Protein AF-0000000087715330 (afdb_homodimer)

Nearest PDB structures (foldseek):
  6wtw-assembly1_A  TM=6.425E-01  e=4.031E-27  Lactobacillus acidophilus
  8uvc-assembly1_A  TM=8.531E-01  e=9.378E-14  Homo sapiens
  6okz-assembly2_A  TM=8.847E-01  e=5.302E-13  Vibrio cholerae O1 biovar El Tor str. N16961
  6ol0-assembly2_B  TM=8.837E-01  e=8.597E-13  Vibrio cholerae O1 biovar El Tor str. N16961
  4f35-assembly2_A  TM=8.621E-01  e=4.456E-11  Vibrio cholerae

Organism: NCBI:txid307507

pLDDT: mean 80.34, std 25.93, range [13.88, 98.06]

InterPro domains:
  IPR001898 Solute carrier family 13 [PF00939] (100-554)
  IPR001898 Solute carrier family 13 [TIGR00785] (106-549)
  IPR030676 Citrate carrier CitT-related [PTHR42826] (69-554)

Sequence (1110 aa):
MLLQQRVAGARPALGARQQRRVAAPALRAARTAAAPAAAASGPSPAPRPAAPRRAPLTVAAAASGAVPLPGGAQPAPAPAAPVVGVKPVPAAISIGLGLIVNYLIPTPEGVSRQAWQLFAIFISTICGLVLGPLPVGAWAFLGLTTVVATGTLPFATAVSAMTSEVIWLIVISFFFAKAFETTGLGERIANVFVAAMGKSSLGLGYGLMVAELLLSPAMPSSTARAGGIFMPIIKFLSKGVNGEPETGGRKKIGAFLVQNQLQTSVYSSALFLTSGAQNLLCINLAAKMGAAVSDVWMMWFIGCLPQAIIGMIITPLLLFKQYPPEVKETPEAPGQARERLAKMGPMTRNEIITTATICGAVVLWIMGDAWGIPAVLAAMLGLSTLLLTGVMSWRDCLEYPPAWDCLTWFAVLVSMSAALNDCGLITAFADIVAKQLASLNMGWQPVFFILHGAFFFLHYLFAGQTAHVGALFTAFLAMMLASGVPPTLATLSLGYNTNLFGNITHYASGQAAIYFGNDYVSLPEWFSLGFIYGVLSLVIVIGLGWPWWRFLGWCMLLQQRVAGARPALGARQQRRVAAPALRAARTAAAPAAAASGPSPAPRPAAPRRAPLTVAAAASGAVPLPGGAQPAPAPAAPVVGVKPVPAAISIGLGLIVNYLIPTPEGVSRQAWQLFAIFISTICGLVLGPLPVGAWAFLGLTTVVATGTLPFATAVSAMTSEVIWLIVISFFFAKAFETTGLGERIANVFVAAMGKSSLGLGYGLMVAELLLSPAMPSSTARAGGIFMPIIKFLSKGVNGEPETGGRKKIGAFLVQNQLQTSVYSSALFLTSGAQNLLCINLAAKMGAAVSDVWMMWFIGCLPQAIIGMIITPLLLFKQYPPEVKETPEAPGQARERLAKMGPMTRNEIITTATICGAVVLWIMGDAWGIPAVLAAMLGLSTLLLTGVMSWRDCLEYPPAWDCLTWFAVLVSMSAALNDCGLITAFADIVAKQLASLNMGWQPVFFILHGAFFFLHYLFAGQTAHVGALFTAFLAMMLASGVPPTLATLSLGYNTNLFGNITHYASGQAAIYFGNDYVSLPEWFSLGFIYGVLSLVIVIGLGWPWWRFLGWC

Secondary structure (DSSP, 8-state):
------------------------------------------------------------------------------------S--HHHHHHHHHHHHIIIIISPPPTT--HHHHHHHHHHHHHHHHHHH-SS-HHHHHHHHHHHHHHTTSS-HHHHTGGGG-HHHHHHHHHHHHHHHHHHH-HHHHHHHHHHHHHTTBHHHHHHHHHHHHHHHGGG---HHHHIIIIIHHHHHHHHHHTT--GGGT-TTTTHHHHHHHHHHHHHHHHHH-GGG-HHHHHHHHHHHHTT---TTHHHHHHHHHHHHHHHHHHHHHHHHHHHS--S--B-THHHHHHHHHHHHH-SPPHHHHHHHHHHHHHHHHHHHHHHHT--HHHHHHHHHHHHHHHTSS-HHHHHT-HHHHHHHHHHHHHHHHHHHHHHTTHHHHHHHHHHHHHHHTT--HHHHHHHHHHHHHHGGGG-S-HHHHIIIIIHHHHHHHHHHT--HHHHHHHHHHHHHHTTTSSTTSSHHHHHHHTTTSS-HHHHHHHHHHHHHHHHIIIIITHHHHHHHHT--/------------------------------------------------------------------------------------S--HHHHHHHHHHHHIIIIISPPPTT--HHHHHHHHHHHHHHHHHHH-SS-HHHHHHHHHHHHHHTTSS-HHHHTGGGG-HHHHHHHHHHHHHHHHHHH-HHHHHHHHHHHHHTTBHHHHHHHHHHHHHHHGGG---HHHHIIIIIHHHHHHHHHTTT--GGGT-TTTTHHHHHHHHHHHHHHHHHH-GGG-HHHHHHHHHHHHTT---TTHHHHHHHHHHHHHHHHHHHHHHHHHHHS--S--B-THHHHHHHHHHHHH-SPPHHHHHHHHHHHHHHHHHHHHHHHT--HHHHHHHHHHHHHHHTSS-HHHHHT-HHHHHHHHHHHHHHHHHHHHHHTTHHHHHHHHHHHHHHHTT--HHHHHHHHHHHHHHGGGG-S-HHHHIIIIIHHHHHHHHHHT--HHHHHHHHHHHHHHTTTSSTTSSHHHHHHHTTTSS-HHHHHHHHHHHHHHHHIIIIITHHHHHHHHT--

Structure (mmCIF, N/CA/C/O backbone):
data_AF-0000000087715330-model_v1
#
loop_
_entity.id
_entity.type
_entity.pdbx_description
1 polymer '2-oxoglutarate malate translocator'
#
loop_
_atom_site.group_PDB
_atom_site.id
_atom_site.type_symbol
_atom_site.label_atom_id
_atom_site.label_alt_id
_atom_site.label_comp_id
_atom_site.label_asym_id
_atom_site.label_entity_id
_atom_site.label_seq_id
_atom_site.pdbx_PDB_ins_code
_atom_site.Cartn_x
_atom_site.Cartn_y
_atom_site.Cartn_z
_atom_site.occupancy
_atom_site.B_iso_or_equiv
_atom_site.auth_seq_id
_atom_site.auth_comp_id
_atom_site.auth_asym_id
_atom_site.auth_atom_id
_atom_site.pdbx_PDB_model_num
ATOM 1 N N . MET A 1 1 ? -52.906 5.848 -0.587 1 16.19 1 MET A N 1
ATOM 2 C CA . MET A 1 1 ? -53.75 5.812 -1.776 1 16.19 1 MET A CA 1
ATOM 3 C C . MET A 1 1 ? -53.156 6.68 -2.887 1 16.19 1 MET A C 1
ATOM 5 O O . MET A 1 1 ? -53.031 6.227 -4.023 1 16.19 1 MET A O 1
ATOM 9 N N . LEU A 1 2 ? -53.812 7.891 -3.084 1 17.31 2 LEU A N 1
ATOM 10 C CA . LEU A 1 2 ? -54.188 8.555 -4.328 1 17.31 2 LEU A CA 1
ATOM 11 C C . LEU A 1 2 ? -52.969 9.094 -5.047 1 17.31 2 LEU A C 1
ATOM 13 O O . LEU A 1 2 ? -52.094 9.711 -4.426 1 17.31 2 LEU A O 1
ATOM 17 N N . LEU A 1 3 ? -52.844 8.906 -6.43 1 17.44 3 LEU A N 1
ATOM 18 C CA . LEU A 1 3 ? -52.094 8.797 -7.68 1 17.44 3 LEU A CA 1
ATOM 19 C C . LEU A 1 3 ? -51.656 10.172 -8.164 1 17.44 3 LEU A C 1
ATOM 21 O O . LEU A 1 3 ? -50.5 10.344 -8.586 1 17.44 3 LEU A O 1
ATOM 25 N N . GLN A 1 4 ? -52.594 11.094 -8.43 1 16.28 4 GLN A N 1
ATOM 26 C CA . GLN A 1 4 ? -52.844 11.594 -9.773 1 16.28 4 GLN A CA 1
ATOM 27 C C . GLN A 1 4 ? -51.812 12.617 -10.211 1 16.28 4 GLN A C 1
ATOM 29 O O . GLN A 1 4 ? -51.031 13.094 -9.391 1 16.28 4 GLN A O 1
ATOM 34 N N . GLN A 1 5 ? -52.219 13.719 -11.062 1 16.12 5 GLN A N 1
ATOM 35 C CA . GLN A 1 5 ? -52.312 14.242 -12.422 1 16.12 5 GLN A CA 1
ATOM 36 C C . GLN A 1 5 ? -51.562 15.57 -12.562 1 16.12 5 GLN A C 1
ATOM 38 O O . GLN A 1 5 ? -51.531 16.156 -13.641 1 16.12 5 GLN A O 1
ATOM 43 N N . ARG A 1 6 ? -51.031 16.172 -11.602 1 16.86 6 ARG A N 1
ATOM 44 C CA . ARG A 1 6 ? -51.25 17.578 -11.852 1 16.86 6 ARG A CA 1
ATOM 45 C C . ARG A 1 6 ? -50.656 18.016 -13.188 1 16.86 6 ARG A C 1
ATOM 47 O O . ARG A 1 6 ? -49.594 17.562 -13.562 1 16.86 6 ARG A O 1
ATOM 54 N N . VAL A 1 7 ? -51.281 18.891 -13.977 1 15.66 7 VAL A N 1
ATOM 55 C CA . VAL A 1 7 ? -51.688 19.531 -15.219 1 15.66 7 VAL A CA 1
ATOM 56 C C . VAL A 1 7 ? -50.531 20.359 -15.781 1 15.66 7 VAL A C 1
ATOM 58 O O . VAL A 1 7 ? -49.594 20.672 -15.062 1 15.66 7 VAL A O 1
ATOM 61 N N . ALA A 1 8 ? -50.844 21.312 -16.812 1 15.91 8 ALA A N 1
ATOM 62 C CA . ALA A 1 8 ? -50.719 21.672 -18.219 1 15.91 8 ALA A CA 1
ATOM 63 C C . ALA A 1 8 ? -49.781 22.859 -18.406 1 15.91 8 ALA A C 1
ATOM 65 O O . ALA A 1 8 ? -49.094 22.969 -19.438 1 15.91 8 ALA A O 1
ATOM 66 N N . GLY A 1 9 ? -49.75 23.938 -17.531 1 15.48 9 GLY A N 1
ATOM 67 C CA . GLY A 1 9 ? -50 25.188 -18.25 1 15.48 9 GLY A CA 1
ATOM 68 C C . GLY A 1 9 ? -48.844 25.562 -19.172 1 15.48 9 GLY A C 1
ATOM 69 O O . GLY A 1 9 ? -47.719 25.094 -19.016 1 15.48 9 GLY A O 1
ATOM 70 N N . ALA A 1 10 ? -49.125 26.344 -20.312 1 16.33 10 ALA A N 1
ATOM 71 C CA . ALA A 1 10 ? -48.875 26.734 -21.688 1 16.33 10 ALA A CA 1
ATOM 72 C C . ALA A 1 10 ? -47.75 27.781 -21.781 1 16.33 10 ALA A C 1
ATOM 74 O O . ALA A 1 10 ? -47.281 28.078 -22.875 1 16.33 10 ALA A O 1
ATOM 75 N N . ARG A 1 11 ? -47 28.203 -20.828 1 17.02 11 ARG A N 1
ATOM 76 C CA . ARG A 1 11 ? -46.781 29.609 -21.141 1 17.02 11 ARG A CA 1
ATOM 77 C C . ARG A 1 11 ? -46.094 29.797 -22.484 1 17.02 11 ARG A C 1
ATOM 79 O O . ARG A 1 11 ? -45.312 28.938 -22.906 1 17.02 11 ARG A O 1
ATOM 86 N N . PRO A 1 12 ? -46.25 31.031 -23.109 1 15.45 12 PRO A N 1
ATOM 87 C CA . PRO A 1 12 ? -46.219 31.609 -24.453 1 15.45 12 PRO A CA 1
ATOM 88 C C . PRO A 1 12 ? -44.812 31.672 -25.047 1 15.45 12 PRO A C 1
ATOM 90 O O . PRO A 1 12 ? -43.812 31.562 -24.328 1 15.45 12 PRO A O 1
ATOM 93 N N . ALA A 1 13 ? -44.75 32.094 -26.328 1 15.2 13 ALA A N 1
ATOM 94 C CA . ALA A 1 13 ? -44.156 32 -27.656 1 15.2 13 ALA A CA 1
ATOM 95 C C . ALA A 1 13 ? -42.938 32.906 -27.781 1 15.2 13 ALA A C 1
ATOM 97 O O . ALA A 1 13 ? -42 32.594 -28.531 1 15.2 13 ALA A O 1
ATOM 98 N N . LEU A 1 14 ? -42.75 34.031 -26.984 1 15.25 14 LEU A N 1
ATOM 99 C CA . LEU A 1 14 ? -42.562 35.125 -27.922 1 15.25 14 LEU A CA 1
ATOM 100 C C . LEU A 1 14 ? -41.219 35 -28.625 1 15.25 14 LEU A C 1
ATOM 102 O O . LEU A 1 14 ? -40.312 34.281 -28.156 1 15.25 14 LEU A O 1
ATOM 106 N N . GLY A 1 15 ? -40.688 36.156 -29.219 1 14.68 15 GLY A N 1
ATOM 107 C CA . GLY A 1 15 ? -40.344 36.75 -30.5 1 14.68 15 GLY A CA 1
ATOM 108 C C . GLY A 1 15 ? -38.875 36.656 -30.812 1 14.68 15 GLY A C 1
ATOM 109 O O . GLY A 1 15 ? -38.031 36.594 -29.906 1 14.68 15 GLY A O 1
ATOM 110 N N . ALA A 1 16 ? -38.438 36.344 -32.031 1 15.41 16 ALA A N 1
ATOM 111 C CA . ALA A 1 16 ? -37.406 35.906 -32.969 1 15.41 16 ALA A CA 1
ATOM 112 C C . ALA A 1 16 ? -36.406 37.031 -33.219 1 15.41 16 ALA A C 1
ATOM 114 O O . ALA A 1 16 ? -35.438 36.875 -33.969 1 15.41 16 ALA A O 1
ATOM 115 N N . ARG A 1 17 ? -36.312 38.219 -32.594 1 15.26 17 ARG A N 1
ATOM 116 C CA . ARG A 1 17 ? -35.906 39.188 -33.594 1 15.26 17 ARG A CA 1
ATOM 117 C C . ARG A 1 17 ? -34.469 38.906 -34.094 1 15.26 17 ARG A C 1
ATOM 119 O O . ARG A 1 17 ? -33.656 38.438 -33.312 1 15.26 17 ARG A O 1
ATOM 126 N N . GLN A 1 18 ? -34.094 39.281 -35.438 1 14.6 18 GLN A N 1
ATOM 127 C CA . GLN A 1 18 ? -33.312 39.062 -36.688 1 14.6 18 GLN A CA 1
ATOM 128 C C . GLN A 1 18 ? -31.953 39.688 -36.625 1 14.6 18 GLN A C 1
ATOM 130 O O . GLN A 1 18 ? -30.969 39.156 -37.125 1 14.6 18 GLN A O 1
ATOM 135 N N . GLN A 1 19 ? -31.578 40.906 -36.031 1 14.78 19 GLN A N 1
ATOM 136 C CA . GLN A 1 19 ? -31 41.844 -37.031 1 14.78 19 GLN A CA 1
ATOM 137 C C . GLN A 1 19 ? -29.562 41.469 -37.344 1 14.78 19 GLN A C 1
ATOM 139 O O . GLN A 1 19 ? -28.906 40.781 -36.562 1 14.78 19 GLN A O 1
ATOM 144 N N . ARG A 1 20 ? -28.828 42.469 -38.219 1 15.09 20 ARG A N 1
ATOM 145 C CA . ARG A 1 20 ? -28.062 42.688 -39.469 1 15.09 20 ARG A CA 1
ATOM 146 C C . ARG A 1 20 ? -26.562 42.75 -39.156 1 15.09 20 ARG A C 1
ATOM 148 O O . ARG A 1 20 ? -26.141 43.281 -38.125 1 15.09 20 ARG A O 1
ATOM 155 N N . ARG A 1 21 ? -25.688 42.219 -40.062 1 16.16 21 ARG A N 1
ATOM 156 C CA . ARG A 1 21 ? -24.359 41.656 -40.312 1 16.16 21 ARG A CA 1
ATOM 157 C C . ARG A 1 21 ? -23.359 42.75 -40.625 1 16.16 21 ARG A C 1
ATOM 159 O O . ARG A 1 21 ? -22.219 42.469 -41 1 16.16 21 ARG A O 1
ATOM 166 N N . VAL A 1 22 ? -23.297 43.906 -39.938 1 14.96 22 VAL A N 1
ATOM 167 C CA . VAL A 1 22 ? -22.578 44.875 -40.75 1 14.96 22 VAL A CA 1
ATOM 168 C C . VAL A 1 22 ? -21.109 44.469 -40.875 1 14.96 22 VAL A C 1
ATOM 170 O O . VAL A 1 22 ? -20.516 44 -39.906 1 14.96 22 VAL A O 1
ATOM 173 N N . ALA A 1 23 ? -20.5 44.688 -42.125 1 15.45 23 ALA A N 1
ATOM 174 C CA . ALA A 1 23 ? -19.438 44.312 -43.062 1 15.45 23 ALA A CA 1
ATOM 175 C C . ALA A 1 23 ? -18.141 45.062 -42.719 1 15.45 23 ALA A C 1
ATOM 177 O O . ALA A 1 23 ? -18.031 46.25 -42.906 1 15.45 23 ALA A O 1
ATOM 178 N N . ALA A 1 24 ? -17.578 45.062 -41.594 1 15.89 24 ALA A N 1
ATOM 179 C CA . ALA A 1 24 ? -16.578 46.125 -41.531 1 15.89 24 ALA A CA 1
ATOM 180 C C . ALA A 1 24 ? -15.414 45.844 -42.469 1 15.89 24 ALA A C 1
ATOM 182 O O . ALA A 1 24 ? -14.922 44.719 -42.531 1 15.89 24 ALA A O 1
ATOM 183 N N . PRO A 1 25 ? -14.992 46.906 -43.25 1 14.83 25 PRO A N 1
ATOM 184 C CA . PRO A 1 25 ? -14.172 47 -44.469 1 14.83 25 PRO A CA 1
ATOM 185 C C . PRO A 1 25 ? -12.695 46.719 -44.219 1 14.83 25 PRO A C 1
ATOM 187 O O . PRO A 1 25 ? -12.266 46.688 -43.062 1 14.83 25 PRO A O 1
ATOM 190 N N . ALA A 1 26 ? -11.805 46.969 -45.281 1 15.31 26 ALA A N 1
ATOM 191 C CA . ALA A 1 26 ? -10.734 46.469 -46.125 1 15.31 26 ALA A CA 1
ATOM 192 C C . ALA A 1 26 ? -9.383 47.031 -45.719 1 15.31 26 ALA A C 1
ATOM 194 O O . ALA A 1 26 ? -8.344 46.438 -46 1 15.31 26 ALA A O 1
ATOM 195 N N . LEU A 1 27 ? -9.133 48.125 -44.875 1 14.7 27 LEU A N 1
ATOM 196 C CA . LEU A 1 27 ? -8.234 49.031 -45.594 1 14.7 27 LEU A CA 1
ATOM 197 C C . LEU A 1 27 ? -6.824 48.438 -45.656 1 14.7 27 LEU A C 1
ATOM 199 O O . LEU A 1 27 ? -6.469 47.562 -44.875 1 14.7 27 LEU A O 1
ATOM 203 N N . ARG A 1 28 ? -5.68 49.406 -45.688 1 14.74 28 ARG A N 1
ATOM 204 C CA . ARG A 1 28 ? -4.66 49.875 -46.625 1 14.74 28 ARG A CA 1
ATOM 205 C C . ARG A 1 28 ? -3.289 49.312 -46.281 1 14.74 28 ARG A C 1
ATOM 207 O O . ARG A 1 28 ? -3.012 49.031 -45.094 1 14.74 28 ARG A O 1
ATOM 214 N N . ALA A 1 29 ? -2.318 49.219 -47.312 1 15.61 29 ALA A N 1
ATOM 215 C CA . ALA A 1 29 ? -1.206 48.5 -47.938 1 15.61 29 ALA A CA 1
ATOM 216 C C . ALA A 1 29 ? 0.133 49 -47.406 1 15.61 29 ALA A C 1
ATOM 218 O O . ALA A 1 29 ? 1.191 48.5 -47.812 1 15.61 29 ALA A O 1
ATOM 219 N N . ALA A 1 30 ? 0.39 49.781 -46.281 1 15.34 30 ALA A N 1
ATOM 220 C CA . ALA A 1 30 ? 1.477 50.719 -46.562 1 15.34 30 ALA A CA 1
ATOM 221 C C . ALA A 1 30 ? 2.828 50 -46.562 1 15.34 30 ALA A C 1
ATOM 223 O O . ALA A 1 30 ? 3.244 49.469 -45.5 1 15.34 30 ALA A O 1
ATOM 224 N N . ARG A 1 31 ? 3.426 49.562 -47.688 1 15.7 31 ARG A N 1
ATOM 225 C CA . ARG A 1 31 ? 4.57 48.688 -47.938 1 15.7 31 ARG A CA 1
ATOM 226 C C . ARG A 1 31 ? 5.883 49.438 -47.781 1 15.7 31 ARG A C 1
ATOM 228 O O . ARG A 1 31 ? 6.961 48.906 -48.031 1 15.7 31 ARG A O 1
ATOM 235 N N . THR A 1 32 ? 6.055 50.625 -47.281 1 14.68 32 THR A N 1
ATOM 236 C CA . THR A 1 32 ? 7.113 51.312 -48.031 1 14.68 32 THR A CA 1
ATOM 237 C C . THR A 1 32 ? 8.469 50.688 -47.719 1 14.68 32 THR A C 1
ATOM 239 O O . THR A 1 32 ? 8.656 50.094 -46.656 1 14.68 32 THR A O 1
ATOM 242 N N . ALA A 1 33 ? 9.672 50.969 -48.594 1 15.14 33 ALA A N 1
ATOM 243 C CA . ALA A 1 33 ? 10.828 50.5 -49.375 1 15.14 33 ALA A CA 1
ATOM 244 C C . ALA A 1 33 ? 12.125 50.75 -48.594 1 15.14 33 ALA A C 1
ATOM 246 O O . ALA A 1 33 ? 13.086 49.969 -48.719 1 15.14 33 ALA A O 1
ATOM 247 N N . ALA A 1 34 ? 12.375 51.75 -47.625 1 14.31 34 ALA A N 1
ATOM 248 C CA . ALA A 1 34 ? 13.531 52.531 -48.031 1 14.31 34 ALA A CA 1
ATOM 249 C C . ALA A 1 34 ? 14.828 51.781 -47.75 1 14.31 34 ALA A C 1
ATOM 251 O O . ALA A 1 34 ? 14.867 50.875 -46.906 1 14.31 34 ALA A O 1
ATOM 252 N N . ALA A 1 35 ? 16.203 52.469 -47.969 1 15.3 35 ALA A N 1
ATOM 253 C CA . ALA A 1 35 ? 17.453 52.438 -48.75 1 15.3 35 ALA A CA 1
ATOM 254 C C . ALA A 1 35 ? 18.641 52.156 -47.844 1 15.3 35 ALA A C 1
ATOM 256 O O . ALA A 1 35 ? 19.641 51.562 -48.281 1 15.3 35 ALA A O 1
ATOM 257 N N . PRO A 1 36 ? 18.797 52.188 -46.438 1 14.24 36 PRO A N 1
ATOM 258 C CA . PRO A 1 36 ? 19.984 53 -46.094 1 14.24 36 PRO A CA 1
ATOM 259 C C . PRO A 1 36 ? 21.297 52.25 -46.344 1 14.24 36 PRO A C 1
ATOM 261 O O . PRO A 1 36 ? 21.312 51.031 -46.375 1 14.24 36 PRO A O 1
ATOM 264 N N . ALA A 1 37 ? 22.5 53.062 -46.156 1 15.23 37 ALA A N 1
ATOM 265 C CA . ALA A 1 37 ? 23.828 53.344 -46.719 1 15.23 37 ALA A CA 1
ATOM 266 C C . ALA A 1 37 ? 24.891 52.438 -46.062 1 15.23 37 ALA A C 1
ATOM 268 O O . ALA A 1 37 ? 24.656 51.906 -44.969 1 15.23 37 ALA A O 1
ATOM 269 N N . ALA A 1 38 ? 26.312 52.75 -46.25 1 15.47 38 ALA A N 1
ATOM 270 C CA . ALA A 1 38 ? 27.547 52.25 -46.812 1 15.47 38 ALA A CA 1
ATOM 271 C C . ALA A 1 38 ? 28.578 51.969 -45.719 1 15.47 38 ALA A C 1
ATOM 273 O O . ALA A 1 38 ? 29.625 51.375 -46 1 15.47 38 ALA A O 1
ATOM 274 N N . ALA A 1 39 ? 28.469 52.25 -44.375 1 16.23 39 ALA A N 1
ATOM 275 C CA . ALA A 1 39 ? 29.688 52.812 -43.812 1 16.23 39 ALA A CA 1
ATOM 276 C C . ALA A 1 39 ? 30.797 51.781 -43.75 1 16.23 39 ALA A C 1
ATOM 278 O O . ALA A 1 39 ? 30.562 50.625 -43.406 1 16.23 39 ALA A O 1
ATOM 279 N N . ALA A 1 40 ? 32.062 52.25 -44.094 1 16.91 40 ALA A N 1
ATOM 280 C CA . ALA A 1 40 ? 33.375 51.875 -44.594 1 16.91 40 ALA A CA 1
ATOM 281 C C . ALA A 1 40 ? 34.25 51.312 -43.438 1 16.91 40 ALA A C 1
ATOM 283 O O . ALA A 1 40 ? 34.438 52 -42.438 1 16.91 40 ALA A O 1
ATOM 284 N N . SER A 1 41 ? 34.344 50.031 -43.219 1 16.48 41 SER A N 1
ATOM 285 C CA . SER A 1 41 ? 34.938 49.188 -42.188 1 16.48 41 SER A CA 1
ATOM 286 C C . SER A 1 41 ? 36.469 49.312 -42.219 1 16.48 41 SER A C 1
ATOM 288 O O . SER A 1 41 ? 37.125 48.969 -43.219 1 16.48 41 SER A O 1
ATOM 290 N N . GLY A 1 42 ? 36.906 50.406 -41.562 1 16.95 42 GLY A N 1
ATOM 291 C CA . GLY A 1 42 ? 38.312 50.781 -41.562 1 16.95 42 GLY A CA 1
ATOM 292 C C . GLY A 1 42 ? 39.219 49.656 -41.125 1 16.95 42 GLY A C 1
ATOM 293 O O . GLY A 1 42 ? 38.75 48.625 -40.625 1 16.95 42 GLY A O 1
ATOM 294 N N . PRO A 1 43 ? 40.594 49.969 -40.969 1 17.59 43 PRO A N 1
ATOM 295 C CA . PRO A 1 43 ? 41.844 49.344 -41.312 1 17.59 43 PRO A CA 1
ATOM 296 C C . PRO A 1 43 ? 42.344 48.406 -40.219 1 17.59 43 PRO A C 1
ATOM 298 O O . PRO A 1 43 ? 41.938 48.531 -39.062 1 17.59 43 PRO A O 1
ATOM 301 N N . SER A 1 44 ? 43.094 47.312 -40.469 1 18.12 44 SER A N 1
ATOM 302 C CA . SER A 1 44 ? 43.531 46 -40 1 18.12 44 SER A CA 1
ATOM 303 C C . SER A 1 44 ? 44.688 46.094 -39.031 1 18.12 44 SER A C 1
ATOM 305 O O . SER A 1 44 ? 45.25 45.062 -38.625 1 18.12 44 SER A O 1
ATOM 307 N N . PRO A 1 45 ? 44.656 47.062 -38.031 1 17.55 45 PRO A N 1
ATOM 308 C CA . PRO A 1 45 ? 46.062 47.281 -37.688 1 17.55 45 PRO A CA 1
ATOM 309 C C . PRO A 1 45 ? 46.781 46 -37.25 1 17.55 45 PRO A C 1
ATOM 311 O O . PRO A 1 45 ? 46.125 45.031 -36.875 1 17.55 45 PRO A O 1
ATOM 314 N N . ALA A 1 46 ? 48.188 46.156 -37 1 18.97 46 ALA A N 1
ATOM 315 C CA . ALA A 1 46 ? 49.469 45.438 -37.094 1 18.97 46 ALA A CA 1
ATOM 316 C C . ALA A 1 46 ? 49.688 44.562 -35.875 1 18.97 46 ALA A C 1
ATOM 318 O O . ALA A 1 46 ? 49.25 44.875 -34.781 1 18.97 46 ALA A O 1
ATOM 319 N N . PRO A 1 47 ? 50.188 43.344 -36 1 19.34 47 PRO A N 1
ATOM 320 C CA . PRO A 1 47 ? 50.25 42.094 -35.219 1 19.34 47 PRO A CA 1
ATOM 321 C C . PRO A 1 47 ? 51.25 42.188 -34.094 1 19.34 47 PRO A C 1
ATOM 323 O O . PRO A 1 47 ? 52.438 42.375 -34.344 1 19.34 47 PRO A O 1
ATOM 326 N N . ARG A 1 48 ? 51.031 43.094 -33.094 1 20.53 48 ARG A N 1
ATOM 327 C CA . ARG A 1 48 ? 52.219 43.344 -32.281 1 20.53 48 ARG A CA 1
ATOM 328 C C . ARG A 1 48 ? 52.875 42.062 -31.812 1 20.53 48 ARG A C 1
ATOM 330 O O . ARG A 1 48 ? 52.188 41.062 -31.625 1 20.53 48 ARG A O 1
ATOM 337 N N . PRO A 1 49 ? 54.156 42.125 -31.562 1 18.23 49 PRO A N 1
ATOM 338 C CA . PRO A 1 49 ? 55.281 41.188 -31.5 1 18.23 49 PRO A CA 1
ATOM 339 C C . PRO A 1 49 ? 55.188 40.281 -30.266 1 18.23 49 PRO A C 1
ATOM 341 O O . PRO A 1 49 ? 54.469 40.594 -29.312 1 18.23 49 PRO A O 1
ATOM 344 N N . ALA A 1 50 ? 55.969 39.281 -30.219 1 19.56 50 ALA A N 1
ATOM 345 C CA . ALA A 1 50 ? 56.188 37.906 -29.75 1 19.56 50 ALA A CA 1
ATOM 346 C C . ALA A 1 50 ? 56.719 37.906 -28.312 1 19.56 50 ALA A C 1
ATOM 348 O O . ALA A 1 50 ? 57.031 36.844 -27.766 1 19.56 50 ALA A O 1
ATOM 349 N N . ALA A 1 51 ? 56.219 38.875 -27.391 1 19.48 51 ALA A N 1
ATOM 350 C CA . ALA A 1 51 ? 57.156 39.062 -26.297 1 19.48 51 ALA A CA 1
ATOM 351 C C . ALA A 1 51 ? 57.5 37.719 -25.641 1 19.48 51 ALA A C 1
ATOM 353 O O . ALA A 1 51 ? 56.688 36.781 -25.656 1 19.48 51 ALA A O 1
ATOM 354 N N . PRO A 1 52 ? 58.688 37.656 -24.984 1 19.02 52 PRO A N 1
ATOM 355 C CA . PRO A 1 52 ? 59.625 36.625 -24.578 1 19.02 52 PRO A CA 1
ATOM 356 C C . PRO A 1 52 ? 59.094 35.75 -23.453 1 19.02 52 PRO A C 1
ATOM 358 O O . PRO A 1 52 ? 58.156 36.125 -22.766 1 19.02 52 PRO A O 1
ATOM 361 N N . ARG A 1 53 ? 59.562 34.562 -23.375 1 21.3 53 ARG A N 1
ATOM 362 C CA . ARG A 1 53 ? 59.375 33.219 -22.844 1 21.3 53 ARG A CA 1
ATOM 363 C C . ARG A 1 53 ? 59.625 33.188 -21.344 1 21.3 53 ARG A C 1
ATOM 365 O O . ARG A 1 53 ? 59.656 32.094 -20.75 1 21.3 53 ARG A O 1
ATOM 372 N N . ARG A 1 54 ? 59.438 34.344 -20.562 1 18.8 54 ARG A N 1
ATOM 373 C CA . ARG A 1 54 ? 60.188 34.219 -19.312 1 18.8 54 ARG A CA 1
ATOM 374 C C . ARG A 1 54 ? 59.781 32.969 -18.547 1 18.8 54 ARG A C 1
ATOM 376 O O . ARG A 1 54 ? 58.625 32.562 -18.562 1 18.8 54 ARG A O 1
ATOM 383 N N . ALA A 1 55 ? 60.844 32.25 -18.141 1 21.89 55 ALA A N 1
ATOM 384 C CA . ALA A 1 55 ? 61 30.906 -17.609 1 21.89 55 ALA A CA 1
ATOM 385 C C . ALA A 1 55 ? 60.344 30.781 -16.234 1 21.89 55 ALA A C 1
ATOM 387 O O . ALA A 1 55 ? 60.688 31.531 -15.312 1 21.89 55 ALA A O 1
ATOM 388 N N . PRO A 1 56 ? 59.031 30.609 -16.094 1 19.72 56 PRO A N 1
ATOM 389 C CA . PRO A 1 56 ? 58.5 30.859 -14.75 1 19.72 56 PRO A CA 1
ATOM 390 C C . PRO A 1 56 ? 59.25 30.062 -13.672 1 19.72 56 PRO A C 1
ATOM 392 O O . PRO A 1 56 ? 59.781 28.984 -13.953 1 19.72 56 PRO A O 1
ATOM 395 N N . LEU A 1 57 ? 59.781 30.734 -12.656 1 22.19 57 LEU A N 1
ATOM 396 C CA . LEU A 1 57 ? 60.5 30.453 -11.406 1 22.19 57 LEU A CA 1
ATOM 397 C C . LEU A 1 57 ? 59.812 29.328 -10.641 1 22.19 57 LEU A C 1
ATOM 399 O O . LEU A 1 57 ? 58.562 29.281 -10.562 1 22.19 57 LEU A O 1
ATOM 403 N N . THR A 1 58 ? 60.438 28.156 -10.516 1 22.5 58 THR A N 1
ATOM 404 C CA . THR A 1 58 ? 60.156 26.859 -9.898 1 22.5 58 THR A CA 1
ATOM 405 C C . THR A 1 58 ? 59.844 27.031 -8.414 1 22.5 58 THR A C 1
ATOM 407 O O . THR A 1 58 ? 60.75 27.375 -7.633 1 22.5 58 THR A O 1
ATOM 410 N N . VAL A 1 59 ? 58.969 27.875 -8.039 1 18.91 59 VAL A N 1
ATOM 411 C CA . VAL A 1 59 ? 58.906 28.125 -6.602 1 18.91 59 VAL A CA 1
ATOM 412 C C . VAL A 1 59 ? 58.75 26.797 -5.855 1 18.91 59 VAL A C 1
ATOM 414 O O . VAL A 1 59 ? 57.844 26.016 -6.152 1 18.91 59 VAL A O 1
ATOM 417 N N . ALA A 1 60 ? 59.75 26.391 -5.156 1 21.52 60 ALA A N 1
ATOM 418 C CA . ALA A 1 60 ? 60.031 25.25 -4.297 1 21.52 60 ALA A CA 1
ATOM 419 C C . ALA A 1 60 ? 58.969 25.125 -3.209 1 21.52 60 ALA A C 1
ATOM 421 O O . ALA A 1 60 ? 58.719 26.062 -2.463 1 21.52 60 ALA A O 1
ATOM 422 N N . ALA A 1 61 ? 58 24.281 -3.363 1 21.5 61 ALA A N 1
ATOM 423 C CA . ALA A 1 61 ? 56.844 24.094 -2.504 1 21.5 61 ALA A CA 1
ATOM 424 C C . ALA A 1 61 ? 57.25 23.719 -1.084 1 21.5 61 ALA A C 1
ATOM 426 O O . ALA A 1 61 ? 57.938 22.719 -0.873 1 21.5 61 ALA A O 1
ATOM 427 N N . ALA A 1 62 ? 57.562 24.594 -0.223 1 20.89 62 ALA A N 1
ATOM 428 C CA . ALA A 1 62 ? 57.969 24.391 1.163 1 20.89 62 ALA A CA 1
ATOM 429 C C . ALA A 1 62 ? 57.094 23.359 1.853 1 20.89 62 ALA A C 1
ATOM 431 O O . ALA A 1 62 ? 55.844 23.469 1.815 1 20.89 62 ALA A O 1
ATOM 432 N N . ALA A 1 63 ? 57.594 22.219 2.111 1 23.17 63 ALA A N 1
ATOM 433 C CA . ALA A 1 63 ? 57.094 21.016 2.773 1 23.17 63 ALA A CA 1
ATOM 434 C C . ALA A 1 63 ? 56.531 21.328 4.152 1 23.17 63 ALA A C 1
ATOM 436 O O . ALA A 1 63 ? 57.281 21.672 5.074 1 23.17 63 ALA A O 1
ATOM 437 N N . SER A 1 64 ? 55.625 22.297 4.25 1 20.77 64 SER A N 1
ATOM 438 C CA . SER A 1 64 ? 55.25 22.641 5.609 1 20.77 64 SER A CA 1
ATOM 439 C C . SER A 1 64 ? 54.938 21.391 6.43 1 20.77 64 SER A C 1
ATOM 441 O O . SER A 1 64 ? 54.312 20.453 5.93 1 20.77 64 SER A O 1
ATOM 443 N N . GLY A 1 65 ? 55.781 21.016 7.316 1 22.5 65 GLY A N 1
ATOM 444 C CA . GLY A 1 65 ? 55.812 19.953 8.32 1 22.5 65 GLY A CA 1
ATOM 445 C C . GLY A 1 65 ? 54.5 19.828 9.102 1 22.5 65 GLY A C 1
ATOM 446 O O . GLY A 1 65 ? 54.094 20.766 9.797 1 22.5 65 GLY A O 1
ATOM 447 N N . ALA A 1 66 ? 53.469 19.203 8.508 1 25.47 66 ALA A N 1
ATOM 448 C CA . ALA A 1 66 ? 52.188 18.953 9.125 1 25.47 66 ALA A CA 1
ATOM 449 C C . ALA A 1 66 ? 52.312 18.312 10.5 1 25.47 66 ALA A C 1
ATOM 451 O O . ALA A 1 66 ? 52.938 17.25 10.633 1 25.47 66 ALA A O 1
ATOM 452 N N . VAL A 1 67 ? 52.625 19.109 11.477 1 25.73 67 VAL A N 1
ATOM 453 C CA . VAL A 1 67 ? 52.656 18.609 12.844 1 25.73 67 VAL A CA 1
ATOM 454 C C . VAL A 1 67 ? 51.438 17.703 13.086 1 25.73 67 VAL A C 1
ATOM 456 O O . VAL A 1 67 ? 50.312 18.062 12.789 1 25.73 67 VAL A O 1
ATOM 459 N N . PRO A 1 68 ? 51.688 16.422 13.203 1 28.28 68 PRO A N 1
ATOM 460 C CA . PRO A 1 68 ? 50.656 15.398 13.328 1 28.28 68 PRO A CA 1
ATOM 461 C C . PRO A 1 68 ? 49.656 15.695 14.445 1 28.28 68 PRO A C 1
ATOM 463 O O . PRO A 1 68 ? 50.062 15.969 15.578 1 28.28 68 PRO A O 1
ATOM 466 N N . LEU 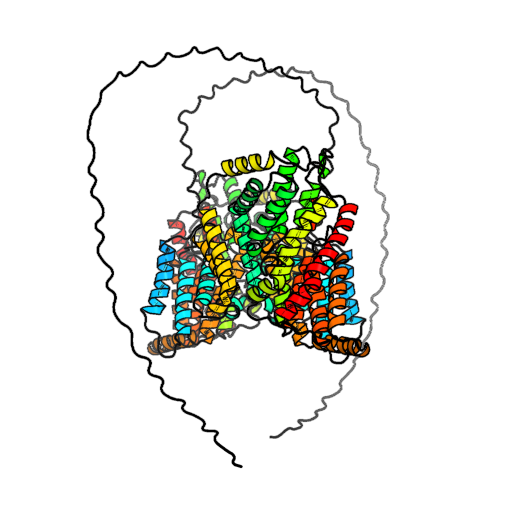A 1 69 ? 48.688 16.578 14.219 1 27.47 69 LEU A N 1
ATOM 467 C CA . LEU A 1 69 ? 47.875 16.891 15.383 1 27.47 69 LEU A CA 1
ATOM 468 C C . LEU A 1 69 ? 47.594 15.617 16.188 1 27.47 69 LEU A C 1
ATOM 470 O O . LEU A 1 69 ? 47.312 14.562 15.609 1 27.47 69 LEU A O 1
ATOM 474 N N . PRO A 1 70 ? 48.125 15.539 17.359 1 25.56 70 PRO A N 1
ATOM 475 C CA . PRO A 1 70 ? 48.188 14.344 18.203 1 25.56 70 PRO A CA 1
ATOM 476 C C . PRO A 1 70 ? 46.906 13.516 18.156 1 25.56 70 PRO A C 1
ATOM 478 O O . PRO A 1 70 ? 46.938 12.312 17.875 1 25.56 70 PRO A O 1
ATOM 481 N N . GLY A 1 71 ? 46.156 13.625 19.297 1 25.92 71 GLY A N 1
ATOM 482 C CA . GLY A 1 71 ? 45.406 12.617 20.031 1 25.92 71 GLY A CA 1
ATOM 483 C C . GLY A 1 71 ? 44.125 12.195 19.312 1 25.92 71 GLY A C 1
ATOM 484 O O . GLY A 1 71 ? 43.375 13.031 18.812 1 25.92 71 GLY A O 1
ATOM 485 N N . GLY A 1 72 ? 44.156 11.125 18.641 1 27.36 72 GLY A N 1
ATOM 486 C CA . GLY A 1 72 ? 43.094 10.508 17.828 1 27.36 72 GLY A CA 1
ATOM 487 C C . GLY A 1 72 ? 41.75 10.461 18.516 1 27.36 72 GLY A C 1
ATOM 488 O O . GLY A 1 72 ? 41.594 9.766 19.531 1 27.36 72 GLY A O 1
ATOM 489 N N . ALA A 1 73 ? 41.125 11.625 18.734 1 28.48 73 ALA A N 1
ATOM 490 C CA . ALA A 1 73 ? 39.812 11.562 19.422 1 28.48 73 ALA A CA 1
ATOM 491 C C . ALA A 1 73 ? 39.031 10.32 19 1 28.48 73 ALA A C 1
ATOM 493 O O . ALA A 1 73 ? 39 9.961 17.828 1 28.48 73 ALA A O 1
ATOM 494 N N . GLN A 1 74 ? 39.062 9.32 19.828 1 29.11 74 GLN A N 1
ATOM 495 C CA . GLN A 1 74 ? 38.312 8.086 19.656 1 29.11 74 GLN A CA 1
ATOM 496 C C . GLN A 1 74 ? 37 8.344 18.953 1 29.11 74 GLN A C 1
ATOM 498 O O . GLN A 1 74 ? 36.281 9.312 19.266 1 29.11 74 GLN A O 1
ATOM 503 N N . PRO A 1 75 ? 36.906 7.926 17.719 1 31.34 75 PRO A N 1
ATOM 504 C CA . PRO A 1 75 ? 35.656 8.172 17 1 31.34 75 PRO A CA 1
ATOM 505 C C . PRO A 1 75 ? 34.438 8.031 17.891 1 31.34 75 PRO A C 1
ATOM 507 O O . PRO A 1 75 ? 34.406 7.207 18.812 1 31.34 75 PRO A O 1
ATOM 510 N N . ALA A 1 76 ? 33.75 9.078 18.203 1 32 76 ALA A N 1
ATOM 511 C CA . ALA A 1 76 ? 32.531 9.023 18.984 1 32 76 ALA A CA 1
ATOM 512 C C . ALA A 1 76 ? 31.781 7.703 18.766 1 32 76 ALA A C 1
ATOM 514 O O . ALA A 1 76 ? 31.797 7.16 17.656 1 32 76 ALA A O 1
ATOM 515 N N . PRO A 1 77 ? 31.641 6.879 19.766 1 29.64 77 PRO A N 1
ATOM 516 C CA . PRO A 1 77 ? 30.969 5.602 19.531 1 29.64 77 PRO A CA 1
ATOM 517 C C . PRO A 1 77 ? 29.828 5.703 18.516 1 29.64 77 PRO A C 1
ATOM 519 O O . PRO A 1 77 ? 29.25 6.777 18.344 1 29.64 77 PRO A O 1
ATOM 522 N N . ALA A 1 78 ? 29.922 4.902 17.5 1 36.22 78 ALA A N 1
ATOM 523 C CA . ALA A 1 78 ? 28.906 4.789 16.469 1 36.22 78 ALA A CA 1
ATOM 524 C C . ALA A 1 78 ? 27.5 4.961 17.047 1 36.22 78 ALA A C 1
ATOM 526 O O . ALA A 1 78 ? 27.203 4.426 18.125 1 36.22 78 ALA A O 1
ATOM 527 N N . PRO A 1 79 ? 26.859 6.027 16.766 1 34.84 79 PRO A N 1
ATOM 528 C CA . PRO A 1 79 ? 25.5 6.094 17.312 1 34.84 79 PRO A CA 1
ATOM 529 C C . PRO A 1 79 ? 24.859 4.719 17.469 1 34.84 79 PRO A C 1
ATOM 531 O O . PRO A 1 79 ? 25.172 3.801 16.703 1 34.84 79 PRO A O 1
ATOM 534 N N . ALA A 1 80 ? 24.578 4.277 18.641 1 37.34 80 ALA A N 1
ATOM 535 C CA . ALA A 1 80 ? 23.891 3.027 18.969 1 37.34 80 ALA A CA 1
ATOM 536 C C . ALA A 1 80 ? 22.938 2.623 17.844 1 37.34 80 ALA A C 1
ATOM 538 O O . ALA A 1 80 ? 22.328 3.48 17.203 1 37.34 80 ALA A O 1
ATOM 539 N N . ALA A 1 81 ? 23.016 1.559 17.234 1 42.38 81 ALA A N 1
ATOM 540 C CA . ALA A 1 81 ? 22.203 0.953 16.188 1 42.38 81 ALA A CA 1
ATOM 541 C C . ALA A 1 81 ? 20.719 1.168 16.469 1 42.38 81 ALA A C 1
ATOM 543 O O . ALA A 1 81 ? 20.25 0.914 17.578 1 42.38 81 ALA A O 1
ATOM 544 N N . PRO A 1 82 ? 19.875 2.025 15.812 1 50.09 82 PRO A N 1
ATOM 545 C CA . PRO A 1 82 ? 18.453 2.293 16.094 1 50.09 82 PRO A CA 1
ATOM 546 C C . PRO A 1 82 ? 17.672 1.03 16.438 1 50.09 82 PRO A C 1
ATOM 548 O O . PRO A 1 82 ? 17.938 -0.035 15.867 1 50.09 82 PRO A O 1
ATOM 551 N N . VAL A 1 83 ? 17.234 0.824 17.594 1 55 83 VAL A N 1
ATOM 552 C CA . VAL A 1 83 ? 16.422 -0.288 18.078 1 55 83 VAL A CA 1
ATOM 553 C C . VAL A 1 83 ? 15.297 -0.579 17.094 1 55 83 VAL A C 1
ATOM 555 O O . VAL A 1 83 ? 14.453 0.282 16.828 1 55 83 VAL A O 1
ATOM 558 N N . VAL A 1 84 ? 15.258 -1.546 16.234 1 74.31 84 VAL A N 1
ATOM 559 C CA . VAL A 1 84 ? 14.32 -1.91 15.18 1 74.31 84 VAL A CA 1
ATOM 560 C C . VAL A 1 84 ? 13.109 -2.623 15.781 1 74.31 84 VAL A C 1
ATOM 562 O O . VAL A 1 84 ? 11.984 -2.482 15.289 1 74.31 84 VAL A O 1
ATOM 565 N N . GLY A 1 85 ? 13.078 -3.02 17.062 1 86.19 85 GLY A N 1
ATOM 566 C CA . GLY A 1 85 ? 11.969 -3.719 17.688 1 86.19 85 GLY A CA 1
ATOM 567 C C . GLY A 1 85 ? 11.133 -2.828 18.594 1 86.19 85 GLY A C 1
ATOM 568 O O . GLY A 1 85 ? 11.289 -1.604 18.578 1 86.19 85 GLY A O 1
ATOM 569 N N . VAL A 1 86 ? 10.172 -3.465 19.328 1 93.5 86 VAL A N 1
ATOM 570 C CA . VAL A 1 86 ? 9.203 -2.73 20.141 1 93.5 86 VAL A CA 1
ATOM 571 C C . VAL A 1 86 ? 9.906 -2.109 21.359 1 93.5 86 VAL A C 1
ATOM 573 O O . VAL A 1 86 ? 10.781 -2.736 21.969 1 93.5 86 VAL A O 1
ATOM 576 N N . LYS A 1 87 ? 9.625 -0.801 21.625 1 94.19 87 LYS A N 1
ATOM 577 C CA . LYS A 1 87 ? 10.016 -0.177 22.891 1 94.19 87 LYS A CA 1
ATOM 578 C C . LYS A 1 87 ? 9.133 -0.645 24.047 1 94.19 87 LYS A C 1
ATOM 580 O O . LYS A 1 87 ? 7.93 -0.36 24.062 1 94.19 87 LYS A O 1
ATOM 585 N N . PRO A 1 88 ? 9.648 -1.274 24.969 1 93.62 88 PRO A N 1
ATOM 586 C CA . PRO A 1 88 ? 8.852 -2.004 25.953 1 93.62 88 PRO A CA 1
ATOM 587 C C . PRO A 1 88 ? 8 -1.081 26.828 1 93.62 88 PRO A C 1
ATOM 589 O O . PRO A 1 88 ? 6.848 -1.392 27.125 1 93.62 88 PRO A O 1
ATOM 592 N N . VAL A 1 89 ? 8.461 0.033 27.281 1 94.31 89 VAL A N 1
ATOM 593 C CA . VAL A 1 89 ? 7.738 0.878 28.234 1 94.31 89 VAL A CA 1
ATOM 594 C C . VAL A 1 89 ? 6.539 1.521 27.531 1 94.31 89 VAL A C 1
ATOM 596 O O . VAL A 1 89 ? 5.402 1.381 28 1 94.31 89 VAL A O 1
ATOM 599 N N . PRO A 1 90 ? 6.816 2.158 26.391 1 92.94 90 PRO A N 1
ATOM 600 C CA . PRO A 1 90 ? 5.648 2.693 25.688 1 92.94 90 PRO A CA 1
ATOM 601 C C . PRO A 1 90 ? 4.637 1.613 25.312 1 92.94 90 PRO A C 1
ATOM 603 O O . PRO A 1 90 ? 3.428 1.854 25.344 1 92.94 90 PRO A O 1
ATOM 606 N N . ALA A 1 91 ? 5.129 0.527 24.953 1 95.75 91 ALA A N 1
ATOM 607 C CA . ALA A 1 91 ? 4.242 -0.581 24.594 1 95.75 91 ALA A CA 1
ATOM 608 C C . ALA A 1 91 ? 3.426 -1.029 25.797 1 95.75 91 ALA A C 1
ATOM 610 O O . ALA A 1 91 ? 2.219 -1.261 25.688 1 95.75 91 ALA A O 1
ATOM 611 N N . ALA A 1 92 ? 4.066 -1.184 26.953 1 96.31 92 ALA A N 1
ATOM 612 C CA . ALA A 1 92 ? 3.387 -1.617 28.172 1 96.31 92 ALA A CA 1
ATOM 613 C C . ALA A 1 92 ? 2.318 -0.613 28.594 1 96.31 92 ALA A C 1
ATOM 615 O O . ALA A 1 92 ? 1.229 -1 29.031 1 96.31 92 ALA A O 1
ATOM 616 N N . ILE A 1 93 ? 2.623 0.613 28.5 1 94.81 93 ILE A N 1
ATOM 617 C CA . ILE A 1 93 ? 1.67 1.654 28.859 1 94.81 93 ILE A CA 1
ATOM 618 C C . ILE A 1 93 ? 0.468 1.612 27.922 1 94.81 93 ILE A C 1
ATOM 620 O O . ILE A 1 93 ? -0.68 1.667 28.375 1 94.81 93 ILE A O 1
ATOM 624 N N . SER A 1 94 ? 0.754 1.492 26.594 1 93.81 94 SER A N 1
ATOM 625 C CA . SER A 1 94 ? -0.317 1.484 25.609 1 93.81 94 SER A CA 1
ATOM 626 C C . SER A 1 94 ? -1.217 0.264 25.766 1 93.81 94 SER A C 1
ATOM 628 O O . SER A 1 94 ? -2.443 0.386 25.766 1 93.81 94 SER A O 1
ATOM 630 N N . ILE A 1 95 ? -0.599 -0.845 25.906 1 96.88 95 ILE A N 1
ATOM 631 C CA . ILE A 1 95 ? -1.355 -2.08 26.078 1 96.88 95 ILE A CA 1
ATOM 632 C C . ILE A 1 95 ? -2.055 -2.072 27.438 1 96.88 95 ILE A C 1
ATOM 634 O O . ILE A 1 95 ? -3.215 -2.479 27.547 1 96.88 95 ILE A O 1
ATOM 638 N N . GLY A 1 96 ? -1.342 -1.651 28.5 1 96.75 96 GLY A N 1
ATOM 639 C CA . GLY A 1 96 ? -1.905 -1.575 29.844 1 96.75 96 GLY A CA 1
ATOM 640 C C . GLY A 1 96 ? -3.152 -0.715 29.906 1 96.75 96 GLY A C 1
ATOM 641 O O . GLY A 1 96 ? -4.133 -1.088 30.562 1 96.75 96 GLY A O 1
ATOM 642 N N . LEU A 1 97 ? -3.16 0.372 29.281 1 93.94 97 LEU A N 1
ATOM 643 C CA . LEU A 1 97 ? -4.324 1.253 29.281 1 93.94 97 LEU A CA 1
ATOM 644 C C . LEU A 1 97 ? -5.531 0.558 28.656 1 93.94 97 LEU A C 1
ATOM 646 O O . LEU A 1 97 ? -6.645 0.663 29.172 1 93.94 97 LEU A O 1
ATOM 650 N N . GLY A 1 98 ? -5.355 -0.067 27.5 1 95.38 98 GLY A N 1
ATOM 651 C CA . GLY A 1 98 ? -6.434 -0.834 26.891 1 95.38 98 GLY A CA 1
ATOM 652 C C . GLY A 1 98 ? -6.977 -1.917 27.812 1 95.38 98 GLY A C 1
ATOM 653 O O . GLY A 1 98 ? -8.188 -2.107 27.906 1 95.38 98 GLY A O 1
ATOM 654 N N . LEU A 1 99 ? -6.055 -2.559 28.469 1 96.81 99 LEU A N 1
ATOM 655 C CA . LEU A 1 99 ? -6.461 -3.627 29.375 1 96.81 99 LEU A CA 1
ATOM 656 C C . LEU A 1 99 ? -7.215 -3.066 30.578 1 96.81 99 LEU A C 1
ATOM 658 O O . LEU A 1 99 ? -8.18 -3.674 31.047 1 96.81 99 LEU A O 1
ATOM 662 N N . ILE A 1 100 ? -6.777 -1.984 31.109 1 96.25 100 ILE A N 1
ATOM 663 C CA . ILE A 1 100 ? -7.461 -1.332 32.219 1 96.25 100 ILE A CA 1
ATOM 664 C C . ILE A 1 100 ? -8.891 -0.974 31.812 1 96.25 100 ILE A C 1
ATOM 666 O O . ILE A 1 100 ? -9.836 -1.25 32.562 1 96.25 100 ILE A O 1
ATOM 670 N N . VAL A 1 101 ? -9.039 -0.433 30.672 1 93.75 101 VAL A N 1
ATOM 671 C CA . VAL A 1 101 ? -10.359 -0.038 30.188 1 93.75 101 VAL A CA 1
ATOM 672 C C . VAL A 1 101 ? -11.219 -1.278 29.969 1 93.75 101 VAL A C 1
ATOM 674 O O . VAL A 1 101 ? -12.383 -1.312 30.375 1 93.75 101 VAL A O 1
ATOM 677 N N . ASN A 1 102 ? -10.68 -2.248 29.328 1 95.38 102 ASN A N 1
ATOM 678 C CA . ASN A 1 102 ? -11.438 -3.43 28.938 1 95.38 102 ASN A CA 1
ATOM 679 C C . ASN A 1 102 ? -11.883 -4.242 30.156 1 95.38 102 ASN A C 1
ATOM 681 O O . ASN A 1 102 ? -12.969 -4.816 30.156 1 95.38 102 ASN A O 1
ATOM 685 N N . TYR A 1 103 ? -10.969 -4.238 31.172 1 95.12 103 TYR A N 1
ATOM 686 C CA . TYR A 1 103 ? -11.242 -5.23 32.219 1 95.12 103 TYR A CA 1
ATOM 687 C C . TYR A 1 103 ? -11.469 -4.559 33.562 1 95.12 103 TYR A C 1
ATOM 689 O O . TYR A 1 103 ? -12.156 -5.102 34.438 1 95.12 103 TYR A O 1
ATOM 697 N N . LEU A 1 104 ? -10.914 -3.412 33.875 1 94.88 104 LEU A N 1
ATOM 698 C CA . LEU A 1 104 ? -11 -2.785 35.188 1 94.88 104 LEU A CA 1
ATOM 699 C C . LEU A 1 104 ? -12.125 -1.753 35.219 1 94.88 104 LEU A C 1
ATOM 701 O O . LEU A 1 104 ? -12.656 -1.445 36.281 1 94.88 104 LEU A O 1
ATOM 705 N N . ILE A 1 105 ? -12.438 -1.116 34.156 1 92.5 105 ILE A N 1
ATOM 706 C CA . ILE A 1 105 ? -13.531 -0.154 34.094 1 92.5 105 ILE A CA 1
ATOM 707 C C . ILE A 1 105 ? -14.805 -0.859 33.625 1 92.5 105 ILE A C 1
ATOM 709 O O . ILE A 1 105 ? -14.828 -1.495 32.562 1 92.5 105 ILE A O 1
ATOM 713 N N . PRO A 1 106 ? -15.805 -0.694 34.406 1 91.31 106 PRO A N 1
ATOM 714 C CA . PRO A 1 106 ? -17.047 -1.36 34.031 1 91.31 106 PRO A CA 1
ATOM 715 C C . PRO A 1 106 ? -17.656 -0.789 32.75 1 91.31 106 PRO A C 1
ATOM 717 O O . PRO A 1 106 ? -17.578 0.421 32.5 1 91.31 106 PRO A O 1
ATOM 720 N N . THR A 1 107 ? -18.156 -1.653 31.891 1 89.31 107 THR A N 1
ATOM 721 C CA . THR A 1 107 ? -18.828 -1.248 30.656 1 89.31 107 THR A CA 1
ATOM 722 C C . THR A 1 107 ? -20.031 -0.366 30.969 1 89.31 107 THR A C 1
ATOM 724 O O . THR A 1 107 ? -20.906 -0.749 31.75 1 89.31 107 THR A O 1
ATOM 727 N N . PRO A 1 108 ? -20.078 0.776 30.438 1 82.38 108 PRO A N 1
ATOM 728 C CA . PRO A 1 108 ? -21.219 1.648 30.672 1 82.38 108 PRO A CA 1
ATOM 729 C C . PRO A 1 108 ? -22.547 1.018 30.234 1 82.38 108 PRO A C 1
ATOM 731 O O . PRO A 1 108 ? -22.562 0.161 29.344 1 82.38 108 PRO A O 1
ATOM 734 N N . GLU A 1 109 ? -23.594 1.529 30.828 1 80.06 109 GLU A N 1
ATOM 735 C CA . GLU A 1 109 ? -24.922 1.033 30.484 1 80.06 109 GLU A CA 1
ATOM 736 C C . GLU A 1 109 ? -25.281 1.324 29.031 1 80.06 109 GLU A C 1
ATOM 738 O O . GLU A 1 109 ? -25 2.414 28.531 1 80.06 109 GLU A O 1
ATOM 743 N N . GLY A 1 110 ? -25.75 0.286 28.281 1 77.5 110 GLY A N 1
ATOM 744 C CA . GLY A 1 110 ? -26.172 0.471 26.906 1 77.5 110 GLY A CA 1
ATOM 745 C C . GLY A 1 110 ? -25.078 0.166 25.891 1 77.5 110 GLY A C 1
ATOM 746 O O . GLY A 1 110 ? -25.328 0.16 24.688 1 77.5 110 GLY A O 1
ATOM 747 N N . VAL A 1 111 ? -23.922 -0.081 26.406 1 86.38 111 VAL A N 1
ATOM 748 C CA . VAL A 1 111 ? -22.812 -0.388 25.516 1 86.38 111 VAL A CA 1
ATOM 749 C C . VAL A 1 111 ? -22.547 -1.892 25.531 1 86.38 111 VAL A C 1
ATOM 751 O O . VAL A 1 111 ? -22.469 -2.51 26.594 1 86.38 111 VAL A O 1
ATOM 754 N N . SER A 1 112 ? -22.516 -2.451 24.391 1 90.31 112 SER A N 1
ATOM 755 C CA . SER A 1 112 ? -22.25 -3.881 24.297 1 90.31 112 SER A CA 1
ATOM 756 C C . SER A 1 112 ? -20.812 -4.195 24.688 1 90.31 112 SER A C 1
ATOM 758 O O . SER A 1 112 ? -19.938 -3.326 24.641 1 90.31 112 SER A O 1
ATOM 760 N N . ARG A 1 113 ? -20.625 -5.395 25.094 1 92.75 113 ARG A N 1
ATOM 761 C CA . ARG A 1 113 ? -19.297 -5.848 25.469 1 92.75 113 ARG A CA 1
ATOM 762 C C . ARG A 1 113 ? -18.344 -5.758 24.281 1 92.75 113 ARG A C 1
ATOM 764 O O . ARG A 1 113 ? -17.156 -5.426 24.438 1 92.75 113 ARG A O 1
ATOM 771 N N . GLN A 1 114 ? -18.781 -6.059 23.125 1 93.06 114 GLN A N 1
ATOM 772 C CA . GLN A 1 114 ? -17.984 -5.98 21.906 1 93.06 114 GLN A CA 1
ATOM 773 C C . GLN A 1 114 ? -17.547 -4.543 21.641 1 93.06 114 GLN A C 1
ATOM 775 O O . GLN A 1 114 ? -16.391 -4.297 21.281 1 93.06 114 GLN A O 1
ATOM 780 N N . ALA A 1 115 ? -18.531 -3.732 21.797 1 90.38 115 ALA A N 1
ATOM 781 C CA . ALA A 1 115 ? -18.234 -2.318 21.594 1 90.38 115 ALA A CA 1
ATOM 782 C C . ALA A 1 115 ? -17.203 -1.821 22.609 1 90.38 115 ALA A C 1
ATOM 784 O O . ALA A 1 115 ? -16.312 -1.052 22.266 1 90.38 115 ALA A O 1
ATOM 785 N N . TRP A 1 116 ? -17.359 -2.232 23.828 1 93.31 116 TRP A N 1
ATOM 786 C CA . TRP A 1 116 ? -16.438 -1.826 24.891 1 93.31 116 TRP A CA 1
ATOM 787 C C . TRP A 1 116 ? -15.039 -2.373 24.641 1 93.31 116 TRP A C 1
ATOM 789 O O . TRP A 1 116 ? -14.047 -1.676 24.859 1 93.31 116 TRP A O 1
ATOM 799 N N . GLN A 1 117 ? -14.969 -3.584 24.234 1 95.5 117 GLN A N 1
ATOM 800 C CA . GLN A 1 117 ? -13.68 -4.18 23.875 1 95.5 117 GLN A CA 1
ATOM 801 C C . GLN A 1 117 ? -13.023 -3.438 22.719 1 95.5 117 GLN A C 1
ATOM 803 O O . GLN A 1 117 ? -11.812 -3.217 22.719 1 95.5 117 GLN A O 1
ATOM 808 N N . LEU A 1 118 ? -13.875 -3.168 21.688 1 94.25 118 LEU A N 1
ATOM 809 C CA . LEU A 1 118 ? -13.352 -2.393 20.562 1 94.25 118 LEU A CA 1
ATOM 810 C C . LEU A 1 118 ? -12.805 -1.049 21.047 1 94.25 118 LEU A C 1
ATOM 812 O O . LEU A 1 118 ? -11.758 -0.602 20.578 1 94.25 118 LEU A O 1
ATOM 816 N N . PHE A 1 119 ? -13.539 -0.426 21.922 1 92.62 119 PHE A N 1
ATOM 817 C CA . PHE A 1 119 ? -13.109 0.853 22.484 1 92.62 119 PHE A CA 1
ATOM 818 C C . PHE A 1 119 ? -11.781 0.712 23.203 1 92.62 119 PHE A C 1
ATOM 820 O O . PHE A 1 119 ? -10.891 1.555 23.062 1 92.62 119 PHE A O 1
ATOM 827 N N . ALA A 1 120 ? -11.609 -0.303 23.969 1 94.69 120 ALA A N 1
ATOM 828 C CA . ALA A 1 120 ? -10.367 -0.569 24.688 1 94.69 120 ALA A CA 1
ATOM 829 C C . ALA A 1 120 ? -9.195 -0.73 23.719 1 94.69 120 ALA A C 1
ATOM 831 O O . ALA A 1 120 ? -8.117 -0.169 23.938 1 94.69 120 ALA A O 1
ATOM 832 N N . ILE A 1 121 ? -9.391 -1.496 22.703 1 96.06 121 ILE A N 1
ATOM 833 C CA . ILE A 1 121 ? -8.344 -1.706 21.703 1 96.06 121 ILE A CA 1
ATOM 834 C C . ILE A 1 121 ? -8.039 -0.39 20.984 1 96.06 121 ILE A C 1
ATOM 836 O O . ILE A 1 121 ? -6.875 -0.087 20.703 1 96.06 121 ILE A O 1
ATOM 840 N N . PHE A 1 122 ? -9.117 0.365 20.703 1 91.94 122 PHE A N 1
ATOM 841 C CA . PHE A 1 122 ? -8.961 1.665 20.047 1 91.94 122 PHE A CA 1
ATOM 842 C C . PHE A 1 122 ? -8.109 2.592 20.906 1 91.94 122 PHE A C 1
ATOM 844 O O . PHE A 1 122 ? -7.18 3.23 20.406 1 91.94 122 PHE A O 1
ATOM 851 N N . ILE A 1 123 ? -8.398 2.629 22.172 1 89.44 123 ILE A N 1
ATOM 852 C CA . ILE A 1 123 ? -7.66 3.469 23.109 1 89.44 123 ILE A CA 1
ATOM 853 C C . ILE A 1 123 ? -6.203 3.012 23.172 1 89.44 123 ILE A C 1
ATOM 855 O O . ILE A 1 123 ? -5.289 3.838 23.203 1 89.44 123 ILE A O 1
ATOM 859 N N . SER A 1 124 ? -5.98 1.766 23.219 1 93.5 124 SER A N 1
ATOM 860 C CA . SER A 1 124 ? -4.629 1.223 23.188 1 93.5 124 SER A CA 1
ATOM 861 C C . SER A 1 124 ? -3.895 1.63 21.906 1 93.5 124 SER A C 1
ATOM 863 O O . SER A 1 124 ? -2.711 1.978 21.953 1 93.5 124 SER A O 1
ATOM 865 N N . THR A 1 125 ? -4.586 1.545 20.766 1 91.88 125 THR A N 1
ATOM 866 C CA . THR A 1 125 ? -4.008 1.896 19.469 1 91.88 125 THR A CA 1
ATOM 867 C C . THR A 1 125 ? -3.648 3.379 19.422 1 91.88 125 THR A C 1
ATOM 869 O O . THR A 1 125 ? -2.539 3.742 19.031 1 91.88 125 THR A O 1
ATOM 872 N N . ILE A 1 126 ? -4.543 4.199 19.891 1 84.56 126 ILE A N 1
ATOM 873 C CA . ILE A 1 126 ? -4.324 5.645 19.906 1 84.56 126 ILE A CA 1
ATOM 874 C C . ILE A 1 126 ? -3.156 5.98 20.828 1 84.56 126 ILE A C 1
ATOM 876 O O . ILE A 1 126 ? -2.279 6.77 20.469 1 84.56 126 ILE A O 1
ATOM 880 N N . CYS A 1 127 ? -3.129 5.441 22.016 1 87.06 127 CYS A N 1
ATOM 881 C CA . CYS A 1 127 ? -2.051 5.676 22.969 1 87.06 127 CYS A CA 1
ATOM 882 C C . CYS A 1 127 ? -0.702 5.297 22.359 1 87.06 127 CYS A C 1
ATOM 884 O O . CYS A 1 127 ? 0.285 6.012 22.547 1 87.06 127 CYS A O 1
ATOM 886 N N . GLY A 1 128 ? -0.677 4.195 21.688 1 89.75 128 GLY A N 1
ATOM 887 C CA . GLY A 1 128 ? 0.556 3.77 21.047 1 89.75 128 GLY A CA 1
ATOM 888 C C . GLY A 1 128 ? 0.998 4.703 19.938 1 89.75 128 GLY A C 1
ATOM 889 O O . GLY A 1 128 ? 2.197 4.902 19.734 1 89.75 128 GLY A O 1
ATOM 890 N N . LEU A 1 129 ? 0.042 5.238 19.188 1 82.44 129 LEU A N 1
ATOM 891 C CA . LEU A 1 129 ? 0.396 6.199 18.141 1 82.44 129 LEU A CA 1
ATOM 892 C C . LEU A 1 129 ? 1.034 7.445 18.75 1 82.44 129 LEU A C 1
ATOM 894 O O . LEU A 1 129 ? 1.914 8.055 18.141 1 82.44 129 LEU A O 1
ATOM 898 N N . VAL A 1 130 ? 0.64 7.789 19.953 1 77.88 130 VAL A N 1
ATOM 899 C CA . VAL A 1 130 ? 1.128 8.984 20.641 1 77.88 130 VAL A CA 1
ATOM 900 C C . VAL A 1 130 ? 2.482 8.688 21.281 1 77.88 130 VAL A C 1
ATOM 902 O O . VAL A 1 130 ? 3.43 9.461 21.125 1 77.88 130 VAL A O 1
ATOM 905 N N . LEU A 1 131 ? 2.65 7.48 21.938 1 80.69 131 LEU A N 1
ATOM 906 C CA . LEU A 1 131 ? 3.846 7.156 22.719 1 80.69 131 LEU A CA 1
ATOM 907 C C . LEU A 1 131 ? 4.93 6.562 21.812 1 80.69 131 LEU A C 1
ATOM 909 O O . LEU A 1 131 ? 6.113 6.602 22.156 1 80.69 131 LEU A O 1
ATOM 913 N N . GLY A 1 132 ? 4.535 5.922 20.75 1 86.44 132 GLY A N 1
ATOM 914 C CA . GLY A 1 132 ? 5.469 5.488 19.734 1 86.44 132 GLY A CA 1
ATOM 915 C C . GLY A 1 132 ? 6.25 4.246 20.125 1 86.44 132 GLY A C 1
ATOM 916 O O . GLY A 1 132 ? 7.48 4.23 20.047 1 86.44 132 GLY A O 1
ATOM 917 N N . PRO A 1 133 ? 5.578 3.193 20.594 1 91.44 133 PRO A N 1
ATOM 918 C CA . PRO A 1 133 ? 6.289 1.938 20.844 1 91.44 133 PRO A CA 1
ATOM 919 C C . PRO A 1 133 ? 6.871 1.332 19.562 1 91.44 133 PRO A C 1
ATOM 921 O O . PRO A 1 133 ? 7.871 0.613 19.609 1 91.44 133 PRO A O 1
ATOM 924 N N . LEU A 1 134 ? 6.227 1.538 18.469 1 92.12 134 LEU A N 1
ATOM 925 C CA . LEU A 1 134 ? 6.59 1.195 17.109 1 92.12 134 LEU A CA 1
ATOM 926 C C . LEU A 1 134 ? 6.223 2.322 16.141 1 92.12 134 LEU A C 1
ATOM 928 O O . LEU A 1 134 ? 5.48 3.238 16.516 1 92.12 134 LEU A O 1
ATOM 932 N N . PRO A 1 135 ? 6.867 2.275 14.945 1 89.75 135 PRO A N 1
ATOM 933 C CA . PRO A 1 135 ? 6.367 3.238 13.961 1 89.75 135 PRO A CA 1
ATOM 934 C C . PRO A 1 135 ? 4.848 3.184 13.805 1 89.75 135 PRO A C 1
ATOM 936 O O . PRO A 1 135 ? 4.238 2.131 14.008 1 89.75 135 PRO A O 1
ATOM 939 N N . VAL A 1 136 ? 4.254 4.266 13.422 1 85.31 136 VAL A N 1
ATOM 940 C CA . VAL A 1 136 ? 2.814 4.512 13.438 1 85.31 136 VAL A CA 1
ATOM 941 C C . VAL A 1 136 ? 2.09 3.385 12.703 1 85.31 136 VAL A C 1
ATOM 943 O O . VAL A 1 136 ? 1.188 2.752 13.258 1 85.31 136 VAL A O 1
ATOM 946 N N . GLY A 1 137 ? 2.531 3.082 11.484 1 92.69 137 GLY A N 1
ATOM 947 C CA . GLY A 1 137 ? 1.876 2.051 10.695 1 92.69 137 GLY A CA 1
ATOM 948 C C . GLY A 1 137 ? 1.991 0.668 11.305 1 92.69 137 GLY A C 1
ATOM 949 O O . GLY A 1 137 ? 1.044 -0.119 11.258 1 92.69 137 GLY A O 1
ATOM 950 N N . ALA A 1 138 ? 3.084 0.342 11.891 1 95.56 138 ALA A N 1
ATOM 951 C CA . ALA A 1 138 ? 3.299 -0.952 12.531 1 95.56 138 ALA A CA 1
ATOM 952 C C . ALA A 1 138 ? 2.395 -1.119 13.742 1 95.56 138 ALA A C 1
ATOM 954 O O . ALA A 1 138 ? 1.801 -2.182 13.945 1 95.56 138 ALA A O 1
ATOM 955 N N . TRP A 1 139 ? 2.357 -0.106 14.578 1 94.5 139 TRP A N 1
ATOM 956 C CA . TRP A 1 139 ? 1.521 -0.174 15.773 1 94.5 139 TRP A CA 1
ATOM 957 C C . TRP A 1 139 ? 0.046 -0.276 15.398 1 94.5 139 TRP A C 1
ATOM 959 O O . TRP A 1 139 ? -0.712 -1.016 16.031 1 94.5 139 TRP A O 1
ATOM 969 N N . ALA A 1 140 ? -0.346 0.524 14.406 1 92.88 140 ALA A N 1
ATOM 970 C CA . ALA A 1 140 ? -1.72 0.414 13.922 1 92.88 140 ALA A CA 1
ATOM 971 C C . ALA A 1 140 ? -2.018 -1.001 13.438 1 92.88 140 ALA A C 1
ATOM 973 O O . ALA A 1 140 ? -3.104 -1.532 13.68 1 92.88 140 ALA A O 1
ATOM 974 N N . PHE A 1 141 ? -1.034 -1.624 12.75 1 97.12 141 PHE A N 1
ATOM 975 C CA . PHE A 1 141 ? -1.204 -2.984 12.258 1 97.12 141 PHE A CA 1
ATOM 976 C C . PHE A 1 141 ? -1.371 -3.963 13.414 1 97.12 141 PHE A C 1
ATOM 978 O O . PHE A 1 141 ? -2.166 -4.902 13.328 1 97.12 141 PHE A O 1
ATOM 985 N N . LEU A 1 142 ? -0.658 -3.797 14.484 1 97 142 LEU A N 1
ATOM 986 C CA . LEU A 1 142 ? -0.822 -4.633 15.664 1 97 142 LEU A CA 1
ATOM 987 C C . LEU A 1 142 ? -2.213 -4.461 16.266 1 97 142 LEU A C 1
ATOM 989 O O . LEU A 1 142 ? -2.807 -5.426 16.75 1 97 142 LEU A O 1
ATOM 993 N N . GLY A 1 143 ? -2.643 -3.209 16.328 1 96.56 143 GLY A N 1
ATOM 994 C CA . GLY A 1 143 ? -4.016 -2.982 16.734 1 96.56 143 GLY A CA 1
ATOM 995 C C . GLY A 1 143 ? -5.027 -3.725 15.891 1 96.56 143 GLY A C 1
ATOM 996 O O . GLY A 1 143 ? -5.961 -4.336 16.406 1 96.56 143 GLY A O 1
ATOM 997 N N . LEU A 1 144 ? -4.836 -3.654 14.539 1 96.94 144 LEU A N 1
ATOM 998 C CA . LEU A 1 144 ? -5.68 -4.395 13.609 1 96.94 144 LEU A CA 1
ATOM 999 C C . LEU A 1 144 ? -5.648 -5.887 13.914 1 96.94 144 LEU A C 1
ATOM 1001 O O . LEU A 1 144 ? -6.695 -6.539 13.945 1 96.94 144 LEU A O 1
ATOM 1005 N N . THR A 1 145 ? -4.469 -6.414 14.109 1 97.81 145 THR A N 1
ATOM 1006 C CA . THR A 1 145 ? -4.301 -7.828 14.43 1 97.81 145 THR A CA 1
ATOM 1007 C C . THR A 1 145 ? -5.055 -8.188 15.703 1 97.81 145 THR A C 1
ATOM 1009 O O . THR A 1 145 ? -5.711 -9.234 15.773 1 97.81 145 THR A O 1
ATOM 1012 N N . THR A 1 146 ? -4.945 -7.336 16.719 1 97.69 146 THR A N 1
ATOM 1013 C CA . THR A 1 146 ? -5.602 -7.582 18 1 97.69 146 THR A CA 1
ATOM 1014 C C . THR A 1 146 ? -7.121 -7.594 17.828 1 97.69 146 THR A C 1
ATOM 1016 O O . THR A 1 146 ? -7.805 -8.438 18.406 1 97.69 146 THR A O 1
ATOM 1019 N N . VAL A 1 147 ? -7.648 -6.68 17.047 1 96.94 147 VAL A N 1
ATOM 1020 C CA . VAL A 1 147 ? -9.078 -6.57 16.812 1 96.94 147 VAL A CA 1
ATOM 1021 C C . VAL A 1 147 ? -9.594 -7.855 16.156 1 96.94 147 VAL A C 1
ATOM 1023 O O . VAL A 1 147 ? -10.633 -8.391 16.562 1 96.94 147 VAL A O 1
ATOM 1026 N N . VAL A 1 148 ? -8.883 -8.367 15.219 1 96.44 148 VAL A N 1
ATOM 1027 C CA . VAL A 1 148 ? -9.312 -9.555 14.484 1 96.44 148 VAL A CA 1
ATOM 1028 C C . VAL A 1 148 ? -9.062 -10.797 15.336 1 96.44 148 VAL A C 1
ATOM 1030 O O . VAL A 1 148 ? -9.906 -11.695 15.391 1 96.44 148 VAL A O 1
ATOM 1033 N N . ALA A 1 149 ? -7.957 -10.844 16.016 1 96.38 149 ALA A N 1
ATOM 1034 C CA . ALA A 1 149 ? -7.578 -12 16.828 1 96.38 149 ALA A CA 1
ATOM 1035 C C . ALA A 1 149 ? -8.555 -12.211 17.984 1 96.38 149 ALA A C 1
ATOM 1037 O O . ALA A 1 149 ? -8.828 -13.352 18.375 1 96.38 149 ALA A O 1
ATOM 1038 N N . THR A 1 150 ? -9.078 -11.141 18.531 1 96.12 150 THR A N 1
ATOM 1039 C CA . THR A 1 150 ? -10 -11.234 19.656 1 96.12 150 THR A CA 1
ATOM 1040 C C . THR A 1 150 ? -11.43 -11.438 19.172 1 96.12 150 THR A C 1
ATOM 1042 O O . THR A 1 150 ? -12.359 -11.562 19.984 1 96.12 150 THR A O 1
ATOM 1045 N N . GLY A 1 151 ? -11.641 -11.398 17.875 1 94.56 151 GLY A N 1
ATOM 1046 C CA . GLY A 1 151 ? -12.977 -11.578 17.328 1 94.56 151 GLY A CA 1
ATOM 1047 C C . GLY A 1 151 ? -13.859 -10.352 17.484 1 94.56 151 GLY A C 1
ATOM 1048 O O . GLY A 1 151 ? -15.078 -10.445 17.375 1 94.56 151 GLY A O 1
ATOM 1049 N N . THR A 1 152 ? -13.266 -9.219 17.766 1 95.88 152 THR A N 1
ATOM 1050 C CA . THR A 1 152 ? -14.016 -7.988 17.984 1 95.88 152 THR A CA 1
ATOM 1051 C C . THR A 1 152 ? -14.664 -7.512 16.688 1 95.88 152 THR A C 1
ATOM 1053 O O . THR A 1 152 ? -15.812 -7.066 16.688 1 95.88 152 THR A O 1
ATOM 1056 N N . LEU A 1 153 ? -13.961 -7.523 15.633 1 95.31 153 LEU A N 1
ATOM 1057 C CA . LEU A 1 153 ? -14.453 -7.219 14.297 1 95.31 153 LEU A CA 1
ATOM 1058 C C . LEU A 1 153 ? -13.953 -8.242 13.281 1 95.31 153 LEU A C 1
ATOM 1060 O O . LEU A 1 153 ? -12.82 -8.727 13.391 1 95.31 153 LEU A O 1
ATOM 1064 N N . PRO A 1 154 ? -14.875 -8.531 12.289 1 94.5 154 PRO A N 1
ATOM 1065 C CA . PRO A 1 154 ? -14.312 -9.25 11.148 1 94.5 154 PRO A CA 1
ATOM 1066 C C . PRO A 1 154 ? -13.258 -8.445 10.398 1 94.5 154 PRO A C 1
ATOM 1068 O O . PRO A 1 154 ? -13.281 -7.207 10.43 1 94.5 154 PRO A O 1
ATOM 1071 N N . PHE A 1 155 ? -12.406 -9.094 9.758 1 94.56 155 PHE A N 1
ATOM 1072 C CA . PHE A 1 155 ? -11.289 -8.453 9.07 1 94.56 155 PHE A CA 1
ATOM 1073 C C . PHE A 1 155 ? -11.781 -7.371 8.125 1 94.56 155 PHE A C 1
ATOM 1075 O O . PHE A 1 155 ? -11.281 -6.242 8.148 1 94.56 155 PHE A O 1
ATOM 1082 N N . ALA A 1 156 ? -12.734 -7.715 7.305 1 92.25 156 ALA A N 1
ATOM 1083 C CA . ALA A 1 156 ? -13.227 -6.793 6.285 1 92.25 156 ALA A CA 1
ATOM 1084 C C . ALA A 1 156 ? -13.742 -5.5 6.91 1 92.25 156 ALA A C 1
ATOM 1086 O O . ALA A 1 156 ? -13.539 -4.414 6.363 1 92.25 156 ALA A O 1
ATOM 1087 N N . THR A 1 157 ? -14.414 -5.609 8.023 1 93.88 157 THR A N 1
ATOM 1088 C CA . THR A 1 157 ? -14.922 -4.441 8.734 1 93.88 157 THR A CA 1
ATOM 1089 C C . THR A 1 157 ? -13.773 -3.639 9.336 1 93.88 157 THR A C 1
ATOM 1091 O O . THR A 1 157 ? -13.812 -2.406 9.344 1 93.88 157 THR A O 1
ATOM 1094 N N . ALA A 1 158 ? -12.773 -4.336 9.812 1 95.25 158 ALA A N 1
ATOM 1095 C CA . ALA A 1 158 ? -11.641 -3.705 10.492 1 95.25 158 ALA A CA 1
ATOM 1096 C C . ALA A 1 158 ? -10.773 -2.926 9.516 1 95.25 158 ALA A C 1
ATOM 1098 O O . ALA A 1 158 ? -9.969 -2.086 9.922 1 95.25 158 ALA A O 1
ATOM 1099 N N . VAL A 1 159 ? -10.945 -3.207 8.227 1 95.25 159 VAL A N 1
ATOM 1100 C CA . VAL A 1 159 ? -10.164 -2.475 7.227 1 95.25 159 VAL A CA 1
ATOM 1101 C C . VAL A 1 159 ? -11.109 -1.822 6.219 1 95.25 159 VAL A C 1
ATOM 1103 O O . VAL A 1 159 ? -10.719 -1.559 5.078 1 95.25 159 VAL A O 1
ATOM 1106 N N . SER A 1 160 ? -12.32 -1.564 6.566 1 92.25 160 SER A N 1
ATOM 1107 C CA . SER A 1 160 ? -13.352 -1.076 5.66 1 92.25 160 SER A CA 1
ATOM 1108 C C . SER A 1 160 ? -12.969 0.27 5.055 1 92.25 160 SER A C 1
ATOM 1110 O O . SER A 1 160 ? -13.336 0.576 3.92 1 92.25 160 SER A O 1
ATOM 1112 N N . ALA A 1 161 ? -12.188 1.045 5.762 1 89.62 161 ALA A N 1
ATOM 1113 C CA . ALA A 1 161 ? -11.828 2.387 5.316 1 89.62 161 ALA A CA 1
ATOM 1114 C C . ALA A 1 161 ? -10.789 2.33 4.195 1 89.62 161 ALA A C 1
ATOM 1116 O O . ALA A 1 161 ? -10.477 3.352 3.58 1 89.62 161 ALA A O 1
ATOM 1117 N N . MET A 1 162 ? -10.32 1.138 3.828 1 93.06 162 MET A N 1
ATOM 1118 C CA . MET A 1 162 ? -9.438 0.958 2.68 1 93.06 162 MET A CA 1
ATOM 1119 C C . MET A 1 162 ? -10.141 1.341 1.384 1 93.06 162 MET A C 1
ATOM 1121 O O . MET A 1 162 ? -9.492 1.556 0.358 1 93.06 162 MET A O 1
ATOM 1125 N N . THR A 1 163 ? -11.383 1.456 1.447 1 93.19 163 THR A N 1
ATOM 1126 C CA . THR A 1 163 ? -12.141 1.801 0.25 1 93.19 163 THR A CA 1
ATOM 1127 C C . THR A 1 163 ? -12.617 3.25 0.308 1 93.19 163 THR A C 1
ATOM 1129 O O . THR A 1 163 ? -13.469 3.662 -0.478 1 93.19 163 THR A O 1
ATOM 1132 N N . SER A 1 164 ? -12.07 4.016 1.252 1 89.38 164 SER A N 1
ATOM 1133 C CA . SER A 1 164 ? -12.484 5.398 1.461 1 89.38 164 SER A CA 1
ATOM 1134 C C . SER A 1 164 ? -11.906 6.316 0.389 1 89.38 164 SER A C 1
ATOM 1136 O O . SER A 1 164 ? -10.695 6.312 0.148 1 89.38 164 SER A O 1
ATOM 1138 N N . GLU A 1 165 ? -12.766 7.191 -0.214 1 88.12 165 GLU A N 1
ATOM 1139 C CA . GLU A 1 165 ? -12.32 8.172 -1.201 1 88.12 165 GLU A CA 1
ATOM 1140 C C . GLU A 1 165 ? -11.336 9.164 -0.591 1 88.12 165 GLU A C 1
ATOM 1142 O O . GLU A 1 165 ? -10.352 9.539 -1.229 1 88.12 165 GLU A O 1
ATOM 1147 N N . VAL A 1 166 ? -11.609 9.516 0.583 1 80.25 166 VAL A N 1
ATOM 1148 C CA . VAL A 1 166 ? -10.805 10.531 1.256 1 80.25 166 VAL A CA 1
ATOM 1149 C C . VAL A 1 166 ? -9.391 10.008 1.488 1 80.25 166 VAL A C 1
ATOM 1151 O O . VAL A 1 166 ? -8.414 10.727 1.265 1 80.25 166 VAL A O 1
ATOM 1154 N N . ILE A 1 167 ? -9.281 8.789 1.96 1 85.31 167 ILE A N 1
ATOM 1155 C CA . ILE A 1 167 ? -7.977 8.211 2.25 1 85.31 167 ILE A CA 1
ATOM 1156 C C . ILE A 1 167 ? -7.168 8.094 0.959 1 85.31 167 ILE A C 1
ATOM 1158 O O . ILE A 1 167 ? -5.984 8.438 0.924 1 85.31 167 ILE A O 1
ATOM 1162 N N . TRP A 1 168 ? -7.75 7.672 -0.085 1 90.75 168 TRP A N 1
ATOM 1163 C CA . TRP A 1 168 ? -7.031 7.508 -1.343 1 90.75 168 TRP A CA 1
ATOM 1164 C C . TRP A 1 168 ? -6.695 8.859 -1.957 1 90.75 168 TRP A C 1
ATOM 1166 O O . TRP A 1 168 ? -5.695 9 -2.666 1 90.75 168 TRP A O 1
ATOM 1176 N N . LEU A 1 169 ? -7.523 9.891 -1.716 1 86.62 169 LEU A N 1
ATOM 1177 C CA . LEU A 1 169 ? -7.129 11.242 -2.092 1 86.62 169 LEU A CA 1
ATOM 1178 C C . LEU A 1 169 ? -5.801 11.625 -1.442 1 86.62 169 LEU A C 1
ATOM 1180 O O . LEU A 1 169 ? -4.93 12.203 -2.096 1 86.62 169 LEU A O 1
ATOM 1184 N N . ILE A 1 170 ? -5.621 11.258 -0.235 1 83.06 170 ILE A N 1
ATOM 1185 C CA . ILE A 1 170 ? -4.398 11.562 0.495 1 83.06 170 ILE A CA 1
ATOM 1186 C C . ILE A 1 170 ? -3.23 10.773 -0.096 1 83.06 170 ILE A C 1
ATOM 1188 O O . ILE A 1 170 ? -2.168 11.336 -0.371 1 83.06 170 ILE A O 1
ATOM 1192 N N . VAL A 1 171 ? -3.463 9.477 -0.286 1 89.75 171 VAL A N 1
ATOM 1193 C CA . VAL A 1 171 ? -2.418 8.594 -0.786 1 89.75 171 VAL A CA 1
ATOM 1194 C C . VAL A 1 171 ? -1.919 9.094 -2.141 1 89.75 171 VAL A C 1
ATOM 1196 O O . VAL A 1 171 ? -0.712 9.234 -2.352 1 89.75 171 VAL A O 1
ATOM 1199 N N . ILE A 1 172 ? -2.799 9.414 -3.027 1 92.5 172 ILE A N 1
ATOM 1200 C CA . ILE A 1 172 ? -2.436 9.867 -4.367 1 92.5 172 ILE A CA 1
ATOM 1201 C C . ILE A 1 172 ? -1.765 11.234 -4.289 1 92.5 172 ILE A C 1
ATOM 1203 O O . ILE A 1 172 ? -0.823 11.516 -5.035 1 92.5 172 ILE A O 1
ATOM 1207 N N . SER A 1 173 ? -2.186 12.055 -3.385 1 86.88 173 SER A N 1
ATOM 1208 C CA . SER A 1 173 ? -1.563 13.359 -3.217 1 86.88 173 SER A CA 1
ATOM 1209 C C . SER A 1 173 ? -0.124 13.234 -2.73 1 86.88 173 SER A C 1
ATOM 1211 O O . SER A 1 173 ? 0.732 14.047 -3.082 1 86.88 173 SER A O 1
ATOM 1213 N N . PHE A 1 174 ? 0.15 12.227 -1.972 1 86.5 174 PHE A N 1
ATOM 1214 C CA . PHE A 1 174 ? 1.531 11.945 -1.596 1 86.5 174 PHE A CA 1
ATOM 1215 C C . PHE A 1 174 ? 2.379 11.648 -2.828 1 86.5 174 PHE A C 1
ATOM 1217 O O . PHE A 1 174 ? 3.562 11.992 -2.869 1 86.5 174 PHE A O 1
ATOM 1224 N N . PHE A 1 175 ? 1.763 11.008 -3.77 1 92.44 175 PHE A N 1
ATOM 1225 C CA . PHE A 1 175 ? 2.512 10.727 -4.988 1 92.44 175 PHE A CA 1
ATOM 1226 C C . PHE A 1 175 ? 2.791 12.016 -5.758 1 92.44 175 PHE A C 1
ATOM 1228 O O . PHE A 1 175 ? 3.816 12.133 -6.434 1 92.44 175 PHE A O 1
ATOM 1235 N N . PHE A 1 176 ? 1.918 13.039 -5.633 1 89.81 176 PHE A N 1
ATOM 1236 C CA . PHE A 1 176 ? 2.207 14.359 -6.188 1 89.81 176 PHE A CA 1
ATOM 1237 C C . PHE A 1 176 ? 3.453 14.953 -5.547 1 89.81 176 PHE A C 1
ATOM 1239 O O . PHE A 1 176 ? 4.27 15.578 -6.227 1 89.81 176 PHE A O 1
ATOM 1246 N N . ALA A 1 177 ? 3.494 14.766 -4.27 1 84.62 177 ALA A N 1
ATOM 1247 C CA . ALA A 1 177 ? 4.672 15.266 -3.562 1 84.62 177 ALA A CA 1
ATOM 1248 C C . ALA A 1 177 ? 5.949 14.648 -4.125 1 84.62 177 ALA A C 1
ATOM 1250 O O . ALA A 1 177 ? 6.965 15.336 -4.27 1 84.62 177 ALA A O 1
ATOM 1251 N N . LYS A 1 178 ? 5.879 13.398 -4.398 1 86.94 178 LYS A N 1
ATOM 1252 C CA . LYS A 1 178 ? 7.031 12.719 -4.992 1 86.94 178 LYS A CA 1
ATOM 1253 C C . LYS A 1 178 ? 7.355 13.289 -6.371 1 86.94 178 LYS A C 1
ATOM 1255 O O . LYS A 1 178 ? 8.523 13.398 -6.742 1 86.94 178 LYS A O 1
ATOM 1260 N N . ALA A 1 179 ? 6.375 13.641 -7.129 1 89.88 179 ALA A N 1
ATOM 1261 C CA . ALA A 1 179 ? 6.582 14.258 -8.438 1 89.88 179 ALA A CA 1
ATOM 1262 C C . ALA A 1 179 ? 7.305 15.594 -8.305 1 89.88 179 ALA A C 1
ATOM 1264 O O . ALA A 1 179 ? 8.188 15.906 -9.102 1 89.88 179 ALA A O 1
ATOM 1265 N N . PHE A 1 180 ? 6.996 16.344 -7.32 1 86.62 180 PHE A N 1
ATOM 1266 C CA . PHE A 1 180 ? 7.672 17.609 -7.066 1 86.62 180 PHE A CA 1
ATOM 1267 C C . PHE A 1 180 ? 9.148 17.391 -6.746 1 86.62 180 PHE A C 1
ATOM 1269 O O . PHE A 1 180 ? 10.008 18.125 -7.223 1 86.62 180 PHE A O 1
ATOM 1276 N N . GLU A 1 181 ? 9.32 16.391 -5.996 1 80.44 181 GLU A N 1
ATOM 1277 C CA . GLU A 1 181 ? 10.688 16.078 -5.582 1 80.44 181 GLU A CA 1
ATOM 1278 C C . GLU A 1 181 ? 11.523 15.594 -6.766 1 80.44 181 GLU A C 1
ATOM 1280 O O . GLU A 1 181 ? 12.664 16.031 -6.941 1 80.44 181 GLU A O 1
ATOM 1285 N N . THR A 1 182 ? 10.945 14.75 -7.562 1 84.56 182 THR A N 1
ATOM 1286 C CA . THR A 1 182 ? 11.711 14.109 -8.625 1 84.56 182 THR A CA 1
ATOM 1287 C C . THR A 1 182 ? 11.945 15.07 -9.781 1 84.56 182 THR A C 1
ATOM 1289 O O . THR A 1 182 ? 12.969 14.992 -10.469 1 84.56 182 THR A O 1
ATOM 1292 N N . THR A 1 183 ? 11.078 16.047 -9.984 1 90.44 183 THR A N 1
ATOM 1293 C CA . THR A 1 183 ? 11.203 16.938 -11.125 1 90.44 183 THR A CA 1
ATOM 1294 C C . THR A 1 183 ? 12 18.188 -10.75 1 90.44 183 THR A C 1
ATOM 1296 O O . THR A 1 183 ? 12.477 18.922 -11.625 1 90.44 183 THR A O 1
ATOM 1299 N N . GLY A 1 184 ? 12.031 18.484 -9.453 1 88.56 184 GLY A N 1
ATOM 1300 C CA . GLY A 1 184 ? 12.695 19.703 -9.016 1 88.56 184 GLY A CA 1
ATOM 1301 C C . GLY A 1 184 ? 11.797 20.922 -9.055 1 88.56 184 GLY A C 1
ATOM 1302 O O . GLY A 1 184 ? 12.242 22.031 -8.75 1 88.56 184 GLY A O 1
ATOM 1303 N N . LEU A 1 185 ? 10.602 20.719 -9.383 1 90.5 185 LEU A N 1
ATOM 1304 C CA . LEU A 1 185 ? 9.664 21.828 -9.508 1 90.5 185 LEU A CA 1
ATOM 1305 C C . LEU A 1 185 ? 9.523 22.578 -8.188 1 90.5 185 LEU A C 1
ATOM 1307 O O . LEU A 1 185 ? 9.398 23.812 -8.172 1 90.5 185 LEU A O 1
ATOM 1311 N N . GLY A 1 186 ? 9.508 21.906 -7.059 1 87.19 186 GLY A N 1
ATOM 1312 C CA . GLY A 1 186 ? 9.43 22.562 -5.754 1 87.19 186 GLY A CA 1
ATOM 1313 C C . GLY A 1 186 ? 10.578 23.516 -5.5 1 87.19 186 GLY A C 1
ATOM 1314 O O . GLY A 1 186 ? 10.352 24.641 -5.047 1 87.19 186 GLY A O 1
ATOM 1315 N N . GLU A 1 187 ? 11.672 23.062 -5.789 1 88.12 187 GLU A N 1
ATOM 1316 C CA . GLU A 1 187 ? 12.859 23.906 -5.633 1 88.12 187 GLU A CA 1
ATOM 1317 C C . GLU A 1 187 ? 12.797 25.125 -6.555 1 88.12 187 GLU A C 1
ATOM 1319 O O . GLU A 1 187 ? 13.164 26.234 -6.156 1 88.12 187 GLU A O 1
ATOM 1324 N N . ARG A 1 188 ? 12.414 24.891 -7.727 1 91.31 188 ARG A N 1
ATOM 1325 C CA . ARG A 1 188 ? 12.289 25.984 -8.688 1 91.31 188 ARG A CA 1
ATOM 1326 C C . ARG A 1 188 ? 11.32 27.047 -8.195 1 91.31 188 ARG A C 1
ATOM 1328 O O . ARG A 1 188 ? 11.633 28.234 -8.211 1 91.31 188 ARG A O 1
ATOM 1335 N N . ILE A 1 189 ? 10.188 26.656 -7.758 1 90.31 189 ILE A N 1
ATOM 1336 C CA . ILE A 1 189 ? 9.156 27.578 -7.281 1 90.31 189 ILE A CA 1
ATOM 1337 C C . ILE A 1 189 ? 9.688 28.375 -6.094 1 90.31 189 ILE A C 1
ATOM 1339 O O . ILE A 1 189 ? 9.523 29.594 -6.035 1 90.31 189 ILE A O 1
ATOM 1343 N N . ALA A 1 190 ? 10.297 27.719 -5.195 1 86.69 190 ALA A N 1
ATOM 1344 C CA . ALA A 1 190 ? 10.844 28.375 -4.012 1 86.69 190 ALA A CA 1
ATOM 1345 C C . ALA A 1 190 ? 11.883 29.422 -4.402 1 86.69 190 ALA A C 1
ATOM 1347 O O . ALA A 1 190 ? 11.859 30.547 -3.887 1 86.69 190 ALA A O 1
ATOM 1348 N N . ASN A 1 191 ? 12.719 29.125 -5.355 1 89.12 191 ASN A N 1
ATOM 1349 C CA . ASN A 1 191 ? 13.773 30.047 -5.773 1 89.12 191 ASN A CA 1
ATOM 1350 C C . ASN A 1 191 ? 13.203 31.219 -6.566 1 89.12 191 ASN A C 1
ATOM 1352 O O . ASN A 1 191 ? 13.742 32.344 -6.508 1 89.12 191 ASN A O 1
ATOM 1356 N N . VAL A 1 192 ? 12.188 31.031 -7.238 1 92.38 192 VAL A N 1
ATOM 1357 C CA . VAL A 1 192 ? 11.531 32.125 -7.953 1 92.38 192 VAL A CA 1
ATOM 1358 C C . VAL A 1 192 ? 11.062 33.188 -6.965 1 92.38 192 VAL A C 1
ATOM 1360 O O . VAL A 1 192 ? 11.25 34.375 -7.191 1 92.38 192 VAL A O 1
ATOM 1363 N N . PHE A 1 193 ? 10.562 32.781 -5.871 1 91.19 193 PHE A N 1
ATOM 1364 C CA . PHE A 1 193 ? 10.016 33.75 -4.914 1 91.19 193 PHE A CA 1
ATOM 1365 C C . PHE A 1 193 ? 11.125 34.375 -4.066 1 91.19 193 PHE A C 1
ATOM 1367 O O . PHE A 1 193 ? 11.031 35.531 -3.67 1 91.19 193 PHE A O 1
ATOM 1374 N N . VAL A 1 194 ? 12.133 33.562 -3.863 1 88.56 194 VAL A N 1
ATOM 1375 C CA . VAL A 1 194 ? 13.297 34.125 -3.207 1 88.56 194 VAL A CA 1
ATOM 1376 C C . VAL A 1 194 ? 13.906 35.219 -4.102 1 88.56 194 VAL A C 1
ATOM 1378 O O . VAL A 1 194 ? 14.297 36.281 -3.623 1 88.56 194 VAL A O 1
ATOM 1381 N N . ALA A 1 195 ? 13.945 34.938 -5.316 1 92.81 195 ALA A N 1
ATOM 1382 C CA . ALA A 1 195 ? 14.5 35.906 -6.273 1 92.81 195 ALA A CA 1
ATOM 1383 C C . ALA A 1 195 ? 13.633 37.156 -6.355 1 92.81 195 ALA A C 1
ATOM 1385 O O . ALA A 1 195 ? 14.148 38.281 -6.535 1 92.81 195 ALA A O 1
ATOM 1386 N N . ALA A 1 196 ? 12.438 37.031 -6.203 1 93.44 196 ALA A N 1
ATOM 1387 C CA . ALA A 1 196 ? 11.5 38.156 -6.387 1 93.44 196 ALA A CA 1
ATOM 1388 C C . ALA A 1 196 ? 11.383 38.969 -5.113 1 93.44 196 ALA A C 1
ATOM 1390 O O . ALA A 1 196 ? 11.195 40.188 -5.18 1 93.44 196 ALA A O 1
ATOM 1391 N N . MET A 1 197 ? 11.523 38.344 -3.959 1 92.81 197 MET A N 1
ATOM 1392 C CA . MET A 1 197 ? 11.148 39.031 -2.729 1 92.81 197 MET A CA 1
ATOM 1393 C C . MET A 1 197 ? 12.297 39.031 -1.727 1 92.81 197 MET A C 1
ATOM 1395 O O . MET A 1 197 ? 12.164 39.531 -0.619 1 92.81 197 MET A O 1
ATOM 1399 N N . GLY A 1 198 ? 13.406 38.531 -2.092 1 90.94 198 GLY A N 1
ATOM 1400 C CA . GLY A 1 198 ? 14.43 38.188 -1.119 1 90.94 198 GLY A CA 1
ATOM 1401 C C . GLY A 1 198 ? 15.398 39.312 -0.832 1 90.94 198 GLY A C 1
ATOM 1402 O O . GLY A 1 198 ? 16.5 39.094 -0.341 1 90.94 198 GLY A O 1
ATOM 1403 N N . LYS A 1 199 ? 15.039 40.531 -1.035 1 92.56 199 LYS A N 1
ATOM 1404 C CA . LYS A 1 199 ? 15.945 41.656 -0.819 1 92.56 199 LYS A CA 1
ATOM 1405 C C . LYS A 1 199 ? 16.109 41.969 0.669 1 92.56 199 LYS A C 1
ATOM 1407 O O . LYS A 1 199 ? 17.047 42.656 1.072 1 92.56 199 LYS A O 1
ATOM 1412 N N . SER A 1 200 ? 15.172 41.625 1.417 1 95.25 200 SER A N 1
ATOM 1413 C CA . SER A 1 200 ? 15.227 41.719 2.871 1 95.25 200 SER A CA 1
ATOM 1414 C C . SER A 1 200 ? 14.875 40.406 3.535 1 95.25 200 SER A C 1
ATOM 1416 O O . SER A 1 200 ? 14.273 39.531 2.904 1 95.25 200 SER A O 1
ATOM 1418 N N . SER A 1 201 ? 15.344 40.344 4.777 1 95.56 201 SER A N 1
ATOM 1419 C CA . SER A 1 201 ? 15.008 39.125 5.512 1 95.56 201 SER A CA 1
ATOM 1420 C C . SER A 1 201 ? 13.492 38.938 5.629 1 95.56 201 SER A C 1
ATOM 1422 O O . SER A 1 201 ? 12.984 37.812 5.551 1 95.56 201 SER A O 1
ATOM 1424 N N . LEU A 1 202 ? 12.797 40.031 5.871 1 96.69 202 LEU A N 1
ATOM 1425 C CA . LEU A 1 202 ? 11.336 39.969 5.891 1 96.69 202 LEU A CA 1
ATOM 1426 C C . LEU A 1 202 ? 10.789 39.562 4.527 1 96.69 202 LEU A C 1
ATOM 1428 O O . LEU A 1 202 ? 9.852 38.75 4.438 1 96.69 202 LEU A O 1
ATOM 1432 N N . GLY A 1 203 ? 11.344 40.125 3.498 1 96.25 203 GLY A N 1
ATOM 1433 C CA . GLY A 1 203 ? 10.961 39.719 2.146 1 96.25 203 GLY A CA 1
ATOM 1434 C C . GLY A 1 203 ? 11.211 38.25 1.85 1 96.25 203 GLY A C 1
ATOM 1435 O O . GLY A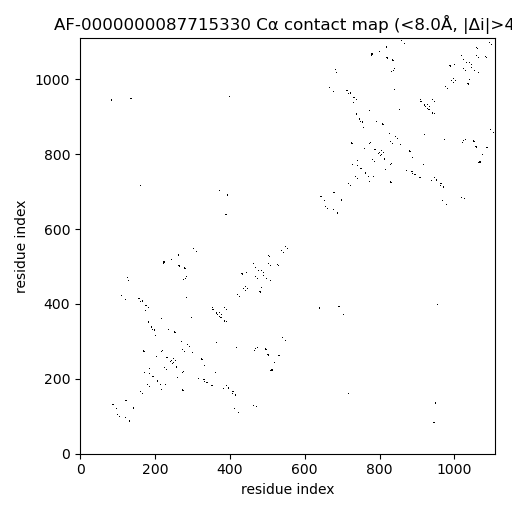 1 203 ? 10.414 37.625 1.177 1 96.25 203 GLY A O 1
ATOM 1436 N N . LEU A 1 204 ? 12.359 37.844 2.32 1 94.62 204 LEU A N 1
ATOM 1437 C CA . LEU A 1 204 ? 12.656 36.406 2.195 1 94.62 204 LEU A CA 1
ATOM 1438 C C . LEU A 1 204 ? 11.594 35.562 2.895 1 94.62 204 LEU A C 1
ATOM 1440 O O . LEU A 1 204 ? 11.172 34.531 2.373 1 94.62 204 LEU A O 1
ATOM 1444 N N . GLY A 1 205 ? 11.234 36 4.082 1 96.31 205 GLY A N 1
ATOM 1445 C CA . GLY A 1 205 ? 10.188 35.281 4.812 1 96.31 205 GLY A CA 1
ATOM 1446 C C . GLY A 1 205 ? 8.875 35.219 4.047 1 96.31 205 GLY A C 1
ATOM 1447 O O . GLY A 1 205 ? 8.281 34.156 3.936 1 96.31 205 GLY A O 1
ATOM 1448 N N . TYR A 1 206 ? 8.438 36.312 3.535 1 96.62 206 TYR A N 1
ATOM 1449 C CA . TYR A 1 206 ? 7.207 36.344 2.754 1 96.62 206 TYR A CA 1
ATOM 1450 C C . TYR A 1 206 ? 7.348 35.531 1.48 1 96.62 206 TYR A C 1
ATOM 1452 O O . TYR A 1 206 ? 6.41 34.844 1.075 1 96.62 206 TYR A O 1
ATOM 1460 N N . GLY A 1 207 ? 8.477 35.656 0.835 1 95.12 207 GLY A N 1
ATOM 1461 C CA . GLY A 1 207 ? 8.695 34.875 -0.375 1 95.12 207 GLY A CA 1
ATOM 1462 C C . GLY A 1 207 ? 8.57 33.406 -0.156 1 95.12 207 GLY A C 1
ATOM 1463 O O . GLY A 1 207 ? 7.895 32.688 -0.919 1 95.12 207 GLY A O 1
ATOM 1464 N N . LEU A 1 208 ? 9.227 32.906 0.834 1 95 208 LEU A N 1
ATOM 1465 C CA . LEU A 1 208 ? 9.172 31.469 1.149 1 95 208 LEU A CA 1
ATOM 1466 C C . LEU A 1 208 ? 7.766 31.062 1.569 1 95 208 LEU A C 1
ATOM 1468 O O . LEU A 1 208 ? 7.316 29.969 1.258 1 95 208 LEU A O 1
ATOM 1472 N N . MET A 1 209 ? 7.094 31.906 2.27 1 96.38 209 MET A N 1
ATOM 1473 C CA . MET A 1 209 ? 5.723 31.641 2.689 1 96.38 209 MET A CA 1
ATOM 1474 C C . MET A 1 209 ? 4.801 31.516 1.483 1 96.38 209 MET A C 1
ATOM 1476 O O . MET A 1 209 ? 3.947 30.625 1.439 1 96.38 209 MET A O 1
ATOM 1480 N N . VAL A 1 210 ? 4.938 32.406 0.542 1 95.81 210 VAL A N 1
ATOM 1481 C CA . VAL A 1 210 ? 4.105 32.375 -0.657 1 95.81 210 VAL A CA 1
ATOM 1482 C C . VAL A 1 210 ? 4.391 31.078 -1.443 1 95.81 210 VAL A C 1
ATOM 1484 O O . VAL A 1 210 ? 3.471 30.469 -1.984 1 95.81 210 VAL A O 1
ATOM 1487 N N . ALA A 1 211 ? 5.637 30.75 -1.511 1 93.44 211 ALA A N 1
ATOM 1488 C CA . ALA A 1 211 ? 5.988 29.484 -2.148 1 93.44 211 ALA A CA 1
ATOM 1489 C C . ALA A 1 211 ? 5.305 28.312 -1.45 1 93.44 211 ALA A C 1
ATOM 1491 O O . ALA A 1 211 ? 4.781 27.406 -2.107 1 93.44 211 ALA A O 1
ATOM 1492 N N . GLU A 1 212 ? 5.34 28.328 -0.158 1 94.62 212 GLU A N 1
ATOM 1493 C CA . GLU A 1 212 ? 4.66 27.312 0.646 1 94.62 212 GLU A CA 1
ATOM 1494 C C . GLU A 1 212 ? 3.164 27.281 0.34 1 94.62 212 GLU A C 1
ATOM 1496 O O . GLU A 1 212 ? 2.582 26.203 0.185 1 94.62 212 GLU A O 1
ATOM 1501 N N . LEU A 1 213 ? 2.592 28.391 0.278 1 94.62 213 LEU A N 1
ATOM 1502 C CA . LEU A 1 213 ? 1.168 28.531 -0.009 1 94.62 213 LEU A CA 1
ATOM 1503 C C . LEU A 1 213 ? 0.826 27.922 -1.363 1 94.62 213 LEU A C 1
ATOM 1505 O O . LEU A 1 213 ? -0.188 27.234 -1.501 1 94.62 213 LEU A O 1
ATOM 1509 N N . LEU A 1 214 ? 1.65 28.109 -2.285 1 91.56 214 LEU A N 1
ATOM 1510 C CA . LEU A 1 214 ? 1.383 27.656 -3.648 1 91.56 214 LEU A CA 1
ATOM 1511 C C . LEU A 1 214 ? 1.592 26.156 -3.781 1 91.56 214 LEU A C 1
ATOM 1513 O O . LEU A 1 214 ? 0.896 25.5 -4.555 1 91.56 214 LEU A O 1
ATOM 1517 N N . LEU A 1 215 ? 2.457 25.625 -3.02 1 90.88 215 LEU A N 1
ATOM 1518 C CA . LEU A 1 215 ? 2.795 24.203 -3.117 1 90.88 215 LEU A CA 1
ATOM 1519 C C . LEU A 1 215 ? 1.859 23.359 -2.256 1 90.88 215 LEU A C 1
ATOM 1521 O O . LEU A 1 215 ? 1.605 22.203 -2.564 1 90.88 215 LEU A O 1
ATOM 1525 N N . SER A 1 216 ? 1.291 23.938 -1.269 1 93.44 216 SER A N 1
ATOM 1526 C CA . SER A 1 216 ? 0.649 23.188 -0.186 1 93.44 216 SER A CA 1
ATOM 1527 C C . SER A 1 216 ? -0.604 22.469 -0.673 1 93.44 216 SER A C 1
ATOM 1529 O O . SER A 1 216 ? -0.902 21.359 -0.228 1 93.44 216 SER A O 1
ATOM 1531 N N . PRO A 1 217 ? -1.355 23 -1.602 1 90.25 217 PRO A N 1
ATOM 1532 C CA . PRO A 1 217 ? -2.561 22.266 -2.008 1 90.25 217 PRO A CA 1
ATOM 1533 C C . PRO A 1 217 ? -2.246 20.953 -2.719 1 90.25 217 PRO A C 1
ATOM 1535 O O . PRO A 1 217 ? -3.059 20.031 -2.697 1 90.25 217 PRO A O 1
ATOM 1538 N N . ALA A 1 218 ? -1.076 20.859 -3.242 1 87.06 218 ALA A N 1
ATOM 1539 C CA . ALA A 1 218 ? -0.722 19.688 -4.035 1 87.06 218 ALA A CA 1
ATOM 1540 C C . ALA A 1 218 ? 0.235 18.781 -3.268 1 87.06 218 ALA A C 1
ATOM 1542 O O . ALA A 1 218 ? 0.582 17.688 -3.74 1 87.06 218 ALA A O 1
ATOM 1543 N N . MET A 1 219 ? 0.657 19.141 -2.141 1 85.44 219 MET A N 1
ATOM 1544 C CA . MET A 1 219 ? 1.566 18.375 -1.298 1 85.44 219 MET A CA 1
ATOM 1545 C C . MET A 1 219 ? 0.986 18.188 0.1 1 85.44 219 MET A C 1
ATOM 1547 O O . MET A 1 219 ? 1.321 18.938 1.021 1 85.44 219 MET A O 1
ATOM 1551 N N . PRO A 1 220 ? 0.304 17.109 0.237 1 85.12 220 PRO A N 1
ATOM 1552 C CA . PRO A 1 220 ? -0.434 16.922 1.489 1 85.12 220 PRO A CA 1
ATOM 1553 C C . PRO A 1 220 ? 0.471 16.531 2.656 1 85.12 220 PRO A C 1
ATOM 1555 O O . PRO A 1 220 ? 0.127 15.648 3.441 1 85.12 220 PRO A O 1
ATOM 1558 N N . SER A 1 221 ? 1.584 17.062 2.736 1 84.75 221 SER A N 1
ATOM 1559 C CA . SER A 1 221 ? 2.537 16.766 3.803 1 84.75 221 SER A CA 1
ATOM 1560 C C . SER A 1 221 ? 3.395 18 4.125 1 84.75 221 SER A C 1
ATOM 1562 O O . SER A 1 221 ? 4.316 18.328 3.377 1 84.75 221 SER A O 1
ATOM 1564 N N . SER A 1 222 ? 3.049 18.516 5.258 1 89.62 222 SER A N 1
ATOM 1565 C CA . SER A 1 222 ? 3.873 19.641 5.695 1 89.62 222 SER A CA 1
ATOM 1566 C C . SER A 1 222 ? 5.301 19.188 5.992 1 89.62 222 SER A C 1
ATOM 1568 O O . SER A 1 222 ? 6.246 19.953 5.812 1 89.62 222 SER A O 1
ATOM 1570 N N . THR A 1 223 ? 5.449 17.969 6.348 1 86 223 THR A N 1
ATOM 1571 C CA . THR A 1 223 ? 6.762 17.391 6.613 1 86 223 THR A CA 1
ATOM 1572 C C . THR A 1 223 ? 7.594 17.328 5.332 1 86 223 THR A C 1
ATOM 1574 O O . THR A 1 223 ? 8.773 17.688 5.336 1 86 223 THR A O 1
ATOM 1577 N N . ALA A 1 224 ? 6.969 16.906 4.305 1 83.94 224 ALA A N 1
ATOM 1578 C CA . ALA A 1 224 ? 7.645 16.797 3.014 1 83.94 224 ALA A CA 1
ATOM 1579 C C . ALA A 1 224 ? 8.039 18.172 2.479 1 83.94 224 ALA A C 1
ATOM 1581 O O . ALA A 1 224 ? 9.109 18.328 1.888 1 83.94 224 ALA A O 1
ATOM 1582 N N . ARG A 1 225 ? 7.234 19.141 2.643 1 90.88 225 ARG A N 1
ATOM 1583 C CA . ARG A 1 225 ? 7.551 20.5 2.209 1 90.88 225 ARG A CA 1
ATOM 1584 C C . ARG A 1 225 ? 8.703 21.078 3.021 1 90.88 225 ARG A C 1
ATOM 1586 O O . ARG A 1 225 ? 9.641 21.641 2.459 1 90.88 225 ARG A O 1
ATOM 1593 N N . ALA A 1 226 ? 8.641 20.828 4.289 1 91.81 226 ALA A N 1
ATOM 1594 C CA . ALA A 1 226 ? 9.672 21.344 5.184 1 91.81 226 ALA A CA 1
ATOM 1595 C C . ALA A 1 226 ? 11.023 20.703 4.902 1 91.81 226 ALA A C 1
ATOM 1597 O O . ALA A 1 226 ? 12.016 21.406 4.695 1 91.81 226 ALA A O 1
ATOM 1598 N N . GLY A 1 227 ? 11.031 19.453 4.875 1 86.56 227 GLY A N 1
ATOM 1599 C CA . GLY A 1 227 ? 12.281 18.734 4.738 1 86.56 227 GLY A CA 1
ATOM 1600 C C . GLY A 1 227 ? 12.797 18.703 3.312 1 86.56 227 GLY A C 1
ATOM 1601 O O . GLY A 1 227 ? 14.008 18.766 3.08 1 86.56 227 GLY A O 1
ATOM 1602 N N . GLY A 1 228 ? 11.945 18.609 2.447 1 81.62 228 GLY A N 1
ATOM 1603 C CA . GLY A 1 228 ? 12.344 18.391 1.067 1 81.62 228 GLY A CA 1
ATOM 1604 C C . GLY A 1 228 ? 12.586 19.672 0.294 1 81.62 228 GLY A C 1
ATOM 1605 O O . GLY A 1 228 ? 13.359 19.688 -0.662 1 81.62 228 GLY A O 1
ATOM 1606 N N . ILE A 1 229 ? 11.969 20.734 0.685 1 86.69 229 ILE A N 1
ATOM 1607 C CA . ILE A 1 229 ? 12.016 21.922 -0.155 1 86.69 229 ILE A CA 1
ATOM 1608 C C . ILE A 1 229 ? 12.555 23.109 0.654 1 86.69 229 ILE A C 1
ATOM 1610 O O . ILE A 1 229 ? 13.602 23.656 0.327 1 86.69 229 ILE A O 1
ATOM 1614 N N . PHE A 1 230 ? 12.055 23.375 1.74 1 93.19 230 PHE A N 1
ATOM 1615 C CA . PHE A 1 230 ? 12.266 24.688 2.346 1 93.19 230 PHE A CA 1
ATOM 1616 C C . PHE A 1 230 ? 13.484 24.672 3.262 1 93.19 230 PHE A C 1
ATOM 1618 O O . PHE A 1 230 ? 14.25 25.641 3.311 1 93.19 230 PHE A O 1
ATOM 1625 N N . MET A 1 231 ? 13.688 23.547 3.969 1 92.5 231 MET A N 1
ATOM 1626 C CA . MET A 1 231 ? 14.82 23.516 4.883 1 92.5 231 MET A CA 1
ATOM 1627 C C . MET A 1 231 ? 16.141 23.594 4.117 1 92.5 231 MET A C 1
ATOM 1629 O O . MET A 1 231 ? 17.047 24.312 4.52 1 92.5 231 MET A O 1
ATOM 1633 N N . PRO A 1 232 ? 16.297 22.922 3.008 1 88.56 232 PRO A N 1
ATOM 1634 C CA . PRO A 1 232 ? 17.516 23.062 2.227 1 88.56 232 PRO A CA 1
ATOM 1635 C C . PRO A 1 232 ? 17.75 24.484 1.73 1 88.56 232 PRO A C 1
ATOM 1637 O O . PRO A 1 232 ? 18.875 24.969 1.695 1 88.56 232 PRO A O 1
ATOM 1640 N N . ILE A 1 233 ? 16.734 25.141 1.404 1 89.12 233 ILE A N 1
ATOM 1641 C CA . ILE A 1 233 ? 16.828 26.516 0.927 1 89.12 233 ILE A CA 1
ATOM 1642 C C . ILE A 1 233 ? 17.234 27.438 2.076 1 89.12 233 ILE A C 1
ATOM 1644 O O . ILE A 1 233 ? 18.109 28.297 1.909 1 89.12 233 ILE A O 1
ATOM 1648 N N . ILE A 1 234 ? 16.672 27.219 3.201 1 93.5 234 ILE A N 1
ATOM 1649 C CA . ILE A 1 234 ? 17.016 28.016 4.375 1 93.5 234 ILE A CA 1
ATOM 1650 C C . ILE A 1 234 ? 18.484 27.797 4.746 1 93.5 234 ILE A C 1
ATOM 1652 O O . ILE A 1 234 ? 19.188 28.75 5.066 1 93.5 234 ILE A O 1
ATOM 1656 N N . LYS A 1 235 ? 18.906 26.578 4.652 1 91.5 235 LYS A N 1
ATOM 1657 C CA . LYS A 1 235 ? 20.312 26.266 4.941 1 91.5 235 LYS A CA 1
ATOM 1658 C C . LYS A 1 235 ? 21.25 26.969 3.967 1 91.5 235 LYS A C 1
ATOM 1660 O O . LYS A 1 235 ? 22.297 27.484 4.367 1 91.5 235 LYS A O 1
ATOM 1665 N N . PHE A 1 236 ? 20.906 26.938 2.814 1 86.88 236 PHE A N 1
ATOM 1666 C CA . PHE A 1 236 ? 21.703 27.578 1.777 1 86.88 236 PHE A CA 1
ATOM 1667 C C . PHE A 1 236 ? 21.797 29.078 2.004 1 86.88 236 PHE A C 1
ATOM 1669 O O . PHE A 1 236 ? 22.875 29.656 1.934 1 86.88 236 PHE A O 1
ATOM 1676 N N . LEU A 1 237 ? 20.641 29.703 2.252 1 89.19 237 LEU A N 1
ATOM 1677 C CA . LEU A 1 237 ? 20.578 31.141 2.492 1 89.19 237 LEU A CA 1
ATOM 1678 C C . LEU A 1 237 ? 21.375 31.516 3.74 1 89.19 237 LEU A C 1
ATOM 1680 O O . LEU A 1 237 ? 22.047 32.562 3.773 1 89.19 237 LEU A O 1
ATOM 1684 N N . SER A 1 238 ? 21.25 30.688 4.715 1 91.81 238 SER A N 1
ATOM 1685 C CA . SER A 1 238 ? 21.969 30.922 5.957 1 91.81 238 SER A CA 1
ATOM 1686 C C . SER A 1 238 ? 23.484 30.828 5.738 1 91.81 238 SER A C 1
ATOM 1688 O O . SER A 1 238 ? 24.25 31.625 6.301 1 91.81 238 SER A O 1
ATOM 1690 N N . LYS A 1 239 ? 23.891 29.859 4.988 1 89.12 239 LYS A N 1
ATOM 1691 C CA . LYS A 1 239 ? 25.312 29.688 4.684 1 89.12 239 LYS A CA 1
ATOM 1692 C C . LYS A 1 239 ? 25.875 30.906 3.973 1 89.12 239 LYS A C 1
ATOM 1694 O O . LYS A 1 239 ? 27.031 31.281 4.184 1 89.12 239 LYS A O 1
ATOM 1699 N N . GLY A 1 240 ? 25.094 31.562 3.201 1 84.75 240 GLY A N 1
ATOM 1700 C CA . GLY A 1 240 ? 25.5 32.719 2.455 1 84.75 240 GLY A CA 1
ATOM 1701 C C . GLY A 1 240 ? 25.906 33.906 3.348 1 84.75 240 GLY A C 1
ATOM 1702 O O . GLY A 1 240 ? 26.688 34.75 2.934 1 84.75 240 GLY A O 1
ATOM 1703 N N . VAL A 1 241 ? 25.438 33.906 4.547 1 89.25 241 VAL A N 1
ATOM 1704 C CA . VAL A 1 241 ? 25.766 35 5.465 1 89.25 241 VAL A CA 1
ATOM 1705 C C . VAL A 1 241 ? 26.516 34.438 6.672 1 89.25 241 VAL A C 1
ATOM 1707 O O . VAL A 1 241 ? 26.516 35.062 7.742 1 89.25 241 VAL A O 1
ATOM 1710 N N . ASN A 1 242 ? 27.094 33.25 6.484 1 89.25 242 ASN A N 1
ATOM 1711 C CA . ASN A 1 242 ? 27.781 32.562 7.582 1 89.25 242 ASN A CA 1
ATOM 1712 C C . ASN A 1 242 ? 26.875 32.438 8.805 1 89.25 242 ASN A C 1
ATOM 1714 O O . ASN A 1 242 ? 27.297 32.719 9.922 1 89.25 242 ASN A O 1
ATOM 1718 N N . GLY A 1 243 ? 25.703 32.156 8.516 1 92.38 243 GLY A N 1
ATOM 1719 C CA . GLY A 1 243 ? 24.688 32.062 9.555 1 92.38 243 GLY A CA 1
ATOM 1720 C C . GLY A 1 243 ? 24.359 30.625 9.945 1 92.38 243 GLY A C 1
ATOM 1721 O O . GLY A 1 243 ? 23.234 30.328 10.328 1 92.38 243 GLY A O 1
ATOM 1722 N N . GLU A 1 244 ? 25.219 29.719 9.891 1 90.88 244 GLU A N 1
ATOM 1723 C CA . GLU A 1 244 ? 24.984 28.328 10.25 1 90.88 244 GLU A CA 1
ATOM 1724 C C . GLU A 1 244 ? 25.094 28.125 11.758 1 90.88 244 GLU A C 1
ATOM 1726 O O . GLU A 1 244 ? 25.844 28.828 12.438 1 90.88 244 GLU A O 1
ATOM 1731 N N . PRO A 1 245 ? 24.359 27.219 12.234 1 89.38 245 PRO A N 1
ATOM 1732 C CA . PRO A 1 245 ? 24.453 26.938 13.672 1 89.38 245 PRO A CA 1
ATOM 1733 C C . PRO A 1 245 ? 25.875 26.562 14.109 1 89.38 245 PRO A C 1
ATOM 1735 O O . PRO A 1 245 ? 26.312 26.953 15.195 1 89.38 245 PRO A O 1
ATOM 1738 N N . GLU A 1 246 ? 26.578 25.891 13.312 1 84.56 246 GLU A N 1
ATOM 1739 C CA . GLU A 1 246 ? 27.922 25.438 13.633 1 84.56 246 GLU A CA 1
ATOM 1740 C C . GLU A 1 246 ? 28.875 26.609 13.844 1 84.56 246 GLU A C 1
ATOM 1742 O O . GLU A 1 246 ? 29.828 26.516 14.625 1 84.56 246 GLU A O 1
ATOM 1747 N N . THR A 1 247 ? 28.688 27.672 13.188 1 87.69 247 THR A N 1
ATOM 1748 C CA . THR A 1 247 ? 29.547 28.844 13.281 1 87.69 247 THR A CA 1
ATOM 1749 C C . THR A 1 247 ? 29.047 29.797 14.344 1 87.69 247 THR A C 1
ATOM 1751 O O . THR A 1 247 ? 29.625 30.859 14.562 1 87.69 247 THR A O 1
ATOM 1754 N N . GLY A 1 248 ? 27.938 29.484 14.992 1 86.69 248 GLY A N 1
ATOM 1755 C CA . GLY A 1 248 ? 27.344 30.359 15.977 1 86.69 248 GLY A CA 1
ATOM 1756 C C . GLY A 1 248 ? 26.516 31.484 15.367 1 86.69 248 GLY A C 1
ATOM 1757 O O . GLY A 1 248 ? 26.094 32.406 16.062 1 86.69 248 GLY A O 1
ATOM 1758 N N . GLY A 1 249 ? 26.281 31.453 14.109 1 92.38 249 GLY A N 1
ATOM 1759 C CA . GLY A 1 249 ? 25.594 32.531 13.414 1 92.38 249 GLY A CA 1
ATOM 1760 C C . GLY A 1 249 ? 24.125 32.281 13.195 1 92.38 249 GLY A C 1
ATOM 1761 O O . GLY A 1 249 ? 23.484 32.906 12.359 1 92.38 249 GLY A O 1
ATOM 1762 N N . ARG A 1 250 ? 23.422 31.406 13.906 1 93.25 250 ARG A N 1
ATOM 1763 C CA . ARG A 1 250 ? 22.062 30.953 13.672 1 93.25 250 ARG A CA 1
ATOM 1764 C C . ARG A 1 250 ? 21.078 32.125 13.68 1 93.25 250 ARG A C 1
ATOM 1766 O O . ARG A 1 250 ? 20.062 32.094 12.992 1 93.25 250 ARG A O 1
ATOM 1773 N N . LYS A 1 251 ? 21.422 33.219 14.398 1 95.31 251 LYS A N 1
ATOM 1774 C CA . LYS A 1 251 ? 20.5 34.312 14.578 1 95.31 251 LYS A CA 1
ATOM 1775 C C . LYS A 1 251 ? 20.641 35.344 13.461 1 95.31 251 LYS A C 1
ATOM 1777 O O . LYS A 1 251 ? 19.859 36.312 13.375 1 95.31 251 LYS A O 1
ATOM 1782 N N . LYS A 1 252 ? 21.625 35.156 12.641 1 95.19 252 LYS A N 1
ATOM 1783 C CA . LYS A 1 252 ? 21.797 36.094 11.531 1 95.19 252 LYS A CA 1
ATOM 1784 C C . LYS A 1 252 ? 20.562 36.094 10.625 1 95.19 252 LYS A C 1
ATOM 1786 O O . LYS A 1 252 ? 19.984 37.156 10.375 1 95.19 252 LYS A O 1
ATOM 1791 N N . ILE A 1 253 ? 20.172 34.906 10.227 1 95.31 253 ILE A N 1
ATOM 1792 C CA . ILE A 1 253 ? 18.969 34.906 9.398 1 95.31 253 ILE A CA 1
ATOM 1793 C C . ILE A 1 253 ? 18.234 33.562 9.562 1 95.31 253 ILE A C 1
ATOM 1795 O O . ILE A 1 253 ? 17.016 33.5 9.414 1 95.31 253 ILE A O 1
ATOM 1799 N N . GLY A 1 254 ? 18.953 32.469 9.805 1 96.12 254 GLY A N 1
ATOM 1800 C CA . GLY A 1 254 ? 18.406 31.125 9.797 1 96.12 254 GLY A CA 1
ATOM 1801 C C . GLY A 1 254 ? 17.312 30.906 10.812 1 96.12 254 GLY A C 1
ATOM 1802 O O . GLY A 1 254 ? 16.266 30.344 10.492 1 96.12 254 GLY A O 1
ATOM 1803 N N . ALA A 1 255 ? 17.547 31.344 12.031 1 96.75 255 ALA A N 1
ATOM 1804 C CA . ALA A 1 255 ? 16.562 31.172 13.102 1 96.75 255 ALA A CA 1
ATOM 1805 C C . ALA A 1 255 ? 15.25 31.859 12.758 1 96.75 255 ALA A C 1
ATOM 1807 O O . ALA A 1 255 ? 14.172 31.297 12.984 1 96.75 255 ALA A O 1
ATOM 1808 N N . PHE A 1 256 ? 15.359 33 12.203 1 97 256 PHE A N 1
ATOM 1809 C CA . PHE A 1 256 ? 14.172 33.75 11.805 1 97 256 PHE A CA 1
ATOM 1810 C C . PHE A 1 256 ? 13.43 33.031 10.688 1 97 256 PHE A C 1
ATOM 1812 O O . PHE A 1 256 ? 12.203 32.906 10.75 1 97 256 PHE A O 1
ATOM 1819 N N . LEU A 1 257 ? 14.094 32.562 9.695 1 96.69 257 LEU A N 1
ATOM 1820 C CA . LEU A 1 257 ? 13.461 31.938 8.547 1 96.69 257 LEU A CA 1
ATOM 1821 C C . LEU A 1 257 ? 12.812 30.609 8.93 1 96.69 257 LEU A C 1
ATOM 1823 O O . LEU A 1 257 ? 11.742 30.266 8.43 1 96.69 257 LEU A O 1
ATOM 1827 N N . VAL A 1 258 ? 13.445 29.859 9.758 1 97.19 258 VAL A N 1
ATOM 1828 C CA . VAL A 1 258 ? 12.898 28.594 10.234 1 97.19 258 VAL A CA 1
ATOM 1829 C C . VAL A 1 258 ? 11.57 28.844 10.953 1 97.19 258 VAL A C 1
ATOM 1831 O O . VAL A 1 258 ? 10.562 28.203 10.656 1 97.19 258 VAL A O 1
ATOM 1834 N N . GLN A 1 259 ? 11.57 29.797 11.859 1 97.69 259 GLN A N 1
ATOM 1835 C CA . GLN A 1 259 ? 10.367 30.094 12.617 1 97.69 259 GLN A CA 1
ATOM 1836 C C . GLN A 1 259 ? 9.281 30.688 11.719 1 97.69 259 GLN A C 1
ATOM 1838 O O . GLN A 1 259 ? 8.094 30.391 11.898 1 97.69 259 GLN A O 1
ATOM 1843 N N . ASN A 1 260 ? 9.711 31.5 10.852 1 97.56 260 ASN A N 1
ATOM 1844 C CA . ASN A 1 260 ? 8.742 32.094 9.93 1 97.56 260 ASN A CA 1
ATOM 1845 C C . ASN A 1 260 ? 8.023 31.016 9.109 1 97.56 260 ASN A C 1
ATOM 1847 O O . ASN A 1 260 ? 6.801 31.047 8.969 1 97.56 260 ASN A O 1
ATOM 1851 N N . GLN A 1 261 ? 8.797 30.094 8.578 1 97 261 GLN A N 1
ATOM 1852 C CA . GLN A 1 261 ? 8.219 29.031 7.766 1 97 261 GLN A CA 1
ATOM 1853 C C . GLN A 1 261 ? 7.301 28.141 8.602 1 97 261 GLN A C 1
ATOM 1855 O O . GLN A 1 261 ? 6.223 27.75 8.148 1 97 261 GLN A O 1
ATOM 1860 N N . LEU A 1 262 ? 7.734 27.781 9.711 1 96.88 262 LEU A N 1
ATOM 1861 C CA . LEU A 1 262 ? 6.961 26.922 10.594 1 96.88 262 LEU A CA 1
ATOM 1862 C C . LEU A 1 262 ? 5.641 27.578 10.984 1 96.88 262 LEU A C 1
ATOM 1864 O O . LEU A 1 262 ? 4.574 26.984 10.844 1 96.88 262 LEU A O 1
ATOM 1868 N N . GLN A 1 263 ? 5.688 28.844 11.43 1 97.62 263 GLN A N 1
ATOM 1869 C CA . GLN A 1 263 ? 4.523 29.516 11.984 1 97.62 263 GLN A CA 1
ATOM 1870 C C . GLN A 1 263 ? 3.539 29.906 10.891 1 97.62 263 GLN A C 1
ATOM 1872 O O . GLN A 1 263 ? 2.33 29.969 11.125 1 97.62 263 GLN A O 1
ATOM 1877 N N . THR A 1 264 ? 4.008 30.172 9.75 1 97 264 THR A N 1
ATOM 1878 C CA . THR A 1 264 ? 3.107 30.562 8.672 1 97 264 THR A CA 1
ATOM 1879 C C . THR A 1 264 ? 2.516 29.328 7.988 1 97 264 THR A C 1
ATOM 1881 O O . THR A 1 264 ? 1.437 29.391 7.398 1 97 264 THR A O 1
ATOM 1884 N N . SER A 1 265 ? 3.205 28.203 8.07 1 96.06 265 SER A N 1
ATOM 1885 C CA . SER A 1 265 ? 2.748 26.984 7.406 1 96.06 265 SER A CA 1
ATOM 1886 C C . SER A 1 265 ? 1.424 26.5 7.988 1 96.06 265 SER A C 1
ATOM 1888 O O . SER A 1 265 ? 0.681 25.766 7.336 1 96.06 265 SER A O 1
ATOM 1890 N N . VAL A 1 266 ? 1.091 26.922 9.203 1 96.44 266 VAL A N 1
ATOM 1891 C CA . VAL A 1 266 ? -0.159 26.5 9.828 1 96.44 266 VAL A CA 1
ATOM 1892 C C . VAL A 1 266 ? -1.343 27.062 9.039 1 96.44 266 VAL A C 1
ATOM 1894 O O . VAL A 1 266 ? -2.393 26.422 8.945 1 96.44 266 VAL A O 1
ATOM 1897 N N . TYR A 1 267 ? -1.14 28.25 8.445 1 97.38 267 TYR A N 1
ATOM 1898 C CA . TYR A 1 267 ? -2.219 28.906 7.711 1 97.38 267 TYR A CA 1
ATOM 1899 C C . TYR A 1 267 ? -2.398 28.281 6.332 1 97.38 267 TYR A C 1
ATOM 1901 O O . TYR A 1 267 ? -3.527 28.062 5.883 1 97.38 267 TYR A O 1
ATOM 1909 N N . SER A 1 268 ? -1.267 27.969 5.668 1 95.56 268 SER A N 1
ATOM 1910 C CA . SER A 1 268 ? -1.378 27.297 4.379 1 95.56 268 SER A CA 1
ATOM 1911 C C . SER A 1 268 ? -1.96 25.906 4.539 1 95.56 268 SER A C 1
ATOM 1913 O O . SER A 1 268 ? -2.775 25.469 3.723 1 95.56 268 SER A O 1
ATOM 1915 N N . SER A 1 269 ? -1.581 25.234 5.605 1 95.38 269 SER A N 1
ATOM 1916 C CA . SER A 1 269 ? -2.092 23.891 5.887 1 95.38 269 SER A CA 1
ATOM 1917 C C . SER A 1 269 ? -3.574 23.938 6.25 1 95.38 269 SER A C 1
ATOM 1919 O O . SER A 1 269 ? -4.316 23 5.945 1 95.38 269 SER A O 1
ATOM 1921 N N . ALA A 1 270 ? -3.971 24.984 6.883 1 96.88 270 ALA A N 1
ATOM 1922 C CA . ALA A 1 270 ? -5.371 25.125 7.27 1 96.88 270 ALA A CA 1
ATOM 1923 C C . ALA A 1 270 ? -6.227 25.578 6.09 1 96.88 270 ALA A C 1
ATOM 1925 O O . ALA A 1 270 ? -7.414 25.266 6.016 1 96.88 270 ALA A O 1
ATOM 1926 N N . LEU A 1 271 ? -5.66 26.266 5.191 1 96.94 271 LEU A N 1
ATOM 1927 C CA . LEU A 1 271 ? -6.406 26.891 4.105 1 96.94 271 LEU A CA 1
ATOM 1928 C C . LEU A 1 271 ? -6.875 25.859 3.094 1 96.94 271 LEU A C 1
ATOM 1930 O O . LEU A 1 271 ? -7.984 25.953 2.568 1 96.94 271 LEU A O 1
ATOM 1934 N N . PHE A 1 272 ? -6 24.906 2.801 1 95.75 272 PHE A N 1
ATOM 1935 C CA . PHE A 1 272 ? -6.324 23.938 1.767 1 95.75 272 PHE A CA 1
ATOM 1936 C C . PHE A 1 272 ? -6.562 22.562 2.375 1 95.75 272 PHE A C 1
ATOM 1938 O O . PHE A 1 272 ? -5.734 22.062 3.139 1 95.75 272 PHE A O 1
ATOM 1945 N N . LEU A 1 273 ? -7.648 21.938 1.955 1 93.62 273 LEU A N 1
ATOM 1946 C CA . LEU A 1 273 ? -8.031 20.609 2.447 1 93.62 273 LEU A CA 1
ATOM 1947 C C . LEU A 1 273 ? -6.926 19.594 2.184 1 93.62 273 LEU A C 1
ATOM 1949 O O . LEU A 1 273 ? -6.602 18.797 3.057 1 93.62 273 LEU A O 1
ATOM 1953 N N . THR A 1 274 ? -6.27 19.656 1.03 1 90.25 274 THR A N 1
ATOM 1954 C CA . THR A 1 274 ? -5.309 18.656 0.582 1 90.25 274 THR A CA 1
ATOM 1955 C C . THR A 1 274 ? -3.896 19.031 1.034 1 90.25 274 THR A C 1
ATOM 1957 O O . THR A 1 274 ? -2.916 18.438 0.563 1 90.25 274 THR A O 1
ATOM 1960 N N . SER A 1 275 ? -3.801 19.984 1.961 1 93.12 275 SER A N 1
ATOM 1961 C CA . SER A 1 275 ? -2.479 20.438 2.385 1 93.12 275 SER A CA 1
ATOM 1962 C C . SER A 1 275 ? -1.956 19.594 3.545 1 93.12 275 SER A C 1
ATOM 1964 O O . SER A 1 275 ? -0.775 19.672 3.891 1 93.12 275 SER A O 1
ATOM 1966 N N . GLY A 1 276 ? -2.809 18.734 4.059 1 90.25 276 GLY A N 1
ATOM 1967 C CA . GLY A 1 276 ? -2.402 17.906 5.184 1 90.25 276 GLY A CA 1
ATOM 1968 C C . GLY A 1 276 ? -3.246 16.656 5.344 1 90.25 276 GLY A C 1
ATOM 1969 O O . GLY A 1 276 ? -4.461 16.688 5.141 1 90.25 276 GLY A O 1
ATOM 1970 N N . ALA A 1 277 ? -2.553 15.656 5.75 1 85.06 277 ALA A N 1
ATOM 1971 C CA . ALA A 1 277 ? -3.236 14.383 5.969 1 85.06 277 ALA A CA 1
ATOM 1972 C C . ALA A 1 277 ? -4.258 14.5 7.098 1 85.06 277 ALA A C 1
ATOM 1974 O O . ALA A 1 277 ? -5.324 13.875 7.043 1 85.06 277 ALA A O 1
ATOM 1975 N N . GLN A 1 278 ? -3.992 15.258 8.117 1 91 278 GLN A N 1
ATOM 1976 C CA . GLN A 1 278 ? -4.891 15.398 9.258 1 91 278 GLN A CA 1
ATOM 1977 C C . GLN A 1 278 ? -6.203 16.062 8.852 1 91 278 GLN A C 1
ATOM 1979 O O . GLN A 1 278 ? -7.254 15.766 9.422 1 91 278 GLN A O 1
ATOM 1984 N N . ASN A 1 279 ? -6.145 16.984 7.871 1 94.75 279 ASN A N 1
ATOM 1985 C CA . ASN A 1 279 ? -7.367 17.594 7.371 1 94.75 279 ASN A CA 1
ATOM 1986 C C . ASN A 1 279 ? -8.336 16.562 6.824 1 94.75 279 ASN A C 1
ATOM 1988 O O . ASN A 1 279 ? -9.516 16.547 7.184 1 94.75 279 ASN A O 1
ATOM 1992 N N . LEU A 1 280 ? -7.746 15.781 6.031 1 89.75 280 LEU A N 1
ATOM 1993 C CA . LEU A 1 280 ? -8.555 14.766 5.371 1 89.75 280 LEU A CA 1
ATOM 1994 C C . LEU A 1 280 ? -9.016 13.703 6.363 1 89.75 280 LEU A C 1
ATOM 1996 O O . LEU A 1 280 ? -10.117 13.156 6.23 1 89.75 280 LEU A O 1
ATOM 2000 N N . LEU A 1 281 ? -8.234 13.391 7.305 1 88.75 281 LEU A N 1
ATOM 2001 C CA . LEU A 1 281 ? -8.633 12.477 8.367 1 88.75 281 LEU A CA 1
ATOM 2002 C C . LEU A 1 281 ? -9.836 13.016 9.125 1 88.75 281 LEU A C 1
ATOM 2004 O O . LEU A 1 281 ? -10.758 12.266 9.453 1 88.75 281 LEU A O 1
ATOM 2008 N N . CYS A 1 282 ? -9.891 14.273 9.406 1 93.81 282 CYS A N 1
ATOM 2009 C CA . CYS A 1 282 ? -11.023 14.906 10.078 1 93.81 282 CYS A CA 1
ATOM 2010 C C . CYS A 1 282 ? -12.312 14.711 9.281 1 93.81 282 CYS A C 1
ATOM 2012 O O . CYS A 1 282 ? -13.344 14.344 9.836 1 93.81 282 CYS A O 1
ATOM 2014 N N . ILE A 1 283 ? -12.203 14.969 8.008 1 92.06 283 ILE A N 1
ATOM 2015 C CA . ILE A 1 283 ? -13.375 14.891 7.145 1 92.06 283 ILE A CA 1
ATOM 2016 C C . ILE A 1 283 ? -13.891 13.453 7.094 1 92.06 283 ILE A C 1
ATOM 2018 O O . ILE A 1 283 ? -15.102 13.219 7.129 1 92.06 283 ILE A O 1
ATOM 2022 N N . ASN A 1 284 ? -12.969 12.57 7.02 1 88.69 284 ASN A N 1
ATOM 2023 C CA . ASN A 1 284 ? -13.367 11.172 6.98 1 88.69 284 ASN A CA 1
ATOM 2024 C C . ASN A 1 284 ? -14.031 10.734 8.281 1 88.69 284 ASN A C 1
ATOM 2026 O O . ASN A 1 284 ? -15.062 10.062 8.266 1 88.69 284 ASN A O 1
ATOM 2030 N N . LEU A 1 285 ? -13.492 11.078 9.391 1 88.38 285 LEU A N 1
ATOM 2031 C CA . LEU A 1 285 ? -14.047 10.727 10.688 1 88.38 285 LEU A CA 1
ATOM 2032 C C . LEU A 1 285 ? -15.398 11.398 10.906 1 88.38 285 LEU A C 1
ATOM 2034 O O . LEU A 1 285 ? -16.328 10.781 11.445 1 88.38 285 LEU A O 1
ATOM 2038 N N . ALA A 1 286 ? -15.539 12.617 10.469 1 92.69 286 ALA A N 1
ATOM 2039 C CA . ALA A 1 286 ? -16.812 13.328 10.594 1 92.69 286 ALA A CA 1
ATOM 2040 C C . ALA A 1 286 ? -17.906 12.648 9.773 1 92.69 286 ALA A C 1
ATOM 2042 O O . ALA A 1 286 ? -19.047 12.531 10.227 1 92.69 286 ALA A O 1
ATOM 2043 N N . ALA A 1 287 ? -17.5 12.258 8.609 1 87.88 287 ALA A N 1
ATOM 2044 C CA . ALA A 1 287 ? -18.453 11.586 7.738 1 87.88 287 ALA A CA 1
ATOM 2045 C C . ALA A 1 287 ? -18.984 10.305 8.383 1 87.88 287 ALA A C 1
ATOM 2047 O O . ALA A 1 287 ? -20.172 10 8.289 1 87.88 287 ALA A O 1
ATOM 2048 N N . LYS A 1 288 ? -18.172 9.633 9 1 81.75 288 LYS A N 1
ATOM 2049 C CA . LYS A 1 288 ? -18.562 8.375 9.641 1 81.75 288 LYS A CA 1
ATOM 2050 C C . LYS A 1 288 ? -19.453 8.625 10.859 1 81.75 288 LYS A C 1
ATOM 2052 O O . LYS A 1 288 ? -20.188 7.742 11.281 1 81.75 288 LYS A O 1
ATOM 2057 N N . MET A 1 289 ? -19.391 9.859 11.367 1 84.38 289 MET A N 1
ATOM 2058 C CA . MET A 1 289 ? -20.219 10.234 12.508 1 84.38 289 MET A CA 1
ATOM 2059 C C . MET A 1 289 ? -21.516 10.875 12.047 1 84.38 289 MET A C 1
ATOM 2061 O O . MET A 1 289 ? -22.312 11.344 12.867 1 84.38 289 MET A O 1
ATOM 2065 N N . GLY A 1 290 ? -21.719 10.93 10.773 1 83.5 290 GLY A N 1
ATOM 2066 C CA . GLY A 1 290 ? -22.938 11.516 10.242 1 83.5 290 GLY A CA 1
ATOM 2067 C C . GLY A 1 290 ? -22.844 13.023 10.047 1 83.5 290 GLY A C 1
ATOM 2068 O O . GLY A 1 290 ? -23.844 13.695 9.844 1 83.5 290 GLY A O 1
ATOM 2069 N N . ALA A 1 291 ? -21.688 13.547 10.219 1 90.38 291 ALA A N 1
ATOM 2070 C CA . ALA A 1 291 ? -21.469 14.977 10.031 1 90.38 291 ALA A CA 1
ATOM 2071 C C . ALA A 1 291 ? -20.688 15.25 8.75 1 90.38 291 ALA A C 1
ATOM 2073 O O . ALA A 1 291 ? -19.703 15.992 8.758 1 90.38 291 ALA A O 1
ATOM 2074 N N . ALA A 1 292 ? -21.109 14.656 7.711 1 87.12 292 ALA A N 1
ATOM 2075 C CA . ALA A 1 292 ? -20.453 14.82 6.422 1 87.12 292 ALA A CA 1
ATOM 2076 C C . ALA A 1 292 ? -20.688 16.219 5.855 1 87.12 292 ALA A C 1
ATOM 2078 O O . ALA A 1 292 ? -21.781 16.781 6 1 87.12 292 ALA A O 1
ATOM 2079 N N . VAL A 1 293 ? -19.688 16.781 5.285 1 89.25 293 VAL A N 1
ATOM 2080 C CA . VAL A 1 293 ? -19.75 18.094 4.652 1 89.25 293 VAL A CA 1
ATOM 2081 C C . VAL A 1 293 ? -19.781 17.938 3.135 1 89.25 293 VAL A C 1
ATOM 2083 O O . VAL A 1 293 ? -18.922 17.281 2.555 1 89.25 293 VAL A O 1
ATOM 2086 N N . SER A 1 294 ? -20.797 18.438 2.521 1 84.25 294 SER A N 1
ATOM 2087 C CA . SER A 1 294 ? -20.875 18.422 1.064 1 84.25 294 SER A CA 1
ATOM 2088 C C . SER A 1 294 ? -19.906 19.406 0.434 1 84.25 294 SER A C 1
ATOM 2090 O O . SER A 1 294 ? -19.578 20.438 1.027 1 84.25 294 SER A O 1
ATOM 2092 N N . ASP A 1 295 ? -19.453 19.188 -0.775 1 86.38 295 ASP A N 1
ATOM 2093 C CA . ASP A 1 295 ? -18.484 20.031 -1.456 1 86.38 295 ASP A CA 1
ATOM 2094 C C . ASP A 1 295 ? -17.359 20.453 -0.513 1 86.38 295 ASP A C 1
ATOM 2096 O O . ASP A 1 295 ? -17.078 21.641 -0.353 1 86.38 295 ASP A O 1
ATOM 2100 N N . VAL A 1 296 ? -16.844 19.5 0.06 1 88.56 296 VAL A N 1
ATOM 2101 C CA . VAL A 1 296 ? -15.992 19.688 1.234 1 88.56 296 VAL A CA 1
ATOM 2102 C C . VAL A 1 296 ? -14.766 20.516 0.859 1 88.56 296 VAL A C 1
ATOM 2104 O O . VAL A 1 296 ? -14.305 21.344 1.646 1 88.56 296 VAL A O 1
ATOM 2107 N N . TRP A 1 297 ? -14.164 20.328 -0.29 1 89.62 297 TRP A N 1
ATOM 2108 C CA . TRP A 1 297 ? -12.938 21.047 -0.63 1 89.62 297 TRP A CA 1
ATOM 2109 C C . TRP A 1 297 ? -13.188 22.547 -0.673 1 89.62 297 TRP A C 1
ATOM 2111 O O . TRP A 1 297 ? -12.453 23.328 -0.056 1 89.62 297 TRP A O 1
ATOM 2121 N N . MET A 1 298 ? -14.211 22.969 -1.396 1 90.19 298 MET A N 1
ATOM 2122 C CA . MET A 1 298 ? -14.523 24.391 -1.527 1 90.19 298 MET A CA 1
ATOM 2123 C C . MET A 1 298 ? -15.008 24.969 -0.202 1 90.19 298 MET A C 1
ATOM 2125 O O . MET A 1 298 ? -14.664 26.094 0.156 1 90.19 298 MET A O 1
ATOM 2129 N N . MET A 1 299 ? -15.82 24.203 0.473 1 93.19 299 MET A N 1
ATOM 2130 C CA . MET A 1 299 ? -16.312 24.672 1.771 1 93.19 299 MET A CA 1
ATOM 2131 C C . MET A 1 299 ? -15.148 24.891 2.738 1 93.19 299 MET A C 1
ATOM 2133 O O . MET A 1 299 ? -15.117 25.875 3.469 1 93.19 299 MET A O 1
ATOM 2137 N N . TRP A 1 300 ? -14.266 23.938 2.689 1 96 300 TRP A N 1
ATOM 2138 C CA . TRP A 1 300 ? -13.062 24.047 3.506 1 96 300 TRP A CA 1
ATOM 2139 C C . TRP A 1 300 ? -12.273 25.312 3.141 1 96 300 TRP A C 1
ATOM 2141 O O . TRP A 1 300 ? -11.891 26.078 4.02 1 96 300 TRP A O 1
ATOM 2151 N N . PHE A 1 301 ? -12.094 25.547 1.911 1 95.62 301 PHE A N 1
ATOM 2152 C CA . PHE A 1 301 ? -11.281 26.641 1.403 1 95.62 301 PHE A CA 1
ATOM 2153 C C . PHE A 1 301 ? -11.914 27.984 1.758 1 95.62 301 PHE A C 1
ATOM 2155 O O . PHE A 1 301 ? -11.25 28.859 2.326 1 95.62 301 PHE A O 1
ATOM 2162 N N . ILE A 1 302 ? -13.164 28.156 1.497 1 96.25 302 ILE A N 1
ATOM 2163 C CA . ILE A 1 302 ? -13.844 29.422 1.716 1 96.25 302 ILE A CA 1
ATOM 2164 C C . ILE A 1 302 ? -13.945 29.703 3.215 1 96.25 302 ILE A C 1
ATOM 2166 O O . ILE A 1 302 ? -13.859 30.859 3.645 1 96.25 302 ILE A O 1
ATOM 2170 N N . GLY A 1 303 ? -14.133 28.703 3.99 1 97.25 303 GLY A N 1
ATOM 2171 C CA . GLY A 1 303 ? -14.328 28.844 5.422 1 97.25 303 GLY A CA 1
ATOM 2172 C C . GLY A 1 303 ? -13.109 29.406 6.137 1 97.25 303 GLY A C 1
ATOM 2173 O O . GLY A 1 303 ? -13.242 30.062 7.172 1 97.25 303 GLY A O 1
ATOM 2174 N N . CYS A 1 304 ? -11.922 29.188 5.559 1 97.81 304 CYS A N 1
ATOM 2175 C CA . CYS A 1 304 ? -10.711 29.594 6.258 1 97.81 304 CYS A CA 1
ATOM 2176 C C . CYS A 1 304 ? -9.961 30.672 5.484 1 97.81 304 CYS A C 1
ATOM 2178 O O . CYS A 1 304 ? -8.93 31.156 5.934 1 97.81 304 CYS A O 1
ATOM 2180 N N . LEU A 1 305 ? -10.422 31.141 4.387 1 97.25 305 LEU A N 1
ATOM 2181 C CA . LEU A 1 305 ? -9.711 31.984 3.439 1 97.25 305 LEU A CA 1
ATOM 2182 C C . LEU A 1 305 ? -9.328 33.312 4.086 1 97.25 305 LEU A C 1
ATOM 2184 O O . LEU A 1 305 ? -8.148 33.688 4.121 1 97.25 305 LEU A O 1
ATOM 2188 N N . PRO A 1 306 ? -10.281 34.125 4.652 1 97.62 306 PRO A N 1
ATOM 2189 C CA . PRO A 1 306 ? -9.875 35.438 5.227 1 97.62 306 PRO A CA 1
ATOM 2190 C C . PRO A 1 306 ? -8.914 35.281 6.406 1 97.62 306 PRO A C 1
ATOM 2192 O O . PRO A 1 306 ? -7.977 36.062 6.551 1 97.62 306 PRO A O 1
ATOM 2195 N N . GLN A 1 307 ? -9.148 34.281 7.242 1 98.06 307 GLN A N 1
ATOM 2196 C CA . GLN A 1 307 ? -8.289 34.031 8.398 1 98.06 307 GLN A CA 1
ATOM 2197 C C . GLN A 1 307 ? -6.867 33.688 7.961 1 98.06 307 GLN A C 1
ATOM 2199 O O . GLN A 1 307 ? -5.898 34.219 8.531 1 98.06 307 GLN A O 1
ATOM 2204 N N . ALA A 1 308 ? -6.82 32.781 6.977 1 97.94 308 ALA A N 1
ATOM 2205 C CA . ALA A 1 308 ? -5.508 32.375 6.484 1 97.94 308 ALA A CA 1
ATOM 2206 C C . ALA A 1 308 ? -4.742 33.562 5.906 1 97.94 308 ALA A C 1
ATOM 2208 O O . ALA A 1 308 ? -3.547 33.719 6.164 1 97.94 308 ALA A O 1
ATOM 2209 N N . ILE A 1 309 ? -5.379 34.438 5.148 1 97.19 309 ILE A N 1
ATOM 2210 C CA . ILE A 1 309 ? -4.746 35.594 4.543 1 97.19 309 ILE A CA 1
ATOM 2211 C C . ILE A 1 309 ? -4.25 36.531 5.633 1 97.19 309 ILE A C 1
ATOM 2213 O O . ILE A 1 309 ? -3.104 37 5.594 1 97.19 309 ILE A O 1
ATOM 2217 N N . ILE A 1 310 ? -5.062 36.812 6.586 1 97.88 310 ILE A N 1
ATOM 2218 C CA . ILE A 1 310 ? -4.707 37.719 7.676 1 97.88 310 ILE A CA 1
ATOM 2219 C C . ILE A 1 310 ? -3.52 37.156 8.453 1 97.88 310 ILE A C 1
ATOM 2221 O O . ILE A 1 310 ? -2.572 37.875 8.758 1 97.88 310 ILE A O 1
ATOM 2225 N N . GLY A 1 311 ? -3.604 35.875 8.734 1 97.88 311 GLY A N 1
ATOM 2226 C CA . GLY A 1 311 ? -2.5 35.25 9.438 1 97.88 311 GLY A CA 1
ATOM 2227 C C . GLY A 1 311 ? -1.195 35.281 8.672 1 97.88 311 GLY A C 1
ATOM 2228 O O . GLY A 1 311 ? -0.137 35.531 9.242 1 97.88 311 GLY A O 1
ATOM 2229 N N . MET A 1 312 ? -1.272 35.062 7.352 1 97.19 312 MET A N 1
ATOM 2230 C CA . MET A 1 312 ? -0.088 35.031 6.496 1 97.19 312 MET A CA 1
ATOM 2231 C C . MET A 1 312 ? 0.53 36.438 6.379 1 97.19 312 MET A C 1
ATOM 2233 O O . MET A 1 312 ? 1.745 36.562 6.219 1 97.19 312 MET A O 1
ATOM 2237 N N . ILE A 1 313 ? -0.244 37.438 6.555 1 97.25 313 ILE A N 1
ATOM 2238 C CA . ILE A 1 313 ? 0.26 38.812 6.473 1 97.25 313 ILE A CA 1
ATOM 2239 C C . ILE A 1 313 ? 0.84 39.219 7.82 1 97.25 313 ILE A C 1
ATOM 2241 O O . ILE A 1 313 ? 1.953 39.75 7.887 1 97.25 313 ILE A O 1
ATOM 2245 N N . ILE A 1 314 ? 0.211 38.906 8.891 1 97.88 314 ILE A N 1
ATOM 2246 C CA . ILE A 1 314 ? 0.519 39.469 10.203 1 97.88 314 ILE A CA 1
ATOM 2247 C C . ILE A 1 314 ? 1.66 38.656 10.844 1 97.88 314 ILE A C 1
ATOM 2249 O O . ILE A 1 314 ? 2.504 39.219 11.539 1 97.88 314 ILE A O 1
ATOM 2253 N N . THR A 1 315 ? 1.719 37.375 10.602 1 97.88 315 THR A N 1
ATOM 2254 C CA . THR A 1 315 ? 2.631 36.5 11.336 1 97.88 315 THR A CA 1
ATOM 2255 C C . THR A 1 315 ? 4.082 36.844 11.008 1 97.88 315 THR A C 1
ATOM 2257 O O . THR A 1 315 ? 4.902 37.031 11.906 1 97.88 315 THR A O 1
ATOM 2260 N N . PRO A 1 316 ? 4.461 36.969 9.711 1 97.31 316 PRO A N 1
ATOM 2261 C CA . PRO A 1 316 ? 5.852 37.344 9.422 1 97.31 316 PRO A CA 1
ATOM 2262 C C . PRO A 1 316 ? 6.219 38.719 9.977 1 97.31 316 PRO A C 1
ATOM 2264 O O . PRO A 1 316 ? 7.336 38.906 10.461 1 97.31 316 PRO A O 1
ATOM 2267 N N . LEU A 1 317 ? 5.297 39.656 9.961 1 97.56 317 LEU A N 1
ATOM 2268 C CA . LEU A 1 317 ? 5.539 41 10.469 1 97.56 317 LEU A CA 1
ATOM 2269 C C . LEU A 1 317 ? 5.801 41 11.969 1 97.56 317 LEU A C 1
ATOM 2271 O O . LEU A 1 317 ? 6.75 41.625 12.445 1 97.56 317 LEU A O 1
ATOM 2275 N N . LEU A 1 318 ? 4.988 40.281 12.656 1 97.69 318 LEU A N 1
ATOM 2276 C CA 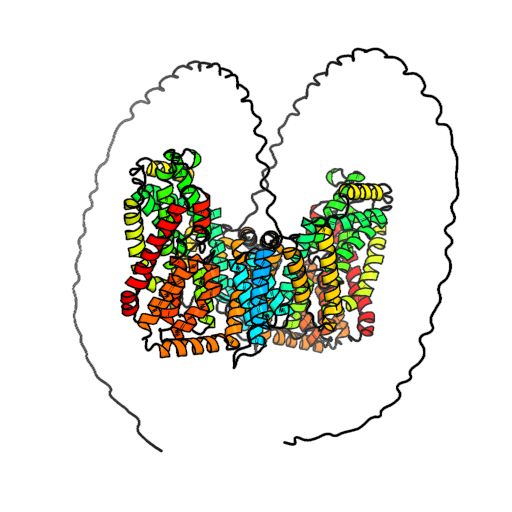. LEU A 1 318 ? 5.129 40.188 14.109 1 97.69 318 LEU A CA 1
ATOM 2277 C C . LEU A 1 318 ? 6.398 39.438 14.492 1 97.69 318 LEU A C 1
ATOM 2279 O O . LEU A 1 318 ? 7.086 39.812 15.445 1 97.69 318 LEU A O 1
ATOM 2283 N N . LEU A 1 319 ? 6.645 38.375 13.766 1 97.69 319 LEU A N 1
ATOM 2284 C CA . LEU A 1 319 ? 7.84 37.594 14.055 1 97.69 319 LEU A CA 1
ATOM 2285 C C . LEU A 1 319 ? 9.102 38.406 13.797 1 97.69 319 LEU A C 1
ATOM 2287 O O . LEU A 1 319 ? 10.078 38.312 14.547 1 97.69 319 LEU A O 1
ATOM 2291 N N . PHE A 1 320 ? 9.086 39.156 12.734 1 96.81 320 PHE A N 1
ATOM 2292 C CA . PHE A 1 320 ? 10.227 40 12.383 1 96.81 320 PHE A CA 1
ATOM 2293 C C . PHE A 1 320 ? 10.508 41.031 13.477 1 96.81 320 PHE A C 1
ATOM 2295 O O . PHE A 1 320 ? 11.664 41.406 13.711 1 96.81 320 PHE A O 1
ATOM 2302 N N . LYS A 1 321 ? 9.531 41.406 14.164 1 96.69 321 LYS A N 1
ATOM 2303 C CA . LYS A 1 321 ? 9.672 42.375 15.25 1 96.69 321 LYS A CA 1
ATOM 2304 C C . LYS A 1 321 ? 10.078 41.688 16.547 1 96.69 321 LYS A C 1
ATOM 2306 O O . LYS A 1 321 ? 10.938 42.188 17.281 1 96.69 321 LYS A O 1
ATOM 2311 N N . GLN A 1 322 ? 9.57 40.562 16.828 1 96.69 322 GLN A N 1
ATOM 2312 C CA . GLN A 1 322 ? 9.758 39.875 18.109 1 96.69 322 GLN A CA 1
ATOM 2313 C C . GLN A 1 322 ? 11.008 39 18.094 1 96.69 322 GLN A C 1
ATOM 2315 O O . GLN A 1 322 ? 11.617 38.781 19.141 1 96.69 322 GLN A O 1
ATOM 2320 N N . TYR A 1 323 ? 11.312 38.469 16.984 1 96.62 323 TYR A N 1
ATOM 2321 C CA . TYR A 1 323 ? 12.43 37.562 16.766 1 96.62 323 TYR A CA 1
ATOM 2322 C C . TYR A 1 323 ? 13.219 37.938 15.523 1 96.62 323 TYR A C 1
ATOM 2324 O O . TYR A 1 323 ? 13.328 37.156 14.586 1 96.62 323 TYR A O 1
ATOM 2332 N N . PRO A 1 324 ? 13.797 39.156 15.617 1 95.81 324 PRO A N 1
ATOM 2333 C CA . PRO A 1 324 ? 14.438 39.719 14.422 1 95.81 324 PRO A CA 1
ATOM 2334 C C . PRO A 1 324 ? 15.734 39 14.055 1 95.81 324 PRO A C 1
ATOM 2336 O O . PRO A 1 324 ? 16.5 38.625 14.938 1 95.81 324 PRO A O 1
ATOM 2339 N N . PRO A 1 325 ? 15.891 38.812 12.711 1 96.44 325 PRO A N 1
ATOM 2340 C CA . PRO A 1 325 ? 17.219 38.406 12.273 1 96.44 325 PRO A CA 1
ATOM 2341 C C . PRO A 1 325 ? 18.281 39.469 12.477 1 96.44 325 PRO A C 1
ATOM 2343 O O . PRO A 1 325 ? 17.953 40.656 12.469 1 96.44 325 PRO A O 1
ATOM 2346 N N . GLU A 1 326 ? 19.5 39.062 12.695 1 95.75 326 GLU A N 1
ATOM 2347 C CA . GLU A 1 326 ? 20.594 40 12.797 1 95.75 326 GLU A CA 1
ATOM 2348 C C . GLU A 1 326 ? 20.844 40.719 11.461 1 95.75 326 GLU A C 1
ATOM 2350 O O . GLU A 1 326 ? 21.156 41.906 11.422 1 95.75 326 GLU A O 1
ATOM 2355 N N . VAL A 1 327 ? 20.719 39.906 10.492 1 94.12 327 VAL A N 1
ATOM 2356 C CA . VAL A 1 327 ? 20.812 40.438 9.141 1 94.12 327 VAL A CA 1
ATOM 2357 C C . VAL A 1 327 ? 19.422 40.781 8.617 1 94.12 327 VAL A C 1
ATOM 2359 O O . VAL A 1 327 ? 18.609 39.906 8.328 1 94.12 327 VAL A O 1
ATOM 2362 N N . LYS A 1 328 ? 19.141 42.031 8.406 1 94.19 328 LYS A N 1
ATOM 2363 C CA . LYS A 1 328 ? 17.797 42.438 8.031 1 94.19 328 LYS A CA 1
ATOM 2364 C C . LYS A 1 328 ? 17.703 42.719 6.531 1 94.19 328 LYS A C 1
ATOM 2366 O O . LYS A 1 328 ? 16.609 42.656 5.953 1 94.19 328 LYS A O 1
ATOM 2371 N N . GLU A 1 329 ? 18.859 43.031 5.992 1 92.69 329 GLU A N 1
ATOM 2372 C CA . GLU A 1 329 ? 18.922 43.25 4.547 1 92.69 329 GLU A CA 1
ATOM 2373 C C . GLU A 1 329 ? 19.75 42.156 3.875 1 92.69 329 GLU A C 1
ATOM 2375 O O . GLU A 1 329 ? 20.844 41.812 4.363 1 92.69 329 GLU A O 1
ATOM 2380 N N . THR A 1 330 ? 19.172 41.594 2.898 1 89.94 330 THR A N 1
ATOM 2381 C CA . THR A 1 330 ? 19.844 40.531 2.166 1 89.94 330 THR A CA 1
ATOM 2382 C C . THR A 1 330 ? 19.891 40.844 0.675 1 89.94 330 THR A C 1
ATOM 2384 O O . THR A 1 330 ? 19.328 40.094 -0.142 1 89.94 330 THR A O 1
ATOM 2387 N N . PRO A 1 331 ? 20.656 41.781 0.339 1 87.38 331 PRO A N 1
ATOM 2388 C CA . PRO A 1 331 ? 20.672 42.188 -1.064 1 87.38 331 PRO A CA 1
ATOM 2389 C C . PRO A 1 331 ? 21.234 41.125 -1.994 1 87.38 331 PRO A C 1
ATOM 2391 O O . PRO A 1 331 ? 20.938 41.125 -3.189 1 87.38 331 PRO A O 1
ATOM 2394 N N . GLU A 1 332 ? 21.938 40.156 -1.503 1 88.12 332 GLU A N 1
ATOM 2395 C CA . GLU A 1 332 ? 22.578 39.156 -2.332 1 88.12 332 GLU A CA 1
ATOM 2396 C C . GLU A 1 332 ? 21.641 37.969 -2.572 1 88.12 332 GLU A C 1
ATOM 2398 O O . GLU A 1 332 ? 21.844 37.188 -3.52 1 88.12 332 GLU A O 1
ATOM 2403 N N . ALA A 1 333 ? 20.688 37.844 -1.752 1 88.94 333 ALA A N 1
ATOM 2404 C CA . ALA A 1 333 ? 19.844 36.656 -1.789 1 88.94 333 ALA A CA 1
ATOM 2405 C C . ALA A 1 333 ? 19.109 36.562 -3.123 1 88.94 333 ALA A C 1
ATOM 2407 O O . ALA A 1 333 ? 19.078 35.5 -3.734 1 88.94 333 ALA A O 1
ATOM 2408 N N . PRO A 1 334 ? 18.5 37.625 -3.641 1 92.25 334 PRO A N 1
ATOM 2409 C CA . PRO A 1 334 ? 17.844 37.5 -4.945 1 92.25 334 PRO A CA 1
ATOM 2410 C C . PRO A 1 334 ? 18.812 37.125 -6.059 1 92.25 334 PRO A C 1
ATOM 2412 O O . PRO A 1 334 ? 18.469 36.312 -6.934 1 92.25 334 PRO A O 1
ATOM 2415 N N . GLY A 1 335 ? 19.938 37.625 -6.016 1 90.69 335 GLY A N 1
ATOM 2416 C CA . GLY A 1 335 ? 20.953 37.281 -7.012 1 90.69 335 GLY A CA 1
ATOM 2417 C C . GLY A 1 335 ? 21.359 35.812 -6.961 1 90.69 335 GLY A C 1
ATOM 2418 O O . GLY A 1 335 ? 21.5 35.156 -8 1 90.69 335 GLY A O 1
ATOM 2419 N N . GLN A 1 336 ? 21.562 35.344 -5.797 1 89.5 336 GLN A N 1
ATOM 2420 C CA . GLN A 1 336 ? 21.906 33.938 -5.621 1 89.5 336 GLN A CA 1
ATOM 2421 C C . GLN A 1 336 ? 20.797 33.031 -6.121 1 89.5 336 GLN A C 1
ATOM 2423 O O . GLN A 1 336 ? 21.062 32 -6.73 1 89.5 336 GLN A O 1
ATOM 2428 N N . ALA A 1 337 ? 19.656 33.438 -5.793 1 91.75 337 ALA A N 1
ATOM 2429 C CA . ALA A 1 337 ? 18.5 32.656 -6.254 1 91.75 337 ALA A CA 1
ATOM 2430 C C . ALA A 1 337 ? 18.422 32.656 -7.777 1 91.75 337 ALA A C 1
ATOM 2432 O O . ALA A 1 337 ? 18.094 31.641 -8.391 1 91.75 337 ALA A O 1
ATOM 2433 N N . ARG A 1 338 ? 18.656 33.781 -8.344 1 93 338 ARG A N 1
ATOM 2434 C CA . ARG A 1 338 ? 18.641 33.875 -9.805 1 93 338 ARG A CA 1
ATOM 2435 C C . ARG A 1 338 ? 19.734 33.031 -10.422 1 93 338 ARG A C 1
ATOM 2437 O O . ARG A 1 338 ? 19.547 32.438 -11.492 1 93 338 ARG A O 1
ATOM 2444 N N . GLU A 1 339 ? 20.781 32.969 -9.742 1 91.44 339 GLU A N 1
ATOM 2445 C CA . GLU A 1 339 ? 21.875 32.094 -10.211 1 91.44 339 GLU A CA 1
ATOM 2446 C C . GLU A 1 339 ? 21.484 30.641 -10.148 1 91.44 339 GLU A C 1
ATOM 2448 O O . GLU A 1 339 ? 21.797 29.859 -11.055 1 91.44 339 GLU A O 1
ATOM 2453 N N . ARG A 1 340 ? 20.953 30.312 -9.109 1 90.06 340 ARG A N 1
ATOM 2454 C CA . ARG A 1 340 ? 20.484 28.938 -8.969 1 90.06 340 ARG A CA 1
ATOM 2455 C C . ARG A 1 340 ? 19.453 28.594 -10.039 1 90.06 340 ARG A C 1
ATOM 2457 O O . ARG A 1 340 ? 19.484 27.5 -10.617 1 90.06 340 ARG A O 1
ATOM 2464 N N . LEU A 1 341 ? 18.594 29.5 -10.281 1 93.06 341 LEU A N 1
ATOM 2465 C CA . LEU A 1 341 ? 17.578 29.297 -11.312 1 93.06 341 LEU A CA 1
ATOM 2466 C C . LEU A 1 341 ? 18.219 29.172 -12.688 1 93.06 341 LEU A C 1
ATOM 2468 O O . LEU A 1 341 ? 17.766 28.375 -13.516 1 93.06 341 LEU A O 1
ATOM 2472 N N . ALA A 1 342 ? 19.219 29.906 -12.836 1 92.12 342 ALA A N 1
ATOM 2473 C CA . ALA A 1 342 ? 19.938 29.844 -14.102 1 92.12 342 ALA A CA 1
ATOM 2474 C C . ALA A 1 342 ? 20.625 28.5 -14.266 1 92.12 342 ALA A C 1
ATOM 2476 O O . ALA A 1 342 ? 20.672 27.953 -15.367 1 92.12 342 ALA A O 1
ATOM 2477 N N . LYS A 1 343 ? 21.078 28.031 -13.211 1 91.75 343 LYS A N 1
ATOM 2478 C CA . LYS A 1 343 ? 21.734 26.734 -13.234 1 91.75 343 LYS A CA 1
ATOM 2479 C C . LYS A 1 343 ? 20.734 25.609 -13.508 1 91.75 343 LYS A C 1
ATOM 2481 O O . LYS A 1 343 ? 21.078 24.625 -14.148 1 91.75 343 LYS A O 1
ATOM 2486 N N . MET A 1 344 ? 19.609 25.828 -13.047 1 91.25 344 MET A N 1
ATOM 2487 C CA . MET A 1 344 ? 18.547 24.844 -13.281 1 91.25 344 MET A CA 1
ATOM 2488 C C . MET A 1 344 ? 18.094 24.859 -14.734 1 91.25 344 MET A C 1
ATOM 2490 O O . MET A 1 344 ? 17.578 23.859 -15.242 1 91.25 344 MET A O 1
ATOM 2494 N N . GLY A 1 345 ? 18.281 25.969 -15.43 1 91.56 345 GLY A N 1
ATOM 2495 C CA . GLY A 1 345 ? 17.875 26.078 -16.828 1 91.56 345 GLY A CA 1
ATOM 2496 C C . GLY A 1 345 ? 16.391 26.297 -16.984 1 91.56 345 GLY A C 1
ATOM 2497 O O . GLY A 1 345 ? 15.672 26.516 -16.016 1 91.56 345 GLY A O 1
ATOM 2498 N N . PRO A 1 346 ? 16.031 26.297 -18.219 1 92.81 346 PRO A N 1
ATOM 2499 C CA . PRO A 1 346 ? 14.594 26.438 -18.438 1 92.81 346 PRO A CA 1
ATOM 2500 C C . PRO A 1 346 ? 13.781 25.25 -17.906 1 92.81 346 PRO A C 1
ATOM 2502 O O . PRO A 1 346 ? 14.352 24.188 -17.641 1 92.81 346 PRO A O 1
ATOM 2505 N N . MET A 1 347 ? 12.523 25.5 -17.719 1 93.81 347 MET A N 1
ATOM 2506 C CA . MET A 1 347 ? 11.68 24.422 -17.219 1 93.81 347 MET A CA 1
ATOM 2507 C C . MET A 1 347 ? 11.781 23.203 -18.125 1 93.81 347 MET A C 1
ATOM 2509 O O . MET A 1 347 ? 11.688 23.312 -19.344 1 93.81 347 MET A O 1
ATOM 2513 N N . THR A 1 348 ? 11.914 22.078 -17.484 1 93.75 348 THR A N 1
ATOM 2514 C CA . THR A 1 348 ? 11.961 20.812 -18.219 1 93.75 348 THR A CA 1
ATOM 2515 C C . THR A 1 348 ? 10.562 20.344 -18.594 1 93.75 348 THR A C 1
ATOM 2517 O O . THR A 1 348 ? 9.57 20.875 -18.078 1 93.75 348 THR A O 1
ATOM 2520 N N . ARG A 1 349 ? 10.5 19.422 -19.516 1 94.06 349 ARG A N 1
ATOM 2521 C CA . ARG A 1 349 ? 9.234 18.797 -19.891 1 94.06 349 ARG A CA 1
ATOM 2522 C C . ARG A 1 349 ? 8.508 18.234 -18.672 1 94.06 349 ARG A C 1
ATOM 2524 O O . ARG A 1 349 ? 7.301 18.422 -18.531 1 94.06 349 ARG A O 1
ATOM 2531 N N . ASN A 1 350 ? 9.273 17.594 -17.828 1 95 350 ASN A N 1
ATOM 2532 C CA . ASN A 1 350 ? 8.695 17 -16.641 1 95 350 ASN A CA 1
ATOM 2533 C C . ASN A 1 350 ? 8.148 18.047 -15.688 1 95 350 ASN A C 1
ATOM 2535 O O . ASN A 1 350 ? 7.09 17.859 -15.078 1 95 350 ASN A O 1
ATOM 2539 N N . GLU A 1 351 ? 8.805 19.141 -15.562 1 95 351 GLU A N 1
ATOM 2540 C CA . GLU A 1 351 ? 8.312 20.234 -14.734 1 95 351 GLU A CA 1
ATOM 2541 C C . GLU A 1 351 ? 7.02 20.812 -15.297 1 95 351 GLU A C 1
ATOM 2543 O O . GLU A 1 351 ? 6.09 21.125 -14.547 1 95 351 GLU A O 1
ATOM 2548 N N . ILE A 1 352 ? 6.984 20.969 -16.562 1 95.81 352 ILE A N 1
ATOM 2549 C CA . ILE A 1 352 ? 5.832 21.562 -17.234 1 95.81 352 ILE A CA 1
ATOM 2550 C C . ILE A 1 352 ? 4.617 20.641 -17.062 1 95.81 352 ILE A C 1
ATOM 2552 O O . ILE A 1 352 ? 3.529 21.109 -16.719 1 95.81 352 ILE A O 1
ATOM 2556 N N . ILE A 1 353 ? 4.832 19.422 -17.297 1 96 353 ILE A N 1
ATOM 2557 C CA . ILE A 1 353 ? 3.74 18.453 -17.188 1 96 353 ILE A CA 1
ATOM 2558 C C . ILE A 1 353 ? 3.26 18.406 -15.734 1 96 353 ILE A C 1
ATOM 2560 O O . ILE A 1 353 ? 2.055 18.359 -15.477 1 96 353 ILE A O 1
ATOM 2564 N N . THR A 1 354 ? 4.203 18.375 -14.82 1 94.88 354 THR A N 1
ATOM 2565 C CA . THR A 1 354 ? 3.842 18.359 -13.406 1 94.88 354 THR A CA 1
ATOM 2566 C C . THR A 1 354 ? 3.029 19.594 -13.039 1 94.88 354 THR A C 1
ATOM 2568 O O . THR A 1 354 ? 2.006 19.5 -12.359 1 94.88 354 THR A O 1
ATOM 2571 N N . THR A 1 355 ? 3.463 20.734 -13.5 1 94.44 355 THR A N 1
ATOM 2572 C CA . THR A 1 355 ? 2.76 21.984 -13.227 1 94.44 355 THR A CA 1
ATOM 2573 C C . THR A 1 355 ? 1.348 21.953 -13.805 1 94.44 355 THR A C 1
ATOM 2575 O O . THR A 1 355 ? 0.381 22.281 -13.117 1 94.44 355 THR A O 1
ATOM 2578 N N . ALA A 1 356 ? 1.259 21.547 -15.016 1 95.94 356 ALA A N 1
ATOM 2579 C CA . ALA A 1 356 ? -0.044 21.484 -15.672 1 95.94 356 ALA A CA 1
ATOM 2580 C C . ALA A 1 356 ? -0.968 20.5 -14.961 1 95.94 356 ALA A C 1
ATOM 2582 O O . ALA A 1 356 ? -2.164 20.766 -14.805 1 95.94 356 ALA A O 1
ATOM 2583 N N . THR A 1 357 ? -0.425 19.391 -14.602 1 95.75 357 THR A N 1
ATOM 2584 C CA . THR A 1 357 ? -1.197 18.344 -13.938 1 95.75 357 THR A CA 1
ATOM 2585 C C . THR A 1 357 ? -1.722 18.828 -12.586 1 95.75 357 THR A C 1
ATOM 2587 O O . THR A 1 357 ? -2.9 18.656 -12.273 1 95.75 357 THR A O 1
ATOM 2590 N N . ILE A 1 358 ? -0.878 19.422 -11.859 1 91.94 358 ILE A N 1
ATOM 2591 C CA . ILE A 1 358 ? -1.267 19.891 -10.531 1 91.94 358 ILE A CA 1
ATOM 2592 C C . ILE A 1 358 ? -2.268 21.031 -10.656 1 91.94 358 ILE A C 1
ATOM 2594 O O . ILE A 1 358 ? -3.258 21.078 -9.914 1 91.94 358 ILE A O 1
ATOM 2598 N N . CYS A 1 359 ? -2.031 21.984 -11.508 1 93.38 359 CYS A N 1
ATOM 2599 C CA . CYS A 1 359 ? -2.982 23.062 -11.75 1 93.38 359 CYS A CA 1
ATOM 2600 C C . CYS A 1 359 ? -4.332 22.516 -12.188 1 93.38 359 CYS A C 1
ATOM 2602 O O . CYS A 1 359 ? -5.379 22.984 -11.742 1 93.38 359 CYS A O 1
ATOM 2604 N N . GLY A 1 360 ? -4.277 21.531 -13.062 1 94.44 360 GLY A N 1
ATOM 2605 C CA . GLY A 1 360 ? -5.508 20.859 -13.469 1 94.44 360 GLY A CA 1
ATOM 2606 C C . GLY A 1 360 ? -6.25 20.219 -12.312 1 94.44 360 GLY A C 1
ATOM 2607 O O . GLY A 1 360 ? -7.473 20.344 -12.211 1 94.44 360 GLY A O 1
ATOM 2608 N N . ALA A 1 361 ? -5.527 19.562 -11.438 1 92 361 ALA A N 1
ATOM 2609 C CA . ALA A 1 361 ? -6.137 18.938 -10.266 1 92 361 ALA A CA 1
ATOM 2610 C C . ALA A 1 361 ? -6.785 19.969 -9.359 1 92 361 ALA A C 1
ATOM 2612 O O . ALA A 1 361 ? -7.898 19.766 -8.875 1 92 361 ALA A O 1
ATOM 2613 N N . VAL A 1 362 ? -6.133 21.078 -9.172 1 88.06 362 VAL A N 1
ATOM 2614 C CA . VAL A 1 362 ? -6.652 22.141 -8.305 1 88.06 362 VAL A CA 1
ATOM 2615 C C . VAL A 1 362 ? -7.922 22.734 -8.914 1 88.06 362 VAL A C 1
ATOM 2617 O O . VAL A 1 362 ? -8.906 22.969 -8.203 1 88.06 362 VAL A O 1
ATOM 2620 N N . VAL A 1 363 ? -7.867 22.922 -10.172 1 90.94 363 VAL A N 1
ATOM 2621 C CA . VAL A 1 363 ? -9.055 23.422 -10.859 1 90.94 363 VAL A CA 1
ATOM 2622 C C . VAL A 1 363 ? -10.211 22.453 -10.672 1 90.94 363 VAL A C 1
ATOM 2624 O O . VAL A 1 363 ? -11.344 22.859 -10.391 1 90.94 363 VAL A O 1
ATOM 2627 N N . LEU A 1 364 ? -9.898 21.219 -10.789 1 91.06 364 LEU A N 1
ATOM 2628 C CA . LEU A 1 364 ? -10.945 20.203 -10.641 1 91.06 364 LEU A CA 1
ATOM 2629 C C . LEU A 1 364 ? -11.414 20.109 -9.195 1 91.06 364 LEU A C 1
ATOM 2631 O O . LEU A 1 364 ? -12.578 19.797 -8.93 1 91.06 364 LEU A O 1
ATOM 2635 N N . TRP A 1 365 ? -10.594 20.312 -8.242 1 86.62 365 TRP A N 1
ATOM 2636 C CA . TRP A 1 365 ? -10.992 20.328 -6.84 1 86.62 365 TRP A CA 1
ATOM 2637 C C . TRP A 1 365 ? -11.922 21.484 -6.543 1 86.62 365 TRP A C 1
ATOM 2639 O O . TRP A 1 365 ? -12.875 21.344 -5.77 1 86.62 365 TRP A O 1
ATOM 2649 N N . ILE A 1 366 ? -11.664 22.594 -7.203 1 82.44 366 ILE A N 1
ATOM 2650 C CA . ILE A 1 366 ? -12.477 23.797 -6.996 1 82.44 366 ILE A CA 1
ATOM 2651 C C . ILE A 1 366 ? -13.82 23.641 -7.703 1 82.44 366 ILE A C 1
ATOM 2653 O O . ILE A 1 366 ? -14.867 23.922 -7.121 1 82.44 366 ILE A O 1
ATOM 2657 N N . MET A 1 367 ? -13.75 23.047 -8.898 1 87.38 367 MET A N 1
ATOM 2658 C CA . MET A 1 367 ? -14.945 22.984 -9.734 1 87.38 367 MET A CA 1
ATOM 2659 C C . MET A 1 367 ? -15.586 21.609 -9.664 1 87.38 367 MET A C 1
ATOM 2661 O O . MET A 1 367 ? -16.562 21.328 -10.352 1 87.38 367 MET A O 1
ATOM 2665 N N . GLY A 1 368 ? -15.047 20.797 -8.938 1 84.25 368 GLY A N 1
ATOM 2666 C CA . GLY A 1 368 ? -15.43 19.406 -8.938 1 84.25 368 GLY A CA 1
ATOM 2667 C C . GLY A 1 368 ? -16.906 19.188 -8.68 1 84.25 368 GLY A C 1
ATOM 2668 O O . GLY A 1 368 ? -17.562 18.422 -9.383 1 84.25 368 GLY A O 1
ATOM 2669 N N . ASP A 1 369 ? -17.422 19.844 -7.695 1 77.5 369 ASP A N 1
ATOM 2670 C CA . ASP A 1 369 ? -18.844 19.672 -7.371 1 77.5 369 ASP A CA 1
ATOM 2671 C C . ASP A 1 369 ? -19.734 20.125 -8.523 1 77.5 369 ASP A C 1
ATOM 2673 O O . ASP A 1 369 ? -20.75 19.484 -8.82 1 77.5 369 ASP A O 1
ATOM 2677 N N . ALA A 1 370 ? -19.375 21.172 -9.172 1 83.12 370 ALA A N 1
ATOM 2678 C CA . ALA A 1 370 ? -20.141 21.703 -10.297 1 83.12 370 ALA A CA 1
ATOM 2679 C C . ALA A 1 370 ? -20.125 20.734 -11.477 1 83.12 370 ALA A C 1
ATOM 2681 O O . ALA A 1 370 ? -21.109 20.625 -12.203 1 83.12 370 ALA A O 1
ATOM 2682 N N . TRP A 1 371 ? -19.062 20 -11.625 1 90 371 TRP A N 1
ATOM 2683 C CA . TRP A 1 371 ? -18.906 19.109 -12.773 1 90 371 TRP A CA 1
ATOM 2684 C C . TRP A 1 371 ? -19.141 17.656 -12.375 1 90 371 TRP A C 1
ATOM 2686 O O . TRP A 1 371 ? -18.984 16.75 -13.195 1 90 371 TRP A O 1
ATOM 2696 N N . GLY A 1 372 ? -19.5 17.453 -11.117 1 87.06 372 GLY A N 1
ATOM 2697 C CA . GLY A 1 372 ? -19.734 16.109 -10.633 1 87.06 372 GLY A CA 1
ATOM 2698 C C . GLY A 1 372 ? -18.469 15.266 -10.547 1 87.06 372 GLY A C 1
ATOM 2699 O O . GLY A 1 372 ? -18.516 14.055 -10.742 1 87.06 372 GLY A O 1
ATOM 2700 N N . ILE A 1 373 ? -17.375 15.844 -10.344 1 90.44 373 ILE A N 1
ATOM 2701 C CA . ILE A 1 373 ? -16.094 15.156 -10.25 1 90.44 373 ILE A CA 1
ATOM 2702 C C . ILE A 1 373 ? -15.617 15.141 -8.805 1 90.44 373 ILE A C 1
ATOM 2704 O O . ILE A 1 373 ? -15.195 16.172 -8.266 1 90.44 373 ILE A O 1
ATOM 2708 N N . PRO A 1 374 ? -15.656 13.969 -8.242 1 87.38 374 PRO A N 1
ATOM 2709 C CA . PRO A 1 374 ? -15.148 13.891 -6.867 1 87.38 374 PRO A CA 1
ATOM 2710 C C . PRO A 1 374 ? -13.656 14.203 -6.773 1 87.38 374 PRO A C 1
ATOM 2712 O O . PRO A 1 374 ? -12.914 13.992 -7.738 1 87.38 374 PRO A O 1
ATOM 2715 N N . ALA A 1 375 ? -13.258 14.703 -5.656 1 86.5 375 ALA A N 1
ATOM 2716 C CA . ALA A 1 375 ? -11.875 15.125 -5.441 1 86.5 375 ALA A CA 1
ATOM 2717 C C . ALA A 1 375 ? -10.906 13.977 -5.703 1 86.5 375 ALA A C 1
ATOM 2719 O O . ALA A 1 375 ? -9.82 14.188 -6.254 1 86.5 375 ALA A O 1
ATOM 2720 N N . VAL A 1 376 ? -11.281 12.781 -5.312 1 90.94 376 VAL A N 1
ATOM 2721 C CA . VAL A 1 376 ? -10.391 11.633 -5.484 1 90.94 376 VAL A CA 1
ATOM 2722 C C . VAL A 1 376 ? -10.18 11.367 -6.977 1 90.94 376 VAL A C 1
ATOM 2724 O O . VAL A 1 376 ? -9.078 11.016 -7.398 1 90.94 376 VAL A O 1
ATOM 2727 N N . LEU A 1 377 ? -11.195 11.523 -7.75 1 94.88 377 LEU A N 1
ATOM 2728 C CA . LEU A 1 377 ? -11.07 11.32 -9.188 1 94.88 377 LEU A CA 1
ATOM 2729 C C . LEU A 1 377 ? -10.117 12.336 -9.805 1 94.88 377 LEU A C 1
ATOM 2731 O O . LEU A 1 377 ? -9.32 12 -10.68 1 94.88 377 LEU A O 1
ATOM 2735 N N . ALA A 1 378 ? -10.266 13.562 -9.383 1 93.06 378 ALA A N 1
ATOM 2736 C CA . ALA A 1 378 ? -9.328 14.578 -9.859 1 93.06 378 ALA A CA 1
ATOM 2737 C C . ALA A 1 378 ? -7.887 14.156 -9.586 1 93.06 378 ALA A C 1
ATOM 2739 O O . ALA A 1 378 ? -7.02 14.305 -10.453 1 93.06 378 ALA A O 1
ATOM 2740 N N . ALA A 1 379 ? -7.656 13.711 -8.406 1 92.88 379 ALA A N 1
ATOM 2741 C CA . ALA A 1 379 ? -6.316 13.242 -8.055 1 92.88 379 ALA A CA 1
ATOM 2742 C C . ALA A 1 379 ? -5.898 12.062 -8.914 1 92.88 379 ALA A C 1
ATOM 2744 O O . ALA A 1 379 ? -4.75 11.977 -9.352 1 92.88 379 ALA A O 1
ATOM 2745 N N . MET A 1 380 ? -6.805 11.117 -9.133 1 96.81 380 MET A N 1
ATOM 2746 C CA . MET A 1 380 ? -6.527 9.938 -9.945 1 96.81 380 MET A CA 1
ATOM 2747 C C . MET A 1 380 ? -6.16 10.328 -11.375 1 96.81 380 MET A C 1
ATOM 2749 O O . MET A 1 380 ? -5.234 9.773 -11.953 1 96.81 380 MET A O 1
ATOM 2753 N N . LEU A 1 381 ? -6.879 11.266 -11.922 1 96.88 381 LEU A N 1
ATOM 2754 C CA . LEU A 1 381 ? -6.582 11.758 -13.258 1 96.88 381 LEU A CA 1
ATOM 2755 C C . LEU A 1 381 ? -5.191 12.391 -13.312 1 96.88 381 LEU A C 1
ATOM 2757 O O . LEU A 1 381 ? -4.461 12.211 -14.281 1 96.88 381 LEU A O 1
ATOM 2761 N N . GLY A 1 382 ? -4.91 13.133 -12.312 1 96.62 382 GLY A N 1
ATOM 2762 C CA . GLY A 1 382 ? -3.578 13.711 -12.227 1 96.62 382 GLY A CA 1
ATOM 2763 C C . GLY A 1 382 ? -2.477 12.664 -12.211 1 96.62 382 GLY A C 1
ATOM 2764 O O . GLY A 1 382 ? -1.529 12.742 -13 1 96.62 382 GLY A O 1
ATOM 2765 N N . LEU A 1 383 ? -2.611 11.672 -11.32 1 96.31 383 LEU A N 1
ATOM 2766 C CA . LEU A 1 383 ? -1.596 10.633 -11.242 1 96.31 383 LEU A CA 1
ATOM 2767 C C . LEU A 1 383 ? -1.506 9.852 -12.547 1 96.31 383 LEU A C 1
ATOM 2769 O O . LEU A 1 383 ? -0.409 9.523 -13 1 96.31 383 LEU A O 1
ATOM 2773 N N . SER A 1 384 ? -2.631 9.523 -13.125 1 97.25 384 SER A N 1
ATOM 2774 C CA . SER A 1 384 ? -2.646 8.828 -14.406 1 97.25 384 SER A CA 1
ATOM 2775 C C . SER A 1 384 ? -1.884 9.602 -15.469 1 97.25 384 SER A C 1
ATOM 2777 O O . SER A 1 384 ? -1.156 9.016 -16.281 1 97.25 384 SER A O 1
ATOM 2779 N N . THR A 1 385 ? -2.027 10.883 -15.484 1 96.94 385 THR A N 1
ATOM 2780 C CA . THR A 1 385 ? -1.315 11.734 -16.422 1 96.94 385 THR A CA 1
ATOM 2781 C C . THR A 1 385 ? 0.192 11.641 -16.203 1 96.94 385 THR A C 1
ATOM 2783 O O . THR A 1 385 ? 0.958 11.523 -17.172 1 96.94 385 THR A O 1
ATOM 2786 N N . LEU A 1 386 ? 0.578 11.703 -14.992 1 96.5 386 LEU A N 1
ATOM 2787 C CA . LEU A 1 386 ? 1.999 11.648 -14.664 1 96.5 386 LEU A CA 1
ATOM 2788 C C . LEU A 1 386 ? 2.59 10.297 -15.055 1 96.5 386 LEU A C 1
ATOM 2790 O O . LEU A 1 386 ? 3.721 10.219 -15.539 1 96.5 386 LEU A O 1
ATOM 2794 N N . LEU A 1 387 ? 1.864 9.227 -14.867 1 95.56 387 LEU A N 1
ATOM 2795 C CA . LEU A 1 387 ? 2.328 7.887 -15.219 1 95.56 387 LEU A CA 1
ATOM 2796 C C . LEU A 1 387 ? 2.373 7.707 -16.734 1 95.56 387 LEU A C 1
ATOM 2798 O O . LEU A 1 387 ? 3.348 7.176 -17.266 1 95.56 387 LEU A O 1
ATOM 2802 N N . LEU A 1 388 ? 1.355 8.18 -17.438 1 96.06 388 LEU A N 1
ATOM 2803 C CA . LEU A 1 388 ? 1.259 8.047 -18.891 1 96.06 388 LEU A CA 1
ATOM 2804 C C . LEU A 1 388 ? 2.395 8.789 -19.578 1 96.06 388 LEU A C 1
ATOM 2806 O O . LEU A 1 388 ? 2.936 8.312 -20.578 1 96.06 388 LEU A O 1
ATOM 2810 N N . THR A 1 389 ? 2.781 9.891 -19.016 1 95.5 389 THR A N 1
ATOM 2811 C CA . THR A 1 389 ? 3.779 10.742 -19.656 1 95.5 389 THR A CA 1
ATOM 2812 C C . THR A 1 389 ? 5.188 10.32 -19.234 1 95.5 389 THR A C 1
ATOM 2814 O O . THR A 1 389 ? 6.172 10.758 -19.844 1 95.5 389 THR A O 1
ATOM 2817 N N . GLY A 1 390 ? 5.289 9.547 -18.203 1 94.62 390 GLY A N 1
ATOM 2818 C CA . GLY A 1 390 ? 6.586 9.062 -17.75 1 94.62 390 GLY A CA 1
ATOM 2819 C C . GLY A 1 390 ? 7.285 10.016 -16.812 1 94.62 390 GLY A C 1
ATOM 2820 O O . GLY A 1 390 ? 8.477 9.859 -16.531 1 94.62 390 GLY A O 1
ATOM 2821 N N . VAL A 1 391 ? 6.555 11.039 -16.391 1 94.56 391 VAL A N 1
ATOM 2822 C CA . VAL A 1 391 ? 7.117 11.93 -15.391 1 94.56 391 VAL A CA 1
ATOM 2823 C C . VAL A 1 391 ? 7.395 11.164 -14.102 1 94.56 391 VAL A C 1
ATOM 2825 O O . VAL A 1 391 ? 8.391 11.414 -13.422 1 94.56 391 VAL A O 1
ATOM 2828 N N . MET A 1 392 ? 6.406 10.32 -13.805 1 93.88 392 MET A N 1
ATOM 2829 C CA . MET A 1 392 ? 6.555 9.406 -12.672 1 93.88 392 MET A CA 1
ATOM 2830 C C . MET A 1 392 ? 6.496 7.953 -13.141 1 93.88 392 MET A C 1
ATOM 2832 O O . MET A 1 392 ? 5.703 7.609 -14.016 1 93.88 392 MET A O 1
ATOM 2836 N N . SER A 1 393 ? 7.395 7.195 -12.492 1 93.38 393 SER A N 1
ATOM 2837 C CA . SER A 1 393 ? 7.285 5.754 -12.695 1 93.38 393 SER A CA 1
ATOM 2838 C C . SER A 1 393 ? 6.441 5.102 -11.602 1 93.38 393 SER A C 1
ATOM 2840 O O . SER A 1 393 ? 6.285 5.66 -10.516 1 93.38 393 SER A O 1
ATOM 2842 N N . TRP A 1 394 ? 5.867 3.979 -11.938 1 93.31 394 TRP A N 1
ATOM 2843 C CA . TRP A 1 394 ? 5.105 3.242 -10.93 1 93.31 394 TRP A CA 1
ATOM 2844 C C . TRP A 1 394 ? 5.996 2.844 -9.758 1 93.31 394 TRP A C 1
ATOM 2846 O O . TRP A 1 394 ? 5.543 2.809 -8.617 1 93.31 394 TRP A O 1
ATOM 2856 N N . ARG A 1 395 ? 7.152 2.566 -10.016 1 91.88 395 ARG A N 1
ATOM 2857 C CA . ARG A 1 395 ? 8.102 2.227 -8.961 1 91.88 395 ARG A CA 1
ATOM 2858 C C . ARG A 1 395 ? 8.289 3.391 -7.996 1 91.88 395 ARG A C 1
ATOM 2860 O O . ARG A 1 395 ? 8.461 3.184 -6.793 1 91.88 395 ARG A O 1
ATOM 2867 N N . ASP A 1 396 ? 8.266 4.633 -8.547 1 92.38 396 ASP A N 1
ATOM 2868 C CA . ASP A 1 396 ? 8.336 5.812 -7.688 1 92.38 396 ASP A CA 1
ATOM 2869 C C . ASP A 1 396 ? 7.203 5.82 -6.668 1 92.38 396 ASP A C 1
ATOM 2871 O O . ASP A 1 396 ? 7.395 6.23 -5.52 1 92.38 396 ASP A O 1
ATOM 2875 N N . CYS A 1 397 ? 6.109 5.371 -7.137 1 93.56 397 CYS A N 1
ATOM 2876 C CA . CYS A 1 397 ? 4.949 5.309 -6.25 1 93.56 397 CYS A CA 1
ATOM 2877 C C . CYS A 1 397 ? 5.113 4.203 -5.219 1 93.56 397 CYS A C 1
ATOM 2879 O O . CYS A 1 397 ? 4.891 4.422 -4.027 1 93.56 397 CYS A O 1
ATOM 2881 N N . LEU A 1 398 ? 5.523 3.084 -5.633 1 93.31 398 LEU A N 1
ATOM 2882 C CA . LEU A 1 398 ? 5.621 1.908 -4.777 1 93.31 398 LEU A CA 1
ATOM 2883 C C . LEU A 1 398 ? 6.684 2.105 -3.701 1 93.31 398 LEU A C 1
ATOM 2885 O O . LEU A 1 398 ? 6.566 1.568 -2.598 1 93.31 398 LEU A O 1
ATOM 2889 N N . GLU A 1 399 ? 7.668 2.891 -4.039 1 90.88 399 GLU A N 1
ATOM 2890 C CA . GLU A 1 399 ? 8.789 3.096 -3.127 1 90.88 399 GLU A CA 1
ATOM 2891 C C . GLU A 1 399 ? 8.664 4.426 -2.389 1 90.88 399 GLU A C 1
ATOM 2893 O O . GLU A 1 399 ? 9.664 5.066 -2.074 1 90.88 399 GLU A O 1
ATOM 2898 N N . TYR A 1 400 ? 7.48 4.906 -2.275 1 90.81 400 TYR A N 1
ATOM 2899 C CA . TYR A 1 400 ? 7.23 6.117 -1.503 1 90.81 400 TYR A CA 1
ATOM 2900 C C . TYR A 1 400 ? 6.551 5.793 -0.18 1 90.81 400 TYR A C 1
ATOM 2902 O O . TYR A 1 400 ? 5.328 5.898 -0.061 1 90.81 400 TYR A O 1
ATOM 2910 N N . PRO A 1 401 ? 7.27 5.562 0.917 1 90.19 401 PRO A N 1
ATOM 2911 C CA . PRO A 1 401 ? 6.777 4.988 2.17 1 90.19 401 PRO A CA 1
ATOM 2912 C C . PRO A 1 401 ? 5.676 5.828 2.814 1 90.19 401 PRO A C 1
ATOM 2914 O O . PRO A 1 401 ? 4.707 5.277 3.342 1 90.19 401 PRO A O 1
ATOM 2917 N N . PRO A 1 402 ? 5.738 7.145 2.76 1 85.5 402 PRO A N 1
ATOM 2918 C CA . PRO A 1 402 ? 4.711 7.91 3.471 1 85.5 402 PRO A CA 1
ATOM 2919 C C . PRO A 1 402 ? 3.301 7.613 2.963 1 85.5 402 PRO A C 1
ATOM 2921 O O . PRO A 1 402 ? 2.346 7.621 3.744 1 85.5 402 PRO A O 1
ATOM 2924 N N . ALA A 1 403 ? 3.197 7.336 1.702 1 90.25 403 ALA A N 1
ATOM 2925 C CA . ALA A 1 403 ? 1.884 7.074 1.122 1 90.25 403 ALA A CA 1
ATOM 2926 C C . ALA A 1 403 ? 1.302 5.766 1.654 1 90.25 403 ALA A C 1
ATOM 2928 O O . ALA A 1 403 ? 0.159 5.73 2.117 1 90.25 403 ALA A O 1
ATOM 2929 N N . TRP A 1 404 ? 2.023 4.727 1.662 1 92.69 404 TRP A N 1
ATOM 2930 C CA . TRP A 1 404 ? 1.552 3.404 2.064 1 92.69 404 TRP A CA 1
ATOM 2931 C C . TRP A 1 404 ? 1.405 3.318 3.58 1 92.69 404 TRP A C 1
ATOM 2933 O O . TRP A 1 404 ? 0.522 2.621 4.086 1 92.69 404 TRP A O 1
ATOM 2943 N N . ASP A 1 405 ? 2.27 3.971 4.324 1 91.38 405 ASP A N 1
ATOM 2944 C CA . ASP A 1 405 ? 2.115 4.07 5.773 1 91.38 405 ASP A CA 1
ATOM 2945 C C . ASP A 1 405 ? 0.794 4.742 6.141 1 91.38 405 ASP A C 1
ATOM 2947 O O . ASP A 1 405 ? 0.063 4.25 7.004 1 91.38 405 ASP A O 1
ATOM 2951 N N . CYS A 1 406 ? 0.545 5.855 5.414 1 85.62 406 CYS A N 1
ATOM 2952 C CA . CYS A 1 406 ? -0.687 6.598 5.652 1 85.62 406 CYS A CA 1
ATOM 2953 C C . CYS A 1 406 ? -1.908 5.742 5.336 1 85.62 406 CYS A C 1
ATOM 2955 O O . CYS A 1 406 ? -2.869 5.715 6.105 1 85.62 406 CYS A O 1
ATOM 2957 N N . LEU A 1 407 ? -1.822 5.047 4.234 1 91.75 407 LEU A N 1
ATOM 2958 C CA . LEU A 1 407 ? -2.93 4.176 3.854 1 91.75 407 LEU A CA 1
ATOM 2959 C C . LEU A 1 407 ? -3.227 3.162 4.953 1 91.75 407 LEU A C 1
ATOM 2961 O O . LEU A 1 407 ? -4.387 2.965 5.324 1 91.75 407 LEU A O 1
ATOM 2965 N N . THR A 1 408 ? -2.217 2.547 5.512 1 92.19 408 THR A N 1
ATOM 2966 C CA . THR A 1 408 ? -2.367 1.458 6.473 1 92.19 408 THR A CA 1
ATOM 2967 C C . THR A 1 408 ? -2.934 1.974 7.789 1 92.19 408 THR A C 1
ATOM 2969 O O . THR A 1 408 ? -3.977 1.504 8.25 1 92.19 408 THR A O 1
ATOM 2972 N N . TRP A 1 409 ? -2.26 2.924 8.383 1 88.94 409 TRP A N 1
ATOM 2973 C CA . TRP A 1 409 ? -2.688 3.309 9.719 1 88.94 409 TRP A CA 1
ATOM 2974 C C . TRP A 1 409 ? -3.988 4.102 9.672 1 88.94 409 TRP A C 1
ATOM 2976 O O . TRP A 1 409 ? -4.828 3.988 10.57 1 88.94 409 TRP A O 1
ATOM 2986 N N . PHE A 1 410 ? -4.195 4.977 8.578 1 83.62 410 PHE A N 1
ATOM 2987 C CA . PHE A 1 410 ? -5.441 5.723 8.43 1 83.62 410 PHE A CA 1
ATOM 2988 C C . PHE A 1 410 ? -6.625 4.777 8.266 1 83.62 410 PHE A C 1
ATOM 2990 O O . PHE A 1 410 ? -7.684 4.992 8.852 1 83.62 410 PHE A O 1
ATOM 2997 N N . ALA A 1 411 ? -6.434 3.805 7.461 1 90.44 411 ALA A N 1
ATOM 2998 C CA . ALA A 1 411 ? -7.523 2.867 7.203 1 90.44 411 ALA A CA 1
ATOM 2999 C C . ALA A 1 411 ? -7.914 2.115 8.477 1 90.44 411 ALA A C 1
ATOM 3001 O O . ALA A 1 411 ? -9.102 1.907 8.742 1 90.44 411 ALA A O 1
ATOM 3002 N N . VAL A 1 412 ? -6.965 1.718 9.266 1 91.31 412 VAL A N 1
ATOM 3003 C CA . VAL A 1 412 ? -7.227 0.971 10.492 1 91.31 412 VAL A CA 1
ATOM 3004 C C . VAL A 1 412 ? -7.949 1.864 11.5 1 91.31 412 VAL A C 1
ATOM 3006 O O . VAL A 1 412 ? -8.977 1.473 12.055 1 91.31 412 VAL A O 1
ATOM 3009 N N . LEU A 1 413 ? -7.496 3.061 11.695 1 85.5 413 LEU A N 1
ATOM 3010 C CA . LEU A 1 413 ? -8.055 3.969 12.695 1 85.5 413 LEU A CA 1
ATOM 3011 C C . LEU A 1 413 ? -9.469 4.387 12.32 1 85.5 413 LEU A C 1
ATOM 3013 O O . LEU A 1 413 ? -10.367 4.375 13.164 1 85.5 413 LEU A O 1
ATOM 3017 N N . VAL A 1 414 ? -9.609 4.746 11.07 1 82.94 414 VAL A N 1
ATOM 3018 C CA . VAL A 1 414 ? -10.906 5.215 10.609 1 82.94 414 VAL A CA 1
ATOM 3019 C C . VAL A 1 414 ? -11.922 4.07 10.664 1 82.94 414 VAL A C 1
ATOM 3021 O O . VAL A 1 414 ? -13.086 4.285 11 1 82.94 414 VAL A O 1
ATOM 3024 N N . SER A 1 415 ? -11.469 2.869 10.32 1 90.88 415 SER A N 1
ATOM 3025 C CA . SER A 1 415 ? -12.359 1.718 10.375 1 90.88 415 SER A CA 1
ATOM 3026 C C . SER A 1 415 ? -12.789 1.424 11.812 1 90.88 415 SER A C 1
ATOM 3028 O O . SER A 1 415 ? -13.961 1.121 12.062 1 90.88 415 SER A O 1
ATOM 3030 N N . MET A 1 416 ? -11.875 1.482 12.75 1 89.19 416 MET A N 1
ATOM 3031 C CA . MET A 1 416 ? -12.219 1.264 14.148 1 89.19 416 MET A CA 1
ATOM 3032 C C . MET A 1 416 ? -13.18 2.34 14.648 1 89.19 416 MET A C 1
ATOM 3034 O O . MET A 1 416 ? -14.133 2.039 15.359 1 89.19 416 MET A O 1
ATOM 3038 N N . SER A 1 417 ? -12.914 3.531 14.273 1 81.94 417 SER A N 1
ATOM 3039 C CA . SER A 1 417 ? -13.789 4.637 14.664 1 81.94 417 SER A CA 1
ATOM 3040 C C . SER A 1 417 ? -15.188 4.457 14.086 1 81.94 417 SER A C 1
ATOM 3042 O O . SER A 1 417 ? -16.188 4.688 14.781 1 81.94 417 SER A O 1
ATOM 3044 N N . ALA A 1 418 ? -15.281 4.082 12.828 1 81.94 418 ALA A N 1
ATOM 3045 C CA . ALA A 1 418 ? -16.562 3.842 12.188 1 81.94 418 ALA A CA 1
ATOM 3046 C C . ALA A 1 418 ? -17.328 2.727 12.891 1 81.94 418 ALA A C 1
ATOM 3048 O O . ALA A 1 418 ? -18.547 2.822 13.07 1 81.94 418 ALA A O 1
ATOM 3049 N N . ALA A 1 419 ? -16.562 1.72 13.234 1 87.81 419 ALA A N 1
ATOM 3050 C CA . ALA A 1 419 ? -17.203 0.601 13.922 1 87.81 419 ALA A CA 1
ATOM 3051 C C . ALA A 1 419 ? -17.703 1.018 15.305 1 87.81 419 ALA A C 1
ATOM 3053 O O . ALA A 1 419 ? -18.75 0.56 15.758 1 87.81 419 ALA A O 1
ATOM 3054 N N . LEU A 1 420 ? -16.984 1.821 16.031 1 84.56 420 LEU A N 1
ATOM 3055 C CA . LEU A 1 420 ? -17.391 2.336 17.328 1 84.56 420 LEU A CA 1
ATOM 3056 C C . LEU A 1 420 ? -18.672 3.17 17.203 1 84.56 420 LEU A C 1
ATOM 3058 O O . LEU A 1 420 ? -19.531 3.117 18.078 1 84.56 420 LEU A O 1
ATOM 3062 N N . ASN A 1 421 ? -18.75 3.918 16.172 1 78.19 421 ASN A N 1
ATOM 3063 C CA . ASN A 1 421 ? -19.953 4.684 15.898 1 78.19 421 ASN A CA 1
ATOM 3064 C C . ASN A 1 421 ? -21.141 3.771 15.617 1 78.19 421 ASN A C 1
ATOM 3066 O O . ASN A 1 421 ? -22.25 4.012 16.109 1 78.19 421 ASN A O 1
ATOM 3070 N N . ASP A 1 422 ? -20.922 2.773 14.852 1 83.19 422 ASP A N 1
ATOM 3071 C CA . ASP A 1 422 ? -21.984 1.85 14.453 1 83.19 422 ASP A CA 1
ATOM 3072 C C . ASP A 1 422 ? -22.516 1.077 15.656 1 83.19 422 ASP A C 1
ATOM 3074 O O . ASP A 1 422 ? -23.703 0.736 15.703 1 83.19 422 ASP A O 1
ATOM 3078 N N . CYS A 1 423 ? -21.578 0.888 16.609 1 83.88 423 CYS A N 1
ATOM 3079 C CA . CYS A 1 423 ? -21.984 0.135 17.797 1 83.88 423 CYS A CA 1
ATOM 3080 C C . CYS A 1 423 ? -22.688 1.042 18.797 1 83.88 423 CYS A C 1
ATOM 3082 O O . CYS A 1 423 ? -23.203 0.567 19.812 1 83.88 423 CYS A O 1
ATOM 3084 N N . GLY A 1 424 ? -22.656 2.34 18.594 1 75.94 424 GLY A N 1
ATOM 3085 C CA . GLY A 1 424 ? -23.422 3.268 19.406 1 75.94 424 GLY A CA 1
ATOM 3086 C C . GLY A 1 424 ? -22.625 3.863 20.547 1 75.94 424 GLY A C 1
ATOM 3087 O O . GLY A 1 424 ? -23.156 4.578 21.391 1 75.94 424 GLY A O 1
ATOM 3088 N N . LEU A 1 425 ? -21.391 3.59 20.609 1 78.62 425 LEU A N 1
ATOM 3089 C CA . LEU A 1 425 ? -20.562 4.062 21.719 1 78.62 425 LEU A CA 1
ATOM 3090 C C . LEU A 1 425 ? -20.422 5.578 21.672 1 78.62 425 LEU A C 1
ATOM 3092 O O . LEU A 1 425 ? -20.5 6.242 22.703 1 78.62 425 LEU A O 1
ATOM 3096 N N . ILE A 1 426 ? -20.172 6.094 20.547 1 69.5 426 ILE A N 1
ATOM 3097 C CA . ILE A 1 426 ? -19.953 7.527 20.406 1 69.5 426 ILE A CA 1
ATOM 3098 C C . ILE A 1 426 ? -21.219 8.289 20.781 1 69.5 426 ILE A C 1
ATOM 3100 O O . ILE A 1 426 ? -21.156 9.312 21.453 1 69.5 426 ILE A O 1
ATOM 3104 N N . THR A 1 427 ? -22.297 7.719 20.422 1 68.19 427 THR A N 1
ATOM 3105 C CA . THR A 1 427 ? -23.578 8.312 20.781 1 68.19 427 THR A CA 1
ATOM 3106 C C . THR A 1 427 ? -23.797 8.281 22.281 1 68.19 427 THR A C 1
ATOM 3108 O O . THR A 1 427 ? -24.281 9.258 22.875 1 68.19 427 THR A O 1
ATOM 3111 N N . ALA A 1 428 ? -23.391 7.238 22.844 1 72.06 428 ALA A N 1
ATOM 3112 C CA . ALA A 1 428 ? -23.547 7.109 24.297 1 72.06 428 ALA A CA 1
ATOM 3113 C C . ALA A 1 428 ? -22.719 8.148 25.031 1 72.06 428 ALA A C 1
ATOM 3115 O O . ALA A 1 428 ? -23.188 8.773 25.984 1 72.06 428 ALA A O 1
ATOM 3116 N N . PHE A 1 429 ? -21.531 8.359 24.594 1 72.25 429 PHE A N 1
ATOM 3117 C CA . PHE A 1 429 ? -20.641 9.328 25.234 1 72.25 429 PHE A CA 1
ATOM 3118 C C . PHE A 1 429 ? -21.125 10.75 24.969 1 72.25 429 PHE A C 1
ATOM 3120 O O . PHE A 1 429 ? -21.047 11.602 25.859 1 72.25 429 PHE A O 1
ATOM 3127 N N . ALA A 1 430 ? -21.562 10.969 23.766 1 65.38 430 ALA A N 1
ATOM 3128 C CA . ALA A 1 430 ? -22.094 12.289 23.422 1 65.38 430 ALA A CA 1
ATOM 3129 C C . ALA A 1 430 ? -23.281 12.656 24.312 1 65.38 430 ALA A C 1
ATOM 3131 O O . ALA A 1 430 ? -23.422 13.805 24.734 1 65.38 430 ALA A O 1
ATOM 3132 N N . ASP A 1 431 ? -24 11.695 24.562 1 69.31 431 ASP A N 1
ATOM 3133 C CA . ASP A 1 431 ? -25.172 11.914 25.391 1 69.31 431 ASP A CA 1
ATOM 3134 C C . ASP A 1 431 ? -24.781 12.258 26.828 1 69.31 431 ASP A C 1
ATOM 3136 O O . ASP A 1 431 ? -25.391 13.117 27.453 1 69.31 431 ASP A O 1
ATOM 3140 N N . ILE A 1 432 ? -23.797 11.633 27.266 1 71.19 432 ILE A N 1
ATOM 3141 C CA . ILE A 1 432 ? -23.312 11.883 28.625 1 71.19 432 ILE A CA 1
ATOM 3142 C C . ILE A 1 432 ? -22.766 13.305 28.734 1 71.19 432 ILE A C 1
ATOM 3144 O O . ILE A 1 432 ? -23.062 14.016 29.688 1 71.19 432 ILE A O 1
ATOM 3148 N N . VAL A 1 433 ? -22.062 13.719 27.766 1 69.69 433 VAL A N 1
ATOM 3149 C CA . VAL A 1 433 ? -21.453 15.039 27.766 1 69.69 433 VAL A CA 1
ATOM 3150 C C . VAL A 1 433 ? -22.531 16.109 27.594 1 69.69 433 VAL A C 1
ATOM 3152 O O . VAL A 1 433 ? -22.484 17.156 28.234 1 69.69 433 VAL A O 1
ATOM 3155 N N . ALA A 1 434 ? -23.375 15.773 26.75 1 69.5 434 ALA A N 1
ATOM 3156 C CA . ALA A 1 434 ? -24.484 16.703 26.516 1 69.5 434 ALA A CA 1
ATOM 3157 C C . ALA A 1 434 ? -25.25 16.969 27.812 1 69.5 434 ALA A C 1
ATOM 3159 O O . ALA A 1 434 ? -25.625 18.109 28.094 1 69.5 434 ALA A O 1
ATOM 3160 N N . LYS A 1 435 ? -25.406 15.969 28.453 1 72.62 435 LYS A N 1
ATOM 3161 C CA . LYS A 1 435 ? -26.109 16.094 29.719 1 72.62 435 LYS A CA 1
ATOM 3162 C C . LYS A 1 435 ? -25.312 16.938 30.719 1 72.62 435 LYS A C 1
ATOM 3164 O O . LYS A 1 435 ? -25.875 17.75 31.453 1 72.62 435 LYS A O 1
ATOM 3169 N N . GLN A 1 436 ? -24.094 16.688 30.672 1 74.12 436 GLN A N 1
ATOM 3170 C CA . GLN A 1 436 ? -23.234 17.453 31.578 1 74.12 436 GLN A CA 1
ATOM 3171 C C . GLN A 1 436 ? -23.188 18.922 31.172 1 74.12 436 GLN A C 1
ATOM 3173 O O . GLN A 1 436 ? -23.188 19.812 32.031 1 74.12 436 GLN A O 1
ATOM 3178 N N . LEU A 1 437 ? -23.109 19.188 29.953 1 72.38 437 LEU A N 1
ATOM 3179 C CA . LEU A 1 437 ? -23.062 20.547 29.453 1 72.38 437 LEU A CA 1
ATOM 3180 C C . LEU A 1 437 ? -24.391 21.25 29.672 1 72.38 437 LEU A C 1
ATOM 3182 O O . LEU A 1 437 ? -24.422 22.453 29.969 1 72.38 437 LEU A O 1
ATOM 3186 N N . ALA A 1 438 ? -25.406 20.547 29.469 1 69.81 438 ALA A N 1
ATOM 3187 C CA . ALA A 1 438 ? -26.734 21.078 29.734 1 69.81 438 ALA A CA 1
ATOM 3188 C C . ALA A 1 438 ? -26.875 21.484 31.188 1 69.81 438 ALA A C 1
ATOM 3190 O O . ALA A 1 438 ? -27.516 22.5 31.5 1 69.81 438 ALA A O 1
ATOM 3191 N N . SER A 1 439 ? -26.234 20.719 31.922 1 74.25 439 SER A N 1
ATOM 3192 C CA . SER A 1 439 ? -26.328 21.031 33.344 1 74.25 439 SER A CA 1
ATOM 3193 C C . SER A 1 439 ? -25.594 22.328 33.688 1 74.25 439 SER A C 1
ATOM 3195 O O . SER A 1 439 ? -25.922 22.984 34.688 1 74.25 439 SER A O 1
ATOM 3197 N N . LEU A 1 440 ? -24.703 22.609 32.875 1 77.31 440 LEU A N 1
ATOM 3198 C CA . LEU A 1 440 ? -23.953 23.828 33.094 1 77.31 440 LEU A CA 1
ATOM 3199 C C . LEU A 1 440 ? -24.703 25.047 32.531 1 77.31 440 LEU A C 1
ATOM 3201 O O . LEU A 1 440 ? -24.297 26.188 32.781 1 77.31 440 LEU A O 1
ATOM 3205 N N . ASN A 1 441 ? -25.781 24.906 32.031 1 77.31 441 ASN A N 1
ATOM 3206 C CA . ASN A 1 441 ? -26.656 25.938 31.469 1 77.31 441 ASN A CA 1
ATOM 3207 C C . ASN A 1 441 ? -25.891 26.844 30.531 1 77.31 441 ASN A C 1
ATOM 3209 O O . ASN A 1 441 ? -26.078 28.062 30.547 1 77.31 441 ASN A O 1
ATOM 3213 N N . MET A 1 442 ? -24.938 26.25 29.906 1 81.19 442 MET A N 1
ATOM 3214 C CA . MET A 1 442 ? -24.188 27.047 28.953 1 81.19 442 MET A CA 1
ATOM 3215 C C . MET A 1 442 ? -24.719 26.844 27.531 1 81.19 442 MET A C 1
ATOM 3217 O O . MET A 1 442 ? -25.109 25.734 27.172 1 81.19 442 MET A O 1
ATOM 3221 N N . GLY A 1 443 ? -24.953 27.969 26.859 1 84.44 443 GLY A N 1
ATOM 3222 C CA . GLY A 1 443 ? -25.281 27.844 25.453 1 84.44 443 GLY A CA 1
ATOM 3223 C C . GLY A 1 443 ? -24.172 27.203 24.641 1 84.44 443 GLY A C 1
ATOM 3224 O O . GLY A 1 443 ? -23.047 27.031 25.125 1 84.44 443 GLY A O 1
ATOM 3225 N N . TRP A 1 444 ? -24.453 26.828 23.375 1 89.62 444 TRP A N 1
ATOM 3226 C CA . TRP A 1 444 ? -23.5 26.094 22.547 1 89.62 444 TRP A CA 1
ATOM 3227 C C . TRP A 1 444 ? -22.328 26.984 22.156 1 89.62 444 TRP A C 1
ATOM 3229 O O . TRP A 1 444 ? -21.219 26.5 21.922 1 89.62 444 TRP A O 1
ATOM 3239 N N . GLN A 1 445 ? -22.5 28.281 22.25 1 92.12 445 GLN A N 1
ATOM 3240 C CA . GLN A 1 445 ? -21.469 29.203 21.781 1 92.12 445 GLN A CA 1
ATOM 3241 C C . GLN A 1 445 ? -20.281 29.219 22.734 1 92.12 445 GLN A C 1
ATOM 3243 O O . GLN A 1 445 ? -19.141 29.047 22.312 1 92.12 445 GLN A O 1
ATOM 3248 N N . PRO A 1 446 ? -20.531 29.438 24.016 1 90.62 446 PRO A N 1
ATOM 3249 C CA . PRO A 1 446 ? -19.375 29.344 24.922 1 90.62 446 PRO A CA 1
ATOM 3250 C C . PRO A 1 446 ? -18.719 27.953 24.906 1 90.62 446 PRO A C 1
ATOM 3252 O O . PRO A 1 446 ? -17.5 27.859 25 1 90.62 446 PRO A O 1
ATOM 3255 N N . VAL A 1 447 ? -19.562 26.984 24.781 1 89.56 447 VAL A N 1
ATOM 3256 C CA . VAL A 1 447 ? -19.047 25.609 24.719 1 89.56 447 VAL A CA 1
ATOM 3257 C C . VAL A 1 447 ? -18.156 25.453 23.5 1 89.56 447 VAL A C 1
ATOM 3259 O O . VAL A 1 447 ? -17.109 24.797 23.562 1 89.56 447 VAL A O 1
ATOM 3262 N N . PHE A 1 448 ? -18.547 26.047 22.406 1 94.19 448 PHE A N 1
ATOM 3263 C CA . PHE A 1 448 ? -17.781 26.031 21.156 1 94.19 448 PHE A CA 1
ATOM 3264 C C . PHE A 1 448 ? -16.375 26.547 21.391 1 94.19 448 PHE A C 1
ATOM 3266 O O . PHE A 1 448 ? -15.398 25.875 21.031 1 94.19 448 PHE A O 1
ATOM 3273 N N . PHE A 1 449 ? -16.203 27.609 22.094 1 94.31 449 PHE A N 1
ATOM 3274 C CA . PHE A 1 449 ? -14.906 28.234 22.281 1 94.31 449 PHE A CA 1
ATOM 3275 C C . PHE A 1 449 ? -14.094 27.484 23.328 1 94.31 449 PHE A C 1
ATOM 3277 O O . PHE A 1 449 ? -12.875 27.328 23.203 1 94.31 449 PHE A O 1
ATOM 3284 N N . ILE A 1 450 ? -14.742 27 24.312 1 90.88 450 ILE A N 1
ATOM 3285 C CA . ILE A 1 450 ? -14.055 26.266 25.375 1 90.88 450 ILE A CA 1
ATOM 3286 C C . ILE A 1 450 ? -13.484 24.969 24.797 1 90.88 450 ILE A C 1
ATOM 3288 O O . ILE A 1 450 ? -12.336 24.609 25.078 1 90.88 450 ILE A O 1
ATOM 3292 N N . LEU A 1 451 ? -14.281 24.328 23.969 1 91.81 451 LEU A N 1
ATOM 3293 C CA . LEU A 1 451 ? -13.844 23.062 23.391 1 91.81 451 LEU A CA 1
ATOM 3294 C C . LEU A 1 451 ? -12.711 23.281 22.391 1 91.81 451 LEU A C 1
ATOM 3296 O O . LEU A 1 451 ? -11.797 22.453 22.297 1 91.81 451 LEU A O 1
ATOM 3300 N N . HIS A 1 452 ? -12.758 24.312 21.688 1 96.25 452 HIS A N 1
ATOM 3301 C CA . HIS A 1 452 ? -11.648 24.625 20.781 1 96.25 452 HIS A CA 1
ATOM 3302 C C . HIS A 1 452 ? -10.367 24.891 21.562 1 96.25 452 HIS A C 1
ATOM 3304 O O . HIS A 1 452 ? -9.281 24.453 21.156 1 96.25 452 HIS A O 1
ATOM 3310 N N . GLY A 1 453 ? -10.492 25.656 22.641 1 94.5 453 GLY A N 1
ATOM 3311 C CA . GLY A 1 453 ? -9.336 25.875 23.5 1 94.5 453 GLY A CA 1
ATOM 3312 C C . GLY A 1 453 ? -8.766 24.609 24.078 1 94.5 453 GLY A C 1
ATOM 3313 O O . GLY A 1 453 ? -7.555 24.375 24.016 1 94.5 453 GLY A O 1
ATOM 3314 N N . ALA A 1 454 ? -9.609 23.781 24.547 1 89.81 454 ALA A N 1
ATOM 3315 C CA . ALA A 1 454 ? -9.18 22.516 25.125 1 89.81 454 ALA A CA 1
ATOM 3316 C C . ALA A 1 454 ? -8.531 21.625 24.078 1 89.81 454 ALA A C 1
ATOM 3318 O O . ALA A 1 454 ? -7.48 21.031 24.328 1 89.81 454 ALA A O 1
ATOM 3319 N N . PHE A 1 455 ? -9.227 21.562 22.953 1 93.25 455 PHE A N 1
ATOM 3320 C CA . PHE A 1 455 ? -8.719 20.75 21.859 1 93.25 455 PHE A CA 1
ATOM 3321 C C . PHE A 1 455 ? -7.316 21.203 21.453 1 93.25 455 PHE A C 1
ATOM 3323 O O . PHE A 1 455 ? -6.426 20.375 21.25 1 93.25 455 PHE A O 1
ATOM 3330 N N . PHE A 1 456 ? -7.133 22.469 21.422 1 95.75 456 PHE A N 1
ATOM 3331 C CA . PHE A 1 456 ? -5.867 23.062 21.031 1 95.75 456 PHE A CA 1
ATOM 3332 C C . PHE A 1 456 ? -4.789 22.781 22.078 1 95.75 456 PHE A C 1
ATOM 3334 O O . PHE A 1 456 ? -3.723 22.266 21.75 1 95.75 456 PHE A O 1
ATOM 3341 N N . PHE A 1 457 ? -4.988 23.031 23.312 1 91.75 457 PHE A N 1
ATOM 3342 C CA . PHE A 1 457 ? -3.963 23 24.344 1 91.75 457 PHE A CA 1
ATOM 3343 C C . PHE A 1 457 ? -3.635 21.578 24.734 1 91.75 457 PHE A C 1
ATOM 3345 O O . PHE A 1 457 ? -2.539 21.297 25.234 1 91.75 457 PHE A O 1
ATOM 3352 N N . LEU A 1 458 ? -4.469 20.703 24.453 1 88.12 458 LEU A N 1
ATOM 3353 C CA . LEU A 1 458 ? -4.199 19.297 24.719 1 88.12 458 LEU A CA 1
ATOM 3354 C C . LEU A 1 458 ? -3.07 18.781 23.828 1 88.12 458 LEU A C 1
ATOM 3356 O O . LEU A 1 458 ? -2.43 17.781 24.156 1 88.12 458 LEU A O 1
ATOM 3360 N N . HIS A 1 459 ? -2.83 19.453 22.781 1 91.5 459 HIS A N 1
ATOM 3361 C CA . HIS A 1 459 ? -1.823 18.984 21.844 1 91.5 459 HIS A CA 1
ATOM 3362 C C . HIS A 1 459 ? -0.421 19.078 22.438 1 91.5 459 HIS A C 1
ATOM 3364 O O . HIS A 1 459 ? 0.526 18.5 21.906 1 91.5 459 HIS A O 1
ATOM 3370 N N . TYR A 1 460 ? -0.205 19.844 23.547 1 85.62 460 TYR A N 1
ATOM 3371 C CA . TYR A 1 460 ? 1.084 19.859 24.234 1 85.62 460 TYR A CA 1
ATOM 3372 C C . TYR A 1 460 ? 1.459 18.469 24.719 1 85.62 460 TYR A C 1
ATOM 3374 O O . TYR A 1 460 ? 2.637 18.172 24.938 1 85.62 460 TYR A O 1
ATOM 3382 N N . LEU A 1 461 ? 0.476 17.641 24.703 1 76.88 461 LEU A N 1
ATOM 3383 C CA . LEU A 1 461 ? 0.7 16.281 25.188 1 76.88 461 LEU A CA 1
ATOM 3384 C C . LEU A 1 461 ? 0.825 15.305 24.016 1 76.88 461 LEU A C 1
ATOM 3386 O O . LEU A 1 461 ? 1 14.102 24.219 1 76.88 461 LEU A O 1
ATOM 3390 N N . PHE A 1 462 ? 0.682 15.789 22.875 1 80.12 462 PHE A N 1
ATOM 3391 C CA . PHE A 1 462 ? 0.667 14.93 21.688 1 80.12 462 PHE A CA 1
ATOM 3392 C C . PHE A 1 462 ? 1.845 15.242 20.781 1 80.12 462 PHE A C 1
ATOM 3394 O O . PHE A 1 462 ? 2.252 16.406 20.656 1 80.12 462 PHE A O 1
ATOM 3401 N N . ALA A 1 463 ? 2.383 14.109 20.266 1 75.81 463 ALA A N 1
ATOM 3402 C CA . ALA A 1 463 ? 3.365 14.25 19.188 1 75.81 463 ALA A CA 1
ATOM 3403 C C . ALA A 1 463 ? 2.754 13.891 17.844 1 75.81 463 ALA A C 1
ATOM 3405 O O . ALA A 1 463 ? 2.502 12.711 17.562 1 75.81 463 ALA A O 1
ATOM 3406 N N . GLY A 1 464 ? 2.461 14.961 17.109 1 84.69 464 GLY A N 1
ATOM 3407 C CA . GLY A 1 464 ? 1.887 14.711 15.805 1 84.69 464 GLY A CA 1
ATOM 3408 C C . GLY A 1 464 ? 0.436 15.148 15.695 1 84.69 464 GLY A C 1
ATOM 3409 O O . GLY A 1 464 ? -0.377 14.828 16.562 1 84.69 464 GLY A O 1
ATOM 3410 N N . GLN A 1 465 ? 0.101 15.711 14.672 1 90.31 465 GLN A N 1
ATOM 3411 C CA . GLN A 1 465 ? -1.239 16.234 14.438 1 90.31 465 GLN A CA 1
ATOM 3412 C C . GLN A 1 465 ? -2.223 15.117 14.125 1 90.31 465 GLN A C 1
ATOM 3414 O O . GLN A 1 465 ? -3.348 15.102 14.633 1 90.31 465 GLN A O 1
ATOM 3419 N N . THR A 1 466 ? -1.729 14.211 13.352 1 84.06 466 THR A N 1
ATOM 3420 C CA . THR A 1 466 ? -2.6 13.109 12.961 1 84.06 466 THR A CA 1
ATOM 3421 C C . THR A 1 466 ? -2.947 12.242 14.164 1 84.06 466 THR A C 1
ATOM 3423 O O . THR A 1 466 ? -4.07 11.75 14.273 1 84.06 466 THR A O 1
ATOM 3426 N N . ALA A 1 467 ? -1.94 12.055 14.977 1 77.56 467 ALA A N 1
ATOM 3427 C CA . ALA A 1 467 ? -2.189 11.312 16.203 1 77.56 467 ALA A CA 1
ATOM 3428 C C . ALA A 1 467 ? -3.24 12.008 17.062 1 77.56 467 ALA A C 1
ATOM 3430 O O . ALA A 1 467 ? -4.102 11.352 17.656 1 77.56 467 ALA A O 1
ATOM 3431 N N . HIS A 1 468 ? -3.209 13.242 17.125 1 86.94 468 HIS A N 1
ATOM 3432 C CA . HIS A 1 468 ? -4.176 14.039 17.875 1 86.94 468 HIS A CA 1
ATOM 3433 C C . HIS A 1 468 ? -5.578 13.883 17.297 1 86.94 468 HIS A C 1
ATOM 3435 O O . HIS A 1 468 ? -6.543 13.703 18.047 1 86.94 468 HIS A O 1
ATOM 3441 N N . VAL A 1 469 ? -5.676 13.938 16.062 1 90.94 469 VAL A N 1
ATOM 3442 C CA . VAL A 1 469 ? -6.965 13.805 15.398 1 90.94 469 VAL A CA 1
ATOM 3443 C C . VAL A 1 469 ? -7.543 12.414 15.648 1 90.94 469 VAL A C 1
ATOM 3445 O O . VAL A 1 469 ? -8.711 12.273 16.016 1 90.94 469 VAL A O 1
ATOM 3448 N N . GLY A 1 470 ? -6.676 11.484 15.484 1 81.69 470 GLY A N 1
ATOM 3449 C CA . GLY A 1 470 ? -7.137 10.125 15.734 1 81.69 470 GLY A CA 1
ATOM 3450 C C . GLY A 1 470 ? -7.641 9.914 17.141 1 81.69 470 GLY A C 1
ATOM 3451 O O . GLY A 1 470 ? -8.594 9.164 17.359 1 81.69 470 GLY A O 1
ATOM 3452 N N . ALA A 1 471 ? -7.059 10.648 18.047 1 77.06 471 ALA A N 1
ATOM 3453 C CA . ALA A 1 471 ? -7.344 10.438 19.469 1 77.06 471 ALA A CA 1
ATOM 3454 C C . ALA A 1 471 ? -8.555 11.25 19.906 1 77.06 471 ALA A C 1
ATOM 3456 O O . ALA A 1 471 ? -9.359 10.789 20.719 1 77.06 471 ALA A O 1
ATOM 3457 N N . LEU A 1 472 ? -8.672 12.438 19.391 1 83.19 472 LEU A N 1
ATOM 3458 C CA . LEU A 1 472 ? -9.539 13.367 20.109 1 83.19 472 LEU A CA 1
ATOM 3459 C C . LEU A 1 472 ? -10.617 13.93 19.188 1 83.19 472 LEU A C 1
ATOM 3461 O O . LEU A 1 472 ? -11.648 14.406 19.656 1 83.19 472 LEU A O 1
ATOM 3465 N N . PHE A 1 473 ? -10.477 13.922 17.953 1 91.88 473 PHE A N 1
ATOM 3466 C CA . PHE A 1 473 ? -11.344 14.664 17.047 1 91.88 473 PHE A CA 1
ATOM 3467 C C . PHE A 1 473 ? -12.789 14.203 17.188 1 91.88 473 PHE A C 1
ATOM 3469 O O . PHE A 1 473 ? -13.688 15.023 17.359 1 91.88 473 PHE A O 1
ATOM 3476 N N . THR A 1 474 ? -12.945 12.875 17.078 1 88.38 474 THR A N 1
ATOM 3477 C CA . THR A 1 474 ? -14.305 12.352 17.109 1 88.38 474 THR A CA 1
ATOM 3478 C C . THR A 1 474 ? -14.984 12.68 18.438 1 88.38 474 THR A C 1
ATOM 3480 O O . THR A 1 474 ? -16.172 13 18.469 1 88.38 474 THR A O 1
ATOM 3483 N N . ALA A 1 475 ? -14.25 12.609 19.516 1 83.19 475 ALA A N 1
ATOM 3484 C CA . ALA A 1 475 ? -14.797 12.922 20.828 1 83.19 475 ALA A CA 1
ATOM 3485 C C . ALA A 1 475 ? -15.211 14.391 20.922 1 83.19 475 ALA A C 1
ATOM 3487 O O . ALA A 1 475 ? -16.297 14.703 21.406 1 83.19 475 ALA A O 1
ATOM 3488 N N . PHE A 1 476 ? -14.422 15.242 20.469 1 89.88 476 PHE A N 1
ATOM 3489 C CA . PHE A 1 476 ? -14.703 16.672 20.547 1 89.88 476 PHE A CA 1
ATOM 3490 C C . PHE A 1 476 ? -15.828 17.047 19.594 1 89.88 476 PHE A C 1
ATOM 3492 O O . PHE A 1 476 ? -16.672 17.891 19.922 1 89.88 476 PHE A O 1
ATOM 3499 N N . LEU A 1 477 ? -15.797 16.422 18.438 1 93.44 477 LEU A N 1
ATOM 3500 C CA . LEU A 1 477 ? -16.891 16.656 17.5 1 93.44 477 LEU A CA 1
ATOM 3501 C C . LEU A 1 477 ? -18.219 16.219 18.094 1 93.44 477 LEU A C 1
ATOM 3503 O O . LEU A 1 477 ? -19.219 16.938 17.984 1 93.44 477 LEU A O 1
ATOM 3507 N N . ALA A 1 478 ? -18.219 15.117 18.719 1 87.88 478 ALA A N 1
ATOM 3508 C CA . ALA A 1 478 ? -19.438 14.625 19.359 1 87.88 478 ALA A CA 1
ATOM 3509 C C . ALA A 1 478 ? -19.922 15.578 20.438 1 87.88 478 ALA A C 1
ATOM 3511 O O . ALA A 1 478 ? -21.125 15.828 20.562 1 87.88 478 ALA A O 1
ATOM 3512 N N . MET A 1 479 ? -19.031 16.094 21.25 1 85.88 479 MET A N 1
ATOM 3513 C CA . MET A 1 479 ? -19.375 17.047 22.297 1 85.88 479 MET A CA 1
ATOM 3514 C C . MET A 1 479 ? -19.953 18.312 21.703 1 85.88 479 MET A C 1
ATOM 3516 O O . MET A 1 479 ? -20.938 18.859 22.234 1 85.88 479 MET A O 1
ATOM 3520 N N . MET A 1 480 ? -19.375 18.734 20.609 1 91.5 480 MET A N 1
ATOM 3521 C CA . MET A 1 480 ? -19.875 19.938 19.969 1 91.5 480 MET A CA 1
ATOM 3522 C C . MET A 1 480 ? -21.281 19.703 19.406 1 91.5 480 MET A C 1
ATOM 3524 O O . MET A 1 480 ? -22.172 20.516 19.609 1 91.5 480 MET A O 1
ATOM 3528 N N . LEU A 1 481 ? -21.453 18.625 18.797 1 90.31 481 LEU A N 1
ATOM 3529 C CA . LEU A 1 481 ? -22.75 18.312 18.219 1 90.31 481 LEU A CA 1
ATOM 3530 C C . LEU A 1 481 ? -23.812 18.172 19.312 1 90.31 481 LEU A C 1
ATOM 3532 O O . LEU A 1 481 ? -24.922 18.656 19.156 1 90.31 481 LEU A O 1
ATOM 3536 N N . ALA A 1 482 ? -23.453 17.531 20.312 1 85.12 482 ALA A N 1
ATOM 3537 C CA . ALA A 1 482 ? -24.359 17.328 21.438 1 85.12 482 ALA A CA 1
ATOM 3538 C C . ALA A 1 482 ? -24.75 18.641 22.078 1 85.12 482 ALA A C 1
ATOM 3540 O O . ALA A 1 482 ? -25.859 18.781 22.625 1 85.12 482 ALA A O 1
ATOM 3541 N N . SER A 1 483 ? -23.891 19.625 22.047 1 86.81 483 SER A N 1
ATOM 3542 C CA . SER A 1 483 ? -24.156 20.922 22.656 1 86.81 483 SER A CA 1
ATOM 3543 C C . SER A 1 483 ? -24.984 21.812 21.75 1 86.81 483 SER A C 1
ATOM 3545 O O . SER A 1 483 ? -25.438 22.875 22.156 1 86.81 483 SER A O 1
ATOM 3547 N N . GLY A 1 484 ? -25.094 21.359 20.516 1 88.81 484 GLY A N 1
ATOM 3548 C CA . GLY A 1 484 ? -25.938 22.094 19.594 1 88.81 484 GLY A CA 1
ATOM 3549 C C . GLY A 1 484 ? -25.172 22.844 18.531 1 88.81 484 GLY A C 1
ATOM 3550 O O . GLY A 1 484 ? -25.75 23.578 17.734 1 88.81 484 GLY A O 1
ATOM 3551 N N . VAL A 1 485 ? -23.891 22.719 18.5 1 93.12 485 VAL A N 1
ATOM 3552 C CA . VAL A 1 485 ? -23.109 23.344 17.453 1 93.12 485 VAL A CA 1
ATOM 3553 C C . VAL A 1 485 ? -23.5 22.781 16.094 1 93.12 485 VAL A C 1
ATOM 3555 O O . VAL A 1 485 ? -23.609 21.562 15.938 1 93.12 485 VAL A O 1
ATOM 3558 N N . PRO A 1 486 ? -23.75 23.672 15.117 1 95.19 486 PRO A N 1
ATOM 3559 C CA . PRO A 1 486 ? -24.047 23.156 13.789 1 95.19 486 PRO A CA 1
ATOM 3560 C C . PRO A 1 486 ? -22.953 22.234 13.25 1 95.19 486 PRO A C 1
ATOM 3562 O O . PRO A 1 486 ? -21.766 22.516 13.422 1 95.19 486 PRO A O 1
ATOM 3565 N N . PRO A 1 487 ? -23.328 21.156 12.594 1 95.06 487 PRO A N 1
ATOM 3566 C CA . PRO A 1 487 ? -22.375 20.125 12.188 1 95.06 487 PRO A CA 1
ATOM 3567 C C . PRO A 1 487 ? -21.281 20.641 11.273 1 95.06 487 PRO A C 1
ATOM 3569 O O . PRO A 1 487 ? -20.094 20.328 11.461 1 95.06 487 PRO A O 1
ATOM 3572 N N . THR A 1 488 ? -21.625 21.438 10.281 1 96 488 THR A N 1
ATOM 3573 C CA . THR A 1 488 ? -20.641 21.969 9.344 1 96 488 THR A CA 1
ATOM 3574 C C . THR A 1 488 ? -19.609 22.828 10.078 1 96 488 THR A C 1
ATOM 3576 O O . THR A 1 488 ? -18.406 22.703 9.836 1 96 488 THR A O 1
ATOM 3579 N N . LEU A 1 489 ? -20.141 23.688 10.969 1 96.75 489 LEU A N 1
ATOM 3580 C CA . LEU A 1 489 ? -19.266 24.547 11.758 1 96.75 489 LEU A CA 1
ATOM 3581 C C . LEU A 1 489 ? -18.359 23.719 12.664 1 96.75 489 LEU A C 1
ATOM 3583 O O . LEU A 1 489 ? -17.156 23.969 12.727 1 96.75 489 LEU A O 1
ATOM 3587 N N . ALA A 1 490 ? -18.938 22.766 13.32 1 96.12 490 ALA A N 1
ATOM 3588 C CA . ALA A 1 490 ? -18.188 21.906 14.242 1 96.12 490 ALA A CA 1
ATOM 3589 C C . ALA A 1 490 ? -17.062 21.172 13.516 1 96.12 490 ALA A C 1
ATOM 3591 O O . ALA A 1 490 ? -15.906 21.203 13.938 1 96.12 490 ALA A O 1
ATOM 3592 N N . THR A 1 491 ? -17.406 20.547 12.383 1 97.12 491 THR A N 1
ATOM 3593 C CA . THR A 1 491 ? -16.469 19.703 11.633 1 97.12 491 THR A CA 1
ATOM 3594 C C . THR A 1 491 ? -15.336 20.547 11.055 1 97.12 491 THR A C 1
ATOM 3596 O O . THR A 1 491 ? -14.156 20.219 11.242 1 97.12 491 THR A O 1
ATOM 3599 N N . LEU A 1 492 ? -15.664 21.641 10.43 1 97.75 492 LEU A N 1
ATOM 3600 C CA . LEU A 1 492 ? -14.664 22.422 9.695 1 97.75 492 LEU A CA 1
ATOM 3601 C C . LEU A 1 492 ? -13.797 23.234 10.656 1 97.75 492 LEU A C 1
ATOM 3603 O O . LEU A 1 492 ? -12.578 23.312 10.484 1 97.75 492 LEU A O 1
ATOM 3607 N N . SER A 1 493 ? -14.391 23.812 11.688 1 97.69 493 SER A N 1
ATOM 3608 C CA . SER A 1 493 ? -13.609 24.594 12.633 1 97.69 493 SER A CA 1
ATOM 3609 C C . SER A 1 493 ? -12.633 23.719 13.406 1 97.69 493 SER A C 1
ATOM 3611 O O . SER A 1 493 ? -11.477 24.109 13.625 1 97.69 493 SER A O 1
ATOM 3613 N N . LEU A 1 494 ? -13.102 22.547 13.812 1 96.81 494 LEU A N 1
ATOM 3614 C CA . LEU A 1 494 ? -12.195 21.625 14.469 1 96.81 494 LEU A CA 1
ATOM 3615 C C . LEU A 1 494 ? -11.094 21.172 13.523 1 96.81 494 LEU A C 1
ATOM 3617 O O . LEU A 1 494 ? -9.945 20.969 13.938 1 96.81 494 LEU A O 1
ATOM 3621 N N . GLY A 1 495 ? -11.492 20.938 12.289 1 97.5 495 GLY A N 1
ATOM 3622 C CA . GLY A 1 495 ? -10.508 20.609 11.266 1 97.5 495 GLY A CA 1
ATOM 3623 C C . GLY A 1 495 ? -9.422 21.656 11.125 1 97.5 495 GLY A C 1
ATOM 3624 O O . GLY A 1 495 ? -8.234 21.328 11.055 1 97.5 495 GLY A O 1
ATOM 3625 N N . TYR A 1 496 ? -9.812 22.938 11.109 1 98 496 TYR A N 1
ATOM 3626 C CA . TYR A 1 496 ? -8.844 24.016 11.031 1 98 496 TYR A CA 1
ATOM 3627 C C . TYR A 1 496 ? -7.934 24.016 12.25 1 98 496 TYR A C 1
ATOM 3629 O O . TYR A 1 496 ? -6.73 24.266 12.133 1 98 496 TYR A O 1
ATOM 3637 N N . ASN A 1 497 ? -8.523 23.75 13.359 1 97.31 497 ASN A N 1
ATOM 3638 C CA . ASN A 1 497 ? -7.809 23.781 14.633 1 97.31 497 ASN A CA 1
ATOM 3639 C C . ASN A 1 497 ? -6.66 22.781 14.656 1 97.31 497 ASN A C 1
ATOM 3641 O O . ASN A 1 497 ? -5.629 23.016 15.281 1 97.31 497 ASN A O 1
ATOM 3645 N N . THR A 1 498 ? -6.801 21.703 13.891 1 96.19 498 THR A N 1
ATOM 3646 C CA . THR A 1 498 ? -5.805 20.625 13.891 1 96.19 498 THR A CA 1
ATOM 3647 C C . THR A 1 498 ? -4.5 21.109 13.266 1 96.19 498 THR A C 1
ATOM 3649 O O . THR A 1 498 ? -3.449 20.484 13.461 1 96.19 498 THR A O 1
ATOM 3652 N N . ASN A 1 499 ? -4.559 22.156 12.539 1 96.88 499 ASN A N 1
ATOM 3653 C CA . ASN A 1 499 ? -3.365 22.703 11.906 1 96.88 499 ASN A CA 1
ATOM 3654 C C . ASN A 1 499 ? -2.695 23.75 12.797 1 96.88 499 ASN A C 1
ATOM 3656 O O . ASN A 1 499 ? -1.48 23.953 12.727 1 96.88 499 ASN A O 1
ATOM 3660 N N . LEU A 1 500 ? -3.43 24.359 13.742 1 96.94 500 LEU A N 1
ATOM 3661 C CA . LEU A 1 500 ? -2.984 25.531 14.484 1 96.94 500 LEU A CA 1
ATOM 3662 C C . LEU A 1 500 ? -2.006 25.141 15.586 1 96.94 500 LEU A C 1
ATOM 3664 O O . LEU A 1 500 ? -1.166 25.953 15.992 1 96.94 500 LEU A O 1
ATOM 3668 N N . PHE A 1 501 ? -2.076 23.891 15.969 1 94.44 501 PHE A N 1
ATOM 3669 C CA . PHE A 1 501 ? -1.213 23.5 17.078 1 94.44 501 PHE A CA 1
ATOM 3670 C C . PHE A 1 501 ? -0.01 22.719 16.562 1 94.44 501 PHE A C 1
ATOM 3672 O O . PHE A 1 501 ? 0.75 22.141 17.359 1 94.44 501 PHE A O 1
ATOM 3679 N N . GLY A 1 502 ? 0.179 22.656 15.273 1 93.19 502 GLY A N 1
ATOM 3680 C CA . GLY A 1 502 ? 1.298 21.938 14.695 1 93.19 502 GLY A CA 1
ATOM 3681 C C . GLY A 1 502 ? 2.631 22.625 14.898 1 93.19 502 GLY A C 1
ATOM 3682 O O . GLY A 1 502 ? 3.686 22.047 14.641 1 93.19 502 GLY A O 1
ATOM 3683 N N . ASN A 1 503 ? 2.639 23.828 15.484 1 94.75 503 ASN A N 1
ATOM 3684 C CA . ASN A 1 503 ? 3.85 24.641 15.586 1 94.75 503 ASN A CA 1
ATOM 3685 C C . ASN A 1 503 ? 4.188 24.969 17.031 1 94.75 503 ASN A C 1
ATOM 3687 O O . ASN A 1 503 ? 5.098 25.75 17.312 1 94.75 503 ASN A O 1
ATOM 3691 N N . ILE A 1 504 ? 3.6 24.375 18 1 94.44 504 ILE A N 1
ATOM 3692 C CA . ILE A 1 504 ? 3.672 24.891 19.375 1 94.44 504 ILE A CA 1
ATOM 3693 C C . ILE A 1 504 ? 4.832 24.219 20.109 1 94.44 504 ILE A C 1
ATOM 3695 O O . ILE A 1 504 ? 5.367 24.781 21.078 1 94.44 504 ILE A O 1
ATOM 3699 N N . THR A 1 505 ? 5.207 23.016 19.672 1 90.94 505 THR A N 1
ATOM 3700 C CA . THR A 1 505 ? 6.363 22.312 20.219 1 90.94 505 THR A CA 1
ATOM 3701 C C . THR A 1 505 ? 7.215 21.719 19.109 1 90.94 505 THR A C 1
ATOM 3703 O O . THR A 1 505 ? 6.812 21.703 17.953 1 90.94 505 THR A O 1
ATOM 3706 N N . HIS A 1 506 ? 8.445 21.281 19.484 1 86 506 HIS A N 1
ATOM 3707 C CA . HIS A 1 506 ? 9.359 20.703 18.5 1 86 506 HIS A CA 1
ATOM 3708 C C . HIS A 1 506 ? 8.891 19.312 18.062 1 86 506 HIS A C 1
ATOM 3710 O O . HIS A 1 506 ? 9.344 18.797 17.047 1 86 506 HIS A O 1
ATOM 3716 N N . TYR A 1 507 ? 7.926 18.797 18.781 1 81.94 507 TYR A N 1
ATOM 3717 C CA . TYR A 1 507 ? 7.406 17.484 18.438 1 81.94 507 TYR A CA 1
ATOM 3718 C C . TYR A 1 507 ? 5.949 17.562 18.016 1 81.94 507 TYR A C 1
ATOM 3720 O O . TYR A 1 507 ? 5.301 16.531 17.812 1 81.94 507 TYR A O 1
ATOM 3728 N N . ALA A 1 508 ? 5.379 18.703 17.859 1 89.69 508 ALA A N 1
ATOM 3729 C CA . ALA A 1 508 ? 3.951 18.891 17.609 1 89.69 508 ALA A CA 1
ATOM 3730 C C . ALA A 1 508 ? 3.564 18.375 16.219 1 89.69 508 ALA A C 1
ATOM 3732 O O . ALA A 1 508 ? 2.408 18.016 15.984 1 89.69 508 ALA A O 1
ATOM 3733 N N . SER A 1 509 ? 4.512 18.359 15.328 1 90.56 509 SER A N 1
ATOM 3734 C CA . SER A 1 509 ? 4.293 17.922 13.945 1 90.56 509 SER A CA 1
ATOM 3735 C C . SER A 1 509 ? 5.59 17.438 13.312 1 90.56 509 SER A C 1
ATOM 3737 O O . SER A 1 509 ? 6.672 17.656 13.852 1 90.56 509 SER A O 1
ATOM 3739 N N . GLY A 1 510 ? 5.434 16.766 12.211 1 86.69 510 GLY A N 1
ATOM 3740 C CA . GLY A 1 510 ? 6.617 16.344 11.477 1 86.69 510 GLY A CA 1
ATOM 3741 C C . GLY A 1 510 ? 7.469 17.516 11.008 1 86.69 510 GLY A C 1
ATOM 3742 O O . GLY A 1 510 ? 8.703 17.438 11.047 1 86.69 510 GLY A O 1
ATOM 3743 N N . GLN A 1 511 ? 6.828 18.531 10.531 1 92.94 511 GLN A N 1
ATOM 3744 C CA . GLN A 1 511 ? 7.59 19.688 10.07 1 92.94 511 GLN A CA 1
ATOM 3745 C C . GLN A 1 511 ? 8.352 20.344 11.227 1 92.94 511 GLN A C 1
ATOM 3747 O O . GLN A 1 511 ? 9.484 20.781 11.055 1 92.94 511 GLN A O 1
ATOM 3752 N N . ALA A 1 512 ? 7.73 20.375 12.391 1 93.25 512 ALA A N 1
ATOM 3753 C CA . ALA A 1 512 ? 8.398 20.953 13.562 1 93.25 512 ALA A CA 1
ATOM 3754 C C . ALA A 1 512 ? 9.656 20.156 13.914 1 93.25 512 ALA A C 1
ATOM 3756 O O . ALA A 1 512 ? 10.688 20.75 14.234 1 93.25 512 ALA A O 1
ATOM 3757 N N . ALA A 1 513 ? 9.531 18.922 13.812 1 87.69 513 ALA A N 1
ATOM 3758 C CA . ALA A 1 513 ? 10.68 18.062 14.102 1 87.69 513 ALA A CA 1
ATOM 3759 C C . ALA A 1 513 ? 11.812 18.312 13.109 1 87.69 513 ALA A C 1
ATOM 3761 O O . ALA A 1 513 ? 12.984 18.328 13.492 1 87.69 513 ALA A O 1
ATOM 3762 N N . ILE A 1 514 ? 11.461 18.453 11.891 1 87.12 514 ILE A N 1
ATOM 3763 C CA . ILE A 1 514 ? 12.445 18.688 10.844 1 87.12 514 ILE A CA 1
ATOM 3764 C C . ILE A 1 514 ? 13.164 20.016 11.094 1 87.12 514 ILE A C 1
ATOM 3766 O O . ILE A 1 514 ? 14.398 20.078 11.102 1 87.12 514 ILE A O 1
ATOM 3770 N N . TYR A 1 515 ? 12.453 21.047 11.297 1 93.56 515 TYR A N 1
ATOM 3771 C CA . TYR A 1 515 ? 13.039 22.375 11.492 1 93.56 515 TYR A CA 1
ATOM 3772 C C . TYR A 1 515 ? 13.891 22.406 12.758 1 93.56 515 TYR A C 1
ATOM 3774 O O . TYR A 1 515 ? 14.977 22.984 12.766 1 93.56 515 TYR A O 1
ATOM 3782 N N . PHE A 1 516 ? 13.398 21.797 13.773 1 90.69 516 PHE A N 1
ATOM 3783 C CA . PHE A 1 516 ? 14.133 21.781 15.031 1 90.69 516 PHE A CA 1
ATOM 3784 C C . PHE A 1 516 ? 15.43 21 14.891 1 90.69 516 PHE A C 1
ATOM 3786 O O . PHE A 1 516 ? 16.453 21.359 15.484 1 90.69 516 PHE A O 1
ATOM 3793 N N . GLY A 1 517 ? 15.391 19.984 14.188 1 87.06 517 GLY A N 1
ATOM 3794 C CA . GLY A 1 517 ? 16.531 19.094 14.016 1 87.06 517 GLY A CA 1
ATOM 3795 C C . GLY A 1 517 ? 17.703 19.75 13.32 1 87.06 517 GLY A C 1
ATOM 3796 O O . GLY A 1 517 ? 18.797 19.203 13.305 1 87.06 517 GLY A O 1
ATOM 3797 N N . ASN A 1 518 ? 17.531 20.844 12.812 1 89.56 518 ASN A N 1
ATOM 3798 C CA . ASN A 1 518 ? 18.594 21.531 12.102 1 89.56 518 ASN A CA 1
ATOM 3799 C C . ASN A 1 518 ? 19.266 22.594 12.969 1 89.56 518 ASN A C 1
ATOM 3801 O O . ASN A 1 518 ? 20.078 23.391 12.484 1 89.56 518 ASN A O 1
ATOM 3805 N N . ASP A 1 519 ? 18.922 22.75 14.195 1 87.81 519 ASP A N 1
ATOM 3806 C CA . ASP A 1 519 ? 19.625 23.375 15.305 1 87.81 519 ASP A CA 1
ATOM 3807 C C . ASP A 1 519 ? 19.672 24.891 15.133 1 87.81 519 ASP A C 1
ATOM 3809 O O . ASP A 1 519 ? 20.562 25.562 15.664 1 87.81 519 ASP A O 1
ATOM 3813 N N . TYR A 1 520 ? 18.781 25.469 14.391 1 94.12 520 TYR A N 1
ATOM 3814 C CA . TYR A 1 520 ? 18.734 26.906 14.227 1 94.12 520 TYR A CA 1
ATOM 3815 C C . TYR A 1 520 ? 18.031 27.578 15.406 1 94.12 520 TYR A C 1
ATOM 3817 O O . TYR A 1 520 ? 18.266 28.75 15.695 1 94.12 520 TYR A O 1
ATOM 3825 N N . VAL A 1 521 ? 17.203 26.891 16.031 1 94.94 521 VAL A N 1
ATOM 3826 C CA . VAL A 1 521 ? 16.375 27.453 17.094 1 94.94 521 VAL A CA 1
ATOM 3827 C C . VAL A 1 521 ? 16.516 26.625 18.375 1 94.94 521 VAL A C 1
ATOM 3829 O O . VAL A 1 521 ? 16.469 25.391 18.328 1 94.94 521 VAL A O 1
ATOM 3832 N N . SER A 1 522 ? 16.719 27.375 19.438 1 90.94 522 SER A N 1
ATOM 3833 C CA . SER A 1 522 ? 16.859 26.688 20.719 1 90.94 522 SER A CA 1
ATOM 3834 C C . SER A 1 522 ? 15.516 26.234 21.266 1 90.94 522 SER A C 1
ATOM 3836 O O . SER A 1 522 ? 14.469 26.719 20.828 1 90.94 522 SER A O 1
ATOM 3838 N N . LEU A 1 523 ? 15.57 25.312 22.188 1 86.94 523 LEU A N 1
ATOM 3839 C CA . LEU A 1 523 ? 14.352 24.719 22.734 1 86.94 523 LEU A CA 1
ATOM 3840 C C . LEU A 1 523 ? 13.516 25.75 23.469 1 86.94 523 LEU A C 1
ATOM 3842 O O . LEU A 1 523 ? 12.305 25.844 23.25 1 86.94 523 LEU A O 1
ATOM 3846 N N . PRO A 1 524 ? 14.094 26.594 24.359 1 87.56 524 PRO A N 1
ATOM 3847 C CA . PRO A 1 524 ? 13.281 27.609 25.031 1 87.56 524 PRO A CA 1
ATOM 3848 C C . PRO A 1 524 ? 12.656 28.609 24.047 1 87.56 524 PRO A C 1
ATOM 3850 O O . PRO A 1 524 ? 11.508 29.016 24.234 1 87.56 524 PRO A O 1
ATOM 3853 N N . GLU A 1 525 ? 13.406 28.938 23.031 1 92.94 525 GLU A N 1
ATOM 3854 C CA . GLU A 1 525 ? 12.867 29.828 22 1 92.94 525 GLU A CA 1
ATOM 3855 C C . GLU A 1 525 ? 11.688 29.172 21.281 1 92.94 525 GLU A C 1
ATOM 3857 O O . GLU A 1 525 ? 10.703 29.844 20.969 1 92.94 525 GLU A O 1
ATOM 3862 N N . TRP A 1 526 ? 11.836 27.859 21.094 1 93.81 526 TRP A N 1
ATOM 3863 C CA . TRP A 1 526 ? 10.797 27.125 20.391 1 93.81 526 TRP A CA 1
ATOM 3864 C C . TRP A 1 526 ? 9.484 27.156 21.172 1 93.81 526 TRP A C 1
ATOM 3866 O O . TRP A 1 526 ? 8.422 27.438 20.609 1 93.81 526 TRP A O 1
ATOM 3876 N N . PHE A 1 527 ? 9.539 26.906 22.438 1 91.12 527 PHE A N 1
ATOM 3877 C CA . PHE A 1 527 ? 8.344 26.828 23.266 1 91.12 527 PHE A CA 1
ATOM 3878 C C . PHE A 1 527 ? 7.73 28.219 23.438 1 91.12 527 PHE A C 1
ATOM 3880 O O . PHE A 1 527 ? 6.508 28.359 23.438 1 91.12 527 PHE A O 1
ATOM 3887 N N . SER A 1 528 ? 8.57 29.172 23.609 1 93.88 528 SER A N 1
ATOM 3888 C CA . SER A 1 528 ? 8.07 30.531 23.781 1 93.88 528 SER A CA 1
ATOM 3889 C C . SER A 1 528 ? 7.355 31.031 22.531 1 93.88 528 SER A C 1
ATOM 3891 O O . SER A 1 528 ? 6.211 31.484 22.609 1 93.88 528 SER A O 1
ATOM 3893 N N . LEU A 1 529 ? 8.023 30.906 21.406 1 96.25 529 LEU A N 1
ATOM 3894 C CA . LEU A 1 529 ? 7.434 31.375 20.156 1 96.25 529 LEU A CA 1
ATOM 3895 C C . LEU A 1 529 ? 6.246 30.5 19.766 1 96.25 529 LEU A C 1
ATOM 3897 O O . LEU A 1 529 ? 5.258 31 19.234 1 96.25 529 LEU A O 1
ATOM 3901 N N . GLY A 1 530 ? 6.383 29.203 20.031 1 96.75 530 GLY A N 1
ATOM 3902 C CA . GLY A 1 530 ? 5.273 28.297 19.766 1 96.75 530 GLY A CA 1
ATOM 3903 C C . GLY A 1 530 ? 4.004 28.688 20.5 1 96.75 530 GLY A C 1
ATOM 3904 O O . GLY A 1 530 ? 2.91 28.625 19.938 1 96.75 530 GLY A O 1
ATOM 3905 N N . PHE A 1 531 ? 4.152 29.047 21.703 1 94.94 531 PHE A N 1
ATOM 3906 C CA . PHE A 1 531 ? 2.992 29.438 22.5 1 94.94 531 PHE A CA 1
ATOM 3907 C C . PHE A 1 531 ? 2.393 30.734 21.953 1 94.94 531 PHE A C 1
ATOM 3909 O O . PHE A 1 531 ? 1.182 30.828 21.734 1 94.94 531 PHE A O 1
ATOM 3916 N N . ILE A 1 532 ? 3.17 31.719 21.766 1 96.88 532 ILE A N 1
ATOM 3917 C CA . ILE A 1 532 ? 2.721 33.031 21.344 1 96.88 532 ILE A CA 1
ATOM 3918 C C . ILE A 1 532 ? 2.018 32.938 19.984 1 96.88 532 ILE A C 1
ATOM 3920 O O . ILE A 1 532 ? 0.893 33.406 19.828 1 96.88 532 ILE A O 1
ATOM 3924 N N . TYR A 1 533 ? 2.641 32.25 19.094 1 97.75 533 TYR A N 1
ATOM 3925 C CA . TYR A 1 533 ? 2.1 32.219 17.734 1 97.75 533 TYR A CA 1
ATOM 3926 C C . TYR A 1 533 ? 1.023 31.156 17.609 1 97.75 533 TYR A C 1
ATOM 3928 O O . TYR A 1 533 ? 0.183 31.203 16.719 1 97.75 533 TYR A O 1
ATOM 3936 N N . GLY A 1 534 ? 1.086 30.125 18.484 1 97.56 534 GLY A N 1
ATOM 3937 C CA . GLY A 1 534 ? -0.052 29.219 18.594 1 97.56 534 GLY A CA 1
ATOM 3938 C C . GLY A 1 534 ? -1.331 29.922 19.016 1 97.56 534 GLY A C 1
ATOM 3939 O O . GLY A 1 534 ? -2.373 29.75 18.375 1 97.56 534 GLY A O 1
ATOM 3940 N N . VAL A 1 535 ? -1.209 30.734 20.016 1 96.62 535 VAL A N 1
ATOM 3941 C CA . VAL A 1 535 ? -2.359 31.484 20.5 1 96.62 535 VAL A CA 1
ATOM 3942 C C . VAL A 1 535 ? -2.805 32.5 19.438 1 96.62 535 VAL A C 1
ATOM 3944 O O . VAL A 1 535 ? -4.004 32.688 19.219 1 96.62 535 VAL A O 1
ATOM 3947 N N . LEU A 1 536 ? -1.831 33.125 18.812 1 97.44 536 LEU A N 1
ATOM 3948 C CA . LEU A 1 536 ? -2.164 34.062 17.734 1 97.44 536 LEU A CA 1
ATOM 3949 C C . LEU A 1 536 ? -2.984 33.375 16.656 1 97.44 536 LEU A C 1
ATOM 3951 O O . LEU A 1 536 ? -4 33.906 16.203 1 97.44 536 LEU A O 1
ATOM 3955 N N . SER A 1 537 ? -2.506 32.219 16.203 1 97.88 537 SER A N 1
ATOM 3956 C CA . SER A 1 537 ? -3.213 31.5 15.148 1 97.88 537 SER A CA 1
ATOM 3957 C C . SER A 1 537 ? -4.602 31.062 15.602 1 97.88 537 SER A C 1
ATOM 3959 O O . SER A 1 537 ? -5.551 31.078 14.82 1 97.88 537 SER A O 1
ATOM 3961 N N . LEU A 1 538 ? -4.727 30.641 16.859 1 97 538 LEU A N 1
ATOM 3962 C CA . LEU A 1 538 ? -6.016 30.266 17.422 1 97 538 LEU A CA 1
ATOM 3963 C C . LEU A 1 538 ? -6.984 31.453 17.391 1 97 538 LEU A C 1
ATOM 3965 O O . LEU A 1 538 ? -8.148 31.297 17.016 1 97 538 LEU A O 1
ATOM 3969 N N . VAL A 1 539 ? -6.516 32.594 17.797 1 97 539 VAL A N 1
ATOM 3970 C CA . VAL A 1 539 ? -7.336 33.781 17.828 1 97 539 VAL A CA 1
ATOM 3971 C C . VAL A 1 539 ? -7.73 34.188 16.422 1 97 539 VAL A C 1
ATOM 3973 O O . VAL A 1 539 ? -8.875 34.594 16.172 1 97 539 VAL A O 1
ATOM 3976 N N . ILE A 1 540 ? -6.805 34.125 15.539 1 97.62 540 ILE A N 1
ATOM 3977 C CA . ILE A 1 540 ? -7.07 34.562 14.172 1 97.62 540 ILE A CA 1
ATOM 3978 C C . ILE A 1 540 ? -8.062 33.625 13.516 1 97.62 540 ILE A C 1
ATOM 3980 O O . ILE A 1 540 ? -9.07 34.031 12.953 1 97.62 540 ILE A O 1
ATOM 3984 N N . VAL A 1 541 ? -7.805 32.281 13.594 1 97.69 541 VAL A N 1
ATOM 3985 C CA . VAL A 1 541 ? -8.586 31.328 12.828 1 97.69 541 VAL A CA 1
ATOM 3986 C C . VAL A 1 541 ? -9.914 31.062 13.523 1 97.69 541 VAL A C 1
ATOM 3988 O O . VAL A 1 541 ? -10.969 31.078 12.883 1 97.69 541 VAL A O 1
ATOM 3991 N N . ILE A 1 542 ? -9.922 30.891 14.812 1 96.38 542 ILE A N 1
ATOM 3992 C CA . ILE A 1 542 ? -11.156 30.578 15.523 1 96.38 542 ILE A CA 1
ATOM 3993 C C . ILE A 1 542 ? -11.844 31.875 15.945 1 96.38 542 ILE A C 1
ATOM 3995 O O . ILE A 1 542 ? -13.07 32 15.828 1 96.38 542 ILE A O 1
ATOM 3999 N N . GLY A 1 543 ? -11.133 32.875 16.438 1 94.81 543 GLY A N 1
ATOM 4000 C CA . GLY A 1 543 ? -11.703 34.125 16.875 1 94.81 543 GLY A CA 1
ATOM 4001 C C . GLY A 1 543 ? -12.281 34.938 15.734 1 94.81 543 GLY A C 1
ATOM 4002 O O . GLY A 1 543 ? -13.477 35.25 15.727 1 94.81 543 GLY A O 1
ATOM 4003 N N . LEU A 1 544 ? -11.391 35.219 14.781 1 94.38 544 LEU A N 1
ATOM 4004 C CA . LEU A 1 544 ? -11.852 35.969 13.625 1 94.38 544 LEU A CA 1
ATOM 4005 C C . LEU A 1 544 ? -12.727 35.125 12.719 1 94.38 544 LEU A C 1
ATOM 4007 O O . LEU A 1 544 ? -13.477 35.625 11.891 1 94.38 544 LEU A O 1
ATOM 4011 N N . GLY A 1 545 ? -12.586 33.844 12.836 1 95.5 545 GLY A N 1
ATOM 4012 C CA . GLY A 1 545 ? -13.438 32.938 12.086 1 95.5 545 GLY A CA 1
ATOM 4013 C C . GLY A 1 545 ? -14.906 33.031 12.461 1 95.5 545 GLY A C 1
ATOM 4014 O O . GLY A 1 545 ? -15.781 32.844 11.617 1 95.5 545 GLY A O 1
ATOM 4015 N N . TRP A 1 546 ? -15.164 33.406 13.648 1 92.62 546 TRP A N 1
ATOM 4016 C CA . TRP A 1 546 ? -16.516 33.438 14.172 1 92.62 546 TRP A CA 1
ATOM 4017 C C . TRP A 1 546 ? -17.406 34.375 13.352 1 92.62 546 TRP A C 1
ATOM 4019 O O . TRP A 1 546 ? -18.438 33.969 12.828 1 92.62 546 TRP A O 1
ATOM 4029 N N . PRO A 1 547 ? -17.047 35.625 13.195 1 95.06 547 PRO A N 1
ATOM 4030 C CA . PRO A 1 547 ? -17.875 36.5 12.359 1 95.06 547 PRO A CA 1
ATOM 4031 C C . PRO A 1 547 ? -17.922 36.062 10.898 1 95.06 547 PRO A C 1
ATOM 4033 O O . PRO A 1 547 ? -18.938 36.219 10.227 1 95.06 547 PRO A O 1
ATOM 4036 N N . TRP A 1 548 ? -16.906 35.438 10.406 1 97.12 548 TRP A N 1
ATOM 4037 C CA . TRP A 1 548 ? -16.844 34.969 9.023 1 97.12 548 TRP A CA 1
ATOM 4038 C C . TRP A 1 548 ? -17.797 33.812 8.812 1 97.12 548 TRP A C 1
ATOM 4040 O O . TRP A 1 548 ? -18.516 33.75 7.812 1 97.12 548 TRP A O 1
ATOM 4050 N N . TRP A 1 549 ? -17.797 32.906 9.75 1 97.5 549 TRP A N 1
ATOM 4051 C CA . TRP A 1 549 ? -18.656 31.719 9.625 1 97.5 549 TRP A CA 1
ATOM 4052 C C . TRP A 1 549 ? -20.125 32.094 9.781 1 97.5 549 TRP A C 1
ATOM 4054 O O . TRP A 1 549 ? -20.984 31.484 9.164 1 97.5 549 TRP A O 1
ATOM 4064 N N . ARG A 1 550 ? -20.406 33.125 10.57 1 95.19 550 ARG A N 1
ATOM 4065 C CA . ARG A 1 550 ? -21.75 33.656 10.648 1 95.19 550 ARG A CA 1
ATOM 4066 C C . ARG A 1 550 ? -22.172 34.281 9.32 1 95.19 550 ARG A C 1
ATOM 4068 O O . ARG A 1 550 ? -23.312 34.125 8.891 1 95.19 550 ARG A O 1
ATOM 4075 N N . PHE A 1 551 ? -21.25 34.938 8.773 1 96.31 551 PHE A N 1
ATOM 4076 C CA . PHE A 1 551 ? -21.5 35.562 7.477 1 96.31 551 PHE A CA 1
ATOM 4077 C C . PHE A 1 551 ? -21.797 34.5 6.422 1 96.31 551 PHE A C 1
ATOM 4079 O O . PHE A 1 551 ? -22.641 34.688 5.543 1 96.31 551 PHE A O 1
ATOM 4086 N N . LEU A 1 552 ? -21.109 33.312 6.523 1 96.12 552 LEU A N 1
ATOM 4087 C CA . LEU A 1 552 ? -21.281 32.219 5.57 1 96.12 552 LEU A CA 1
ATOM 4088 C C . LEU A 1 552 ? -22.578 31.453 5.848 1 96.12 552 LEU A C 1
ATOM 4090 O O . LEU A 1 552 ? -22.984 30.594 5.051 1 96.12 552 LEU A O 1
ATOM 4094 N N . GLY A 1 553 ? -23.188 31.672 7.035 1 94.81 553 GLY A N 1
ATOM 4095 C CA . GLY A 1 553 ? -24.438 31.016 7.379 1 94.81 553 GLY A CA 1
ATOM 4096 C C . GLY A 1 553 ? -24.234 29.672 8.062 1 94.81 553 GLY A C 1
ATOM 4097 O O . GLY A 1 553 ? -25.141 28.828 8.039 1 94.81 553 GLY A O 1
ATOM 4098 N N . TRP A 1 554 ? -22.984 29.547 8.523 1 94.62 554 TRP A N 1
ATOM 4099 C CA . TRP A 1 554 ? -22.734 28.266 9.195 1 94.62 554 TRP A CA 1
ATOM 4100 C C . TRP A 1 554 ? -23.359 28.25 10.586 1 94.62 554 TRP A C 1
ATOM 4102 O O . TRP A 1 554 ? -23.5 27.188 11.188 1 94.62 554 TRP A O 1
ATOM 4112 N N . CYS A 1 555 ? -23.703 29.375 11.086 1 87 555 CYS A N 1
ATOM 4113 C CA . CYS A 1 555 ? -24.375 29.5 12.375 1 87 555 CYS A CA 1
ATOM 4114 C C . CYS A 1 555 ? -25.172 30.781 12.445 1 87 555 CYS A C 1
ATOM 4116 O O . CYS A 1 555 ? -24.953 31.703 11.648 1 87 555 CYS A O 1
ATOM 4118 N N . MET B 1 1 ? -54.938 -30.359 8.234 1 15.73 1 MET B N 1
ATOM 4119 C CA . MET B 1 1 ? -55.156 -30.953 9.547 1 15.73 1 MET B CA 1
ATOM 4120 C C . MET B 1 1 ? -53.844 -31.344 10.211 1 15.73 1 MET B C 1
ATOM 4122 O O . MET B 1 1 ? -52.812 -31.328 9.562 1 15.73 1 MET B O 1
ATOM 4126 N N . LEU B 1 2 ? -53.688 -32.656 10.734 1 15.45 2 LEU B N 1
ATOM 4127 C CA . LEU B 1 2 ? -53.438 -33.531 11.883 1 15.45 2 LEU B CA 1
ATOM 4128 C C . LEU B 1 2 ? -52 -34 11.938 1 15.45 2 LEU B C 1
ATOM 4130 O O . LEU B 1 2 ? -51.375 -34 13.008 1 15.45 2 LEU B O 1
ATOM 4134 N N . LEU B 1 3 ? -51.438 -34.844 11.078 1 16.48 3 LEU B N 1
ATOM 4135 C CA . LEU B 1 3 ? -51.062 -36.125 11.641 1 16.48 3 LEU B CA 1
ATOM 4136 C C . LEU B 1 3 ? -49.781 -36.031 12.453 1 16.48 3 LEU B C 1
ATOM 4138 O O . LEU B 1 3 ? -48.969 -35.125 12.258 1 16.48 3 LEU B O 1
ATOM 4142 N N . GLN B 1 4 ? -49.219 -37.188 12.938 1 17.16 4 GLN B N 1
ATOM 4143 C CA . GLN B 1 4 ? -48.688 -38 14.047 1 17.16 4 GLN B CA 1
ATOM 4144 C C . GLN B 1 4 ? -47.188 -37.719 14.258 1 17.16 4 GLN B C 1
ATOM 4146 O O . GLN B 1 4 ? -46.469 -37.406 13.312 1 17.16 4 GLN B O 1
ATOM 4151 N N . GLN B 1 5 ? -46.531 -37.844 15.594 1 18.28 5 GLN B N 1
ATOM 4152 C CA . GLN B 1 5 ? -45.719 -37.656 16.781 1 18.28 5 GLN B CA 1
ATOM 4153 C C . GLN B 1 5 ? -44.531 -38.594 16.797 1 18.28 5 GLN B C 1
ATOM 4155 O O . GLN B 1 5 ? -43.812 -38.688 17.797 1 18.28 5 GLN B O 1
ATOM 4160 N N . ARG B 1 6 ? -43.844 -39 15.82 1 17.59 6 ARG B N 1
ATOM 4161 C CA . ARG B 1 6 ? -43.281 -40.312 16.062 1 17.59 6 ARG B CA 1
ATOM 4162 C C . ARG B 1 6 ? -42.312 -40.312 17.234 1 17.59 6 ARG B C 1
ATOM 4164 O O . ARG B 1 6 ? -41.438 -39.438 17.328 1 17.59 6 ARG B O 1
ATOM 4171 N N . VAL B 1 7 ? -42.406 -41.156 18.453 1 15.76 7 VAL B N 1
ATOM 4172 C CA . VAL B 1 7 ? -42.156 -41.5 19.844 1 15.76 7 VAL B CA 1
ATOM 4173 C C . VAL B 1 7 ? -40.781 -42.156 19.969 1 15.76 7 VAL B C 1
ATOM 4175 O O . VAL B 1 7 ? -40.156 -42.125 21.031 1 15.76 7 VAL B O 1
ATOM 4178 N N . ALA B 1 8 ? -40.156 -42.875 19.031 1 15.63 8 ALA B N 1
ATOM 4179 C CA . ALA B 1 8 ? -39.812 -44.219 19.516 1 15.63 8 ALA B CA 1
ATOM 4180 C C . ALA B 1 8 ? -38.75 -44.125 20.609 1 15.63 8 ALA B C 1
ATOM 4182 O O . ALA B 1 8 ? -38.062 -43.094 20.75 1 15.63 8 ALA B O 1
ATOM 4183 N N . GLY B 1 9 ? -37.875 -45.281 20.797 1 14.8 9 GLY B N 1
ATOM 4184 C CA . GLY B 1 9 ? -37.531 -46.344 21.719 1 14.8 9 GLY B CA 1
ATOM 4185 C C . GLY B 1 9 ? -36.25 -46.094 22.484 1 14.8 9 GLY B C 1
ATOM 4186 O O . GLY B 1 9 ? -35.375 -45.375 22 1 14.8 9 GLY B O 1
ATOM 4187 N N . ALA B 1 10 ? -36.125 -46.375 23.844 1 16.25 10 ALA B N 1
ATOM 4188 C CA . ALA B 1 10 ? -35.438 -46.281 25.141 1 16.25 10 ALA B CA 1
ATOM 4189 C C . ALA B 1 10 ? -34.188 -47.156 25.156 1 16.25 10 ALA B C 1
ATOM 4191 O O . ALA B 1 10 ? -33.438 -47.156 26.141 1 16.25 10 ALA B O 1
ATOM 4192 N N . ARG B 1 11 ? -33.5 -47.656 24.203 1 16.47 11 ARG B N 1
ATOM 4193 C CA . ARG B 1 11 ? -33.031 -48.969 24.656 1 16.47 11 ARG B CA 1
ATOM 4194 C C . ARG B 1 11 ? -32.125 -48.812 25.875 1 16.47 11 ARG B C 1
ATOM 4196 O O . ARG B 1 11 ? -31.484 -47.781 26.062 1 16.47 11 ARG B O 1
ATOM 4203 N N . PRO B 1 12 ? -31.859 -50 26.656 1 15.11 12 PRO B N 1
ATOM 4204 C CA . PRO B 1 12 ? -31.562 -50.5 28 1 15.11 12 PRO B CA 1
ATOM 4205 C C . PRO B 1 12 ? -30.125 -50.25 28.422 1 15.11 12 PRO B C 1
ATOM 4207 O O . PRO B 1 12 ? -29.297 -49.844 27.594 1 15.11 12 PRO B O 1
ATOM 4210 N N . ALA B 1 13 ? -29.547 -51.281 29.156 1 15.12 13 ALA B N 1
ATOM 4211 C CA . ALA B 1 13 ? -29.109 -51.594 30.516 1 15.12 13 ALA B CA 1
ATOM 4212 C C . ALA B 1 13 ? -27.594 -51.688 30.594 1 15.12 13 ALA B C 1
ATOM 4214 O O . ALA B 1 13 ? -26.984 -51.25 31.578 1 15.12 13 ALA B O 1
ATOM 4215 N N . LEU B 1 14 ? -26.75 -52.219 29.641 1 15.36 14 LEU B N 1
ATOM 4216 C CA . LEU B 1 14 ? -26.016 -53.375 30.172 1 15.36 14 LEU B CA 1
ATOM 4217 C C . LEU B 1 14 ? -24.859 -52.875 31.047 1 15.36 14 LEU B C 1
ATOM 4219 O O . LEU B 1 14 ? -24.234 -51.844 30.766 1 15.36 14 LEU B O 1
ATOM 4223 N N . GLY B 1 15 ? -24.469 -53.688 32.188 1 15.08 15 GLY B N 1
ATOM 4224 C CA . GLY B 1 15 ? -23.906 -53.75 33.531 1 15.08 15 GLY B CA 1
ATOM 4225 C C . GLY B 1 15 ? -22.391 -53.844 33.531 1 15.08 15 GLY B C 1
ATOM 4226 O O . GLY B 1 15 ? -21.766 -53.75 34.594 1 15.08 15 GLY B O 1
ATOM 4227 N N . ALA B 1 16 ? -21.594 -54.25 32.594 1 15.46 16 ALA B N 1
ATOM 4228 C CA . ALA B 1 16 ? -20.641 -55.219 33.094 1 15.46 16 ALA B CA 1
ATOM 4229 C C . ALA B 1 16 ? -19.625 -54.594 34.031 1 15.46 16 ALA B C 1
ATOM 4231 O O . ALA B 1 16 ? -19.156 -53.469 33.781 1 15.46 16 ALA B O 1
ATOM 4232 N N . ARG B 1 17 ? -19.203 -55.375 35.156 1 15.04 17 ARG B N 1
ATOM 4233 C CA . ARG B 1 17 ? -18.641 -55.312 36.5 1 15.04 17 ARG B CA 1
ATOM 4234 C C . ARG B 1 17 ? -17.125 -55.094 36.438 1 15.04 17 ARG B C 1
ATOM 4236 O O . ARG B 1 17 ? -16.594 -54.188 37.094 1 15.04 17 ARG B O 1
ATOM 4243 N N . GLN B 1 18 ? -16.266 -56.219 36.281 1 13.89 18 GLN B N 1
ATOM 4244 C CA . GLN B 1 18 ? -15.586 -56.719 37.5 1 13.89 18 GLN B CA 1
ATOM 4245 C C . GLN B 1 18 ? -14.203 -56.062 37.625 1 13.89 18 GLN B C 1
ATOM 4247 O O . GLN B 1 18 ? -13.852 -55.562 38.688 1 13.89 18 GLN B O 1
ATOM 4252 N N . GLN B 1 19 ? -13.117 -56.5 36.906 1 14.13 19 GLN B N 1
ATOM 4253 C CA . GLN B 1 19 ? -12.07 -57.281 37.562 1 14.13 19 GLN B CA 1
ATOM 4254 C C . GLN B 1 19 ? -10.984 -56.375 38.125 1 14.13 19 GLN B C 1
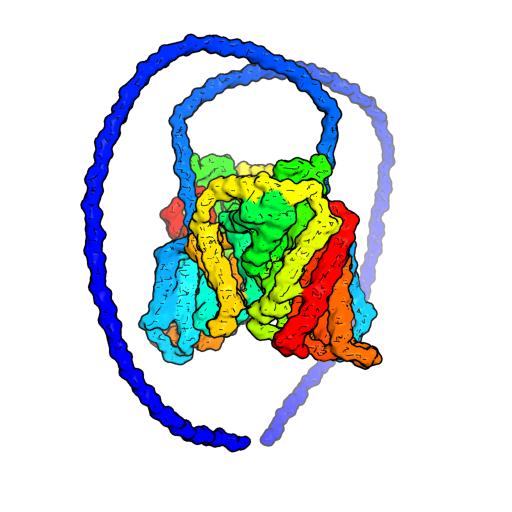ATOM 4256 O O . GLN B 1 19 ? -10.789 -55.25 37.625 1 14.13 19 GLN B O 1
ATOM 4261 N N . ARG B 1 20 ? -10.133 -57.031 39.094 1 14.66 20 ARG B N 1
ATOM 4262 C CA . ARG B 1 20 ? -9.391 -56.844 40.344 1 14.66 20 ARG B CA 1
ATOM 4263 C C . ARG B 1 20 ? -8.023 -56.219 40.062 1 14.66 20 ARG B C 1
ATOM 4265 O O . ARG B 1 20 ? -7.613 -56.062 38.906 1 14.66 20 ARG B O 1
ATOM 4272 N N . ARG B 1 21 ? -6.902 -57.031 40.469 1 14.6 21 ARG B N 1
ATOM 4273 C CA . ARG B 1 21 ? -6.086 -56.812 41.656 1 14.6 21 ARG B CA 1
ATOM 4274 C C . ARG B 1 21 ? -4.73 -56.219 41.312 1 14.6 21 ARG B C 1
ATOM 4276 O O . ARG B 1 21 ? -4.277 -55.281 41.969 1 14.6 21 ARG B O 1
ATOM 4283 N N . VAL B 1 22 ? -3.818 -56.812 40.438 1 14.15 22 VAL B N 1
ATOM 4284 C CA . VAL B 1 22 ? -2.609 -57.375 41 1 14.15 22 VAL B CA 1
ATOM 4285 C C . VAL B 1 22 ? -1.524 -56.312 41.094 1 14.15 22 VAL B C 1
ATOM 4287 O O . VAL B 1 22 ? -1.41 -55.469 40.188 1 14.15 22 VAL B O 1
ATOM 4290 N N . ALA B 1 23 ? -0.691 -56.344 42.219 1 15.12 23 ALA B N 1
ATOM 4291 C CA . ALA B 1 23 ? 0.195 -55.562 43.094 1 15.12 23 ALA B CA 1
ATOM 4292 C C . ALA B 1 23 ? 1.611 -55.531 42.531 1 15.12 23 ALA B C 1
ATOM 4294 O O . ALA B 1 23 ? 2.477 -54.812 43.062 1 15.12 23 ALA B O 1
ATOM 4295 N N . ALA B 1 24 ? 1.976 -55.625 41.312 1 15.01 24 ALA B N 1
ATOM 4296 C CA . ALA B 1 24 ? 3.299 -56.25 41.312 1 15.01 24 ALA B CA 1
ATOM 4297 C C . ALA B 1 24 ? 4.328 -55.344 42 1 15.01 24 ALA B C 1
ATOM 4299 O O . ALA B 1 24 ? 4.23 -54.125 41.938 1 15.01 24 ALA B O 1
ATOM 4300 N N . PRO B 1 25 ? 5.426 -56.062 42.469 1 14.38 25 PRO B N 1
ATOM 4301 C CA . PRO B 1 25 ? 6.438 -56 43.531 1 14.38 25 PRO B CA 1
ATOM 4302 C C . PRO B 1 25 ? 7.52 -54.938 43.219 1 14.38 25 PRO B C 1
ATOM 4304 O O . PRO B 1 25 ? 7.59 -54.438 42.094 1 14.38 25 PRO B O 1
ATOM 4307 N N . ALA B 1 26 ? 8.727 -55.25 43.844 1 14.52 26 ALA B N 1
ATOM 4308 C CA . ALA B 1 26 ? 9.688 -54.781 44.812 1 14.52 26 ALA B CA 1
ATOM 4309 C C . ALA B 1 26 ? 10.938 -54.219 44.156 1 14.52 26 ALA B C 1
ATOM 4311 O O . ALA B 1 26 ? 11.539 -53.25 44.625 1 14.52 26 ALA B O 1
ATOM 4312 N N . LEU B 1 27 ? 11.531 -54.656 42.906 1 13.97 27 LEU B N 1
ATOM 4313 C CA . LEU B 1 27 ? 12.914 -55.062 43.125 1 13.97 27 LEU B CA 1
ATOM 4314 C C . LEU B 1 27 ? 13.82 -53.844 43.25 1 13.97 27 LEU B C 1
ATOM 4316 O O . LEU B 1 27 ? 13.68 -52.875 42.5 1 13.97 27 LEU B O 1
ATOM 4320 N N . ARG B 1 28 ? 14.828 -53.875 44.219 1 14.61 28 ARG B N 1
ATOM 4321 C CA . ARG B 1 28 ? 15.734 -53.125 45.094 1 14.61 28 ARG B CA 1
ATOM 4322 C C . ARG B 1 28 ? 17.047 -52.812 44.375 1 14.61 28 ARG B C 1
ATOM 4324 O O . ARG B 1 28 ? 17.969 -52.25 44.969 1 14.61 28 ARG B O 1
ATOM 4331 N N . ALA B 1 29 ? 17.219 -52.906 43.062 1 14.71 29 ALA B N 1
ATOM 4332 C CA . ALA B 1 29 ? 18.609 -53.312 42.906 1 14.71 29 ALA B CA 1
ATOM 4333 C C . ALA B 1 29 ? 19.547 -52.281 43.531 1 14.71 29 ALA B C 1
ATOM 4335 O O . ALA B 1 29 ? 19.172 -51.094 43.719 1 14.71 29 ALA B O 1
ATOM 4336 N N . ALA B 1 30 ? 20.906 -52.594 43.25 1 14.47 30 ALA B N 1
ATOM 4337 C CA . ALA B 1 30 ? 22.234 -52.781 43.812 1 14.47 30 ALA B CA 1
ATOM 4338 C C . ALA B 1 30 ? 23.016 -51.469 43.812 1 14.47 30 ALA B C 1
ATOM 4340 O O . ALA B 1 30 ? 22.875 -50.656 42.906 1 14.47 30 ALA B O 1
ATOM 4341 N N . ARG B 1 31 ? 23.844 -51.344 44.844 1 14.89 31 ARG B N 1
ATOM 4342 C CA . ARG B 1 31 ? 24.547 -50.406 45.719 1 14.89 31 ARG B CA 1
ATOM 4343 C C . ARG B 1 31 ? 25.844 -49.938 45.062 1 14.89 31 ARG B C 1
ATOM 4345 O O . ARG B 1 31 ? 26.406 -48.938 45.469 1 14.89 31 ARG B O 1
ATOM 4352 N N . THR B 1 32 ? 26.422 -50.625 43.969 1 14.03 32 THR B N 1
ATOM 4353 C CA . THR B 1 32 ? 27.812 -50.844 44.344 1 14.03 32 THR B CA 1
ATOM 4354 C C . THR B 1 32 ? 28.578 -49.531 44.344 1 14.03 32 THR B C 1
ATOM 4356 O O . THR B 1 32 ? 28.281 -48.625 43.562 1 14.03 32 THR B O 1
ATOM 4359 N N . ALA B 1 33 ? 29.656 -49.406 45.25 1 14.55 33 ALA B N 1
ATOM 4360 C CA . ALA B 1 33 ? 30.406 -48.5 46.125 1 14.55 33 ALA B CA 1
ATOM 4361 C C . ALA B 1 33 ? 31.625 -47.969 45.375 1 14.55 33 ALA B C 1
ATOM 4363 O O . ALA B 1 33 ? 32.219 -46.969 45.812 1 14.55 33 ALA B O 1
ATOM 4364 N N . ALA B 1 34 ? 32.156 -48.625 44.281 1 14.02 34 ALA B N 1
ATOM 4365 C CA . ALA B 1 34 ? 33.562 -48.844 44.625 1 14.02 34 ALA B CA 1
ATOM 4366 C C . ALA B 1 34 ? 34.312 -47.5 44.688 1 14.02 34 ALA B C 1
ATOM 4368 O O . ALA B 1 34 ? 33.812 -46.469 44.219 1 14.02 34 ALA B O 1
ATOM 4369 N N . ALA B 1 35 ? 35.594 -47.562 44.094 1 14.84 35 ALA B N 1
ATOM 4370 C CA . ALA B 1 35 ? 36.969 -47.531 44.562 1 14.84 35 ALA B CA 1
ATOM 4371 C C . ALA B 1 35 ? 37.594 -46.156 44.5 1 14.84 35 ALA B C 1
ATOM 4373 O O . ALA B 1 35 ? 37.188 -45.344 43.656 1 14.84 35 ALA B O 1
ATOM 4374 N N . PRO B 1 36 ? 38.719 -46 45.156 1 14.83 36 PRO B N 1
ATOM 4375 C CA . PRO B 1 36 ? 39.438 -45 45.938 1 14.83 36 PRO B CA 1
ATOM 4376 C C . PRO B 1 36 ? 40.25 -44.031 45.094 1 14.83 36 PRO B C 1
ATOM 4378 O O . PRO B 1 36 ? 40.125 -42.812 45.25 1 14.83 36 PRO B O 1
ATOM 4381 N N . ALA B 1 37 ? 41.469 -44.531 44.656 1 13.94 37 ALA B N 1
ATOM 4382 C CA . ALA B 1 37 ? 42.719 -44.094 45.281 1 13.94 37 ALA B CA 1
ATOM 4383 C C . ALA B 1 37 ? 43.281 -42.844 44.562 1 13.94 37 ALA B C 1
ATOM 4385 O O . ALA B 1 37 ? 43.344 -41.75 45.156 1 13.94 37 ALA B O 1
ATOM 4386 N N . ALA B 1 38 ? 44.594 -43.094 43.938 1 14.17 38 ALA B N 1
ATOM 4387 C CA . ALA B 1 38 ? 45.875 -42.594 44.438 1 14.17 38 ALA B CA 1
ATOM 4388 C C . ALA B 1 38 ? 46.375 -41.406 43.625 1 14.17 38 ALA B C 1
ATOM 4390 O O . ALA B 1 38 ? 46.719 -40.344 44.156 1 14.17 38 ALA B O 1
ATOM 4391 N N . ALA B 1 39 ? 47.125 -41.656 42.469 1 13.88 39 ALA B N 1
ATOM 4392 C CA . ALA B 1 39 ? 48.594 -41.438 42.438 1 13.88 39 ALA B CA 1
ATOM 4393 C C . ALA B 1 39 ? 48.906 -40.031 41.938 1 13.88 39 ALA B C 1
ATOM 4395 O O . ALA B 1 39 ? 48.094 -39.406 41.281 1 13.88 39 ALA B O 1
ATOM 4396 N N . ALA B 1 40 ? 50.281 -39.875 41.562 1 15.01 40 ALA B N 1
ATOM 4397 C CA . ALA B 1 40 ? 51.469 -39.031 41.781 1 15.01 40 ALA B CA 1
ATOM 4398 C C . ALA B 1 40 ? 51.594 -37.938 40.719 1 15.01 40 ALA B C 1
ATOM 4400 O O . ALA B 1 40 ? 51.031 -38.062 39.625 1 15.01 40 ALA B O 1
ATOM 4401 N N . SER B 1 41 ? 52.531 -37.062 40.938 1 15.07 41 SER B N 1
ATOM 4402 C CA . SER B 1 41 ? 52.875 -35.625 40.844 1 15.07 41 SER B CA 1
ATOM 4403 C C . SER B 1 41 ? 53.531 -35.312 39.531 1 15.07 41 SER B C 1
ATOM 4405 O O . SER B 1 41 ? 53.812 -34.125 39.219 1 15.07 41 SER B O 1
ATOM 4407 N N . GLY B 1 42 ? 53.75 -36.375 38.562 1 15.81 42 GLY B N 1
ATOM 4408 C CA . GLY B 1 42 ? 55.062 -36.094 38 1 15.81 42 GLY B CA 1
ATOM 4409 C C . GLY B 1 42 ? 55.156 -34.781 37.219 1 15.81 42 GLY B C 1
ATOM 4410 O O . GLY B 1 42 ? 54.125 -34.219 36.875 1 15.81 42 GLY B O 1
ATOM 4411 N N . PRO B 1 43 ? 56.438 -34.531 36.781 1 16.7 43 PRO B N 1
ATOM 4412 C CA . PRO B 1 43 ? 57.25 -33.312 36.594 1 16.7 43 PRO B CA 1
ATOM 4413 C C . PRO B 1 43 ? 56.875 -32.562 35.312 1 16.7 43 PRO B C 1
ATOM 4415 O O . PRO B 1 43 ? 56.281 -33.125 34.406 1 16.7 43 PRO B O 1
ATOM 4418 N N . SER B 1 44 ? 56.906 -31.25 35.375 1 17.06 44 SER B N 1
ATOM 4419 C CA . SER B 1 44 ? 56.5 -30.062 34.656 1 17.06 44 SER B CA 1
ATOM 4420 C C . SER B 1 44 ? 57.25 -29.906 33.344 1 17.06 44 SER B C 1
ATOM 4422 O O . SER B 1 44 ? 57.125 -28.891 32.656 1 17.06 44 SER B O 1
ATOM 4424 N N . PRO B 1 45 ? 57.375 -31.141 32.562 1 16.3 45 PRO B N 1
ATOM 4425 C CA . PRO B 1 45 ? 58.531 -30.922 31.672 1 16.3 45 PRO B CA 1
ATOM 4426 C C . PRO B 1 45 ? 58.406 -29.609 30.906 1 16.3 45 PRO B C 1
ATOM 4428 O O . PRO B 1 45 ? 57.312 -29.109 30.688 1 16.3 45 PRO B O 1
ATOM 4431 N N . ALA B 1 46 ? 59.656 -29.062 30.688 1 17.69 46 ALA B N 1
ATOM 4432 C CA . ALA B 1 46 ? 60.25 -27.766 30.328 1 17.69 46 ALA B CA 1
ATOM 4433 C C . ALA B 1 46 ? 59.844 -27.359 28.922 1 17.69 46 ALA B C 1
ATOM 4435 O O . ALA B 1 46 ? 59.562 -28.203 28.078 1 17.69 46 ALA B O 1
ATOM 4436 N N . PRO B 1 47 ? 59.75 -26.078 28.75 1 17.94 47 PRO B N 1
ATOM 4437 C CA . PRO B 1 47 ? 59.125 -25.188 27.75 1 17.94 47 PRO B CA 1
ATOM 4438 C C . PRO B 1 47 ? 59.875 -25.219 26.406 1 17.94 47 PRO B C 1
ATOM 4440 O O . PRO B 1 47 ? 61.094 -25.016 26.375 1 17.94 47 PRO B O 1
ATOM 4443 N N . ARG B 1 48 ? 59.688 -26.312 25.625 1 19.22 48 ARG B N 1
ATOM 4444 C CA . ARG B 1 48 ? 60.562 -26.453 24.469 1 19.22 48 ARG B CA 1
ATOM 4445 C C . ARG B 1 48 ? 60.719 -25.141 23.719 1 19.22 48 ARG B C 1
ATOM 4447 O O . ARG B 1 48 ? 59.75 -24.375 23.594 1 19.22 48 ARG B O 1
ATOM 4454 N N . PRO B 1 49 ? 61.969 -24.859 23.406 1 16.94 49 PRO B N 1
ATOM 4455 C CA . PRO B 1 49 ? 62.625 -23.641 22.938 1 16.94 49 PRO B CA 1
ATOM 4456 C C . PRO B 1 49 ? 62.062 -23.109 21.641 1 16.94 49 PRO B C 1
ATOM 4458 O O . PRO B 1 49 ? 61.375 -23.844 20.906 1 16.94 49 PRO B O 1
ATOM 4461 N N . ALA B 1 50 ? 62.281 -21.891 21.359 1 18.48 50 ALA B N 1
ATOM 4462 C CA . ALA B 1 50 ? 61.906 -20.688 20.609 1 18.48 50 ALA B CA 1
ATOM 4463 C C . ALA B 1 50 ? 62.281 -20.797 19.141 1 18.48 50 ALA B C 1
ATOM 4465 O O . ALA B 1 50 ? 63.469 -20.875 18.828 1 18.48 50 ALA B O 1
ATOM 4466 N N . ALA B 1 51 ? 61.781 -21.797 18.406 1 19.95 51 ALA B N 1
ATOM 4467 C CA . ALA B 1 51 ? 62.375 -22.031 17.109 1 19.95 51 ALA B CA 1
ATOM 4468 C C . ALA B 1 51 ? 62.531 -20.719 16.328 1 19.95 51 ALA B C 1
ATOM 4470 O O . ALA B 1 51 ? 61.688 -19.828 16.453 1 19.95 51 ALA B O 1
ATOM 4471 N N . PRO B 1 52 ? 63.688 -20.578 15.68 1 17.7 52 PRO B N 1
ATOM 4472 C CA . PRO B 1 52 ? 64.312 -19.406 15.07 1 17.7 52 PRO B CA 1
ATOM 4473 C C . PRO B 1 52 ? 63.469 -18.781 13.953 1 17.7 52 PRO B C 1
ATOM 4475 O O . PRO B 1 52 ? 62.594 -19.453 13.391 1 17.7 52 PRO B O 1
ATOM 4478 N N . ARG B 1 53 ? 63.562 -17.5 13.812 1 20.33 53 ARG B N 1
ATOM 4479 C CA . ARG B 1 53 ? 63 -16.328 13.156 1 20.33 53 ARG B CA 1
ATOM 4480 C C . ARG B 1 53 ? 63.219 -16.391 11.648 1 20.33 53 ARG B C 1
ATOM 4482 O O . ARG B 1 53 ? 64.25 -15.953 11.156 1 20.33 53 ARG B O 1
ATOM 4489 N N . ARG B 1 54 ? 63.156 -17.625 11.008 1 18.78 54 ARG B N 1
ATOM 4490 C CA . ARG B 1 54 ? 63.719 -17.484 9.664 1 18.78 54 ARG B CA 1
ATOM 4491 C C . ARG B 1 54 ? 63.094 -16.312 8.922 1 18.78 54 ARG B C 1
ATOM 4493 O O . ARG B 1 54 ? 61.906 -16.016 9.094 1 18.78 54 ARG B O 1
ATOM 4500 N N . ALA B 1 55 ? 63.969 -15.516 8.344 1 20.56 55 ALA B N 1
ATOM 4501 C CA . ALA B 1 55 ? 63.938 -14.195 7.711 1 20.56 55 ALA B CA 1
ATOM 4502 C C . ALA B 1 55 ? 63.062 -14.211 6.461 1 20.56 55 ALA B C 1
ATOM 4504 O O . ALA B 1 55 ? 63.219 -15.086 5.605 1 20.56 55 ALA B O 1
ATOM 4505 N N . PRO B 1 56 ? 61.812 -13.797 6.57 1 19.97 56 PRO B N 1
ATOM 4506 C CA . PRO B 1 56 ? 60.875 -13.984 5.469 1 19.97 56 PRO B CA 1
ATOM 4507 C C . PRO B 1 56 ? 61.344 -13.375 4.156 1 19.97 56 PRO B C 1
ATOM 4509 O O . PRO B 1 56 ? 61.969 -12.312 4.164 1 19.97 56 PRO B O 1
ATOM 4512 N N . LEU B 1 57 ? 61.875 -14.242 3.254 1 21.31 57 LEU B N 1
ATOM 4513 C CA . LEU B 1 57 ? 62.406 -13.938 1.933 1 21.31 57 LEU B CA 1
ATOM 4514 C C . LEU B 1 57 ? 61.531 -12.93 1.208 1 21.31 57 LEU B C 1
ATOM 4516 O O . LEU B 1 57 ? 60.312 -13.039 1.24 1 21.31 57 LEU B O 1
ATOM 4520 N N . THR B 1 58 ? 62 -11.703 1.053 1 21.53 58 THR B N 1
ATOM 4521 C CA . THR B 1 58 ? 61.469 -10.492 0.43 1 21.53 58 THR B CA 1
ATOM 4522 C C . THR B 1 58 ? 61.094 -10.758 -1.027 1 21.53 58 THR B C 1
ATOM 4524 O O . THR B 1 58 ? 61.969 -11 -1.863 1 21.53 58 THR B O 1
ATOM 4527 N N . VAL B 1 59 ? 60.406 -11.82 -1.289 1 19.89 59 VAL B N 1
ATOM 4528 C CA . VAL B 1 59 ? 60.25 -12.078 -2.717 1 19.89 59 VAL B CA 1
ATOM 4529 C C . VAL B 1 59 ? 59.781 -10.805 -3.428 1 19.89 59 VAL B C 1
ATOM 4531 O O . VAL B 1 59 ? 58.844 -10.148 -3.01 1 19.89 59 VAL B O 1
ATOM 4534 N N . ALA B 1 60 ? 60.719 -10.195 -4.129 1 20.78 60 ALA B N 1
ATOM 4535 C CA . ALA B 1 60 ? 60.688 -9.016 -4.984 1 20.78 60 ALA B CA 1
ATOM 4536 C C . ALA B 1 60 ? 59.531 -9.086 -5.977 1 20.78 60 ALA B C 1
ATOM 4538 O O . ALA B 1 60 ? 59.344 -10.086 -6.68 1 20.78 60 ALA B O 1
ATOM 4539 N N . ALA B 1 61 ? 58.469 -8.492 -5.625 1 21.33 61 ALA B N 1
ATOM 4540 C CA . ALA B 1 61 ? 57.219 -8.461 -6.402 1 21.33 61 ALA B CA 1
ATOM 4541 C C . ALA B 1 61 ? 57.469 -7.957 -7.82 1 21.33 61 ALA B C 1
ATOM 4543 O O . ALA B 1 61 ? 57.938 -6.828 -8.008 1 21.33 61 ALA B O 1
ATOM 4544 N N . ALA B 1 62 ? 58 -8.766 -8.703 1 20.91 62 ALA B N 1
ATOM 4545 C CA . ALA B 1 62 ? 58.219 -8.414 -10.094 1 20.91 62 ALA B CA 1
ATOM 4546 C C . ALA B 1 62 ? 57.094 -7.59 -10.664 1 20.91 62 ALA B C 1
ATOM 4548 O O . ALA B 1 62 ? 55.906 -7.961 -10.523 1 20.91 62 ALA B O 1
ATOM 4549 N N . ALA B 1 63 ? 57.312 -6.363 -10.859 1 22.69 63 ALA B N 1
ATOM 4550 C CA . ALA B 1 63 ? 56.531 -5.281 -11.453 1 22.69 63 ALA B CA 1
ATOM 4551 C C . ALA B 1 63 ? 55.969 -5.695 -12.805 1 22.69 63 ALA B C 1
ATOM 4553 O O . ALA B 1 63 ? 56.719 -5.867 -13.773 1 22.69 63 ALA B O 1
ATOM 4554 N N . SER B 1 64 ? 55.312 -6.848 -12.82 1 20.77 64 SER B N 1
ATOM 4555 C CA . SER B 1 64 ? 54.906 -7.266 -14.148 1 20.77 64 SER B CA 1
ATOM 4556 C C . SER B 1 64 ? 54.281 -6.102 -14.922 1 20.77 64 SER B C 1
ATOM 4558 O O . SER B 1 64 ? 53.531 -5.305 -14.367 1 20.77 64 SER B O 1
ATOM 4560 N N . GLY B 1 65 ? 55.031 -5.531 -15.789 1 21.98 65 GLY B N 1
ATOM 4561 C CA . GLY B 1 65 ? 54.781 -4.496 -16.766 1 21.98 65 GLY B CA 1
ATOM 4562 C C . GLY B 1 65 ? 53.438 -4.656 -17.453 1 21.98 65 GLY B C 1
ATOM 4563 O O . GLY B 1 65 ? 53.156 -5.688 -18.078 1 21.98 65 GLY B O 1
ATOM 4564 N N . ALA B 1 66 ? 52.438 -4.141 -16.797 1 25.34 66 ALA B N 1
ATOM 4565 C CA . ALA B 1 66 ? 51.062 -4.102 -17.312 1 25.34 66 ALA B CA 1
ATOM 4566 C C . ALA B 1 66 ? 51.031 -3.553 -18.734 1 25.34 66 ALA B C 1
ATOM 4568 O O . ALA B 1 66 ? 51.406 -2.402 -18.969 1 25.34 66 ALA B O 1
ATOM 4569 N N . VAL B 1 67 ? 51.469 -4.34 -19.656 1 25.89 67 VAL B N 1
ATOM 4570 C CA . VAL B 1 67 ? 51.281 -3.904 -21.031 1 25.89 67 VAL B CA 1
ATOM 4571 C C . VAL B 1 67 ? 49.875 -3.299 -21.188 1 25.89 67 VAL B C 1
ATOM 4573 O O . VAL B 1 67 ? 48.875 -3.906 -20.781 1 25.89 67 VAL B O 1
ATOM 4576 N N . PRO B 1 68 ? 49.875 -2.035 -21.312 1 27.95 68 PRO B N 1
ATOM 4577 C CA . PRO B 1 68 ? 48.594 -1.313 -21.375 1 27.95 68 PRO B CA 1
ATOM 4578 C C . PRO B 1 68 ? 47.625 -1.896 -22.422 1 27.95 68 PRO B C 1
ATOM 4580 O O . PRO B 1 68 ? 48.031 -2.084 -23.578 1 27.95 68 PRO B O 1
ATOM 4583 N N . LEU B 1 69 ? 47 -2.99 -22.156 1 26.89 69 LEU B N 1
ATOM 4584 C CA . LEU B 1 69 ? 46.188 -3.504 -23.25 1 26.89 69 LEU B CA 1
ATOM 4585 C C . LEU B 1 69 ? 45.5 -2.365 -24 1 26.89 69 LEU B C 1
ATOM 4587 O O . LEU B 1 69 ? 45.031 -1.396 -23.375 1 26.89 69 LEU B O 1
ATOM 4591 N N . PRO B 1 70 ? 45.75 -2.203 -25.266 1 26.89 70 PRO B N 1
ATOM 4592 C CA . PRO B 1 70 ? 45.406 -1.088 -26.141 1 26.89 70 PRO B CA 1
ATOM 4593 C C . PRO B 1 70 ? 43.969 -0.595 -25.906 1 26.89 70 PRO B C 1
ATOM 4595 O O . PRO B 1 70 ? 43.75 0.609 -25.75 1 26.89 70 PRO B O 1
ATOM 4598 N N . GLY B 1 71 ? 43.062 -1.233 -26.719 1 26.78 71 GLY B N 1
ATOM 4599 C CA . GLY B 1 71 ? 41.906 -0.663 -27.406 1 26.78 71 GLY B CA 1
ATOM 4600 C C . GLY B 1 71 ? 40.781 -0.254 -26.453 1 26.78 71 GLY B C 1
ATOM 4601 O O . GLY B 1 71 ? 40.406 -1.018 -25.562 1 26.78 71 GLY B O 1
ATOM 4602 N N . GLY B 1 72 ? 40.812 0.933 -26.078 1 27.41 72 GLY B N 1
ATOM 4603 C CA . GLY B 1 72 ? 39.844 1.557 -25.203 1 27.41 72 GLY B CA 1
ATOM 4604 C C . GLY B 1 72 ? 38.406 1.164 -25.516 1 27.41 72 GLY B C 1
ATOM 4605 O O . GLY B 1 72 ? 37.906 1.483 -26.594 1 27.41 72 GLY B O 1
ATOM 4606 N N . ALA B 1 73 ? 38.062 -0.061 -25.328 1 29.56 73 ALA B N 1
ATOM 4607 C CA . ALA B 1 73 ? 36.688 -0.388 -25.672 1 29.56 73 ALA B CA 1
ATOM 4608 C C . ALA B 1 73 ? 35.719 0.741 -25.281 1 29.56 73 ALA B C 1
ATOM 4610 O O . ALA B 1 73 ? 35.75 1.207 -24.125 1 29.56 73 ALA B O 1
ATOM 4611 N N . GLN B 1 74 ? 35.531 1.606 -26.188 1 30.23 74 GLN B N 1
ATOM 4612 C CA . GLN B 1 74 ? 34.438 2.58 -26 1 30.23 74 GLN B CA 1
ATOM 4613 C C . GLN B 1 74 ? 33.312 1.989 -25.156 1 30.23 74 GLN B C 1
ATOM 4615 O O . GLN B 1 74 ? 32.906 0.855 -25.391 1 30.23 74 GLN B O 1
ATOM 4620 N N . PRO B 1 75 ? 33.281 2.438 -23.891 1 31 75 PRO B N 1
ATOM 4621 C CA . PRO B 1 75 ? 32.25 1.84 -23.047 1 31 75 PRO B CA 1
ATOM 4622 C C . PRO B 1 75 ? 30.953 1.578 -23.812 1 31 75 PRO B C 1
ATOM 4624 O O . PRO B 1 75 ? 30.609 2.328 -24.719 1 31 75 PRO B O 1
ATOM 4627 N N . ALA B 1 76 ? 30.547 0.366 -23.969 1 33.34 76 ALA B N 1
ATOM 4628 C CA . ALA B 1 76 ? 29.281 0.055 -24.594 1 33.34 76 ALA B CA 1
ATOM 4629 C C . ALA B 1 76 ? 28.234 1.117 -24.281 1 33.34 76 ALA B C 1
ATOM 4631 O O . ALA B 1 76 ? 28.234 1.687 -23.172 1 33.34 76 ALA B O 1
ATOM 4632 N N . PRO B 1 77 ? 27.781 1.795 -25.297 1 30.98 77 PRO B N 1
ATOM 4633 C CA . PRO B 1 77 ? 26.797 2.842 -25 1 30.98 77 PRO B CA 1
ATOM 4634 C C . PRO B 1 77 ? 25.891 2.479 -23.828 1 30.98 77 PRO B C 1
ATOM 4636 O O . PRO B 1 77 ? 25.641 1.297 -23.562 1 30.98 77 PRO B O 1
ATOM 4639 N N . ALA B 1 78 ? 25.891 3.34 -22.828 1 34.72 78 ALA B N 1
ATOM 4640 C CA . ALA B 1 78 ? 25.031 3.229 -21.656 1 34.72 78 ALA B CA 1
ATOM 4641 C C . ALA B 1 78 ? 23.656 2.68 -22.031 1 34.72 78 ALA B C 1
ATOM 4643 O O . ALA B 1 78 ? 23.078 3.062 -23.047 1 34.72 78 ALA B O 1
ATOM 4644 N N . PRO B 1 79 ? 23.344 1.495 -21.688 1 34.25 79 PRO B N 1
ATOM 4645 C CA . PRO B 1 79 ? 22.016 1.001 -22.031 1 34.25 79 PRO B CA 1
ATOM 4646 C C . PRO B 1 79 ? 20.969 2.111 -22.094 1 34.25 79 PRO B C 1
ATOM 4648 O O . PRO B 1 79 ? 21.078 3.105 -21.359 1 34.25 79 PRO B O 1
ATOM 4651 N N . ALA B 1 80 ? 20.375 2.42 -23.219 1 36.69 80 ALA B N 1
ATOM 4652 C CA . ALA B 1 80 ? 19.328 3.434 -23.375 1 36.69 80 ALA B CA 1
ATOM 4653 C C . ALA B 1 80 ? 18.484 3.537 -22.125 1 36.69 80 ALA B C 1
ATOM 4655 O O . ALA B 1 80 ? 18.219 2.531 -21.469 1 36.69 80 ALA B O 1
ATOM 4656 N N . ALA B 1 81 ? 18.375 4.574 -21.547 1 42.28 81 ALA B N 1
ATOM 4657 C CA . ALA B 1 81 ? 17.625 4.941 -20.344 1 42.28 81 ALA B CA 1
ATOM 4658 C C . ALA B 1 81 ? 16.203 4.355 -20.406 1 42.28 81 ALA B C 1
ATOM 4660 O O . ALA B 1 81 ? 15.508 4.5 -21.406 1 42.28 81 ALA B O 1
ATOM 4661 N N . PRO B 1 82 ? 15.664 3.234 -19.719 1 48.34 82 PRO B N 1
ATOM 4662 C CA . PRO B 1 82 ? 14.359 2.568 -19.781 1 48.34 82 PRO B CA 1
ATOM 4663 C C . PRO B 1 82 ? 13.203 3.551 -19.938 1 48.34 82 PRO B C 1
ATOM 4665 O O . PRO B 1 82 ? 13.242 4.652 -19.391 1 48.34 82 PRO B O 1
ATOM 4668 N N . VAL B 1 83 ? 12.469 3.535 -21 1 54.22 83 VAL B N 1
ATOM 4669 C CA . VAL B 1 83 ? 11.32 4.383 -21.281 1 54.22 83 VAL B CA 1
ATOM 4670 C C . VAL B 1 83 ? 10.383 4.395 -20.078 1 54.22 83 VAL B C 1
ATOM 4672 O O . VAL B 1 83 ? 9.875 3.35 -19.656 1 54.22 83 VAL B O 1
ATOM 4675 N N . VAL B 1 84 ? 10.25 5.34 -19.203 1 73.5 84 VAL B N 1
ATOM 4676 C CA . VAL B 1 84 ? 9.492 5.461 -17.953 1 73.5 84 VAL B CA 1
ATOM 4677 C C . VAL B 1 84 ? 8.031 5.793 -18.266 1 73.5 84 VAL B C 1
ATOM 4679 O O . VAL B 1 84 ? 7.125 5.379 -17.547 1 73.5 84 VAL B O 1
ATOM 4682 N N . GLY B 1 85 ? 7.621 6.086 -19.531 1 86.31 85 GLY B N 1
ATOM 4683 C CA . GLY B 1 85 ? 6.254 6.422 -19.891 1 86.31 85 GLY B CA 1
ATOM 4684 C C . GLY B 1 85 ? 5.535 5.305 -20.625 1 86.31 85 GLY B C 1
ATOM 4685 O O . GLY B 1 85 ? 6.027 4.176 -20.672 1 86.31 85 GLY B O 1
ATOM 4686 N N . VAL B 1 86 ? 4.305 5.602 -21.125 1 93.62 86 VAL B N 1
ATOM 4687 C CA . VAL B 1 86 ? 3.438 4.598 -21.734 1 93.62 86 VAL B CA 1
ATOM 4688 C C . VAL B 1 86 ? 4.016 4.168 -23.078 1 93.62 86 VAL B C 1
ATOM 4690 O O . VAL B 1 86 ? 4.516 5 -23.844 1 93.62 86 VAL B O 1
ATOM 4693 N N . LYS B 1 87 ? 4.066 2.822 -23.344 1 94.12 87 LYS B N 1
ATOM 4694 C CA . LYS B 1 87 ? 4.34 2.299 -24.672 1 94.12 87 LYS B CA 1
ATOM 4695 C C . LYS B 1 87 ? 3.127 2.453 -25.578 1 94.12 87 LYS B C 1
ATOM 4697 O O . LYS B 1 87 ? 2.088 1.831 -25.359 1 94.12 87 LYS B O 1
ATOM 4702 N N . PRO B 1 88 ? 3.229 3.186 -26.578 1 93.62 88 PRO B N 1
ATOM 4703 C CA . PRO B 1 88 ? 2.055 3.623 -27.344 1 93.62 88 PRO B CA 1
ATOM 4704 C C . PRO B 1 88 ? 1.345 2.469 -28.047 1 93.62 88 PRO B C 1
ATOM 4706 O O . PRO B 1 88 ? 0.112 2.424 -28.078 1 93.62 88 PRO B O 1
ATOM 4709 N N . VAL B 1 89 ? 1.995 1.52 -28.625 1 94.19 89 VAL B N 1
ATOM 4710 C CA . VAL B 1 89 ? 1.361 0.474 -29.422 1 94.19 89 VAL B CA 1
ATOM 4711 C C . VAL B 1 89 ? 0.576 -0.466 -28.516 1 94.19 89 VAL B C 1
ATOM 4713 O O . VAL B 1 89 ? -0.624 -0.672 -28.703 1 94.19 89 VAL B O 1
ATOM 4716 N N . PRO B 1 90 ? 1.257 -0.96 -27.484 1 93 90 PRO B N 1
ATOM 4717 C CA . PRO B 1 90 ? 0.472 -1.791 -26.562 1 93 90 PRO B CA 1
ATOM 4718 C C . PRO B 1 90 ? -0.699 -1.036 -25.938 1 93 90 PRO B C 1
ATOM 4720 O O . PRO B 1 90 ? -1.765 -1.618 -25.719 1 93 90 PRO B O 1
ATOM 4723 N N . ALA B 1 91 ? -0.468 0.154 -25.641 1 95.75 91 ALA B N 1
ATOM 4724 C CA . ALA B 1 91 ? -1.539 0.969 -25.078 1 95.75 91 ALA B CA 1
ATOM 4725 C C . ALA B 1 91 ? -2.691 1.126 -26.062 1 95.75 91 ALA B C 1
ATOM 4727 O O . ALA B 1 91 ? -3.859 1.002 -25.688 1 95.75 91 ALA B O 1
ATOM 4728 N N . ALA B 1 92 ? -2.377 1.416 -27.312 1 96.25 92 ALA B N 1
ATOM 4729 C CA . ALA B 1 92 ? -3.395 1.601 -28.344 1 96.25 92 ALA B CA 1
ATOM 4730 C C . ALA B 1 92 ? -4.191 0.318 -28.562 1 96.25 92 ALA B C 1
ATOM 4732 O O . ALA B 1 92 ? -5.414 0.361 -28.75 1 96.25 92 ALA B O 1
ATOM 4733 N N . ILE B 1 93 ? -3.545 -0.765 -28.578 1 94.75 93 ILE B N 1
ATOM 4734 C CA . ILE B 1 93 ? -4.211 -2.047 -28.766 1 94.75 93 ILE B CA 1
ATOM 4735 C C . ILE B 1 93 ? -5.145 -2.326 -27.594 1 94.75 93 ILE B C 1
ATOM 4737 O O . ILE B 1 93 ? -6.297 -2.719 -27.781 1 94.75 93 ILE B O 1
ATOM 4741 N N . SER B 1 94 ? -4.625 -2.1 -26.359 1 93.88 94 SER B N 1
ATOM 4742 C CA . SER B 1 94 ? -5.41 -2.373 -25.156 1 93.88 94 SER B CA 1
ATOM 4743 C C . SER B 1 94 ? -6.637 -1.469 -25.078 1 93.88 94 SER B C 1
ATOM 4745 O O . SER B 1 94 ? -7.746 -1.937 -24.812 1 93.88 94 SER B O 1
ATOM 4747 N N . ILE B 1 95 ? -6.418 -0.225 -25.312 1 96.88 95 ILE B N 1
ATOM 4748 C CA . ILE B 1 95 ? -7.52 0.733 -25.281 1 96.88 95 ILE B CA 1
ATOM 4749 C C . ILE B 1 95 ? -8.461 0.484 -26.453 1 96.88 95 ILE B C 1
ATOM 4751 O O . ILE B 1 95 ? -9.68 0.535 -26.297 1 96.88 95 ILE B O 1
ATOM 4755 N N . GLY B 1 96 ? -7.891 0.252 -27.656 1 96.75 96 GLY B N 1
ATOM 4756 C CA . GLY B 1 96 ? -8.688 -0.023 -28.844 1 96.75 96 GLY B CA 1
ATOM 4757 C C . GLY B 1 96 ? -9.617 -1.21 -28.672 1 96.75 96 GLY B C 1
ATOM 4758 O O . GLY B 1 96 ? -10.773 -1.157 -29.094 1 96.75 96 GLY B O 1
ATOM 4759 N N . LEU B 1 97 ? -9.172 -2.23 -28.094 1 93.81 97 LEU B N 1
ATOM 4760 C CA . LEU B 1 97 ? -10 -3.41 -27.875 1 93.81 97 LEU B CA 1
ATOM 4761 C C . LEU B 1 97 ? -11.195 -3.074 -26.984 1 93.81 97 LEU B C 1
ATOM 4763 O O . LEU B 1 97 ? -12.312 -3.51 -27.25 1 93.81 97 LEU B O 1
ATOM 4767 N N . GLY B 1 98 ? -10.953 -2.398 -25.859 1 95.31 98 GLY B N 1
ATOM 4768 C CA . GLY B 1 98 ? -12.055 -1.958 -25.016 1 95.31 98 GLY B CA 1
ATOM 4769 C C . GLY B 1 98 ? -13.07 -1.104 -25.75 1 95.31 98 GLY B C 1
ATOM 4770 O O . GLY B 1 98 ? -14.281 -1.275 -25.578 1 95.31 98 GLY B O 1
ATOM 4771 N N . LEU B 1 99 ? -12.547 -0.236 -26.578 1 96.81 99 LEU B N 1
ATOM 4772 C CA . LEU B 1 99 ? -13.43 0.642 -27.344 1 96.81 99 LEU B CA 1
ATOM 4773 C C . LEU B 1 99 ? -14.227 -0.15 -28.359 1 96.81 99 LEU B C 1
ATOM 4775 O O . LEU B 1 99 ? -15.406 0.14 -28.594 1 96.81 99 LEU B O 1
ATOM 4779 N N . ILE B 1 100 ? -13.609 -1.089 -29.016 1 96.19 100 ILE B N 1
ATOM 4780 C CA . ILE B 1 100 ? -14.305 -1.942 -29.984 1 96.19 100 ILE B CA 1
ATOM 4781 C C . ILE B 1 100 ? -15.438 -2.688 -29.297 1 96.19 100 ILE B C 1
ATOM 4783 O O . ILE B 1 100 ? -16.562 -2.719 -29.797 1 96.19 100 ILE B O 1
ATOM 4787 N N . VAL B 1 101 ? -15.18 -3.201 -28.156 1 93.69 101 VAL B N 1
ATOM 4788 C CA . VAL B 1 101 ? -16.188 -3.945 -27.406 1 93.69 101 VAL B CA 1
ATOM 4789 C C . VAL B 1 101 ? -17.297 -3.004 -26.969 1 93.69 101 VAL B C 1
ATOM 4791 O O . VAL B 1 101 ? -18.484 -3.322 -27.109 1 93.69 101 VAL B O 1
ATOM 4794 N N . ASN B 1 102 ? -16.953 -1.906 -26.422 1 95.31 102 ASN B N 1
ATOM 4795 C CA . ASN B 1 102 ? -17.906 -0.982 -25.844 1 95.31 102 ASN B CA 1
ATOM 4796 C C . ASN B 1 102 ? -18.828 -0.37 -26.906 1 95.31 102 ASN B C 1
ATOM 4798 O O . ASN B 1 102 ? -20 -0.136 -26.656 1 95.31 102 ASN B O 1
ATOM 4802 N N . TYR B 1 103 ? -18.203 -0.13 -28.094 1 95.12 103 TYR B N 1
ATOM 4803 C CA . TYR B 1 103 ? -18.969 0.707 -29.016 1 95.12 103 TYR B CA 1
ATOM 4804 C C . TYR B 1 103 ? -19.266 -0.037 -30.312 1 95.12 103 TYR B C 1
ATOM 4806 O O . TYR B 1 103 ? -20.25 0.26 -30.984 1 95.12 103 TYR B O 1
ATOM 4814 N N . LEU B 1 104 ? -18.484 -0.989 -30.766 1 94.75 104 LEU B N 1
ATOM 4815 C CA . LEU B 1 104 ? -18.672 -1.651 -32.062 1 94.75 104 LEU B CA 1
ATOM 4816 C C . LEU B 1 104 ? -19.422 -2.969 -31.891 1 94.75 104 LEU B C 1
ATOM 4818 O O . LEU B 1 104 ? -20.047 -3.451 -32.812 1 94.75 104 LEU B O 1
ATOM 4822 N N . ILE B 1 105 ? -19.297 -3.637 -30.797 1 92.5 105 ILE B N 1
ATOM 4823 C CA . ILE B 1 105 ? -20.016 -4.871 -30.516 1 92.5 105 ILE B CA 1
ATOM 4824 C C . ILE B 1 105 ? -21.312 -4.555 -29.781 1 92.5 105 ILE B C 1
ATOM 4826 O O . ILE B 1 105 ? -21.281 -3.924 -28.719 1 92.5 105 ILE B O 1
ATOM 4830 N N . PRO B 1 106 ? -22.375 -5.027 -30.344 1 91.38 106 PRO B N 1
ATOM 4831 C CA . PRO B 1 106 ? -23.641 -4.738 -29.672 1 91.38 106 PRO B CA 1
ATOM 4832 C C . PRO B 1 106 ? -23.766 -5.418 -28.297 1 91.38 106 PRO B C 1
ATOM 4834 O O . PRO B 1 106 ? -23.297 -6.551 -28.141 1 91.38 106 PRO B O 1
ATOM 4837 N N . THR B 1 107 ? -24.297 -4.711 -27.344 1 89.31 107 THR B N 1
ATOM 4838 C CA . THR B 1 107 ? -24.547 -5.258 -26.016 1 89.31 107 THR B CA 1
ATOM 4839 C C . THR B 1 107 ? -25.484 -6.461 -26.078 1 89.31 107 THR B C 1
ATOM 4841 O O . THR B 1 107 ? -26.578 -6.371 -26.641 1 89.31 107 THR B O 1
ATOM 4844 N N . PRO B 1 108 ? -25.078 -7.559 -25.609 1 82.25 108 PRO B N 1
ATOM 4845 C CA . PRO B 1 108 ? -25.953 -8.734 -25.625 1 82.25 108 PRO B CA 1
ATOM 4846 C C . PRO B 1 108 ? -27.266 -8.5 -24.891 1 82.25 108 PRO B C 1
ATOM 4848 O O . PRO B 1 108 ? -27.344 -7.652 -24 1 82.25 108 PRO B O 1
ATOM 4851 N N . GLU B 1 109 ? -28.219 -9.297 -25.25 1 80.19 109 GLU B N 1
ATOM 4852 C CA . GLU B 1 109 ? -29.531 -9.195 -24.609 1 80.19 109 GLU B CA 1
ATOM 4853 C C . GLU B 1 109 ? -29.453 -9.531 -23.125 1 80.19 109 GLU B C 1
ATOM 4855 O O . GLU B 1 109 ? -28.781 -10.477 -22.734 1 80.19 109 GLU B O 1
ATOM 4860 N N . GLY B 1 110 ? -30.031 -8.648 -22.25 1 77.44 110 GLY B N 1
ATOM 4861 C CA . GLY B 1 110 ? -30.078 -8.906 -20.812 1 77.44 110 GLY B CA 1
ATOM 4862 C C . GLY B 1 110 ? -28.922 -8.266 -20.062 1 77.44 110 GLY B C 1
ATOM 4863 O O . GLY B 1 110 ? -28.906 -8.297 -18.828 1 77.44 110 GLY B O 1
ATOM 4864 N N . VAL B 1 111 ? -28.047 -7.715 -20.812 1 86.25 111 VAL B N 1
ATOM 4865 C CA . VAL B 1 111 ? -26.906 -7.074 -20.188 1 86.25 111 VAL B CA 1
ATOM 4866 C C . VAL B 1 111 ? -27.094 -5.559 -20.203 1 86.25 111 VAL B C 1
ATOM 4868 O O . VAL B 1 111 ? -27.422 -4.977 -21.234 1 86.25 111 VAL B O 1
ATOM 4871 N N . SER B 1 112 ? -27 -4.98 -19.078 1 90.38 112 SER B N 1
ATOM 4872 C CA . SER B 1 112 ? -27.125 -3.529 -19 1 90.38 112 SER B CA 1
ATOM 4873 C C . SER B 1 112 ? -25.969 -2.824 -19.672 1 90.38 112 SER B C 1
ATOM 4875 O O . SER B 1 112 ? -24.891 -3.402 -19.828 1 90.38 112 SER B O 1
ATOM 4877 N N . ARG B 1 113 ? -26.219 -1.636 -20.062 1 92.69 113 ARG B N 1
ATOM 4878 C CA . ARG B 1 113 ? -25.188 -0.827 -20.703 1 92.69 113 ARG B CA 1
ATOM 4879 C C . ARG B 1 113 ? -24.016 -0.602 -19.75 1 92.69 113 ARG B C 1
ATOM 4881 O O . ARG B 1 113 ? -22.859 -0.582 -20.172 1 92.69 113 ARG B O 1
ATOM 4888 N N . GLN B 1 114 ? -24.266 -0.417 -18.516 1 93 114 GLN B N 1
ATOM 4889 C CA . GLN B 1 114 ? -23.234 -0.227 -17.5 1 93 114 GLN B CA 1
ATOM 4890 C C . GLN B 1 114 ? -22.359 -1.468 -17.375 1 93 114 GLN B C 1
ATOM 4892 O O . GLN B 1 114 ? -21.125 -1.36 -17.297 1 93 114 GLN B O 1
ATOM 4897 N N . ALA B 1 115 ? -23.078 -2.516 -17.359 1 90.25 115 ALA B N 1
ATOM 4898 C CA . ALA B 1 115 ? -22.344 -3.775 -17.266 1 90.25 115 ALA B CA 1
ATOM 4899 C C . ALA B 1 115 ? -21.469 -3.988 -18.484 1 90.25 115 ALA B C 1
ATOM 4901 O O . ALA B 1 115 ? -20.328 -4.449 -18.375 1 90.25 115 ALA B O 1
ATOM 4902 N N . TRP B 1 116 ? -21.984 -3.684 -19.641 1 93.31 116 TRP B N 1
ATOM 4903 C CA . TRP B 1 116 ? -21.234 -3.84 -20.891 1 93.31 116 TRP B CA 1
ATOM 4904 C C . TRP B 1 116 ? -20.031 -2.902 -20.922 1 93.31 116 TRP B C 1
ATOM 4906 O O . TRP B 1 116 ? -18.953 -3.291 -21.375 1 93.31 116 TRP B O 1
ATOM 4916 N N . GLN B 1 117 ? -20.234 -1.706 -20.5 1 95.44 117 GLN B N 1
ATOM 4917 C CA . GLN B 1 117 ? -19.125 -0.752 -20.422 1 95.44 117 GLN B CA 1
ATOM 4918 C C . GLN B 1 117 ? -18.062 -1.238 -19.453 1 95.44 117 GLN B C 1
ATOM 4920 O O . GLN B 1 117 ? -16.859 -1.099 -19.719 1 95.44 117 GLN B O 1
ATOM 4925 N N . LEU B 1 118 ? -18.547 -1.716 -18.266 1 94.19 118 LEU B N 1
ATOM 4926 C CA . LEU B 1 118 ? -17.609 -2.273 -17.312 1 94.19 118 LEU B CA 1
ATOM 4927 C C . LEU B 1 118 ? -16.812 -3.414 -17.938 1 94.19 118 LEU B C 1
ATOM 4929 O O . LEU B 1 118 ? -15.602 -3.523 -17.719 1 94.19 118 LEU B O 1
ATOM 4933 N N . PHE B 1 119 ? -17.5 -4.242 -18.656 1 92.56 119 PHE B N 1
ATOM 4934 C CA . PHE B 1 119 ? -16.859 -5.359 -19.344 1 92.56 119 PHE B CA 1
ATOM 4935 C C . PHE B 1 119 ? -15.805 -4.863 -20.328 1 92.56 119 PHE B C 1
ATOM 4937 O O . PHE B 1 119 ? -14.695 -5.406 -20.391 1 92.56 119 PHE B O 1
ATOM 4944 N N . ALA B 1 120 ? -16.094 -3.867 -21.078 1 94.56 120 ALA B N 1
ATOM 4945 C CA . ALA B 1 120 ? -15.164 -3.277 -22.031 1 94.56 120 ALA B CA 1
ATOM 4946 C C . ALA B 1 120 ? -13.914 -2.754 -21.328 1 94.56 120 ALA B C 1
ATOM 4948 O O . ALA B 1 120 ? -12.797 -2.986 -21.797 1 94.56 120 ALA B O 1
ATOM 4949 N N . ILE B 1 121 ? -14.102 -2.047 -20.266 1 96.06 121 ILE B N 1
ATOM 4950 C CA . ILE B 1 121 ? -12.969 -1.513 -19.516 1 96.06 121 ILE B CA 1
ATOM 4951 C C . ILE B 1 121 ? -12.148 -2.66 -18.922 1 96.06 121 ILE B C 1
ATOM 4953 O O . ILE B 1 121 ? -10.914 -2.605 -18.906 1 96.06 121 ILE B O 1
ATOM 4957 N N . PHE B 1 122 ? -12.883 -3.676 -18.438 1 92 122 PHE B N 1
ATOM 4958 C CA . PHE B 1 122 ? -12.219 -4.852 -17.875 1 92 122 PHE B CA 1
ATOM 4959 C C . PHE B 1 122 ? -11.336 -5.52 -18.922 1 92 122 PHE B C 1
ATOM 4961 O O . PHE B 1 122 ? -10.18 -5.848 -18.656 1 92 122 PHE B O 1
ATOM 4968 N N . ILE B 1 123 ? -11.875 -5.676 -20.094 1 89.25 123 ILE B N 1
ATOM 4969 C CA . ILE B 1 123 ? -11.141 -6.293 -21.188 1 89.25 123 ILE B CA 1
ATOM 4970 C C . ILE B 1 123 ? -9.93 -5.438 -21.547 1 89.25 123 ILE B C 1
ATOM 4972 O O . ILE B 1 123 ? -8.844 -5.965 -21.828 1 89.25 123 ILE B O 1
ATOM 4976 N N . SER B 1 124 ? -10.086 -4.184 -21.609 1 93.38 124 SER B N 1
ATOM 4977 C CA . SER B 1 124 ? -8.977 -3.273 -21.859 1 93.38 124 SER B CA 1
ATOM 4978 C C . SER B 1 124 ? -7.898 -3.416 -20.781 1 93.38 124 SER B C 1
ATOM 4980 O O . SER B 1 124 ? -6.703 -3.41 -21.094 1 93.38 124 SER B O 1
ATOM 4982 N N . THR B 1 125 ? -8.32 -3.51 -19.516 1 91.75 125 THR B N 1
ATOM 4983 C CA . THR B 1 125 ? -7.398 -3.641 -18.391 1 91.75 125 THR B CA 1
ATOM 4984 C C . THR B 1 125 ? -6.625 -4.953 -18.469 1 91.75 125 THR B C 1
ATOM 4986 O O . THR B 1 125 ? -5.402 -4.973 -18.344 1 91.75 125 THR B O 1
ATOM 4989 N N . ILE B 1 126 ? -7.332 -5.996 -18.75 1 84.19 126 ILE B N 1
ATOM 4990 C CA . ILE B 1 126 ? -6.711 -7.312 -18.859 1 84.19 126 ILE B CA 1
ATOM 4991 C C . ILE B 1 126 ? -5.727 -7.332 -20.031 1 84.19 126 ILE B C 1
ATOM 4993 O O . ILE B 1 126 ? -4.602 -7.82 -19.891 1 84.19 126 ILE B O 1
ATOM 4997 N N . CYS B 1 127 ? -6.109 -6.848 -21.156 1 86.81 127 CYS B N 1
ATOM 4998 C CA . CYS B 1 127 ? -5.242 -6.793 -22.328 1 86.81 127 CYS B CA 1
ATOM 4999 C C . CYS B 1 127 ? -3.961 -6.023 -22.031 1 86.81 127 CYS B C 1
ATOM 5001 O O . CYS B 1 127 ? -2.875 -6.43 -22.438 1 86.81 127 CYS B O 1
ATOM 5003 N N . GLY B 1 128 ? -4.109 -4.941 -21.359 1 89.62 128 GLY B N 1
ATOM 5004 C CA . GLY B 1 128 ? -2.938 -4.164 -20.984 1 89.62 128 GLY B CA 1
ATOM 5005 C C . GLY B 1 128 ? -2.02 -4.895 -20.016 1 89.62 128 GLY B C 1
ATOM 5006 O O . GLY B 1 128 ? -0.798 -4.734 -20.078 1 89.62 128 GLY B O 1
ATOM 5007 N N . LEU B 1 129 ? -2.6 -5.656 -19.078 1 82.44 129 LEU B N 1
ATOM 5008 C CA . LEU B 1 129 ? -1.769 -6.441 -18.172 1 82.44 129 LEU B CA 1
ATOM 5009 C C . LEU B 1 129 ? -0.946 -7.469 -18.953 1 82.44 129 LEU B C 1
ATOM 5011 O O . LEU B 1 129 ? 0.181 -7.785 -18.562 1 82.44 129 LEU B O 1
ATOM 5015 N N . VAL B 1 130 ? -1.475 -7.938 -20.047 1 77.69 130 VAL B N 1
ATOM 5016 C CA . VAL B 1 130 ? -0.825 -8.961 -20.859 1 77.69 130 VAL B CA 1
ATOM 5017 C C . VAL B 1 130 ? 0.218 -8.312 -21.766 1 77.69 130 VAL B C 1
ATOM 5019 O O . VAL B 1 130 ? 1.358 -8.773 -21.844 1 77.69 130 VAL B O 1
ATOM 5022 N N . LEU B 1 131 ? -0.118 -7.125 -22.406 1 80.44 131 LEU B N 1
ATOM 5023 C CA . LEU B 1 131 ? 0.738 -6.5 -23.406 1 80.44 131 LEU B CA 1
ATOM 5024 C C . LEU B 1 131 ? 1.773 -5.594 -22.75 1 80.44 131 LEU B C 1
ATOM 5026 O O . LEU B 1 131 ? 2.816 -5.301 -23.344 1 80.44 131 LEU B O 1
ATOM 5030 N N . GLY B 1 132 ? 1.454 -5.055 -21.609 1 86.31 132 GLY B N 1
ATOM 5031 C CA . GLY B 1 132 ? 2.424 -4.34 -20.797 1 86.31 132 GLY B CA 1
ATOM 5032 C C . GLY B 1 132 ? 2.711 -2.941 -21.297 1 86.31 132 GLY B C 1
ATOM 5033 O O . GLY B 1 132 ? 3.871 -2.57 -21.5 1 86.31 132 GLY B O 1
ATOM 5034 N N . PRO B 1 133 ? 1.666 -2.141 -21.594 1 91.25 133 PRO B N 1
ATOM 5035 C CA . PRO B 1 133 ? 1.92 -0.741 -21.938 1 91.25 133 PRO B CA 1
ATOM 5036 C C . PRO B 1 133 ? 2.561 0.047 -20.797 1 91.25 133 PRO B C 1
ATOM 5038 O O . PRO B 1 133 ? 3.277 1.021 -21.047 1 91.25 133 PRO B O 1
ATOM 5041 N N . LEU B 1 134 ? 2.25 -0.314 -19.609 1 92.06 134 LEU B N 1
ATOM 5042 C CA . LEU B 1 134 ? 2.787 0.162 -18.328 1 92.06 134 LEU B CA 1
ATOM 5043 C C . LEU B 1 134 ? 2.973 -0.993 -17.359 1 92.06 134 LEU B C 1
ATOM 5045 O O . LEU B 1 134 ? 2.463 -2.094 -17.578 1 92.06 134 LEU B O 1
ATOM 5049 N N . PRO B 1 135 ? 3.82 -0.719 -16.328 1 89.81 135 PRO B N 1
ATOM 5050 C CA . PRO B 1 135 ? 3.844 -1.754 -15.297 1 89.81 135 PRO B CA 1
ATOM 5051 C C . PRO B 1 135 ? 2.447 -2.135 -14.812 1 89.81 135 PRO B C 1
ATOM 5053 O O . PRO B 1 135 ? 1.53 -1.309 -14.844 1 89.81 135 PRO B O 1
ATOM 5056 N N . VAL B 1 136 ? 2.279 -3.334 -14.344 1 85.25 136 VAL B N 1
ATOM 5057 C CA . VAL B 1 136 ? 1.004 -3.98 -14.055 1 85.25 136 VAL B CA 1
ATOM 5058 C C . VAL B 1 136 ? 0.164 -3.086 -13.148 1 85.25 136 VAL B C 1
ATOM 5060 O O . VAL B 1 136 ? -0.979 -2.758 -13.477 1 85.25 136 VAL B O 1
ATOM 5063 N N . GLY B 1 137 ? 0.742 -2.633 -12.039 1 92.81 137 GLY B N 1
ATOM 5064 C CA . GLY B 1 137 ? 0.005 -1.808 -11.102 1 92.81 137 GLY B CA 1
ATOM 5065 C C . GLY B 1 137 ? -0.414 -0.469 -11.672 1 92.81 137 GLY B C 1
ATOM 5066 O O . GLY B 1 137 ? -1.514 0.016 -11.398 1 92.81 137 GLY B O 1
ATOM 5067 N N . ALA B 1 138 ? 0.398 0.144 -12.477 1 95.56 138 ALA B N 1
ATOM 5068 C CA . ALA B 1 138 ? 0.09 1.425 -13.109 1 95.56 138 ALA B CA 1
ATOM 5069 C C . ALA B 1 138 ? -1.065 1.285 -14.094 1 95.56 138 ALA B C 1
ATOM 5071 O O . ALA B 1 138 ? -1.967 2.127 -14.125 1 95.56 138 ALA B O 1
ATOM 5072 N N . TRP B 1 139 ? -0.99 0.276 -14.922 1 94.44 139 TRP B N 1
ATOM 5073 C CA . TRP B 1 139 ? -2.047 0.061 -15.906 1 94.44 139 TRP B CA 1
ATOM 5074 C C . TRP B 1 139 ? -3.373 -0.25 -15.219 1 94.44 139 TRP B C 1
ATOM 5076 O O . TRP B 1 139 ? -4.43 0.222 -15.648 1 94.44 139 TRP B O 1
ATOM 5086 N N . ALA B 1 140 ? -3.305 -1.083 -14.211 1 93.31 140 ALA B N 1
ATOM 5087 C CA . ALA B 1 140 ? -4.516 -1.353 -13.438 1 93.31 140 ALA B CA 1
ATOM 5088 C C . ALA B 1 140 ? -5.09 -0.067 -12.852 1 93.31 140 ALA B C 1
ATOM 5090 O O . ALA B 1 140 ? -6.309 0.121 -12.828 1 93.31 140 ALA B O 1
ATOM 5091 N N . PHE B 1 141 ? -4.207 0.814 -12.328 1 96.81 141 PHE B N 1
ATOM 5092 C CA . PHE B 1 141 ? -4.648 2.082 -11.758 1 96.81 141 PHE B CA 1
ATOM 5093 C C . PHE B 1 141 ? -5.332 2.941 -12.82 1 96.81 141 PHE B C 1
ATOM 5095 O O . PHE B 1 141 ? -6.32 3.619 -12.531 1 96.81 141 PHE B O 1
ATOM 5102 N N . LEU B 1 142 ? -4.836 2.945 -14.055 1 97.12 142 LEU B N 1
ATOM 5103 C CA . LEU B 1 142 ? -5.484 3.662 -15.148 1 97.12 142 LEU B CA 1
ATOM 5104 C C . LEU B 1 142 ? -6.859 3.078 -15.445 1 97.12 142 LEU B C 1
ATOM 5106 O O . LEU B 1 142 ? -7.797 3.816 -15.758 1 97.12 142 LEU B O 1
ATOM 5110 N N . GLY B 1 143 ? -6.918 1.753 -15.453 1 96.56 143 GLY B N 1
ATOM 5111 C CA . GLY B 1 143 ? -8.227 1.128 -15.57 1 96.56 143 GLY B CA 1
ATOM 5112 C C . GLY B 1 143 ? -9.203 1.573 -14.5 1 96.56 143 GLY B C 1
ATOM 5113 O O . GLY B 1 143 ? -10.359 1.877 -14.789 1 96.56 143 GLY B O 1
ATOM 5114 N N . LEU B 1 144 ? -8.727 1.604 -13.219 1 96.94 144 LEU B N 1
ATOM 5115 C CA . LEU B 1 144 ? -9.523 2.096 -12.102 1 96.94 144 LEU B CA 1
ATOM 5116 C C . LEU B 1 144 ? -9.992 3.525 -12.359 1 96.94 144 LEU B C 1
ATOM 5118 O O . LEU B 1 144 ? -11.156 3.85 -12.141 1 96.94 144 LEU B O 1
ATOM 5122 N N . THR B 1 145 ? -9.078 4.363 -12.805 1 97.81 145 THR B N 1
ATOM 5123 C CA . THR B 1 145 ? -9.398 5.754 -13.102 1 97.81 145 THR B CA 1
ATOM 5124 C C . THR B 1 145 ? -10.477 5.844 -14.172 1 97.81 145 THR B C 1
ATOM 5126 O O . THR B 1 145 ? -11.406 6.652 -14.062 1 97.81 145 THR B O 1
ATOM 5129 N N . THR B 1 146 ? -10.359 5.035 -15.195 1 97.62 146 THR B N 1
ATOM 5130 C CA . THR B 1 146 ? -11.312 5.035 -16.297 1 97.62 146 THR B CA 1
ATOM 5131 C C . THR B 1 146 ? -12.695 4.609 -15.805 1 97.62 146 THR B C 1
ATOM 5133 O O . THR B 1 146 ? -13.703 5.203 -16.188 1 97.62 146 THR B O 1
ATOM 5136 N N . VAL B 1 147 ? -12.758 3.605 -14.961 1 96.94 147 VAL B N 1
ATOM 5137 C CA . VAL B 1 147 ? -14.016 3.096 -14.422 1 96.94 147 VAL B CA 1
ATOM 5138 C C . VAL B 1 147 ? -14.719 4.199 -13.633 1 96.94 147 VAL B C 1
ATOM 5140 O O . VAL B 1 147 ? -15.93 4.395 -13.781 1 96.94 147 VAL B O 1
ATOM 5143 N N . VAL B 1 148 ? -14 4.922 -12.859 1 96.44 148 VAL B N 1
ATOM 5144 C CA . VAL B 1 148 ? -14.586 5.957 -12.016 1 96.44 148 VAL B CA 1
ATOM 5145 C C . VAL B 1 148 ? -14.898 7.195 -12.852 1 96.44 148 VAL B C 1
ATOM 5147 O O . VAL B 1 148 ? -15.953 7.809 -12.695 1 96.44 148 VAL B O 1
ATOM 5150 N N . ALA B 1 149 ? -14.031 7.535 -13.75 1 96.44 149 ALA B N 1
ATOM 5151 C CA . ALA B 1 149 ? -14.188 8.727 -14.578 1 96.44 149 ALA B CA 1
ATOM 5152 C C . ALA B 1 149 ? -15.406 8.609 -15.492 1 96.44 149 ALA B C 1
ATOM 5154 O O . ALA B 1 149 ? -16.078 9.609 -15.773 1 96.44 149 ALA B O 1
ATOM 5155 N N . THR B 1 150 ? -15.703 7.418 -15.953 1 96.12 150 THR B N 1
ATOM 5156 C CA . THR B 1 150 ? -16.828 7.199 -16.859 1 96.12 150 THR B CA 1
ATOM 5157 C C . THR B 1 150 ? -18.125 7 -16.062 1 96.12 150 THR B C 1
ATOM 5159 O O . THR B 1 150 ? -19.188 6.816 -16.656 1 96.12 150 THR B O 1
ATOM 5162 N N . GLY B 1 151 ? -18.031 6.941 -14.758 1 94.56 151 GLY B N 1
ATOM 5163 C CA . GLY B 1 151 ? -19.203 6.746 -13.922 1 94.56 151 GLY B CA 1
ATOM 5164 C C . GLY B 1 151 ? -19.719 5.312 -13.922 1 94.56 151 GLY B C 1
ATOM 5165 O O . GLY B 1 151 ? -20.859 5.055 -13.57 1 94.56 151 GLY B O 1
ATOM 5166 N N . THR B 1 152 ? -18.875 4.387 -14.367 1 95.88 152 THR B N 1
ATOM 5167 C CA . THR B 1 152 ? -19.281 2.984 -14.461 1 95.88 152 THR B CA 1
ATOM 5168 C C . THR B 1 152 ? -19.469 2.383 -13.07 1 95.88 152 THR B C 1
ATOM 5170 O O . THR B 1 152 ? -20.406 1.623 -12.844 1 95.88 152 THR B O 1
ATOM 5173 N N . LEU B 1 153 ? -18.578 2.631 -12.195 1 95.31 153 LEU B N 1
ATOM 5174 C CA . LEU B 1 153 ? -18.672 2.238 -10.789 1 95.31 153 LEU B CA 1
ATOM 5175 C C . LEU B 1 153 ? -18.281 3.395 -9.875 1 95.31 153 LEU B C 1
ATOM 5177 O O . LEU B 1 153 ? -17.391 4.18 -10.203 1 95.31 153 LEU B O 1
ATOM 5181 N N . PRO B 1 154 ? -19 3.438 -8.703 1 94.5 154 PRO B N 1
ATOM 5182 C CA . PRO B 1 154 ? -18.438 4.32 -7.68 1 94.5 154 PRO B CA 1
ATOM 5183 C C . PRO B 1 154 ? -17.062 3.875 -7.211 1 94.5 154 PRO B C 1
ATOM 5185 O O . PRO B 1 154 ? -16.734 2.688 -7.281 1 94.5 154 PRO B O 1
ATOM 5188 N N . PHE B 1 155 ? -16.312 4.762 -6.75 1 94.69 155 PHE B N 1
ATOM 5189 C CA . PHE B 1 155 ? -14.93 4.496 -6.344 1 94.69 155 PHE B CA 1
ATOM 5190 C C . PHE B 1 155 ? -14.875 3.346 -5.344 1 94.69 155 PHE B C 1
ATOM 5192 O O . PHE B 1 155 ? -14.094 2.408 -5.512 1 94.69 155 PHE B O 1
ATOM 5199 N N . ALA B 1 156 ? -15.688 3.424 -4.32 1 92.31 156 ALA B N 1
ATOM 5200 C CA . ALA B 1 156 ? -15.656 2.432 -3.248 1 92.31 156 ALA B CA 1
ATOM 5201 C C . ALA B 1 156 ? -15.898 1.026 -3.793 1 92.31 156 ALA B C 1
ATOM 5203 O O . ALA B 1 156 ? -15.281 0.062 -3.338 1 92.31 156 ALA B O 1
ATOM 5204 N N . THR B 1 157 ? -16.797 0.908 -4.734 1 93.88 157 THR B N 1
ATOM 5205 C CA . THR B 1 157 ? -17.094 -0.379 -5.359 1 93.88 157 THR B CA 1
ATOM 5206 C C . THR B 1 157 ? -15.922 -0.838 -6.223 1 93.88 157 THR B C 1
ATOM 5208 O O . THR B 1 157 ? -15.602 -2.027 -6.262 1 93.88 157 THR B O 1
ATOM 5211 N N . ALA B 1 158 ? -15.289 0.108 -6.879 1 95.25 158 ALA B N 1
ATOM 5212 C CA . ALA B 1 158 ? -14.203 -0.194 -7.805 1 95.25 158 ALA B CA 1
ATOM 5213 C C . ALA B 1 158 ? -12.961 -0.658 -7.059 1 95.25 158 ALA B C 1
ATOM 5215 O O . ALA B 1 158 ? -12.055 -1.241 -7.656 1 95.25 158 ALA B O 1
ATOM 5216 N N . VAL B 1 159 ? -12.914 -0.396 -5.762 1 95.38 159 VAL B N 1
ATOM 5217 C CA . VAL B 1 159 ? -11.766 -0.843 -4.98 1 95.38 159 VAL B CA 1
ATOM 5218 C C . VAL B 1 159 ? -12.242 -1.703 -3.811 1 95.38 159 VAL B C 1
ATOM 5220 O O . VAL B 1 159 ? -11.562 -1.808 -2.789 1 95.38 159 VAL B O 1
ATOM 5223 N N . SER B 1 160 ? -13.375 -2.311 -3.893 1 92.19 160 SER B N 1
ATOM 5224 C CA . SER B 1 160 ? -14.008 -3.045 -2.799 1 92.19 160 SER B CA 1
ATOM 5225 C C . SER B 1 160 ? -13.133 -4.203 -2.336 1 92.19 160 SER B C 1
ATOM 5227 O O . SER B 1 160 ? -13.141 -4.566 -1.157 1 92.19 160 SER B O 1
ATOM 5229 N N . ALA B 1 161 ? -12.328 -4.73 -3.219 1 89.69 161 ALA B N 1
ATOM 5230 C CA . ALA B 1 161 ? -11.508 -5.895 -2.904 1 89.69 161 ALA B CA 1
ATOM 5231 C C . ALA B 1 161 ? -10.32 -5.512 -2.031 1 89.69 161 ALA B C 1
ATOM 5233 O O . ALA B 1 161 ? -9.594 -6.379 -1.535 1 89.69 161 ALA B O 1
ATOM 5234 N N . MET B 1 162 ? -10.133 -4.238 -1.742 1 93.12 162 MET B N 1
ATOM 5235 C CA . MET B 1 162 ? -9.109 -3.777 -0.807 1 93.12 162 MET B CA 1
ATOM 5236 C C . MET B 1 162 ? -9.383 -4.301 0.599 1 93.12 162 MET B C 1
ATOM 5238 O O . MET B 1 162 ? -8.492 -4.289 1.453 1 93.12 162 MET B O 1
ATOM 5242 N N . THR B 1 163 ? -10.531 -4.762 0.808 1 93.25 163 THR B N 1
ATOM 5243 C CA . THR B 1 163 ? -10.883 -5.273 2.129 1 93.25 163 THR B CA 1
ATOM 5244 C C . THR B 1 163 ? -10.922 -6.801 2.125 1 93.25 163 THR B C 1
ATOM 5246 O O . THR B 1 163 ? -11.43 -7.414 3.066 1 93.25 163 THR B O 1
ATOM 5249 N N . SER B 1 164 ? -10.391 -7.406 1.066 1 89.31 164 SER B N 1
ATOM 5250 C CA . SER B 1 164 ? -10.422 -8.859 0.909 1 89.31 164 SER B CA 1
ATOM 5251 C C . SER B 1 164 ? -9.383 -9.531 1.803 1 89.31 164 SER B C 1
ATOM 5253 O O . SER B 1 164 ? -8.211 -9.172 1.777 1 89.31 164 SER B O 1
ATOM 5255 N N . GLU B 1 165 ? -9.805 -10.609 2.547 1 88.06 165 GLU B N 1
ATOM 5256 C CA . GLU B 1 165 ? -8.898 -11.383 3.383 1 88.06 165 GLU B CA 1
ATOM 5257 C C . GLU B 1 165 ? -7.82 -12.07 2.541 1 88.06 165 GLU B C 1
ATOM 5259 O O . GLU B 1 165 ? -6.656 -12.117 2.938 1 88.06 165 GLU B O 1
ATOM 5264 N N . VAL B 1 166 ? -8.227 -12.508 1.443 1 79.94 166 VAL B N 1
ATOM 5265 C CA . VAL B 1 166 ? -7.336 -13.281 0.583 1 79.94 166 VAL B CA 1
ATOM 5266 C C . VAL B 1 166 ? -6.215 -12.383 0.065 1 79.94 166 VAL B C 1
ATOM 5268 O O . VAL B 1 166 ? -5.047 -12.781 0.047 1 79.94 166 VAL B O 1
ATOM 5271 N N . ILE B 1 167 ? -6.566 -11.195 -0.387 1 85.12 167 ILE B N 1
ATOM 5272 C CA . ILE B 1 167 ? -5.574 -10.281 -0.935 1 85.12 167 ILE B CA 1
ATOM 5273 C C . ILE B 1 167 ? -4.574 -9.891 0.154 1 85.12 167 ILE B C 1
ATOM 5275 O O . ILE B 1 167 ? -3.365 -9.883 -0.078 1 85.12 167 ILE B O 1
ATOM 5279 N N . TRP B 1 168 ? -5.012 -9.609 1.316 1 90.69 168 TRP B N 1
ATOM 5280 C CA . TRP B 1 168 ? -4.113 -9.211 2.393 1 90.69 168 TRP B CA 1
ATOM 5281 C C . TRP B 1 168 ? -3.277 -10.391 2.879 1 90.69 168 TRP B C 1
ATOM 5283 O O . TRP B 1 168 ? -2.15 -10.203 3.348 1 90.69 168 TRP B O 1
ATOM 5293 N N . LEU B 1 169 ? -3.812 -11.617 2.787 1 86.38 169 LEU B N 1
ATOM 5294 C CA . LEU B 1 169 ? -2.975 -12.781 3.027 1 86.38 169 LEU B CA 1
ATOM 5295 C C . LEU B 1 169 ? -1.768 -12.789 2.094 1 86.38 169 LEU B C 1
ATOM 5297 O O . LEU B 1 169 ? -0.647 -13.07 2.521 1 86.38 169 LEU B O 1
ATOM 5301 N N . ILE B 1 170 ? -1.971 -12.43 0.894 1 82.94 170 ILE B N 1
ATOM 5302 C CA . ILE B 1 170 ? -0.897 -12.398 -0.093 1 82.94 170 ILE B CA 1
ATOM 5303 C C . ILE B 1 170 ? 0.093 -11.289 0.258 1 82.94 170 ILE B C 1
ATOM 5305 O O . ILE B 1 170 ? 1.305 -11.516 0.281 1 82.94 170 ILE B O 1
ATOM 5309 N N . VAL B 1 171 ? -0.455 -10.109 0.53 1 89.56 171 VAL B N 1
ATOM 5310 C CA . VAL B 1 171 ? 0.374 -8.945 0.82 1 89.56 171 VAL B CA 1
ATOM 5311 C C . VAL B 1 171 ? 1.274 -9.234 2.02 1 89.56 171 VAL B C 1
ATOM 5313 O O . VAL B 1 171 ? 2.486 -9.023 1.96 1 89.56 171 VAL B O 1
ATOM 5316 N N . ILE B 1 172 ? 0.74 -9.766 3.066 1 92.44 172 ILE B N 1
ATOM 5317 C CA . ILE B 1 172 ? 1.497 -10.047 4.281 1 92.44 172 ILE B CA 1
ATOM 5318 C C . ILE B 1 172 ? 2.5 -11.164 4.016 1 92.44 172 ILE B C 1
ATOM 5320 O O . ILE B 1 172 ? 3.619 -11.141 4.535 1 92.44 172 ILE B O 1
ATOM 5324 N N . SER B 1 173 ? 2.143 -12.094 3.197 1 86.69 173 SER B N 1
ATOM 5325 C CA . SER B 1 173 ? 3.062 -13.172 2.859 1 86.69 173 SER B CA 1
ATOM 5326 C C . SER B 1 173 ? 4.266 -12.648 2.078 1 86.69 173 SER B C 1
ATOM 5328 O O . SER B 1 173 ? 5.371 -13.172 2.211 1 86.69 173 SER B O 1
ATOM 5330 N N . PHE B 1 174 ? 4.07 -11.641 1.306 1 86.38 174 PHE B N 1
ATOM 5331 C CA . PHE B 1 174 ? 5.199 -10.992 0.65 1 86.38 174 PHE B CA 1
ATOM 5332 C C . PHE B 1 174 ? 6.168 -10.43 1.68 1 86.38 174 PHE B C 1
ATOM 5334 O O . PHE B 1 174 ? 7.383 -10.406 1.455 1 86.38 174 PHE B O 1
ATOM 5341 N N . PHE B 1 175 ? 5.613 -9.953 2.766 1 92.44 175 PHE B N 1
ATOM 5342 C CA . PHE B 1 175 ? 6.492 -9.43 3.805 1 92.44 175 PHE B CA 1
ATOM 5343 C C . PHE B 1 175 ? 7.289 -10.555 4.453 1 92.44 175 PHE B C 1
ATOM 5345 O O . PHE B 1 175 ? 8.422 -10.344 4.887 1 92.44 175 PHE B O 1
ATOM 5352 N N . PHE B 1 176 ? 6.742 -11.781 4.48 1 89.75 176 PHE B N 1
ATOM 5353 C CA . PHE B 1 176 ? 7.512 -12.938 4.922 1 89.75 176 PHE B CA 1
ATOM 5354 C C . PHE B 1 176 ? 8.703 -13.172 4.004 1 89.75 176 PHE B C 1
ATOM 5356 O O . PHE B 1 176 ? 9.797 -13.516 4.473 1 89.75 176 PHE B O 1
ATOM 5363 N N . ALA B 1 177 ? 8.414 -13.023 2.764 1 84.56 177 ALA B N 1
ATOM 5364 C CA . ALA B 1 177 ? 9.508 -13.188 1.804 1 84.56 177 ALA B CA 1
ATOM 5365 C C . ALA B 1 177 ? 10.641 -12.211 2.092 1 84.56 177 ALA B C 1
ATOM 5367 O O . ALA B 1 177 ? 11.82 -12.578 1.997 1 84.56 177 ALA B O 1
ATOM 5368 N N . LYS B 1 178 ? 10.281 -11.016 2.414 1 86.94 178 LYS B N 1
ATOM 5369 C CA . LYS B 1 178 ? 11.281 -10.016 2.762 1 86.94 178 LYS B CA 1
ATOM 5370 C C . LYS B 1 178 ? 12.047 -10.422 4.02 1 86.94 178 LYS B C 1
ATOM 5372 O O . LYS B 1 178 ? 13.25 -10.18 4.125 1 86.94 178 LYS B O 1
ATOM 5377 N N . ALA B 1 179 ? 11.398 -11.016 4.969 1 89.94 179 ALA B N 1
ATOM 5378 C CA . ALA B 1 179 ? 12.055 -11.5 6.184 1 89.94 179 ALA B CA 1
ATOM 5379 C C . ALA B 1 179 ? 13.086 -12.578 5.863 1 89.94 179 ALA B C 1
ATOM 5381 O O . ALA B 1 179 ? 14.172 -12.594 6.441 1 89.94 179 ALA B O 1
ATOM 5382 N N . PHE B 1 180 ? 12.805 -13.422 4.941 1 86.62 180 PHE B N 1
ATOM 5383 C CA . PHE B 1 180 ? 13.75 -14.445 4.512 1 86.62 180 PHE B CA 1
ATOM 5384 C C . PHE B 1 180 ? 14.992 -13.812 3.891 1 86.62 180 PHE B C 1
ATOM 5386 O O . PHE B 1 180 ? 16.109 -14.258 4.145 1 86.62 180 PHE B O 1
ATOM 5393 N N . GLU B 1 181 ? 14.703 -12.844 3.146 1 80.31 181 GLU B N 1
ATOM 5394 C CA . GLU B 1 181 ? 15.797 -12.156 2.459 1 80.31 181 GLU B CA 1
ATOM 5395 C C . GLU B 1 181 ? 16.688 -11.414 3.445 1 80.31 181 GLU B C 1
ATOM 5397 O O . GLU B 1 181 ? 17.922 -11.492 3.365 1 80.31 181 GLU B O 1
ATOM 5402 N N . THR B 1 182 ? 16.078 -10.734 4.383 1 84.75 182 THR B N 1
ATOM 5403 C CA . THR B 1 182 ? 16.828 -9.867 5.277 1 84.75 182 THR B CA 1
ATOM 5404 C C . THR B 1 182 ? 17.578 -10.68 6.324 1 84.75 182 THR B C 1
ATOM 5406 O O . THR B 1 182 ? 18.656 -10.289 6.777 1 84.75 182 THR B O 1
ATOM 5409 N N . THR B 1 183 ? 17.094 -11.852 6.676 1 90.5 183 THR B N 1
ATOM 5410 C CA . THR B 1 183 ? 17.719 -12.641 7.734 1 90.5 183 THR B CA 1
ATOM 5411 C C . THR B 1 183 ? 18.734 -13.609 7.156 1 90.5 183 THR B C 1
ATOM 5413 O O . THR B 1 183 ? 19.578 -14.141 7.887 1 90.5 183 THR B O 1
ATOM 5416 N N . GLY B 1 184 ? 18.578 -13.93 5.879 1 88.5 184 GLY B N 1
ATOM 5417 C CA . GLY B 1 184 ? 19.469 -14.914 5.262 1 88.5 184 GLY B CA 1
ATOM 5418 C C . GLY B 1 184 ? 18.984 -16.344 5.461 1 88.5 184 GLY B C 1
ATOM 5419 O O . GLY B 1 184 ? 19.656 -17.281 5.031 1 88.5 184 GLY B O 1
ATOM 5420 N N . LEU B 1 185 ? 17.875 -16.484 6.039 1 90.44 185 LEU B N 1
ATOM 5421 C CA . LEU B 1 185 ? 17.359 -17.812 6.332 1 90.44 185 LEU B CA 1
ATOM 5422 C C . LEU B 1 185 ? 17.156 -18.625 5.055 1 90.44 185 LEU B C 1
ATOM 5424 O O . LEU B 1 185 ? 17.391 -19.828 5.031 1 90.44 185 LEU B O 1
ATOM 5428 N N . GLY B 1 186 ? 16.703 -18.031 3.984 1 87.06 186 GLY B N 1
ATOM 5429 C CA . GLY B 1 186 ? 16.531 -18.719 2.711 1 87.06 186 GLY B CA 1
ATOM 5430 C C . GLY B 1 186 ? 17.828 -19.312 2.186 1 87.06 186 GLY B C 1
ATOM 5431 O O . GLY B 1 186 ? 17.844 -20.469 1.752 1 87.06 186 GLY B O 1
ATOM 5432 N N . GLU B 1 187 ? 18.781 -18.547 2.238 1 88.19 187 GLU B N 1
ATOM 5433 C CA . GLU B 1 187 ? 20.094 -19.016 1.806 1 88.19 187 GLU B CA 1
ATOM 5434 C C . GLU B 1 187 ? 20.594 -20.172 2.678 1 88.19 187 GLU B C 1
ATOM 5436 O O . GLU B 1 187 ? 21.172 -21.141 2.176 1 88.19 187 GLU B O 1
ATOM 5441 N N . ARG B 1 188 ? 20.422 -20.016 3.91 1 91.25 188 ARG B N 1
ATOM 5442 C CA . ARG B 1 188 ? 20.828 -21.062 4.844 1 91.25 188 ARG B CA 1
ATOM 5443 C C . ARG B 1 188 ? 20.125 -22.375 4.539 1 91.25 188 ARG B C 1
ATOM 5445 O O . ARG B 1 188 ? 20.766 -23.422 4.449 1 91.25 188 ARG B O 1
ATOM 5452 N N . ILE B 1 189 ? 18.859 -22.344 4.379 1 90.19 189 ILE B N 1
ATOM 5453 C CA . ILE B 1 189 ? 18.078 -23.531 4.109 1 90.19 189 ILE B CA 1
ATOM 5454 C C . ILE B 1 189 ? 18.547 -24.188 2.809 1 90.19 189 ILE B C 1
ATOM 5456 O O . ILE B 1 189 ? 18.734 -25.406 2.748 1 90.19 189 ILE B O 1
ATOM 5460 N N . ALA B 1 190 ? 18.719 -23.422 1.817 1 86.69 190 ALA B N 1
ATOM 5461 C CA . ALA B 1 190 ? 19.156 -23.938 0.527 1 86.69 190 ALA B CA 1
ATOM 5462 C C . ALA B 1 190 ? 20.516 -24.625 0.654 1 86.69 190 ALA B C 1
ATOM 5464 O O . ALA B 1 190 ? 20.719 -25.719 0.123 1 86.69 190 ALA B O 1
ATOM 5465 N N . ASN B 1 191 ? 21.438 -24.047 1.404 1 89.06 191 ASN B N 1
ATOM 5466 C CA . ASN B 1 191 ? 22.766 -24.625 1.56 1 89.06 191 ASN B CA 1
ATOM 5467 C C . ASN B 1 191 ? 22.75 -25.875 2.42 1 89.06 191 ASN B C 1
ATOM 5469 O O . ASN B 1 191 ? 23.547 -26.781 2.213 1 89.06 191 ASN B O 1
ATOM 5473 N N . VAL B 1 192 ? 21.875 -25.969 3.314 1 92.25 192 VAL B N 1
ATOM 5474 C CA . VAL B 1 192 ? 21.734 -27.172 4.125 1 92.25 192 VAL B CA 1
ATOM 5475 C C . VAL B 1 192 ? 21.391 -28.359 3.227 1 92.25 192 VAL B C 1
ATOM 5477 O O . VAL B 1 192 ? 21.953 -29.438 3.371 1 92.25 192 VAL B O 1
ATOM 5480 N N . PHE B 1 193 ? 20.578 -28.156 2.27 1 91.06 193 PHE B N 1
ATOM 5481 C CA . PHE B 1 193 ? 20.141 -29.266 1.427 1 91.06 193 PHE B CA 1
ATOM 5482 C C . PHE B 1 193 ? 21.172 -29.562 0.344 1 91.06 193 PHE B C 1
ATOM 5484 O O . PHE B 1 193 ? 21.328 -30.719 -0.059 1 91.06 193 PHE B O 1
ATOM 5491 N N . VAL B 1 194 ? 21.828 -28.516 -0.057 1 88.5 194 VAL B N 1
ATOM 5492 C CA . VAL B 1 194 ? 22.938 -28.766 -0.967 1 88.5 194 VAL B CA 1
ATOM 5493 C C . VAL B 1 194 ? 24.016 -29.578 -0.257 1 88.5 194 VAL B C 1
ATOM 5495 O O . VAL B 1 194 ? 24.594 -30.516 -0.839 1 88.5 194 VAL B O 1
ATOM 5498 N N . ALA B 1 195 ? 24.234 -29.266 0.938 1 92.69 195 ALA B N 1
ATOM 5499 C CA . ALA B 1 195 ? 25.234 -30 1.721 1 92.69 195 ALA B CA 1
ATOM 5500 C C . ALA B 1 195 ? 24.812 -31.438 1.951 1 92.69 195 ALA B C 1
ATOM 5502 O O . ALA B 1 195 ? 25.641 -32.344 1.979 1 92.69 195 ALA B O 1
ATOM 5503 N N . ALA B 1 196 ? 23.625 -31.672 2.062 1 93.38 196 ALA B N 1
ATOM 5504 C CA . ALA B 1 196 ? 23.094 -33 2.41 1 93.38 196 ALA B CA 1
ATOM 5505 C C . ALA B 1 196 ? 22.953 -33.875 1.17 1 93.38 196 ALA B C 1
ATOM 5507 O O . ALA B 1 196 ? 23.156 -35.094 1.238 1 93.38 196 ALA B O 1
ATOM 5508 N N . MET B 1 197 ? 22.656 -33.25 0.027 1 92.69 197 MET B N 1
ATOM 5509 C CA . MET B 1 197 ? 22.234 -34.062 -1.114 1 92.69 197 MET B CA 1
ATOM 5510 C C . MET B 1 197 ? 23.094 -33.75 -2.338 1 92.69 197 MET B C 1
ATOM 5512 O O . MET B 1 197 ? 22.891 -34.344 -3.404 1 92.69 197 MET B O 1
ATOM 5516 N N . GLY B 1 198 ? 24.078 -32.969 -2.211 1 90.88 198 GLY B N 1
ATOM 5517 C CA . GLY B 1 198 ? 24.719 -32.375 -3.371 1 90.88 198 GLY B CA 1
ATOM 5518 C C . GLY B 1 198 ? 25.891 -33.188 -3.893 1 90.88 198 GLY B C 1
ATOM 5519 O O . GLY B 1 198 ? 26.75 -32.656 -4.602 1 90.88 198 GLY B O 1
ATOM 5520 N N . LYS B 1 199 ? 25.953 -34.438 -3.652 1 92.56 199 LYS B N 1
ATOM 5521 C CA . LYS B 1 199 ? 27.078 -35.25 -4.094 1 92.56 199 LYS B CA 1
ATOM 5522 C C . LYS B 1 199 ? 27 -35.562 -5.59 1 92.56 199 LYS B C 1
ATOM 5524 O O . LYS B 1 199 ? 27.984 -35.938 -6.207 1 92.56 199 LYS B O 1
ATOM 5529 N N . SER B 1 200 ? 25.875 -35.531 -6.109 1 95.12 200 SER B N 1
ATOM 5530 C CA . SER B 1 200 ? 25.641 -35.656 -7.543 1 95.12 200 SER B CA 1
ATOM 5531 C C . SER B 1 200 ? 24.797 -34.531 -8.078 1 95.12 200 SER B C 1
ATOM 5533 O O . SER B 1 200 ? 24.109 -33.844 -7.305 1 95.12 200 SER B O 1
ATOM 5535 N N . SER B 1 201 ? 24.938 -34.375 -9.391 1 95.5 201 SER B N 1
ATOM 5536 C CA . SER B 1 201 ? 24.109 -33.312 -10 1 95.5 201 SER B CA 1
ATOM 5537 C C . SER B 1 201 ? 22.625 -33.594 -9.789 1 95.5 201 SER B C 1
ATOM 5539 O O . SER B 1 201 ? 21.844 -32.656 -9.57 1 95.5 201 SER B O 1
ATOM 5541 N N . LEU B 1 202 ? 22.234 -34.812 -9.906 1 96.62 202 LEU B N 1
ATOM 5542 C CA . LEU B 1 202 ? 20.844 -35.188 -9.617 1 96.62 202 LEU B CA 1
ATOM 5543 C C . LEU B 1 202 ? 20.516 -34.906 -8.156 1 96.62 202 LEU B C 1
ATOM 5545 O O . LEU B 1 202 ? 19.422 -34.406 -7.844 1 96.62 202 LEU B O 1
ATOM 5549 N N . GLY B 1 203 ? 21.406 -35.25 -7.285 1 96.25 203 GLY B N 1
ATOM 5550 C CA . GLY B 1 203 ? 21.234 -34.938 -5.871 1 96.25 203 GLY B CA 1
ATOM 5551 C C . GLY B 1 203 ? 21.109 -33.469 -5.594 1 96.25 203 GLY B C 1
ATOM 5552 O O . GLY B 1 203 ? 20.312 -33.062 -4.746 1 96.25 203 GLY B O 1
ATOM 5553 N N . LEU B 1 204 ? 21.953 -32.75 -6.281 1 94.5 204 LEU B N 1
ATOM 5554 C CA . LEU B 1 204 ? 21.844 -31.281 -6.18 1 94.5 204 LEU B CA 1
ATOM 5555 C C . LEU B 1 204 ? 20.453 -30.812 -6.609 1 94.5 204 LEU B C 1
ATOM 5557 O O . LEU B 1 204 ? 19.875 -29.922 -5.98 1 94.5 204 LEU B O 1
ATOM 5561 N N . GLY B 1 205 ? 19.984 -31.359 -7.699 1 96.31 205 GLY B N 1
ATOM 5562 C CA . GLY B 1 205 ? 18.656 -31.016 -8.164 1 96.31 205 GLY B CA 1
ATOM 5563 C C . GLY B 1 205 ? 17.578 -31.312 -7.137 1 96.31 205 GLY B C 1
ATOM 5564 O O . GLY B 1 205 ? 16.719 -30.453 -6.871 1 96.31 205 GLY B O 1
ATOM 5565 N N . TYR B 1 206 ? 17.594 -32.469 -6.574 1 96.56 206 TYR B N 1
ATOM 5566 C CA . TYR B 1 206 ? 16.625 -32.844 -5.547 1 96.56 206 TYR B CA 1
ATOM 5567 C C . TYR B 1 206 ? 16.797 -31.953 -4.309 1 96.56 206 TYR B C 1
ATOM 5569 O O . TYR B 1 206 ? 15.805 -31.547 -3.693 1 96.56 206 TYR B O 1
ATOM 5577 N N . GLY B 1 207 ? 18.016 -31.734 -3.924 1 95.06 207 GLY B N 1
ATOM 5578 C CA . GLY B 1 207 ? 18.25 -30.891 -2.768 1 95.06 207 GLY B CA 1
ATOM 5579 C C . GLY B 1 207 ? 17.656 -29.5 -2.908 1 95.06 207 GLY B C 1
ATOM 5580 O O . GLY B 1 207 ? 16.984 -29.016 -1.997 1 95.06 207 GLY B O 1
ATOM 5581 N N . LEU B 1 208 ? 17.922 -28.875 -4.004 1 94.94 208 LEU B N 1
ATOM 5582 C CA . LEU B 1 208 ? 17.391 -27.547 -4.258 1 94.94 208 LEU B CA 1
ATOM 5583 C C . LEU B 1 208 ? 15.867 -27.578 -4.352 1 94.94 208 LEU B C 1
ATOM 5585 O O . LEU B 1 208 ? 15.195 -26.641 -3.916 1 94.94 208 LEU B O 1
ATOM 5589 N N . MET B 1 209 ? 15.328 -28.594 -4.914 1 96.31 209 MET B N 1
ATOM 5590 C CA . MET B 1 209 ? 13.883 -28.75 -5.02 1 96.31 209 MET B CA 1
ATOM 5591 C C . MET B 1 209 ? 13.242 -28.844 -3.637 1 96.31 209 MET B C 1
ATOM 5593 O O . MET B 1 209 ? 12.203 -28.25 -3.381 1 96.31 209 MET B O 1
ATOM 5597 N N . VAL B 1 210 ? 13.836 -29.625 -2.773 1 95.75 210 VAL B N 1
ATOM 5598 C CA . VAL B 1 210 ? 13.305 -29.781 -1.423 1 95.75 210 VAL B CA 1
ATOM 5599 C C . VAL B 1 210 ? 13.375 -28.453 -0.677 1 95.75 210 VAL B C 1
ATOM 5601 O O . VAL B 1 210 ? 12.453 -28.109 0.07 1 95.75 210 VAL B O 1
ATOM 5604 N N . ALA B 1 211 ? 14.453 -27.781 -0.873 1 93.31 211 ALA B N 1
ATOM 5605 C CA . ALA B 1 211 ? 14.555 -26.438 -0.287 1 93.31 211 ALA B CA 1
ATOM 5606 C C . ALA B 1 211 ? 13.43 -25.547 -0.783 1 93.31 211 ALA B C 1
ATOM 5608 O O . ALA B 1 211 ? 12.82 -24.812 0 1 93.31 211 ALA B O 1
ATOM 5609 N N . GLU B 1 212 ? 13.188 -25.594 -2.047 1 94.56 212 GLU B N 1
ATOM 5610 C CA . GLU B 1 212 ? 12.094 -24.844 -2.656 1 94.56 212 GLU B CA 1
ATOM 5611 C C . GLU B 1 212 ? 10.75 -25.234 -2.035 1 94.56 212 GLU B C 1
ATOM 5613 O O . GLU B 1 212 ? 9.938 -24.375 -1.723 1 94.56 212 GLU B O 1
ATOM 5618 N N . LEU B 1 213 ? 10.547 -26.469 -1.89 1 94.62 213 LEU B N 1
ATOM 5619 C CA . LEU B 1 213 ? 9.32 -27 -1.307 1 94.62 213 LEU B CA 1
ATOM 5620 C C . LEU B 1 213 ? 9.117 -26.469 0.109 1 94.62 213 LEU B C 1
ATOM 5622 O O . LEU B 1 213 ? 8 -26.094 0.482 1 94.62 213 LEU B O 1
ATOM 5626 N N . LEU B 1 214 ? 10.133 -26.375 0.819 1 91.5 214 LEU B N 1
ATOM 5627 C CA . LEU B 1 214 ? 10.055 -25.984 2.221 1 91.5 214 LEU B CA 1
ATOM 5628 C C . LEU B 1 214 ? 9.836 -24.484 2.35 1 91.5 214 LEU B C 1
ATOM 5630 O O . LEU B 1 214 ? 9.164 -24.016 3.275 1 91.5 214 LEU B O 1
ATOM 5634 N N . LEU B 1 215 ? 10.328 -23.75 1.432 1 90.75 215 LEU B N 1
ATOM 5635 C CA . LEU B 1 215 ? 10.258 -22.297 1.495 1 90.75 215 LEU B CA 1
ATOM 5636 C C . LEU B 1 215 ? 8.961 -21.781 0.881 1 90.75 215 LEU B C 1
ATOM 5638 O O . LEU B 1 215 ? 8.453 -20.734 1.274 1 90.75 215 LEU B O 1
ATOM 5642 N N . SER B 1 216 ? 8.375 -22.531 0.035 1 93.31 216 SER B N 1
ATOM 5643 C CA . SER B 1 216 ? 7.336 -22.047 -0.861 1 93.31 216 SER B CA 1
ATOM 5644 C C . SER B 1 216 ? 6.062 -21.703 -0.093 1 93.31 216 SER B C 1
ATOM 5646 O O . SER B 1 216 ? 5.367 -20.734 -0.429 1 93.31 216 SER B O 1
ATOM 5648 N N . PRO B 1 217 ? 5.703 -22.375 0.956 1 90.06 217 PRO B N 1
ATOM 5649 C CA . PRO B 1 217 ? 4.457 -22.016 1.637 1 90.06 217 PRO B CA 1
ATOM 5650 C C . PRO B 1 217 ? 4.531 -20.656 2.307 1 90.06 217 PRO B C 1
ATOM 5652 O O . PRO B 1 217 ? 3.502 -19.984 2.488 1 90.06 217 PRO B O 1
ATOM 5655 N N . ALA B 1 218 ? 5.707 -20.219 2.574 1 86.75 218 ALA B N 1
ATOM 5656 C CA . ALA B 1 218 ? 5.871 -18.953 3.311 1 86.75 218 ALA B CA 1
ATOM 5657 C C . ALA B 1 218 ? 6.336 -17.844 2.387 1 86.75 218 ALA B C 1
ATOM 5659 O O . ALA B 1 218 ? 6.445 -16.688 2.807 1 86.75 218 ALA B O 1
ATOM 5660 N N . MET B 1 219 ? 6.598 -18.109 1.177 1 85.12 219 MET B N 1
ATOM 5661 C CA . MET B 1 219 ? 7.043 -17.141 0.183 1 85.12 219 MET B CA 1
ATOM 5662 C C . MET B 1 219 ? 6.148 -17.172 -1.051 1 85.12 219 MET B C 1
ATOM 5664 O O . MET B 1 219 ? 6.473 -17.828 -2.041 1 85.12 219 MET B O 1
ATOM 5668 N N . PRO B 1 220 ? 5.168 -16.328 -1.004 1 84.62 220 PRO B N 1
ATOM 5669 C CA . PRO B 1 220 ? 4.16 -16.406 -2.062 1 84.62 220 PRO B CA 1
ATOM 5670 C C . PRO B 1 220 ? 4.645 -15.812 -3.385 1 84.62 220 PRO B C 1
ATOM 5672 O O . PRO B 1 220 ? 3.9 -15.086 -4.051 1 84.62 220 PRO B O 1
ATOM 5675 N N . SER B 1 221 ? 5.809 -16.016 -3.725 1 84.44 221 SER B N 1
ATOM 5676 C CA . SER B 1 221 ? 6.387 -15.492 -4.961 1 84.44 221 SER B CA 1
ATOM 5677 C C . SER B 1 221 ? 7.465 -16.422 -5.5 1 84.44 221 SER B C 1
ATOM 5679 O O . SER B 1 221 ? 8.586 -16.453 -4.98 1 84.44 221 SER B O 1
ATOM 5681 N N . SER B 1 222 ? 7.047 -17.031 -6.551 1 89.56 222 SER B N 1
ATOM 5682 C CA . SER B 1 222 ? 8.039 -17.891 -7.191 1 89.56 222 SER B CA 1
ATOM 5683 C C . SER B 1 222 ? 9.18 -17.062 -7.773 1 89.56 222 SER B C 1
ATOM 5685 O O . SER B 1 222 ? 10.328 -17.516 -7.824 1 89.56 222 SER B O 1
ATOM 5687 N N . THR B 1 223 ? 8.891 -15.867 -8.125 1 85.69 223 THR B N 1
ATOM 5688 C CA . THR B 1 223 ? 9.898 -14.945 -8.648 1 85.69 223 THR B CA 1
ATOM 5689 C C . THR B 1 223 ? 10.93 -14.609 -7.57 1 85.69 223 THR B C 1
ATOM 5691 O O . THR B 1 223 ? 12.133 -14.609 -7.836 1 85.69 223 THR B O 1
ATOM 5694 N N . ALA B 1 224 ? 10.453 -14.352 -6.414 1 83.88 224 ALA B N 1
ATOM 5695 C CA . ALA B 1 224 ? 11.328 -14.008 -5.297 1 83.88 224 ALA B CA 1
ATOM 5696 C C . ALA B 1 224 ? 12.203 -15.195 -4.902 1 83.88 224 ALA B C 1
ATOM 5698 O O . ALA B 1 224 ? 13.375 -15.016 -4.562 1 83.88 224 ALA B O 1
ATOM 5699 N N . ARG B 1 225 ? 11.703 -16.344 -4.926 1 90.75 225 ARG B N 1
ATOM 5700 C CA . ARG B 1 225 ? 12.484 -17.547 -4.613 1 90.75 225 ARG B CA 1
ATOM 5701 C C . ARG B 1 225 ? 13.547 -17.797 -5.672 1 90.75 225 ARG B C 1
ATOM 5703 O O . ARG B 1 225 ? 14.711 -18.047 -5.344 1 90.75 225 ARG B O 1
ATOM 5710 N N . ALA B 1 226 ? 13.148 -17.609 -6.883 1 91.75 226 ALA B N 1
ATOM 5711 C CA . ALA B 1 226 ? 14.07 -17.844 -7.996 1 91.75 226 ALA B CA 1
ATOM 5712 C C . ALA B 1 226 ? 15.203 -16.828 -7.992 1 91.75 226 ALA B C 1
ATOM 5714 O O . ALA B 1 226 ? 16.375 -17.203 -8.023 1 91.75 226 ALA B O 1
ATOM 5715 N N . GLY B 1 227 ? 14.852 -15.633 -7.926 1 86.31 227 GLY B N 1
ATOM 5716 C CA . GLY B 1 227 ? 15.844 -14.578 -8.039 1 86.31 227 GLY B CA 1
ATOM 5717 C C . GLY B 1 227 ? 16.609 -14.352 -6.754 1 86.31 227 GLY B C 1
ATOM 5718 O O . GLY B 1 227 ? 17.812 -14.062 -6.789 1 86.31 227 GLY B O 1
ATOM 5719 N N . GLY B 1 228 ? 15.992 -14.492 -5.719 1 81.5 228 GLY B N 1
ATOM 5720 C CA . GLY B 1 228 ? 16.594 -14.109 -4.449 1 81.5 228 GLY B CA 1
ATOM 5721 C C . GLY B 1 228 ? 17.344 -15.242 -3.785 1 81.5 228 GLY B C 1
ATOM 5722 O O . GLY B 1 228 ? 18.281 -15.008 -3.016 1 81.5 228 GLY B O 1
ATOM 5723 N N . ILE B 1 229 ? 17 -16.438 -4.082 1 86.75 229 ILE B N 1
ATOM 5724 C CA . ILE B 1 229 ? 17.562 -17.547 -3.309 1 86.75 229 ILE B CA 1
ATOM 5725 C C . ILE B 1 229 ? 18.234 -18.547 -4.25 1 86.75 229 ILE B C 1
ATOM 5727 O O . ILE B 1 229 ? 19.438 -18.766 -4.176 1 86.75 229 ILE B O 1
ATOM 5731 N N . PHE B 1 230 ? 17.609 -18.984 -5.207 1 93.06 230 PHE B N 1
ATOM 5732 C CA . PHE B 1 230 ? 18.062 -20.203 -5.883 1 93.06 230 PHE B CA 1
ATOM 5733 C C . PHE B 1 230 ? 18.984 -19.859 -7.039 1 93.06 230 PHE B C 1
ATOM 5735 O O . PHE B 1 230 ? 19.969 -20.578 -7.281 1 93.06 230 PHE B O 1
ATOM 5742 N N . MET B 1 231 ? 18.703 -18.766 -7.738 1 92.31 231 MET B N 1
ATOM 5743 C CA . MET B 1 231 ? 19.562 -18.438 -8.875 1 92.31 231 MET B CA 1
ATOM 5744 C C . MET B 1 231 ? 20.984 -18.109 -8.414 1 92.31 231 MET B C 1
ATOM 5746 O O . MET B 1 231 ? 21.953 -18.547 -9.023 1 92.31 231 MET B O 1
ATOM 5750 N N . PRO B 1 232 ? 21.172 -17.375 -7.34 1 88.25 232 PRO B N 1
ATOM 5751 C CA . PRO B 1 232 ? 22.531 -17.141 -6.848 1 88.25 232 PRO B CA 1
ATOM 5752 C C . PRO B 1 232 ? 23.25 -18.422 -6.453 1 88.25 232 PRO B C 1
ATOM 5754 O O . PRO B 1 232 ? 24.453 -18.547 -6.676 1 88.25 232 PRO B O 1
ATOM 5757 N N . ILE B 1 233 ? 22.562 -19.328 -5.934 1 89 233 ILE B N 1
ATOM 5758 C CA . ILE B 1 233 ? 23.141 -20.594 -5.531 1 89 233 ILE B CA 1
ATOM 5759 C C . ILE B 1 233 ? 23.547 -21.391 -6.77 1 89 233 ILE B C 1
ATOM 5761 O O . ILE B 1 233 ? 24.641 -21.953 -6.82 1 89 233 ILE B O 1
ATOM 5765 N N . ILE B 1 234 ? 22.734 -21.391 -7.738 1 93.38 234 ILE B N 1
ATOM 5766 C CA . ILE B 1 234 ? 23.016 -22.094 -8.984 1 93.38 234 ILE B CA 1
ATOM 5767 C C . ILE B 1 234 ? 24.25 -21.469 -9.648 1 93.38 234 ILE B C 1
ATOM 5769 O O . ILE B 1 234 ? 25.125 -22.188 -10.148 1 93.38 234 ILE B O 1
ATOM 5773 N N . LYS B 1 235 ? 24.312 -20.172 -9.617 1 91.31 235 LYS B N 1
ATOM 5774 C CA . LYS B 1 235 ? 25.469 -19.469 -10.188 1 91.31 235 LYS B CA 1
ATOM 5775 C C . LYS B 1 235 ? 26.75 -19.844 -9.461 1 91.31 235 LYS B C 1
ATOM 5777 O O . LYS B 1 235 ? 27.797 -20.062 -10.086 1 91.31 235 LYS B O 1
ATOM 5782 N N . PHE B 1 236 ? 26.656 -19.891 -8.266 1 86.88 236 PHE B N 1
ATOM 5783 C CA . PHE B 1 236 ? 27.812 -20.234 -7.441 1 86.88 236 PHE B CA 1
ATOM 5784 C C . PHE B 1 236 ? 28.281 -21.656 -7.723 1 86.88 236 PHE B C 1
ATOM 5786 O O . PHE B 1 236 ? 29.484 -21.906 -7.902 1 86.88 236 PHE B O 1
ATOM 5793 N N . LEU B 1 237 ? 27.344 -22.594 -7.734 1 89.12 237 LEU B N 1
ATOM 5794 C CA . LEU B 1 237 ? 27.656 -24 -8 1 89.12 237 LEU B CA 1
ATOM 5795 C C . LEU B 1 237 ? 28.234 -24.156 -9.398 1 89.12 237 LEU B C 1
ATOM 5797 O O . LEU B 1 237 ? 29.156 -24.969 -9.602 1 89.12 237 LEU B O 1
ATOM 5801 N N . SER B 1 238 ? 27.672 -23.438 -10.297 1 91.69 238 SER B N 1
ATOM 5802 C CA . SER B 1 238 ? 28.156 -23.5 -11.672 1 91.69 238 SER B CA 1
ATOM 5803 C C . SER B 1 238 ? 29.578 -22.969 -11.773 1 91.69 238 SER B C 1
ATOM 5805 O O . SER B 1 238 ? 30.406 -23.516 -12.508 1 91.69 238 SER B O 1
ATOM 5807 N N . LYS B 1 239 ? 29.844 -21.891 -11.102 1 88.81 239 LYS B N 1
ATOM 5808 C CA . LYS B 1 239 ? 31.188 -21.297 -11.094 1 88.81 239 LYS B CA 1
ATOM 5809 C C . LYS B 1 239 ? 32.219 -22.297 -10.562 1 88.81 239 LYS B C 1
ATOM 5811 O O . LYS B 1 239 ? 33.375 -22.312 -11.023 1 88.81 239 LYS B O 1
ATOM 5816 N N . GLY B 1 240 ? 31.828 -23.109 -9.656 1 84.62 240 GLY B N 1
ATOM 5817 C CA . GLY B 1 240 ? 32.719 -24.094 -9.055 1 84.62 240 GLY B CA 1
ATOM 5818 C C . GLY B 1 240 ? 33.25 -25.109 -10.039 1 84.62 240 GLY B C 1
ATOM 5819 O O . GLY B 1 240 ? 34.281 -25.719 -9.828 1 84.62 240 GLY B O 1
ATOM 5820 N N . VAL B 1 241 ? 32.562 -25.297 -11.117 1 89.25 241 VAL B N 1
ATOM 5821 C CA . VAL B 1 241 ? 32.969 -26.281 -12.117 1 89.25 241 VAL B CA 1
ATOM 5822 C C . VAL B 1 241 ? 33.25 -25.578 -13.438 1 89.25 241 VAL B C 1
ATOM 5824 O O . VAL B 1 241 ? 33.219 -26.203 -14.508 1 89.25 241 VAL B O 1
ATOM 5827 N N . ASN B 1 242 ? 33.5 -24.266 -13.359 1 89 242 ASN B N 1
ATOM 5828 C CA . ASN B 1 242 ? 33.688 -23.453 -14.555 1 89 242 ASN B CA 1
ATOM 5829 C C . ASN B 1 242 ? 32.562 -23.609 -15.547 1 89 242 ASN B C 1
ATOM 5831 O O . ASN B 1 242 ? 32.781 -23.812 -16.734 1 89 242 ASN B O 1
ATOM 5835 N N . GLY B 1 243 ? 31.438 -23.672 -14.992 1 9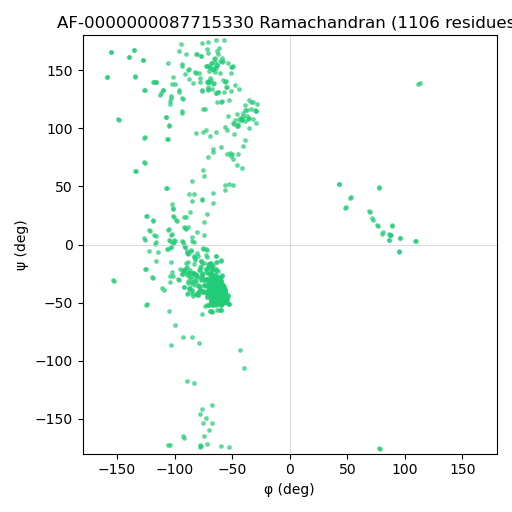2.19 243 GLY B N 1
ATOM 5836 C CA . GLY B 1 243 ? 30.25 -23.906 -15.789 1 92.19 243 GLY B CA 1
ATOM 5837 C C . GLY B 1 243 ? 29.453 -22.656 -16.062 1 92.19 243 GLY B C 1
ATOM 5838 O O . GLY B 1 243 ? 28.219 -22.703 -16.188 1 92.19 243 GLY B O 1
ATOM 5839 N N . GLU B 1 244 ? 30 -21.547 -16.156 1 90.5 244 GLU B N 1
ATOM 5840 C CA . GLU B 1 244 ? 29.312 -20.281 -16.422 1 90.5 244 GLU B CA 1
ATOM 5841 C C . GLU B 1 244 ? 29.031 -20.109 -17.906 1 90.5 244 GLU B C 1
ATOM 5843 O O . GLU B 1 244 ? 29.797 -20.594 -18.75 1 90.5 244 GLU B O 1
ATOM 5848 N N . PRO B 1 245 ? 27.969 -19.469 -18.203 1 89.31 245 PRO B N 1
ATOM 5849 C CA . PRO B 1 245 ? 27.672 -19.234 -19.609 1 89.31 245 PRO B CA 1
ATOM 5850 C C . PRO B 1 245 ? 28.797 -18.469 -20.328 1 89.31 245 PRO B C 1
ATOM 5852 O O . PRO B 1 245 ? 29.078 -18.75 -21.5 1 89.31 245 PRO B O 1
ATOM 5855 N N . GLU B 1 246 ? 29.438 -17.594 -19.688 1 84.25 246 GLU B N 1
ATOM 5856 C CA . GLU B 1 246 ? 30.5 -16.781 -20.266 1 84.25 246 GLU B CA 1
ATOM 5857 C C . GLU B 1 246 ? 31.688 -17.641 -20.703 1 84.25 246 GLU B C 1
ATOM 5859 O O . GLU B 1 246 ? 32.375 -17.297 -21.672 1 84.25 246 GLU B O 1
ATOM 5864 N N . THR B 1 247 ? 31.938 -18.672 -20.062 1 87.56 247 THR B N 1
ATOM 5865 C CA . THR B 1 247 ? 33.062 -19.562 -20.375 1 87.56 247 THR B CA 1
ATOM 5866 C C . THR B 1 247 ? 32.625 -20.656 -21.344 1 87.56 247 THR B C 1
ATOM 5868 O O . THR B 1 247 ? 33.438 -21.531 -21.688 1 87.56 247 THR B O 1
ATOM 5871 N N . GLY B 1 248 ? 31.391 -20.703 -21.719 1 86.56 248 GLY B N 1
ATOM 5872 C CA . GLY B 1 248 ? 30.875 -21.75 -22.594 1 86.56 248 GLY B CA 1
ATOM 5873 C C . GLY B 1 248 ? 30.562 -23.047 -21.844 1 86.56 248 GLY B C 1
ATOM 5874 O O . GLY B 1 248 ? 30.281 -24.062 -22.469 1 86.56 248 GLY B O 1
ATOM 5875 N N . GLY B 1 249 ? 30.578 -23.031 -20.562 1 92.38 249 GLY B N 1
ATOM 5876 C CA . GLY B 1 249 ? 30.406 -24.234 -19.766 1 92.38 249 GLY B CA 1
ATOM 5877 C C . GLY B 1 249 ? 28.984 -24.406 -19.234 1 92.38 249 GLY B C 1
ATOM 5878 O O . GLY B 1 249 ? 28.766 -25.156 -18.297 1 92.38 249 GLY B O 1
ATOM 5879 N N . ARG B 1 250 ? 27.953 -23.812 -19.766 1 93.12 250 ARG B N 1
ATOM 5880 C CA . ARG B 1 250 ? 26.594 -23.766 -19.234 1 93.12 250 ARG B CA 1
ATOM 5881 C C . ARG B 1 250 ? 26.016 -25.172 -19.062 1 93.12 250 ARG B C 1
ATOM 5883 O O . ARG B 1 250 ? 25.203 -25.406 -18.172 1 93.12 250 ARG B O 1
ATOM 5890 N N . LYS B 1 251 ? 26.5 -26.125 -19.875 1 95.19 251 LYS B N 1
ATOM 5891 C CA . LYS B 1 251 ? 25.906 -27.469 -19.891 1 95.19 251 LYS B CA 1
ATOM 5892 C C . LYS B 1 251 ? 26.594 -28.359 -18.859 1 95.19 251 LYS B C 1
ATOM 5894 O O . LYS B 1 251 ? 26.156 -29.5 -18.641 1 95.19 251 LYS B O 1
ATOM 5899 N N . LYS B 1 252 ? 27.609 -27.859 -18.25 1 95.06 252 LYS B N 1
ATOM 5900 C CA . LYS B 1 252 ? 28.266 -28.672 -17.234 1 95.06 252 LYS B CA 1
ATOM 5901 C C . LYS B 1 252 ? 27.328 -29 -16.094 1 95.06 252 LYS B C 1
ATOM 5903 O O . LYS B 1 252 ? 27.125 -30.172 -15.758 1 95.06 252 LYS B O 1
ATOM 5908 N N . ILE B 1 253 ? 26.703 -27.969 -15.594 1 95.25 253 ILE B N 1
ATOM 5909 C CA . ILE B 1 253 ? 25.75 -28.281 -14.531 1 95.25 253 ILE B CA 1
ATOM 5910 C C . ILE B 1 253 ? 24.656 -27.219 -14.484 1 95.25 253 ILE B C 1
ATOM 5912 O O . ILE B 1 253 ? 23.516 -27.5 -14.078 1 95.25 253 ILE B O 1
ATOM 5916 N N . GLY B 1 254 ? 24.953 -25.969 -14.844 1 96.06 254 GLY B N 1
ATOM 5917 C CA . GLY B 1 254 ? 24.062 -24.844 -14.672 1 96.06 254 GLY B CA 1
ATOM 5918 C C . GLY B 1 254 ? 22.75 -24.984 -15.43 1 96.06 254 GLY B C 1
ATOM 5919 O O . GLY B 1 254 ? 21.672 -24.734 -14.875 1 96.06 254 GLY B O 1
ATOM 5920 N N . ALA B 1 255 ? 22.828 -25.375 -16.672 1 96.69 255 ALA B N 1
ATOM 5921 C CA . ALA B 1 255 ? 21.641 -25.531 -17.5 1 96.69 255 ALA B CA 1
ATOM 5922 C C . ALA B 1 255 ? 20.688 -26.547 -16.906 1 96.69 255 ALA B C 1
ATOM 5924 O O . ALA B 1 255 ? 19.469 -26.328 -16.891 1 96.69 255 ALA B O 1
ATOM 5925 N N . PHE B 1 256 ? 21.234 -27.594 -16.422 1 97 256 PHE B N 1
ATOM 5926 C CA . PHE B 1 256 ? 20.438 -28.641 -15.805 1 97 256 PHE B CA 1
ATOM 5927 C C . PHE B 1 256 ? 19.766 -28.141 -14.531 1 97 256 PHE B C 1
ATOM 5929 O O . PHE B 1 256 ? 18.562 -28.344 -14.328 1 97 256 PHE B O 1
ATOM 5936 N N . LEU B 1 257 ? 20.453 -27.438 -13.703 1 96.69 257 LEU B N 1
ATOM 5937 C CA . LEU B 1 257 ? 19.938 -26.984 -12.422 1 96.69 257 LEU B CA 1
ATOM 5938 C C . LEU B 1 257 ? 18.859 -25.922 -12.617 1 96.69 257 LEU B C 1
ATOM 5940 O O . LEU B 1 257 ? 17.875 -25.875 -11.891 1 96.69 257 LEU B O 1
ATOM 5944 N N . VAL B 1 258 ? 19.062 -25.062 -13.531 1 97.06 258 VAL B N 1
ATOM 5945 C CA . VAL B 1 258 ? 18.094 -24.016 -13.844 1 97.06 258 VAL B CA 1
ATOM 5946 C C . VAL B 1 258 ? 16.766 -24.656 -14.273 1 97.06 258 VAL B C 1
ATOM 5948 O O . VAL B 1 258 ? 15.711 -24.328 -13.75 1 97.06 258 VAL B O 1
ATOM 5951 N N . GLN B 1 259 ? 16.844 -25.594 -15.18 1 97.62 259 GLN B N 1
ATOM 5952 C CA . GLN B 1 259 ? 15.641 -26.266 -15.672 1 97.62 259 GLN B CA 1
ATOM 5953 C C . GLN B 1 259 ? 14.992 -27.109 -14.578 1 97.62 259 GLN B C 1
ATOM 5955 O O . GLN B 1 259 ? 13.766 -27.172 -14.492 1 97.62 259 GLN B O 1
ATOM 5960 N N . ASN B 1 260 ? 15.805 -27.734 -13.844 1 97.5 260 ASN B N 1
ATOM 5961 C CA . ASN B 1 260 ? 15.273 -28.547 -12.758 1 97.5 260 ASN B CA 1
ATOM 5962 C C . ASN B 1 260 ? 14.469 -27.703 -11.773 1 97.5 260 ASN B C 1
ATOM 5964 O O . ASN B 1 260 ? 13.367 -28.078 -11.375 1 97.5 260 ASN B O 1
ATOM 5968 N N . GLN B 1 261 ? 15.039 -26.578 -11.391 1 97 261 GLN B N 1
ATOM 5969 C CA . GLN B 1 261 ? 14.359 -25.703 -10.438 1 97 261 GLN B CA 1
ATOM 5970 C C . GLN B 1 261 ? 13.07 -25.125 -11.031 1 97 261 GLN B C 1
ATOM 5972 O O . GLN B 1 261 ? 12.055 -25.062 -10.344 1 97 261 GLN B O 1
ATOM 5977 N N . LEU B 1 262 ? 13.148 -24.719 -12.195 1 96.75 262 LEU B N 1
ATOM 5978 C CA . LEU B 1 262 ? 11.984 -24.141 -12.867 1 96.75 262 LEU B CA 1
ATOM 5979 C C . LEU B 1 262 ? 10.867 -25.172 -12.977 1 96.75 262 LEU B C 1
ATOM 5981 O O . LEU B 1 262 ? 9.727 -24.891 -12.594 1 96.75 262 LEU B O 1
ATOM 5985 N N . GLN B 1 263 ? 11.172 -26.359 -13.469 1 97.62 263 GLN B N 1
ATOM 5986 C CA . GLN B 1 263 ? 10.156 -27.359 -13.781 1 97.62 263 GLN B CA 1
ATOM 5987 C C . GLN B 1 263 ? 9.586 -27.984 -12.508 1 97.62 263 GLN B C 1
ATOM 5989 O O . GLN B 1 263 ? 8.422 -28.406 -12.477 1 97.62 263 GLN B O 1
ATOM 5994 N N . THR B 1 264 ? 10.344 -28.062 -11.5 1 96.88 264 THR B N 1
ATOM 5995 C CA . THR B 1 264 ? 9.852 -28.656 -10.266 1 96.88 264 THR B CA 1
ATOM 5996 C C . THR B 1 264 ? 9.086 -27.625 -9.438 1 96.88 264 THR B C 1
ATOM 5998 O O . THR B 1 264 ? 8.234 -27.984 -8.625 1 96.88 264 THR B O 1
ATOM 6001 N N . SER B 1 265 ? 9.391 -26.375 -9.633 1 96 265 SER B N 1
ATOM 6002 C CA . SER B 1 265 ? 8.758 -25.312 -8.852 1 96 265 SER B CA 1
ATOM 6003 C C . SER B 1 265 ? 7.254 -25.25 -9.117 1 96 265 SER B C 1
ATOM 6005 O O . SER B 1 265 ? 6.492 -24.75 -8.297 1 96 265 SER B O 1
ATOM 6007 N N . VAL B 1 266 ? 6.805 -25.781 -10.25 1 96.38 266 VAL B N 1
ATOM 6008 C CA . VAL B 1 266 ? 5.383 -25.766 -10.578 1 96.38 266 VAL B CA 1
ATOM 6009 C C . VAL B 1 266 ? 4.609 -26.625 -9.578 1 96.38 266 VAL B C 1
ATOM 6011 O O . VAL B 1 266 ? 3.463 -26.312 -9.234 1 96.38 266 VAL B O 1
ATOM 6014 N N . TYR B 1 267 ? 5.273 -27.672 -9.062 1 97.38 267 TYR B N 1
ATOM 6015 C CA . TYR B 1 267 ? 4.609 -28.578 -8.133 1 97.38 267 TYR B CA 1
ATOM 6016 C C . TYR B 1 267 ? 4.559 -27.984 -6.734 1 97.38 267 TYR B C 1
ATOM 6018 O O . TYR B 1 267 ? 3.543 -28.094 -6.043 1 97.38 267 TYR B O 1
ATOM 6026 N N . SER B 1 268 ? 5.656 -27.344 -6.324 1 95.5 268 SER B N 1
ATOM 6027 C CA . SER B 1 268 ? 5.633 -26.688 -5.02 1 95.5 268 SER B CA 1
ATOM 6028 C C . SER B 1 268 ? 4.652 -25.531 -5.004 1 95.5 268 SER B C 1
ATOM 6030 O O . SER B 1 268 ? 3.943 -25.312 -4.02 1 95.5 268 SER B O 1
ATOM 6032 N N . SER B 1 269 ? 4.59 -24.812 -6.109 1 95.25 269 SER B N 1
ATOM 6033 C CA . SER B 1 269 ? 3.666 -23.688 -6.23 1 95.25 269 SER B CA 1
ATOM 6034 C C . SER B 1 269 ? 2.217 -24.172 -6.273 1 95.25 269 SER B C 1
ATOM 6036 O O . SER B 1 269 ? 1.318 -23.469 -5.789 1 95.25 269 SER B O 1
ATOM 6038 N N . ALA B 1 270 ? 2.014 -25.312 -6.824 1 96.81 270 ALA B N 1
ATOM 6039 C CA . ALA B 1 270 ? 0.663 -25.859 -6.906 1 96.81 270 ALA B CA 1
ATOM 6040 C C . ALA B 1 270 ? 0.249 -26.5 -5.586 1 96.81 270 ALA B C 1
ATOM 6042 O O . ALA B 1 270 ? -0.937 -26.547 -5.254 1 96.81 270 ALA B O 1
ATOM 6043 N N . LEU B 1 271 ? 1.175 -26.953 -4.852 1 96.94 271 LEU B N 1
ATOM 6044 C CA . LEU B 1 271 ? 0.894 -27.734 -3.652 1 96.94 271 LEU B CA 1
ATOM 6045 C C . LEU B 1 271 ? 0.376 -26.844 -2.533 1 96.94 271 LEU B C 1
ATOM 6047 O O . LEU B 1 271 ? -0.521 -27.234 -1.783 1 96.94 271 LEU B O 1
ATOM 6051 N N . PHE B 1 272 ? 0.979 -25.688 -2.416 1 95.69 272 PHE B N 1
ATOM 6052 C CA . PHE B 1 272 ? 0.618 -24.812 -1.304 1 95.69 272 PHE B CA 1
ATOM 6053 C C . PHE B 1 272 ? -0.131 -23.594 -1.802 1 95.69 272 PHE B C 1
ATOM 6055 O O . PHE B 1 272 ? 0.335 -22.891 -2.709 1 95.69 272 PHE B O 1
ATOM 6062 N N . LEU B 1 273 ? -1.226 -23.297 -1.143 1 93.5 273 LEU B N 1
ATOM 6063 C CA . LEU B 1 273 ? -2.068 -22.156 -1.5 1 93.5 273 LEU B CA 1
ATOM 6064 C C . LEU B 1 273 ? -1.277 -20.859 -1.45 1 93.5 273 LEU B C 1
ATOM 6066 O O . LEU B 1 273 ? -1.397 -20.016 -2.346 1 93.5 273 LEU B O 1
ATOM 6070 N N . THR B 1 274 ? -0.402 -20.688 -0.458 1 90.12 274 THR B N 1
ATOM 6071 C CA . THR B 1 274 ? 0.303 -19.438 -0.198 1 90.12 274 THR B CA 1
ATOM 6072 C C . THR B 1 274 ? 1.626 -19.391 -0.958 1 90.12 274 THR B C 1
ATOM 6074 O O . THR B 1 274 ? 2.469 -18.531 -0.702 1 90.12 274 THR B O 1
ATOM 6077 N N . SER B 1 275 ? 1.787 -20.312 -1.911 1 93 275 SER B N 1
ATOM 6078 C CA . SER B 1 275 ? 3.061 -20.375 -2.623 1 93 275 SER B CA 1
ATOM 6079 C C . SER B 1 275 ? 3.053 -19.453 -3.844 1 93 275 SER B C 1
ATOM 6081 O O . SER B 1 275 ? 4.102 -19.203 -4.438 1 93 275 SER B O 1
ATOM 6083 N N . GLY B 1 276 ? 1.899 -18.906 -4.137 1 89.94 276 GLY B N 1
ATOM 6084 C CA . GLY B 1 276 ? 1.798 -18.031 -5.301 1 89.94 276 GLY B CA 1
ATOM 6085 C C . GLY B 1 276 ? 0.614 -17.094 -5.234 1 89.94 276 GLY B C 1
ATOM 6086 O O . GLY B 1 276 ? -0.466 -17.469 -4.777 1 89.94 276 GLY B O 1
ATOM 6087 N N . ALA B 1 277 ? 0.883 -15.945 -5.746 1 84.69 277 ALA B N 1
ATOM 6088 C CA . ALA B 1 277 ? -0.171 -14.938 -5.773 1 84.69 277 ALA B CA 1
ATOM 6089 C C . ALA B 1 277 ? -1.334 -15.375 -6.656 1 84.69 277 ALA B C 1
ATOM 6091 O O . ALA B 1 277 ? -2.494 -15.086 -6.359 1 84.69 277 ALA B O 1
ATOM 6092 N N . GLN B 1 278 ? -1.083 -16.047 -7.734 1 90.81 278 GLN B N 1
ATOM 6093 C CA . GLN B 1 278 ? -2.125 -16.469 -8.664 1 90.81 278 GLN B CA 1
ATOM 6094 C C . GLN B 1 278 ? -3.072 -17.469 -7.996 1 90.81 278 GLN B C 1
ATOM 6096 O O . GLN B 1 278 ? -4.262 -17.516 -8.32 1 90.81 278 GLN B O 1
ATOM 6101 N N . ASN B 1 279 ? -2.547 -18.312 -7.078 1 94.56 279 ASN B N 1
ATOM 6102 C CA . ASN B 1 279 ? -3.402 -19.234 -6.348 1 94.56 279 ASN B CA 1
ATOM 6103 C C . ASN B 1 279 ? -4.492 -18.5 -5.57 1 94.56 279 ASN B C 1
ATOM 6105 O O . ASN B 1 279 ? -5.668 -18.844 -5.664 1 94.56 279 ASN B O 1
ATOM 6109 N N . LEU B 1 280 ? -4 -17.562 -4.902 1 89.56 280 LEU B N 1
ATOM 6110 C CA . LEU B 1 280 ? -4.91 -16.812 -4.051 1 89.56 280 LEU B CA 1
ATOM 6111 C C . LEU B 1 280 ? -5.859 -15.953 -4.891 1 89.56 280 LEU B C 1
ATOM 6113 O O . LEU B 1 280 ? -7.012 -15.742 -4.508 1 89.56 280 LEU B O 1
ATOM 6117 N N . LEU B 1 281 ? -5.398 -15.469 -5.969 1 88.5 281 LEU B N 1
ATOM 6118 C CA . LEU B 1 281 ? -6.262 -14.742 -6.895 1 88.5 281 LEU B CA 1
ATOM 6119 C C . LEU B 1 281 ? -7.395 -15.633 -7.395 1 88.5 281 LEU B C 1
ATOM 6121 O O . LEU B 1 281 ? -8.539 -15.188 -7.492 1 88.5 281 LEU B O 1
ATOM 6125 N N . CYS B 1 282 ? -7.145 -16.859 -7.691 1 93.69 282 CYS B N 1
ATOM 6126 C CA . CYS B 1 282 ? -8.164 -17.812 -8.125 1 93.69 282 CYS B CA 1
ATOM 6127 C C . CYS B 1 282 ? -9.25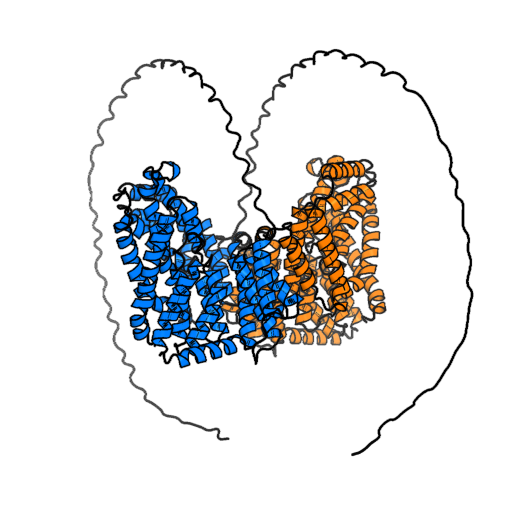 -17.969 -7.066 1 93.69 282 CYS B C 1
ATOM 6129 O O . CYS B 1 282 ? -10.438 -17.922 -7.379 1 93.69 282 CYS B O 1
ATOM 6131 N N . ILE B 1 283 ? -8.805 -18.141 -5.855 1 92 283 ILE B N 1
ATOM 6132 C CA . ILE B 1 283 ? -9.734 -18.375 -4.758 1 92 283 ILE B CA 1
ATOM 6133 C C . ILE B 1 283 ? -10.617 -17.156 -4.555 1 92 283 ILE B C 1
ATOM 6135 O O . ILE B 1 283 ? -11.82 -17.266 -4.316 1 92 283 ILE B O 1
ATOM 6139 N N . ASN B 1 284 ? -10 -16.047 -4.656 1 88.56 284 ASN B N 1
ATOM 6140 C CA . ASN B 1 284 ? -10.766 -14.812 -4.484 1 88.56 284 ASN B CA 1
ATOM 6141 C C . ASN B 1 284 ? -11.789 -14.633 -5.602 1 88.56 284 ASN B C 1
ATOM 6143 O O . ASN B 1 284 ? -12.945 -14.281 -5.34 1 88.56 284 ASN B O 1
ATOM 6147 N N . LEU B 1 285 ? -11.422 -14.836 -6.797 1 88.06 285 LEU B N 1
ATOM 6148 C CA . LEU B 1 285 ? -12.32 -14.703 -7.941 1 88.06 285 LEU B CA 1
ATOM 6149 C C . LEU B 1 285 ? -13.438 -15.742 -7.879 1 88.06 285 LEU B C 1
ATOM 6151 O O . LEU B 1 285 ? -14.586 -15.438 -8.188 1 88.06 285 LEU B O 1
ATOM 6155 N N . ALA B 1 286 ? -13.117 -16.938 -7.465 1 92.62 286 ALA B N 1
ATOM 6156 C CA . ALA B 1 286 ? -14.117 -17.984 -7.332 1 92.62 286 ALA B CA 1
ATOM 6157 C C . ALA B 1 286 ? -15.164 -17.625 -6.277 1 92.62 286 ALA B C 1
ATOM 6159 O O . ALA B 1 286 ? -16.359 -17.844 -6.473 1 92.62 286 ALA B O 1
ATOM 6160 N N . ALA B 1 287 ? -14.648 -17.094 -5.211 1 87.88 287 ALA B N 1
ATOM 6161 C CA . ALA B 1 287 ? -15.555 -16.703 -4.133 1 87.88 287 ALA B CA 1
ATOM 6162 C C . ALA B 1 287 ? -16.547 -15.641 -4.613 1 87.88 287 ALA B C 1
ATOM 6164 O O . ALA B 1 287 ? -17.719 -15.688 -4.254 1 87.88 287 ALA B O 1
ATOM 6165 N N . LYS B 1 288 ? -16.125 -14.789 -5.367 1 81.69 288 LYS B N 1
ATOM 6166 C CA . LYS B 1 288 ? -16.984 -13.719 -5.875 1 81.69 288 LYS B CA 1
ATOM 6167 C C . LYS B 1 288 ? -18 -14.258 -6.879 1 81.69 288 LYS B C 1
ATOM 6169 O O . LYS B 1 288 ? -19.031 -13.633 -7.105 1 81.69 288 LYS B O 1
ATOM 6174 N N . MET B 1 289 ? -17.703 -15.422 -7.426 1 84.12 289 MET B N 1
ATOM 6175 C CA . MET B 1 289 ? -18.609 -16.062 -8.375 1 84.12 289 MET B CA 1
ATOM 6176 C C . MET B 1 289 ? -19.547 -17.031 -7.66 1 84.12 289 MET B C 1
ATOM 6178 O O . MET B 1 289 ? -20.328 -17.734 -8.305 1 84.12 289 MET B O 1
ATOM 6182 N N . GLY B 1 290 ? -19.438 -17.109 -6.371 1 83.5 290 GLY B N 1
ATOM 6183 C CA . GLY B 1 290 ? -20.281 -18 -5.605 1 83.5 290 GLY B CA 1
ATOM 6184 C C . GLY B 1 290 ? -19.719 -19.406 -5.484 1 83.5 290 GLY B C 1
ATOM 6185 O O . GLY B 1 290 ? -20.422 -20.328 -5.074 1 83.5 290 GLY B O 1
ATOM 6186 N N . ALA B 1 291 ? -18.531 -19.594 -5.914 1 90.25 291 ALA B N 1
ATOM 6187 C CA . ALA B 1 291 ? -17.875 -20.891 -5.824 1 90.25 291 ALA B CA 1
ATOM 6188 C C . ALA B 1 291 ? -16.797 -20.875 -4.746 1 90.25 291 ALA B C 1
ATOM 6190 O O . ALA B 1 291 ? -15.664 -21.312 -4.988 1 90.25 291 ALA B O 1
ATOM 6191 N N . ALA B 1 292 ? -17.141 -20.406 -3.627 1 87.31 292 ALA B N 1
ATOM 6192 C CA . ALA B 1 292 ? -16.188 -20.328 -2.518 1 87.31 292 ALA B CA 1
ATOM 6193 C C . ALA B 1 292 ? -15.891 -21.719 -1.96 1 87.31 292 ALA B C 1
ATOM 6195 O O . ALA B 1 292 ? -16.781 -22.578 -1.878 1 87.31 292 ALA B O 1
ATOM 6196 N N . VAL B 1 293 ? -14.672 -21.938 -1.642 1 89.38 293 VAL B N 1
ATOM 6197 C CA . VAL B 1 293 ? -14.219 -23.203 -1.052 1 89.38 293 VAL B CA 1
ATOM 6198 C C . VAL B 1 293 ? -13.969 -23 0.443 1 89.38 293 VAL B C 1
ATOM 6200 O O . VAL B 1 293 ? -13.219 -22.109 0.844 1 89.38 293 VAL B O 1
ATOM 6203 N N . SER B 1 294 ? -14.617 -23.766 1.245 1 84.19 294 SER B N 1
ATOM 6204 C CA . SER B 1 294 ? -14.398 -23.719 2.686 1 84.19 294 SER B CA 1
ATOM 6205 C C . SER B 1 294 ? -13.062 -24.344 3.062 1 84.19 294 SER B C 1
ATOM 6207 O O . SER B 1 294 ? -12.594 -25.266 2.387 1 84.19 294 SER B O 1
ATOM 6209 N N . ASP B 1 295 ? -12.461 -23.969 4.141 1 86.19 295 ASP B N 1
ATOM 6210 C CA . ASP B 1 295 ? -11.164 -24.484 4.57 1 86.19 295 ASP B CA 1
ATOM 6211 C C . ASP B 1 295 ? -10.195 -24.594 3.395 1 86.19 295 ASP B C 1
ATOM 6213 O O . ASP B 1 295 ? -9.625 -25.656 3.141 1 86.19 295 ASP B O 1
ATOM 6217 N N . VAL B 1 296 ? -10.102 -23.547 2.756 1 88.5 296 VAL B N 1
ATOM 6218 C CA . VAL B 1 296 ? -9.508 -23.516 1.424 1 88.5 296 VAL B CA 1
ATOM 6219 C C . VAL B 1 296 ? -8.047 -23.953 1.501 1 88.5 296 VAL B C 1
ATOM 6221 O O . VAL B 1 296 ? -7.547 -24.641 0.61 1 88.5 296 VAL B O 1
ATOM 6224 N N . TRP B 1 297 ? -7.297 -23.562 2.502 1 89.62 297 TRP B N 1
ATOM 6225 C CA . TRP B 1 297 ? -5.875 -23.891 2.551 1 89.62 297 TRP B CA 1
ATOM 6226 C C . TRP B 1 297 ? -5.668 -25.406 2.602 1 89.62 297 TRP B C 1
ATOM 6228 O O . TRP B 1 297 ? -4.891 -25.953 1.817 1 89.62 297 TRP B O 1
ATOM 6238 N N . MET B 1 298 ? -6.352 -26.062 3.514 1 90.12 298 MET B N 1
ATOM 6239 C CA . MET B 1 298 ? -6.207 -27.5 3.664 1 90.12 298 MET B CA 1
ATOM 6240 C C . MET B 1 298 ? -6.777 -28.234 2.453 1 90.12 298 MET B C 1
ATOM 6242 O O . MET B 1 298 ? -6.203 -29.234 1.996 1 90.12 298 MET B O 1
ATOM 6246 N N . MET B 1 299 ? -7.887 -27.781 1.991 1 93.12 299 MET B N 1
ATOM 6247 C CA . MET B 1 299 ? -8.484 -28.406 0.812 1 93.12 299 MET B CA 1
ATOM 6248 C C . MET B 1 299 ? -7.543 -28.312 -0.385 1 93.12 299 MET B C 1
ATOM 6250 O O . MET B 1 299 ? -7.391 -29.266 -1.137 1 93.12 299 MET B O 1
ATOM 6254 N N . TRP B 1 300 ? -6.984 -27.141 -0.504 1 95.94 300 TRP B N 1
ATOM 6255 C CA . TRP B 1 300 ? -6 -26.938 -1.562 1 95.94 300 TRP B CA 1
ATOM 6256 C C . TRP B 1 300 ? -4.832 -27.906 -1.411 1 95.94 300 TRP B C 1
ATOM 6258 O O . TRP B 1 300 ? -4.434 -28.562 -2.375 1 95.94 300 TRP B O 1
ATOM 6268 N N . PHE B 1 301 ? -4.328 -28.031 -0.252 1 95.56 301 PHE B N 1
ATOM 6269 C CA . PHE B 1 301 ? -3.146 -28.828 0.035 1 95.56 301 PHE B CA 1
ATOM 6270 C C . PHE B 1 301 ? -3.42 -30.312 -0.219 1 95.56 301 PHE B C 1
ATOM 6272 O O . PHE B 1 301 ? -2.67 -30.969 -0.944 1 95.56 301 PHE B O 1
ATOM 6279 N N . ILE B 1 302 ? -4.492 -30.828 0.291 1 96.25 302 ILE B N 1
ATOM 6280 C CA . ILE B 1 302 ? -4.797 -32.25 0.18 1 96.25 302 ILE B CA 1
ATOM 6281 C C . ILE B 1 302 ? -5.133 -32.594 -1.27 1 96.25 302 ILE B C 1
ATOM 6283 O O . ILE B 1 302 ? -4.809 -33.688 -1.746 1 96.25 302 ILE B O 1
ATOM 6287 N N . GLY B 1 303 ? -5.766 -31.703 -1.952 1 97.25 303 GLY B N 1
ATOM 6288 C CA . GLY B 1 303 ? -6.207 -31.953 -3.314 1 97.25 303 GLY B CA 1
ATOM 6289 C C . GLY B 1 303 ? -5.062 -32.156 -4.285 1 97.25 303 GLY B C 1
ATOM 6290 O O . GLY B 1 303 ? -5.219 -32.875 -5.293 1 97.25 303 GLY B O 1
ATOM 6291 N N . CYS B 1 304 ? -3.895 -31.594 -3.961 1 97.81 304 CYS B N 1
ATOM 6292 C CA . CYS B 1 304 ? -2.793 -31.641 -4.918 1 97.81 304 CYS B CA 1
ATOM 6293 C C . CYS B 1 304 ? -1.62 -32.438 -4.355 1 97.81 304 CYS B C 1
ATOM 6295 O O . CYS B 1 304 ? -0.606 -32.625 -5.031 1 97.81 304 CYS B O 1
ATOM 6297 N N . LEU B 1 305 ? -1.67 -32.969 -3.197 1 97.25 305 LEU B N 1
ATOM 6298 C CA . LEU B 1 305 ? -0.56 -33.562 -2.453 1 97.25 305 LEU B CA 1
ATOM 6299 C C . LEU B 1 305 ? 0.04 -34.75 -3.207 1 97.25 305 LEU B C 1
ATOM 6301 O O . LEU B 1 305 ? 1.235 -34.75 -3.51 1 97.25 305 LEU B O 1
ATOM 6305 N N . PRO B 1 306 ? -0.737 -35.812 -3.576 1 97.62 306 PRO B N 1
ATOM 6306 C CA . PRO B 1 306 ? -0.11 -36.938 -4.266 1 97.62 306 PRO B CA 1
ATOM 6307 C C . PRO B 1 306 ? 0.484 -36.562 -5.617 1 97.62 306 PRO B C 1
ATOM 6309 O O . PRO B 1 306 ? 1.557 -37.031 -5.988 1 97.62 306 PRO B O 1
ATOM 6312 N N . GLN B 1 307 ? -0.203 -35.688 -6.348 1 98.06 307 GLN B N 1
ATOM 6313 C CA . GLN B 1 307 ? 0.283 -35.25 -7.652 1 98.06 307 GLN B CA 1
ATOM 6314 C C . GLN B 1 307 ? 1.604 -34.5 -7.527 1 98.06 307 GLN B C 1
ATOM 6316 O O . GLN B 1 307 ? 2.533 -34.75 -8.305 1 98.06 307 GLN B O 1
ATOM 6321 N N . ALA B 1 308 ? 1.603 -33.625 -6.547 1 97.94 308 ALA B N 1
ATOM 6322 C CA . ALA B 1 308 ? 2.812 -32.812 -6.34 1 97.94 308 ALA B CA 1
ATOM 6323 C C . ALA B 1 308 ? 3.994 -33.719 -5.973 1 97.94 308 ALA B C 1
ATOM 6325 O O . ALA B 1 308 ? 5.102 -33.531 -6.484 1 97.94 308 ALA B O 1
ATOM 6326 N N . ILE B 1 309 ? 3.807 -34.688 -5.125 1 97.25 309 ILE B N 1
ATOM 6327 C CA . ILE B 1 309 ? 4.863 -35.625 -4.703 1 97.25 309 ILE B CA 1
ATOM 6328 C C . ILE B 1 309 ? 5.363 -36.406 -5.902 1 97.25 309 ILE B C 1
ATOM 6330 O O . ILE B 1 309 ? 6.574 -36.5 -6.125 1 97.25 309 ILE B O 1
ATOM 6334 N N . ILE B 1 310 ? 4.488 -36.938 -6.672 1 97.88 310 ILE B N 1
ATOM 6335 C CA . ILE B 1 310 ? 4.844 -37.75 -7.84 1 97.88 310 ILE B CA 1
ATOM 6336 C C . ILE B 1 310 ? 5.625 -36.875 -8.828 1 97.88 310 ILE B C 1
ATOM 6338 O O . ILE B 1 310 ? 6.652 -37.312 -9.359 1 97.88 310 ILE B O 1
ATOM 6342 N N . GLY B 1 311 ? 5.113 -35.688 -9.055 1 97.88 311 GLY B N 1
ATOM 6343 C CA . GLY B 1 311 ? 5.809 -34.781 -9.953 1 97.88 311 GLY B CA 1
ATOM 6344 C C . GLY B 1 311 ? 7.203 -34.438 -9.484 1 97.88 311 GLY B C 1
ATOM 6345 O O . GLY B 1 311 ? 8.141 -34.375 -10.281 1 97.88 311 GLY B O 1
ATOM 6346 N N . MET B 1 312 ? 7.355 -34.188 -8.172 1 97.19 312 MET B N 1
ATOM 6347 C CA . MET B 1 312 ? 8.641 -33.812 -7.598 1 97.19 312 MET B CA 1
ATOM 6348 C C . MET B 1 312 ? 9.641 -34.938 -7.66 1 97.19 312 MET B C 1
ATOM 6350 O O . MET B 1 312 ? 10.844 -34.719 -7.777 1 97.19 312 MET B O 1
ATOM 6354 N N . ILE B 1 313 ? 9.164 -36.156 -7.695 1 97.31 313 ILE B N 1
ATOM 6355 C CA . ILE B 1 313 ? 10.047 -37.312 -7.77 1 97.31 313 ILE B CA 1
ATOM 6356 C C . ILE B 1 313 ? 10.414 -37.562 -9.227 1 97.31 313 ILE B C 1
ATOM 6358 O O . ILE B 1 313 ? 11.594 -37.75 -9.547 1 97.31 313 ILE B O 1
ATOM 6362 N N . ILE B 1 314 ? 9.508 -37.5 -10.117 1 97.88 314 ILE B N 1
ATOM 6363 C CA . ILE B 1 314 ? 9.672 -37.969 -11.492 1 97.88 314 ILE B CA 1
ATOM 6364 C C . ILE B 1 314 ? 10.375 -36.906 -12.328 1 97.88 314 ILE B C 1
ATOM 6366 O O . ILE B 1 314 ? 11.172 -37.219 -13.211 1 97.88 314 ILE B O 1
ATOM 6370 N N . THR B 1 315 ? 10.109 -35.625 -12.062 1 97.88 315 THR B N 1
ATOM 6371 C CA . THR B 1 315 ? 10.555 -34.562 -12.945 1 97.88 315 THR B CA 1
ATOM 6372 C C . THR B 1 315 ? 12.078 -34.469 -12.945 1 97.88 315 THR B C 1
ATOM 6374 O O . THR B 1 315 ? 12.703 -34.438 -14.008 1 97.88 315 THR B O 1
ATOM 6377 N N . PRO B 1 316 ? 12.75 -34.438 -11.766 1 97.31 316 PRO B N 1
ATOM 6378 C CA . PRO B 1 316 ? 14.211 -34.375 -11.797 1 97.31 316 PRO B CA 1
ATOM 6379 C C . PRO B 1 316 ? 14.828 -35.594 -12.461 1 97.31 316 PRO B C 1
ATOM 6381 O O . PRO B 1 316 ? 15.828 -35.5 -13.18 1 97.31 316 PRO B O 1
ATOM 6384 N N . LEU B 1 317 ? 14.242 -36.781 -12.273 1 97.56 317 LEU B N 1
ATOM 6385 C CA . LEU B 1 317 ? 14.75 -38.031 -12.859 1 97.56 317 LEU B CA 1
ATOM 6386 C C . LEU B 1 317 ? 14.664 -37.969 -14.383 1 97.56 317 LEU B C 1
ATOM 6388 O O . LEU B 1 317 ? 15.633 -38.312 -15.07 1 97.56 317 LEU B O 1
ATOM 6392 N N . LEU B 1 318 ? 13.555 -37.562 -14.852 1 97.69 318 LEU B N 1
ATOM 6393 C CA . LEU B 1 318 ? 13.352 -37.469 -16.297 1 97.69 318 LEU B CA 1
ATOM 6394 C C . LEU B 1 318 ? 14.234 -36.406 -16.922 1 97.69 318 LEU B C 1
ATOM 6396 O O . LEU B 1 318 ? 14.781 -36.594 -18.016 1 97.69 318 LEU B O 1
ATOM 6400 N N . LEU B 1 319 ? 14.328 -35.312 -16.234 1 97.69 319 LEU B N 1
ATOM 6401 C CA . LEU B 1 319 ? 15.148 -34.219 -16.75 1 97.69 319 LEU B CA 1
ATOM 6402 C C . LEU B 1 319 ? 16.625 -34.625 -16.797 1 97.69 319 LEU B C 1
ATOM 6404 O O . LEU B 1 319 ? 17.344 -34.25 -17.734 1 97.69 319 LEU B O 1
ATOM 6408 N N . PHE B 1 320 ? 17.062 -35.312 -15.781 1 96.81 320 PHE B N 1
ATOM 6409 C CA . PHE B 1 320 ? 18.438 -35.781 -15.703 1 96.81 320 PHE B CA 1
ATOM 6410 C C . PHE B 1 320 ? 18.75 -36.719 -16.875 1 96.81 320 PHE B C 1
ATOM 6412 O O . PHE B 1 320 ? 19.891 -36.75 -17.359 1 96.81 320 PHE B O 1
ATOM 6419 N N . LYS B 1 321 ? 17.812 -37.375 -17.344 1 96.69 321 LYS B N 1
ATOM 6420 C CA . LYS B 1 321 ? 17.984 -38.312 -18.453 1 96.69 321 LYS B CA 1
ATOM 6421 C C . LYS B 1 321 ? 17.891 -37.562 -19.797 1 96.69 321 LYS B C 1
ATOM 6423 O O . LYS B 1 321 ? 18.672 -37.812 -20.703 1 96.69 321 LYS B O 1
ATOM 6428 N N . GLN B 1 322 ? 17.031 -36.656 -19.922 1 96.75 322 GLN B N 1
ATOM 6429 C CA . GLN B 1 322 ? 16.734 -36 -21.188 1 96.75 322 GLN B CA 1
ATOM 6430 C C . GLN B 1 322 ? 17.641 -34.781 -21.422 1 96.75 322 GLN B C 1
ATOM 6432 O O . GLN B 1 322 ? 17.938 -34.438 -22.562 1 96.75 322 GLN B O 1
ATOM 6437 N N . TYR B 1 323 ? 18.016 -34.156 -20.391 1 96.62 323 TYR B N 1
ATOM 6438 C CA . TYR B 1 323 ? 18.844 -32.969 -20.391 1 96.62 323 TYR B CA 1
ATOM 6439 C C . TYR B 1 323 ? 19.953 -33.062 -19.359 1 96.62 323 TYR B C 1
ATOM 6441 O O . TYR B 1 323 ? 20.031 -32.219 -18.453 1 96.62 323 TYR B O 1
ATOM 6449 N N . PRO B 1 324 ? 20.828 -34.062 -19.609 1 95.81 324 PRO B N 1
ATOM 6450 C CA . PRO B 1 324 ? 21.844 -34.375 -18.594 1 95.81 324 PRO B CA 1
ATOM 6451 C C . PRO B 1 324 ? 22.922 -33.281 -18.5 1 95.81 324 PRO B C 1
ATOM 6453 O O . PRO B 1 324 ? 23.328 -32.719 -19.516 1 95.81 324 PRO B O 1
ATOM 6456 N N . PRO B 1 325 ? 23.312 -33.031 -17.203 1 96.38 325 PRO B N 1
ATOM 6457 C CA . PRO B 1 325 ? 24.516 -32.219 -17.062 1 96.38 325 PRO B CA 1
ATOM 6458 C C . PRO B 1 325 ? 25.781 -32.969 -17.516 1 96.38 325 PRO B C 1
ATOM 6460 O O . PRO B 1 325 ? 25.828 -34.188 -17.484 1 96.38 325 PRO B O 1
ATOM 6463 N N . GLU B 1 326 ? 26.75 -32.219 -17.969 1 95.75 326 GLU B N 1
ATOM 6464 C CA . GLU B 1 326 ? 28.031 -32.812 -18.344 1 95.75 326 GLU B CA 1
ATOM 6465 C C . GLU B 1 326 ? 28.75 -33.375 -17.109 1 95.75 326 GLU B C 1
ATOM 6467 O O . GLU B 1 326 ? 29.391 -34.406 -17.188 1 95.75 326 GLU B O 1
ATOM 6472 N N . VAL B 1 327 ? 28.594 -32.594 -16.109 1 94.06 327 VAL B N 1
ATOM 6473 C CA . VAL B 1 327 ? 29.141 -33.031 -14.836 1 94.06 327 VAL B CA 1
ATOM 6474 C C . VAL B 1 327 ? 28.047 -33.75 -14.039 1 94.06 327 VAL B C 1
ATOM 6476 O O . VAL B 1 327 ? 27.109 -33.125 -13.555 1 94.06 327 VAL B O 1
ATOM 6479 N N . LYS B 1 328 ? 28.188 -35 -13.797 1 94.12 328 LYS B N 1
ATOM 6480 C CA . LYS B 1 328 ? 27.141 -35.781 -13.156 1 94.12 328 LYS B CA 1
ATOM 6481 C C . LYS B 1 328 ? 27.438 -36 -11.68 1 94.12 328 LYS B C 1
ATOM 6483 O O . LYS B 1 328 ? 26.531 -36.25 -10.883 1 94.12 328 LYS B O 1
ATOM 6488 N N . GLU B 1 329 ? 28.734 -35.969 -11.406 1 92.69 329 GLU B N 1
ATOM 6489 C CA . GLU B 1 329 ? 29.156 -36.094 -10.016 1 92.69 329 GLU B CA 1
ATOM 6490 C C . GLU B 1 329 ? 29.766 -34.781 -9.508 1 92.69 329 GLU B C 1
ATOM 6492 O O . GLU B 1 329 ? 30.578 -34.188 -10.203 1 92.69 329 GLU B O 1
ATOM 6497 N N . THR B 1 330 ? 29.281 -34.406 -8.406 1 89.88 330 THR B N 1
ATOM 6498 C CA . THR B 1 330 ? 29.75 -33.156 -7.805 1 89.88 330 THR B CA 1
ATOM 6499 C C . THR B 1 330 ? 30.203 -33.406 -6.367 1 89.88 330 THR B C 1
ATOM 6501 O O . THR B 1 330 ? 29.641 -32.812 -5.43 1 89.88 330 THR B O 1
ATOM 6504 N N . PRO B 1 331 ? 31.266 -34.062 -6.23 1 87.44 331 PRO B N 1
ATOM 6505 C CA . PRO B 1 331 ? 31.688 -34.438 -4.875 1 87.44 331 PRO B CA 1
ATOM 6506 C C . PRO B 1 331 ? 32.125 -33.219 -4.059 1 87.44 331 PRO B C 1
ATOM 6508 O O . PRO B 1 331 ? 32.094 -33.25 -2.826 1 87.44 331 PRO B O 1
ATOM 6511 N N . GLU B 1 332 ? 32.406 -32.094 -4.664 1 88.12 332 GLU B N 1
ATOM 6512 C CA . GLU B 1 332 ? 32.875 -30.906 -3.965 1 88.12 332 GLU B CA 1
ATOM 6513 C C . GLU B 1 332 ? 31.719 -30.031 -3.496 1 88.12 332 GLU B C 1
ATOM 6515 O O . GLU B 1 332 ? 31.875 -29.203 -2.594 1 88.12 332 GLU B O 1
ATOM 6520 N N . ALA B 1 333 ? 30.625 -30.234 -4.086 1 88.94 333 ALA B N 1
ATOM 6521 C CA . ALA B 1 333 ? 29.484 -29.344 -3.832 1 88.94 333 ALA B CA 1
ATOM 6522 C C . ALA B 1 333 ? 29.062 -29.391 -2.369 1 88.94 333 ALA B C 1
ATOM 6524 O O . ALA B 1 333 ? 28.844 -28.359 -1.734 1 88.94 333 ALA B O 1
ATOM 6525 N N . PRO B 1 334 ? 28.922 -30.578 -1.765 1 92.19 334 PRO B N 1
ATOM 6526 C CA . PRO B 1 334 ? 28.547 -30.609 -0.347 1 92.19 334 PRO B CA 1
ATOM 6527 C C . PRO B 1 334 ? 29.578 -29.922 0.543 1 92.19 334 PRO B C 1
ATOM 6529 O O . PRO B 1 334 ? 29.219 -29.234 1.5 1 92.19 334 PRO B O 1
ATOM 6532 N N . GLY B 1 335 ? 30.766 -30.078 0.247 1 90.75 335 GLY B N 1
ATOM 6533 C CA . GLY B 1 335 ? 31.812 -29.422 1.01 1 90.75 335 GLY B CA 1
ATOM 6534 C C . GLY B 1 335 ? 31.766 -27.922 0.911 1 90.75 335 GLY B C 1
ATOM 6535 O O . GLY B 1 335 ? 31.922 -27.219 1.914 1 90.75 335 GLY B O 1
ATOM 6536 N N . GLN B 1 336 ? 31.562 -27.453 -0.261 1 89.44 336 GLN B N 1
ATOM 6537 C CA . GLN B 1 336 ? 31.438 -26.016 -0.469 1 89.44 336 GLN B CA 1
ATOM 6538 C C . GLN B 1 336 ? 30.25 -25.453 0.287 1 89.44 336 GLN B C 1
ATOM 6540 O O . GLN B 1 336 ? 30.328 -24.359 0.856 1 89.44 336 GLN B O 1
ATOM 6545 N N . ALA B 1 337 ? 29.234 -26.172 0.217 1 91.75 337 ALA B N 1
ATOM 6546 C CA . ALA B 1 337 ? 28.047 -25.75 0.937 1 91.75 337 ALA B CA 1
ATOM 6547 C C . ALA B 1 337 ? 28.281 -25.719 2.443 1 91.75 337 ALA B C 1
ATOM 6549 O O . ALA B 1 337 ? 27.828 -24.812 3.137 1 91.75 337 ALA B O 1
ATOM 6550 N N . ARG B 1 338 ? 28.953 -26.688 2.91 1 92.94 338 ARG B N 1
ATOM 6551 C CA . ARG B 1 338 ? 29.266 -26.734 4.332 1 92.94 338 ARG B CA 1
ATOM 6552 C C . ARG B 1 338 ? 30.188 -25.578 4.723 1 92.94 338 ARG B C 1
ATOM 6554 O O . ARG B 1 338 ? 30.062 -25.031 5.82 1 92.94 338 ARG B O 1
ATOM 6561 N N . GLU B 1 339 ? 31 -25.25 3.836 1 91.31 339 GLU B N 1
ATOM 6562 C CA . GLU B 1 339 ? 31.859 -24.094 4.082 1 91.31 339 GLU B CA 1
ATOM 6563 C C . GLU B 1 339 ? 31.062 -22.797 4.141 1 91.31 339 GLU B C 1
ATOM 6565 O O . GLU B 1 339 ? 31.328 -21.938 4.98 1 91.31 339 GLU B O 1
ATOM 6570 N N . ARG B 1 340 ? 30.25 -22.688 3.256 1 90.12 340 ARG B N 1
ATOM 6571 C CA . ARG B 1 340 ? 29.391 -21.516 3.258 1 90.12 340 ARG B CA 1
ATOM 6572 C C . ARG B 1 340 ? 28.547 -21.438 4.531 1 90.12 340 ARG B C 1
ATOM 6574 O O . ARG B 1 340 ? 28.391 -20.375 5.121 1 90.12 340 ARG B O 1
ATOM 6581 N N . LEU B 1 341 ? 28.062 -22.547 4.938 1 93.12 341 LEU B N 1
ATOM 6582 C CA . LEU B 1 341 ? 27.281 -22.609 6.168 1 93.12 341 LEU B CA 1
ATOM 6583 C C . LEU B 1 341 ? 28.141 -22.25 7.375 1 93.12 341 LEU B C 1
ATOM 6585 O O . LEU B 1 341 ? 27.672 -21.594 8.305 1 93.12 341 LEU B O 1
ATOM 6589 N N . ALA B 1 342 ? 29.312 -22.672 7.285 1 91.94 342 ALA B N 1
ATOM 6590 C CA . ALA B 1 342 ? 30.25 -22.359 8.367 1 91.94 342 ALA B CA 1
ATOM 6591 C C . ALA B 1 342 ? 30.531 -20.859 8.414 1 91.94 342 ALA B C 1
ATOM 6593 O O . ALA B 1 342 ? 30.656 -20.281 9.492 1 91.94 342 ALA B O 1
ATOM 6594 N N . LYS B 1 343 ? 30.609 -20.328 7.285 1 91.62 343 LYS B N 1
ATOM 6595 C CA . LYS B 1 343 ? 30.844 -18.891 7.203 1 91.62 343 LYS B CA 1
ATOM 6596 C C . LYS B 1 343 ? 29.641 -18.109 7.719 1 91.62 343 LYS B C 1
ATOM 6598 O O . LYS B 1 343 ? 29.797 -17.031 8.305 1 91.62 343 LYS B O 1
ATOM 6603 N N . MET B 1 344 ? 28.547 -18.656 7.531 1 91.31 344 MET B N 1
ATOM 6604 C CA . MET B 1 344 ? 27.328 -18.016 8.016 1 91.31 344 MET B CA 1
ATOM 6605 C C . MET B 1 344 ? 27.219 -18.109 9.531 1 91.31 344 MET B C 1
ATOM 6607 O O . MET B 1 344 ? 26.562 -17.297 10.172 1 91.31 344 MET B O 1
ATOM 6611 N N . GLY B 1 345 ? 27.875 -19.094 10.117 1 91.56 345 GLY B N 1
ATOM 6612 C CA . GLY B 1 345 ? 27.812 -19.25 11.562 1 91.56 345 GLY B CA 1
ATOM 6613 C C . GLY B 1 345 ? 26.531 -19.891 12.047 1 91.56 345 GLY B C 1
ATOM 6614 O O . GLY B 1 345 ? 25.719 -20.344 11.234 1 91.56 345 GLY B O 1
ATOM 6615 N N . PRO B 1 346 ? 26.453 -19.953 13.312 1 92.69 346 PRO B N 1
ATOM 6616 C CA . PRO B 1 346 ? 25.203 -20.5 13.852 1 92.69 346 PRO B CA 1
ATOM 6617 C C . PRO B 1 346 ? 23.984 -19.609 13.547 1 92.69 346 PRO B C 1
ATOM 6619 O O . PRO B 1 346 ? 24.156 -18.438 13.188 1 92.69 346 PRO B O 1
ATOM 6622 N N . MET B 1 347 ? 22.859 -20.234 13.625 1 93.88 347 MET B N 1
ATOM 6623 C CA . MET B 1 347 ? 21.641 -19.453 13.359 1 93.88 347 MET B CA 1
ATOM 6624 C C . MET B 1 347 ? 21.578 -18.219 14.258 1 93.88 347 MET B C 1
ATOM 6626 O O . MET B 1 347 ? 21.797 -18.328 15.469 1 93.88 347 MET B O 1
ATOM 6630 N N . THR B 1 348 ? 21.234 -17.141 13.625 1 93.69 348 THR B N 1
ATOM 6631 C CA . THR B 1 348 ? 21.078 -15.891 14.367 1 93.69 348 THR B CA 1
ATOM 6632 C C . THR B 1 348 ? 19.719 -15.844 15.047 1 93.69 348 THR B C 1
ATOM 6634 O O . THR B 1 348 ? 18.828 -16.656 14.75 1 93.69 348 THR B O 1
ATOM 6637 N N . ARG B 1 349 ? 19.594 -14.945 15.992 1 94.19 349 ARG B N 1
ATOM 6638 C CA . ARG B 1 349 ? 18.312 -14.711 16.656 1 94.19 349 ARG B CA 1
ATOM 6639 C C . ARG B 1 349 ? 17.219 -14.422 15.641 1 94.19 349 ARG B C 1
ATOM 6641 O O . ARG B 1 349 ? 16.109 -14.945 15.758 1 94.19 349 ARG B O 1
ATOM 6648 N N . ASN B 1 350 ? 17.547 -13.602 14.695 1 94.94 350 ASN B N 1
ATOM 6649 C CA . ASN B 1 350 ? 16.578 -13.234 13.664 1 94.94 350 ASN B CA 1
ATOM 6650 C C . ASN B 1 350 ? 16.172 -14.438 12.828 1 94.94 350 ASN B C 1
ATOM 6652 O O . ASN B 1 350 ? 15 -14.57 12.461 1 94.94 350 ASN B O 1
ATOM 6656 N N . GLU B 1 351 ? 17.062 -15.289 12.523 1 94.94 351 GLU B N 1
ATOM 6657 C CA . GLU B 1 351 ? 16.75 -16.5 11.781 1 94.94 351 GLU B CA 1
ATOM 6658 C C . GLU B 1 351 ? 15.836 -17.422 12.586 1 94.94 351 GLU B C 1
ATOM 6660 O O . GLU B 1 351 ? 14.898 -18.016 12.047 1 94.94 351 GLU B O 1
ATOM 6665 N N . ILE B 1 352 ? 16.125 -17.547 13.828 1 95.81 352 ILE B N 1
ATOM 6666 C CA . ILE B 1 352 ? 15.352 -18.422 14.711 1 95.81 352 ILE B CA 1
ATOM 6667 C C . ILE B 1 352 ? 13.922 -17.906 14.844 1 95.81 352 ILE B C 1
ATOM 6669 O O . ILE B 1 352 ? 12.969 -18.672 14.719 1 95.81 352 ILE B O 1
ATOM 6673 N N . ILE B 1 353 ? 13.82 -16.672 15.055 1 95.94 353 ILE B N 1
ATOM 6674 C CA . ILE B 1 353 ? 12.5 -16.062 15.203 1 95.94 353 ILE B CA 1
ATOM 6675 C C . ILE B 1 353 ? 11.727 -16.188 13.898 1 95.94 353 ILE B C 1
ATOM 6677 O O . ILE B 1 353 ? 10.531 -16.516 13.906 1 95.94 353 ILE B O 1
ATOM 6681 N N . THR B 1 354 ? 12.398 -15.922 12.805 1 94.81 354 THR B N 1
ATOM 6682 C CA . THR B 1 354 ? 11.758 -16.062 11.5 1 94.81 354 THR B CA 1
ATOM 6683 C C . THR B 1 354 ? 11.281 -17.484 11.281 1 94.81 354 THR B C 1
ATOM 6685 O O . THR B 1 354 ? 10.148 -17.719 10.844 1 94.81 354 THR B O 1
ATOM 6688 N N . THR B 1 355 ? 12.109 -18.438 11.602 1 94.31 355 THR B N 1
ATOM 6689 C CA . THR B 1 355 ? 11.758 -19.844 11.453 1 94.31 355 THR B CA 1
ATOM 6690 C C . THR B 1 355 ? 10.555 -20.203 12.32 1 94.31 355 THR B C 1
ATOM 6692 O O . THR B 1 355 ? 9.609 -20.828 11.844 1 94.31 355 THR B O 1
ATOM 6695 N N . ALA B 1 356 ? 10.617 -19.797 13.531 1 95.88 356 ALA B N 1
ATOM 6696 C CA . ALA B 1 356 ? 9.523 -20.094 14.453 1 95.88 356 ALA B CA 1
ATOM 6697 C C . ALA B 1 356 ? 8.227 -19.438 13.984 1 95.88 356 ALA B C 1
ATOM 6699 O O . ALA B 1 356 ? 7.152 -20.047 14.086 1 95.88 356 ALA B O 1
ATOM 6700 N N . THR B 1 357 ? 8.328 -18.234 13.547 1 95.75 357 THR B N 1
ATOM 6701 C CA . THR B 1 357 ? 7.164 -17.484 13.102 1 95.75 357 THR B CA 1
ATOM 6702 C C . THR B 1 357 ? 6.523 -18.141 11.883 1 95.75 357 THR B C 1
ATOM 6704 O O . THR B 1 357 ? 5.305 -18.328 11.836 1 95.75 357 THR B O 1
ATOM 6707 N N . ILE B 1 358 ? 7.332 -18.5 10.977 1 91.81 358 ILE B N 1
ATOM 6708 C CA . ILE B 1 358 ? 6.816 -19.094 9.75 1 91.81 358 ILE B CA 1
ATOM 6709 C C . ILE B 1 358 ? 6.242 -20.469 10.055 1 91.81 358 ILE B C 1
ATOM 6711 O O . ILE B 1 358 ? 5.176 -20.828 9.547 1 91.81 358 ILE B O 1
ATOM 6715 N N . CYS B 1 359 ? 6.926 -21.281 10.797 1 93.25 359 CYS B N 1
ATOM 6716 C CA . CYS B 1 359 ? 6.402 -22.594 11.203 1 93.25 359 CYS B CA 1
ATOM 6717 C C . CYS B 1 359 ? 5.074 -22.438 11.938 1 93.25 359 CYS B C 1
ATOM 6719 O O . CYS B 1 359 ? 4.141 -23.203 11.711 1 93.25 359 CYS B O 1
ATOM 6721 N N . GLY B 1 360 ? 5.031 -21.453 12.805 1 94.38 360 GLY B N 1
ATOM 6722 C CA . GLY B 1 360 ? 3.779 -21.156 13.492 1 94.38 360 GLY B CA 1
ATOM 6723 C C . GLY B 1 360 ? 2.652 -20.797 12.539 1 94.38 360 GLY B C 1
ATOM 6724 O O . GLY B 1 360 ? 1.525 -21.266 12.695 1 94.38 360 GLY B O 1
ATOM 6725 N N . ALA B 1 361 ? 2.947 -19.984 11.562 1 91.75 361 ALA B N 1
ATOM 6726 C CA . ALA B 1 361 ? 1.948 -19.594 10.57 1 91.75 361 ALA B CA 1
ATOM 6727 C C . ALA B 1 361 ? 1.445 -20.797 9.797 1 91.75 361 ALA B C 1
ATOM 6729 O O . ALA B 1 361 ? 0.242 -20.953 9.562 1 91.75 361 ALA B O 1
ATOM 6730 N N . VAL B 1 362 ? 2.336 -21.688 9.43 1 87.88 362 VAL B N 1
ATOM 6731 C CA . VAL B 1 362 ? 1.973 -22.875 8.664 1 87.88 362 VAL B CA 1
ATOM 6732 C C . VAL B 1 362 ? 1.089 -23.781 9.508 1 87.88 362 VAL B C 1
ATOM 6734 O O . VAL B 1 362 ? 0.094 -24.328 9.023 1 87.88 362 VAL B O 1
ATOM 6737 N N . VAL B 1 363 ? 1.462 -23.906 10.727 1 90.75 363 VAL B N 1
ATOM 6738 C CA . VAL B 1 363 ? 0.649 -24.719 11.633 1 90.75 363 VAL B CA 1
ATOM 6739 C C . VAL B 1 363 ? -0.755 -24.125 11.734 1 90.75 363 VAL B C 1
ATOM 6741 O O . VAL B 1 363 ? -1.748 -24.859 11.688 1 90.75 363 VAL B O 1
ATOM 6744 N N . LEU B 1 364 ? -0.803 -22.844 11.812 1 90.88 364 LEU B N 1
ATOM 6745 C CA . LEU B 1 364 ? -2.098 -22.188 11.922 1 90.88 364 LEU B CA 1
ATOM 6746 C C . LEU B 1 364 ? -2.871 -22.281 10.609 1 90.88 364 LEU B C 1
ATOM 6748 O O . LEU B 1 364 ? -4.105 -22.344 10.617 1 90.88 364 LEU B O 1
ATOM 6752 N N . TRP B 1 365 ? -2.248 -22.281 9.508 1 86.44 365 TRP B N 1
ATOM 6753 C CA . TRP B 1 365 ? -2.918 -22.438 8.227 1 86.44 365 TRP B CA 1
ATOM 6754 C C . TRP B 1 365 ? -3.516 -23.844 8.102 1 86.44 365 TRP B C 1
ATOM 6756 O O . TRP B 1 365 ? -4.609 -24.016 7.555 1 86.44 365 TRP B O 1
ATOM 6766 N N . ILE B 1 366 ? -2.812 -24.797 8.648 1 82.06 366 ILE B N 1
ATOM 6767 C CA . ILE B 1 366 ? -3.266 -26.188 8.586 1 82.06 366 ILE B CA 1
ATOM 6768 C C . ILE B 1 366 ? -4.414 -26.406 9.562 1 82.06 366 ILE B C 1
ATOM 6770 O O . ILE B 1 366 ? -5.434 -27 9.219 1 82.06 366 ILE B O 1
ATOM 6774 N N . MET B 1 367 ? -4.258 -25.781 10.727 1 87.19 367 MET B N 1
ATOM 6775 C CA . MET B 1 367 ? -5.215 -26.031 11.805 1 87.19 367 MET B CA 1
ATOM 6776 C C . MET B 1 367 ? -6.23 -24.891 11.906 1 87.19 367 MET B C 1
ATOM 6778 O O . MET B 1 367 ? -7.074 -24.891 12.805 1 87.19 367 MET B O 1
ATOM 6782 N N . GLY B 1 368 ? -6.109 -24.016 11.109 1 83.94 368 GLY B N 1
ATOM 6783 C CA . GLY B 1 368 ? -6.879 -22.781 11.234 1 83.94 368 GLY B CA 1
ATOM 6784 C C . GLY B 1 368 ? -8.375 -23.016 11.312 1 83.94 368 GLY B C 1
ATOM 6785 O O . GLY B 1 368 ? -9.055 -22.453 12.164 1 83.94 368 GLY B O 1
ATOM 6786 N N . ASP B 1 369 ? -8.883 -23.828 10.461 1 77.25 369 ASP B N 1
ATOM 6787 C CA . ASP B 1 369 ? -10.32 -24.094 10.453 1 77.25 369 ASP B CA 1
ATOM 6788 C C . ASP B 1 369 ? -10.766 -24.734 11.766 1 77.25 369 ASP B C 1
ATOM 6790 O O . ASP B 1 369 ? -11.836 -24.422 12.289 1 77.25 369 ASP B O 1
ATOM 6794 N N . ALA B 1 370 ? -9.977 -25.609 12.281 1 82.5 370 ALA B N 1
ATOM 6795 C CA . ALA B 1 370 ? -10.297 -26.297 13.523 1 82.5 370 ALA B CA 1
ATOM 6796 C C . ALA B 1 370 ? -10.32 -25.328 14.703 1 82.5 370 ALA B C 1
ATOM 6798 O O . ALA B 1 370 ? -11.125 -25.484 15.625 1 82.5 370 ALA B O 1
ATOM 6799 N N . TRP B 1 371 ? -9.516 -24.312 14.633 1 89.75 371 TRP B N 1
ATOM 6800 C CA . TRP B 1 371 ? -9.391 -23.375 15.75 1 89.75 371 TRP B CA 1
ATOM 6801 C C . TRP B 1 371 ? -10.117 -22.062 15.453 1 89.75 371 TRP B C 1
ATOM 6803 O O . TRP B 1 371 ? -10.062 -21.125 16.25 1 89.75 371 TRP B O 1
ATOM 6813 N N . GLY B 1 372 ? -10.773 -22.031 14.305 1 86.94 372 GLY B N 1
ATOM 6814 C CA . GLY B 1 372 ? -11.492 -20.812 13.93 1 86.94 372 GLY B CA 1
ATOM 6815 C C . GLY B 1 372 ? -10.578 -19.656 13.594 1 86.94 372 GLY B C 1
ATOM 6816 O O . GLY B 1 372 ? -10.93 -18.5 13.828 1 86.94 372 GLY B O 1
ATOM 6817 N N . ILE B 1 373 ? -9.422 -19.891 13.141 1 90.44 373 ILE B N 1
ATOM 6818 C CA . ILE B 1 373 ? -8.445 -18.859 12.797 1 90.44 373 ILE B CA 1
ATOM 6819 C C . ILE B 1 373 ? -8.312 -18.766 11.281 1 90.44 373 ILE B C 1
ATOM 6821 O O . ILE B 1 373 ? -7.738 -19.641 10.641 1 90.44 373 ILE B O 1
ATOM 6825 N N . PRO B 1 374 ? -8.812 -17.672 10.781 1 87.12 374 PRO B N 1
ATOM 6826 C CA . PRO B 1 374 ? -8.648 -17.5 9.336 1 87.12 374 PRO B CA 1
ATOM 6827 C C . PRO B 1 374 ? -7.188 -17.359 8.914 1 87.12 374 PRO B C 1
ATOM 6829 O O . PRO B 1 374 ? -6.352 -16.922 9.703 1 87.12 374 PRO B O 1
ATOM 6832 N N . ALA B 1 375 ? -6.922 -17.75 7.723 1 86.38 375 ALA B N 1
ATOM 6833 C CA . ALA B 1 375 ? -5.559 -17.766 7.199 1 86.38 375 ALA B CA 1
ATOM 6834 C C . ALA B 1 375 ? -4.926 -16.391 7.281 1 86.38 375 ALA B C 1
ATOM 6836 O O . ALA B 1 375 ? -3.734 -16.25 7.578 1 86.38 375 ALA B O 1
ATOM 6837 N N . VAL B 1 376 ? -5.703 -15.359 7.027 1 90.88 376 VAL B N 1
ATOM 6838 C CA . VAL B 1 376 ? -5.172 -14 7.043 1 90.88 376 VAL B CA 1
ATOM 6839 C C . VAL B 1 376 ? -4.727 -13.641 8.461 1 90.88 376 VAL B C 1
ATOM 6841 O O . VAL B 1 376 ? -3.709 -12.969 8.648 1 90.88 376 VAL B O 1
ATOM 6844 N N . LEU B 1 377 ? -5.465 -14.055 9.43 1 94.94 377 LEU B N 1
ATOM 6845 C CA . LEU B 1 377 ? -5.098 -13.773 10.82 1 94.94 377 LEU B CA 1
ATOM 6846 C C . LEU B 1 377 ? -3.785 -14.453 11.18 1 94.94 377 LEU B C 1
ATOM 6848 O O . LEU B 1 377 ? -2.949 -13.867 11.875 1 94.94 377 LEU B O 1
ATOM 6852 N N . ALA B 1 378 ? -3.66 -15.68 10.758 1 93 378 ALA B N 1
ATOM 6853 C CA . ALA B 1 378 ? -2.391 -16.359 10.984 1 93 378 ALA B CA 1
ATOM 6854 C C . ALA B 1 378 ? -1.223 -15.555 10.422 1 93 378 ALA B C 1
ATOM 6856 O O . ALA B 1 378 ? -0.185 -15.422 11.07 1 93 378 ALA B O 1
ATOM 6857 N N . ALA B 1 379 ? -1.387 -15.109 9.242 1 92.81 379 ALA B N 1
ATOM 6858 C CA . ALA B 1 379 ? -0.349 -14.289 8.617 1 92.81 379 ALA B CA 1
ATOM 6859 C C . ALA B 1 379 ? -0.114 -13.008 9.406 1 92.81 379 ALA B C 1
ATOM 6861 O O . ALA B 1 379 ? 1.03 -12.586 9.594 1 92.81 379 ALA B O 1
ATOM 6862 N N . MET B 1 380 ? -1.19 -12.367 9.852 1 96.88 380 MET B N 1
ATOM 6863 C CA . MET B 1 380 ? -1.098 -11.125 10.625 1 96.88 380 MET B CA 1
ATOM 6864 C C . MET B 1 380 ? -0.337 -11.352 11.922 1 96.88 380 MET B C 1
ATOM 6866 O O . MET B 1 380 ? 0.495 -10.531 12.312 1 96.88 380 MET B O 1
ATOM 6870 N N . LEU B 1 381 ? -0.617 -12.43 12.586 1 96.88 381 LEU B N 1
ATOM 6871 C CA . LEU B 1 381 ? 0.094 -12.766 13.812 1 96.88 381 LEU B CA 1
ATOM 6872 C C . LEU B 1 381 ? 1.581 -12.969 13.539 1 96.88 381 LEU B C 1
ATOM 6874 O O . LEU B 1 381 ? 2.424 -12.555 14.336 1 96.88 381 LEU B O 1
ATOM 6878 N N . GLY B 1 382 ? 1.841 -13.633 12.484 1 96.62 382 GLY B N 1
ATOM 6879 C CA . GLY B 1 382 ? 3.232 -13.805 12.094 1 96.62 382 GLY B CA 1
ATOM 6880 C C . GLY B 1 382 ? 3.957 -12.492 11.875 1 96.62 382 GLY B C 1
ATOM 6881 O O . GLY B 1 382 ? 5.031 -12.266 12.43 1 96.62 382 GLY B O 1
ATOM 6882 N N . LEU B 1 383 ? 3.355 -11.609 11.07 1 96.38 383 LEU B N 1
ATOM 6883 C CA . LEU B 1 383 ? 3.984 -10.32 10.805 1 96.38 383 LEU B CA 1
ATOM 6884 C C . LEU B 1 383 ? 4.125 -9.508 12.086 1 96.38 383 LEU B C 1
ATOM 6886 O O . LEU B 1 383 ? 5.148 -8.852 12.305 1 96.38 383 LEU B O 1
ATOM 6890 N N . SER B 1 384 ? 3.105 -9.492 12.906 1 97.25 384 SER B N 1
ATOM 6891 C CA . SER B 1 384 ? 3.164 -8.789 14.18 1 97.25 384 SER B CA 1
ATOM 6892 C C . SER B 1 384 ? 4.332 -9.281 15.031 1 97.25 384 SER B C 1
ATOM 6894 O O . SER B 1 384 ? 5.016 -8.477 15.672 1 97.25 384 SER B O 1
ATOM 6896 N N . THR B 1 385 ? 4.574 -10.539 15.016 1 96.94 385 THR B N 1
ATOM 6897 C CA . THR B 1 385 ? 5.688 -11.117 15.758 1 96.94 385 THR B CA 1
ATOM 6898 C C . THR B 1 385 ? 7.02 -10.602 15.227 1 96.94 385 THR B C 1
ATOM 6900 O O . THR B 1 385 ? 7.906 -10.234 16 1 96.94 385 THR B O 1
ATOM 6903 N N . LEU B 1 386 ? 7.129 -10.586 13.961 1 96.56 386 LEU B N 1
ATOM 6904 C CA . LEU B 1 386 ? 8.367 -10.133 13.344 1 96.56 386 LEU B CA 1
ATOM 6905 C C . LEU B 1 386 ? 8.617 -8.656 13.633 1 96.56 386 LEU B C 1
ATOM 6907 O O . LEU B 1 386 ? 9.75 -8.242 13.867 1 96.56 386 LEU B O 1
ATOM 6911 N N . LEU B 1 387 ? 7.586 -7.848 13.648 1 95.69 387 LEU B N 1
ATOM 6912 C CA . LEU B 1 387 ? 7.707 -6.422 13.93 1 95.69 387 LEU B CA 1
ATOM 6913 C C . LEU B 1 387 ? 8.023 -6.184 15.398 1 95.69 387 LEU B C 1
ATOM 6915 O O . LEU B 1 387 ? 8.898 -5.379 15.727 1 95.69 387 LEU B O 1
ATOM 6919 N N . LEU B 1 388 ? 7.367 -6.906 16.297 1 96.06 388 LEU B N 1
ATOM 6920 C CA . LEU B 1 388 ? 7.551 -6.758 17.734 1 96.06 388 LEU B CA 1
ATOM 6921 C C . LEU B 1 388 ? 8.977 -7.121 18.141 1 96.06 388 LEU B C 1
ATOM 6923 O O . LEU B 1 388 ? 9.562 -6.477 19.016 1 96.06 388 LEU B O 1
ATOM 6927 N N . THR B 1 389 ? 9.539 -8.07 17.469 1 95.5 389 THR B N 1
ATOM 6928 C CA . THR B 1 389 ? 10.852 -8.578 17.859 1 95.5 389 THR B CA 1
ATOM 6929 C C . THR B 1 389 ? 11.953 -7.785 17.156 1 95.5 389 THR B C 1
ATOM 6931 O O . THR B 1 389 ? 13.125 -7.902 17.516 1 95.5 389 THR B O 1
ATOM 6934 N N . GLY B 1 390 ? 11.602 -7.051 16.141 1 94.69 390 GLY B N 1
ATOM 6935 C CA . GLY B 1 390 ? 12.578 -6.23 15.445 1 94.69 390 GLY B CA 1
ATOM 6936 C C . GLY B 1 390 ? 13.297 -6.973 14.336 1 94.69 390 GLY B C 1
ATOM 6937 O O . GLY B 1 390 ? 14.297 -6.484 13.805 1 94.69 390 GLY B O 1
ATOM 6938 N N . VAL B 1 391 ? 12.82 -8.172 14.062 1 94.56 391 VAL B N 1
ATOM 6939 C CA . VAL B 1 391 ? 13.383 -8.898 12.938 1 94.56 391 VAL B CA 1
ATOM 6940 C C . VAL B 1 391 ? 13.141 -8.125 11.641 1 94.56 391 VAL B C 1
ATOM 6942 O O . VAL B 1 391 ? 14 -8.102 10.758 1 94.56 391 VAL B O 1
ATOM 6945 N N . MET B 1 392 ? 11.914 -7.625 11.586 1 93.81 392 MET B N 1
ATOM 6946 C CA . MET B 1 392 ? 11.547 -6.746 10.477 1 93.81 392 MET B CA 1
ATOM 6947 C C . MET B 1 392 ? 11.18 -5.359 10.984 1 93.81 392 MET B C 1
ATOM 6949 O O . MET B 1 392 ? 10.531 -5.223 12.031 1 93.81 392 MET B O 1
ATOM 6953 N N . SER B 1 393 ? 11.656 -4.379 10.188 1 93.5 393 SER B N 1
ATOM 6954 C CA . SER B 1 393 ? 11.188 -3.021 10.453 1 93.5 393 SER B CA 1
ATOM 6955 C C . SER B 1 393 ? 9.977 -2.678 9.594 1 93.5 393 SER B C 1
ATOM 6957 O O . SER B 1 393 ? 9.75 -3.295 8.547 1 93.5 393 SER B O 1
ATOM 6959 N N . TRP B 1 394 ? 9.172 -1.763 10.086 1 93.44 394 TRP B N 1
ATOM 6960 C CA . TRP B 1 394 ? 8.039 -1.312 9.289 1 93.44 394 TRP B CA 1
ATOM 6961 C C . TRP B 1 394 ? 8.492 -0.715 7.965 1 93.44 394 TRP B C 1
ATOM 6963 O O . TRP B 1 394 ? 7.816 -0.852 6.945 1 93.44 394 TRP B O 1
ATOM 6973 N N . ARG B 1 395 ? 9.555 -0.105 7.969 1 92 395 ARG B N 1
ATOM 6974 C CA . ARG B 1 395 ? 10.117 0.459 6.746 1 92 395 ARG B CA 1
ATOM 6975 C C . ARG B 1 395 ? 10.414 -0.634 5.727 1 92 395 ARG B C 1
ATOM 6977 O O . ARG B 1 395 ? 10.25 -0.426 4.52 1 92 395 ARG B O 1
ATOM 6984 N N . ASP B 1 396 ? 10.875 -1.81 6.219 1 92.5 396 ASP B N 1
ATOM 6985 C CA . ASP B 1 396 ? 11.094 -2.947 5.332 1 92.5 396 ASP B CA 1
ATOM 6986 C C . ASP B 1 396 ? 9.812 -3.316 4.582 1 92.5 396 ASP B C 1
ATOM 6988 O O . ASP B 1 396 ? 9.867 -3.691 3.408 1 92.5 396 ASP B O 1
ATOM 6992 N N . CYS B 1 397 ? 8.766 -3.188 5.289 1 93.62 397 CYS B N 1
ATOM 6993 C CA . CYS B 1 397 ? 7.48 -3.492 4.68 1 93.62 397 CYS B CA 1
ATOM 6994 C C . CYS B 1 397 ? 7.086 -2.42 3.67 1 93.62 397 CYS B C 1
ATOM 6996 O O . CYS B 1 397 ? 6.688 -2.734 2.549 1 93.62 397 CYS B O 1
ATOM 6998 N N . LEU B 1 398 ? 7.242 -1.211 4.031 1 93.44 398 LEU B N 1
ATOM 6999 C CA . LEU B 1 398 ? 6.809 -0.086 3.209 1 93.44 398 LEU B CA 1
ATOM 7000 C C . LEU B 1 398 ? 7.625 -0.004 1.925 1 93.44 398 LEU B C 1
ATOM 7002 O O . LEU B 1 398 ? 7.121 0.436 0.89 1 93.44 398 LEU B O 1
ATOM 7006 N N . GLU B 1 399 ? 8.844 -0.458 2.018 1 90.88 399 GLU B N 1
ATOM 7007 C CA . GLU B 1 399 ? 9.75 -0.359 0.879 1 90.88 399 GLU B CA 1
ATOM 7008 C C . GLU B 1 399 ? 9.852 -1.689 0.138 1 90.88 399 GLU B C 1
ATOM 7010 O O . GLU B 1 399 ? 10.906 -2.016 -0.42 1 90.88 399 GLU B O 1
ATOM 7015 N N . TYR B 1 400 ? 8.883 -2.498 0.269 1 90.81 400 TYR B N 1
ATOM 7016 C CA . TYR B 1 400 ? 8.828 -3.754 -0.47 1 90.81 400 TYR B CA 1
ATOM 7017 C C . TYR B 1 400 ? 7.816 -3.684 -1.603 1 90.81 400 TYR B C 1
ATOM 7019 O O . TYR B 1 400 ? 6.676 -4.129 -1.451 1 90.81 400 TYR B O 1
ATOM 7027 N N . PRO B 1 401 ? 8.18 -3.289 -2.83 1 89.94 401 PRO B N 1
ATOM 7028 C CA . PRO B 1 401 ? 7.285 -2.922 -3.928 1 89.94 401 PRO B CA 1
ATOM 7029 C C . PRO B 1 401 ? 6.363 -4.062 -4.344 1 89.94 401 PRO B C 1
ATOM 7031 O O . PRO B 1 401 ? 5.184 -3.836 -4.633 1 89.94 401 PRO B O 1
ATOM 7034 N N . PRO B 1 402 ? 6.801 -5.309 -4.348 1 85.5 402 PRO B N 1
ATOM 7035 C CA . PRO B 1 402 ? 5.91 -6.363 -4.84 1 85.5 402 PRO B CA 1
ATOM 7036 C C . PRO B 1 402 ? 4.621 -6.469 -4.031 1 85.5 402 PRO B C 1
ATOM 7038 O O . PRO B 1 402 ? 3.562 -6.777 -4.59 1 85.5 402 PRO B O 1
ATOM 7041 N N . ALA B 1 403 ? 4.711 -6.199 -2.77 1 90.19 403 ALA B N 1
ATOM 7042 C CA . ALA B 1 403 ? 3.535 -6.305 -1.911 1 90.19 403 ALA B CA 1
ATOM 7043 C C . ALA B 1 403 ? 2.5 -5.238 -2.266 1 90.19 403 ALA B C 1
ATOM 7045 O O . ALA B 1 403 ? 1.325 -5.547 -2.471 1 90.19 403 ALA B O 1
ATOM 7046 N N . TRP B 1 404 ? 2.877 -4.027 -2.395 1 92.56 404 TRP B N 1
ATOM 7047 C CA . TRP B 1 404 ? 1.968 -2.914 -2.643 1 92.56 404 TRP B CA 1
ATOM 7048 C C . TRP B 1 404 ? 1.48 -2.922 -4.09 1 92.56 404 TRP B C 1
ATOM 7050 O O . TRP B 1 404 ? 0.346 -2.525 -4.367 1 92.56 404 TRP B O 1
ATOM 7060 N N . ASP B 1 405 ? 2.324 -3.328 -5.012 1 91.31 405 ASP B N 1
ATOM 7061 C CA . ASP B 1 405 ? 1.896 -3.516 -6.398 1 91.31 405 ASP B CA 1
ATOM 7062 C C . ASP B 1 405 ? 0.776 -4.547 -6.492 1 91.31 405 ASP B C 1
ATOM 7064 O O . ASP B 1 405 ? -0.231 -4.32 -7.164 1 91.31 405 ASP B O 1
ATOM 7068 N N . CYS B 1 406 ? 1.009 -5.664 -5.773 1 85.38 406 CYS B N 1
ATOM 7069 C CA . CYS B 1 406 ? 0.019 -6.734 -5.766 1 85.38 406 CYS B CA 1
ATOM 7070 C C . CYS B 1 406 ? -1.298 -6.254 -5.168 1 85.38 406 CYS B C 1
ATOM 7072 O O . CYS B 1 406 ? -2.369 -6.531 -5.711 1 85.38 406 CYS B O 1
ATOM 7074 N N . LEU B 1 407 ? -1.189 -5.531 -4.094 1 91.69 407 LEU B N 1
ATOM 7075 C CA . LEU B 1 407 ? -2.391 -5 -3.457 1 91.69 407 LEU B CA 1
ATOM 7076 C C . LEU B 1 407 ? -3.193 -4.148 -4.434 1 91.69 407 LEU B C 1
ATOM 7078 O O . LEU B 1 407 ? -4.414 -4.301 -4.539 1 91.69 407 LEU B O 1
ATOM 7082 N N . THR B 1 408 ? -2.543 -3.285 -5.176 1 92.12 408 THR B N 1
ATOM 7083 C CA . THR B 1 408 ? -3.201 -2.316 -6.047 1 92.12 408 THR B CA 1
ATOM 7084 C C . THR B 1 408 ? -3.867 -3.018 -7.227 1 92.12 408 THR B C 1
ATOM 7086 O O . THR B 1 408 ? -5.074 -2.879 -7.438 1 92.12 408 THR B O 1
ATOM 7089 N N . TRP B 1 409 ? -3.088 -3.756 -7.977 1 88.69 409 TRP B N 1
ATOM 7090 C CA . TRP B 1 409 ? -3.664 -4.293 -9.203 1 88.69 409 TRP B CA 1
ATOM 7091 C C . TRP B 1 409 ? -4.637 -5.426 -8.898 1 88.69 409 TRP B C 1
ATOM 7093 O O . TRP B 1 409 ? -5.645 -5.59 -9.594 1 88.69 409 TRP B O 1
ATOM 7103 N N . PHE B 1 410 ? -4.348 -6.289 -7.82 1 83.31 410 PHE B N 1
ATOM 7104 C CA . PHE B 1 410 ? -5.262 -7.355 -7.438 1 83.31 410 PHE B CA 1
ATOM 7105 C C . PHE B 1 410 ? -6.602 -6.789 -6.984 1 83.31 410 PHE B C 1
ATOM 7107 O O . PHE B 1 410 ? -7.656 -7.316 -7.34 1 83.31 410 PHE B O 1
ATOM 7114 N N . ALA B 1 411 ? -6.539 -5.777 -6.211 1 90.38 411 ALA B N 1
ATOM 7115 C CA . ALA B 1 411 ? -7.773 -5.188 -5.691 1 90.38 411 ALA B CA 1
ATOM 7116 C C . ALA B 1 411 ? -8.625 -4.621 -6.824 1 90.38 411 ALA B C 1
ATOM 7118 O O . ALA B 1 411 ? -9.852 -4.773 -6.82 1 90.38 411 ALA B O 1
ATOM 7119 N N . VAL B 1 412 ? -8.016 -3.99 -7.789 1 91.25 412 VAL B N 1
ATOM 7120 C CA . VAL B 1 412 ? -8.742 -3.389 -8.906 1 91.25 412 VAL B CA 1
ATOM 7121 C C . VAL B 1 412 ? -9.375 -4.484 -9.766 1 91.25 412 VAL B C 1
ATOM 7123 O O . VAL B 1 412 ? -10.562 -4.422 -10.078 1 91.25 412 VAL B O 1
ATOM 7126 N N . LEU B 1 413 ? -8.648 -5.512 -10.086 1 85.12 413 LEU B N 1
ATOM 7127 C CA . LEU B 1 413 ? -9.125 -6.574 -10.969 1 85.12 413 LEU B CA 1
ATOM 7128 C C . LEU B 1 413 ? -10.242 -7.367 -10.312 1 85.12 413 LEU B C 1
ATOM 7130 O O . LEU B 1 413 ? -11.266 -7.641 -10.945 1 85.12 413 LEU B O 1
ATOM 7134 N N . VAL B 1 414 ? -10 -7.711 -9.078 1 82.69 414 VAL B N 1
ATOM 7135 C CA . VAL B 1 414 ? -10.977 -8.516 -8.359 1 82.69 414 VAL B CA 1
ATOM 7136 C C . VAL B 1 414 ? -12.266 -7.719 -8.156 1 82.69 414 VAL B C 1
ATOM 7138 O O . VAL B 1 414 ? -13.367 -8.273 -8.242 1 82.69 414 VAL B O 1
ATOM 7141 N N . SER B 1 415 ? -12.117 -6.43 -7.871 1 90.75 415 SER B N 1
ATOM 7142 C CA . SER B 1 415 ? -13.297 -5.586 -7.699 1 90.75 415 SER B CA 1
ATOM 7143 C C . SER B 1 415 ? -14.094 -5.477 -8.992 1 90.75 415 SER B C 1
ATOM 7145 O O . SER B 1 415 ? -15.32 -5.531 -8.977 1 90.75 415 SER B O 1
ATOM 7147 N N . MET B 1 416 ? -13.414 -5.293 -10.109 1 89.06 416 MET B N 1
ATOM 7148 C CA . MET B 1 416 ? -14.102 -5.227 -11.398 1 89.06 416 MET B CA 1
ATOM 7149 C C . MET B 1 416 ? -14.797 -6.551 -11.711 1 89.06 416 MET B C 1
ATOM 7151 O O . MET B 1 416 ? -15.93 -6.562 -12.188 1 89.06 416 MET B O 1
ATOM 7155 N N . SER B 1 417 ? -14.125 -7.609 -11.445 1 81.81 417 SER B N 1
ATOM 7156 C CA . SER B 1 417 ? -14.703 -8.93 -11.672 1 81.81 417 SER B CA 1
ATOM 7157 C C . SER B 1 417 ? -15.945 -9.148 -10.805 1 81.81 417 SER B C 1
ATOM 7159 O O . SER B 1 417 ? -16.953 -9.68 -11.273 1 81.81 417 SER B O 1
ATOM 7161 N N . ALA B 1 418 ? -15.867 -8.773 -9.547 1 82 418 ALA B N 1
ATOM 7162 C CA . ALA B 1 418 ? -17 -8.891 -8.633 1 82 418 ALA B CA 1
ATOM 7163 C C . ALA B 1 418 ? -18.188 -8.07 -9.117 1 82 418 ALA B C 1
ATOM 7165 O O . ALA B 1 418 ? -19.328 -8.523 -9.047 1 82 418 ALA B O 1
ATOM 7166 N N . ALA B 1 419 ? -17.844 -6.895 -9.594 1 87.75 419 ALA B N 1
ATOM 7167 C CA . ALA B 1 419 ? -18.906 -6.031 -10.094 1 87.75 419 ALA B CA 1
ATOM 7168 C C . ALA B 1 419 ? -19.547 -6.621 -11.344 1 87.75 419 ALA B C 1
ATOM 7170 O O . ALA B 1 419 ? -20.75 -6.5 -11.555 1 87.75 419 ALA B O 1
ATOM 7171 N N . LEU B 1 420 ? -18.797 -7.203 -12.227 1 84.31 420 LEU B N 1
ATOM 7172 C CA . LEU B 1 420 ? -19.297 -7.859 -13.422 1 84.31 420 LEU B CA 1
ATOM 7173 C C . LEU B 1 420 ? -20.219 -9.016 -13.055 1 84.31 420 LEU B C 1
ATOM 7175 O O . LEU B 1 420 ? -21.234 -9.25 -13.719 1 84.31 420 LEU B O 1
ATOM 7179 N N . ASN B 1 421 ? -19.859 -9.727 -12.055 1 77.88 421 ASN B N 1
ATOM 7180 C CA . ASN B 1 421 ? -20.703 -10.797 -11.555 1 77.88 421 ASN B CA 1
ATOM 7181 C C . ASN B 1 421 ? -22.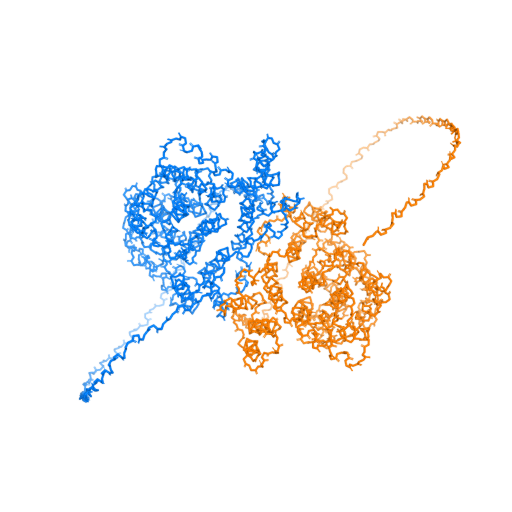016 -10.258 -10.992 1 77.88 421 ASN B C 1
ATOM 7183 O O . ASN B 1 421 ? -23.078 -10.828 -11.25 1 77.88 421 ASN B O 1
ATOM 7187 N N . ASP B 1 422 ? -21.938 -9.219 -10.266 1 83.06 422 ASP B N 1
ATOM 7188 C CA . ASP B 1 422 ? -23.094 -8.625 -9.617 1 83.06 422 ASP B CA 1
ATOM 7189 C C . ASP B 1 422 ? -24.078 -8.078 -10.648 1 83.06 422 ASP B C 1
ATOM 7191 O O . ASP B 1 422 ? -25.297 -8.094 -10.422 1 83.06 422 ASP B O 1
ATOM 7195 N N . CYS B 1 423 ? -23.469 -7.648 -11.781 1 83.62 423 CYS B N 1
ATOM 7196 C CA . CYS B 1 423 ? -24.328 -7.082 -12.812 1 83.62 423 CYS B CA 1
ATOM 7197 C C . CYS B 1 423 ? -24.938 -8.18 -13.68 1 83.62 423 CYS B C 1
ATOM 7199 O O . CYS B 1 423 ? -25.781 -7.902 -14.539 1 83.62 423 CYS B O 1
ATOM 7201 N N . GLY B 1 424 ? -24.484 -9.414 -13.531 1 75.62 424 GLY B N 1
ATOM 7202 C CA . GLY B 1 424 ? -25.109 -10.547 -14.203 1 75.62 424 GLY B CA 1
ATOM 7203 C C . GLY B 1 424 ? -24.438 -10.922 -15.508 1 75.62 424 GLY B C 1
ATOM 7204 O O . GLY B 1 424 ? -24.906 -11.789 -16.234 1 75.62 424 GLY B O 1
ATOM 7205 N N . LEU B 1 425 ? -23.375 -10.312 -15.812 1 78.12 425 LEU B N 1
ATOM 7206 C CA . LEU B 1 425 ? -22.703 -10.562 -17.078 1 78.12 425 LEU B CA 1
ATOM 7207 C C . LEU B 1 425 ? -22.125 -11.969 -17.125 1 78.12 425 LEU B C 1
ATOM 7209 O O . LEU B 1 425 ? -22.25 -12.664 -18.141 1 78.12 425 LEU B O 1
ATOM 7213 N N . ILE B 1 426 ? -21.516 -12.367 -16.078 1 69.06 426 ILE B N 1
ATOM 7214 C CA . ILE B 1 426 ? -20.875 -13.68 -16.047 1 69.06 426 ILE B CA 1
ATOM 7215 C C . ILE B 1 426 ? -21.922 -14.773 -16.156 1 69.06 426 ILE B C 1
ATOM 7217 O O . ILE B 1 426 ? -21.719 -15.766 -16.859 1 69.06 426 ILE B O 1
ATOM 7221 N N . THR B 1 427 ? -23 -14.516 -15.562 1 68.12 427 THR B N 1
ATOM 7222 C CA . THR B 1 427 ? -24.109 -15.461 -15.656 1 68.12 427 THR B CA 1
ATOM 7223 C C . THR B 1 427 ? -24.641 -15.547 -17.078 1 68.12 427 THR B C 1
ATOM 7225 O O . THR B 1 427 ? -24.938 -16.641 -17.578 1 68.12 427 THR B O 1
ATOM 7228 N N . ALA B 1 428 ? -24.688 -14.445 -17.688 1 71.88 428 ALA B N 1
ATOM 7229 C CA . ALA B 1 428 ? -25.172 -14.406 -19.062 1 71.88 428 ALA B CA 1
ATOM 7230 C C . ALA B 1 428 ? -24.25 -15.188 -20 1 71.88 428 ALA B C 1
ATOM 7232 O O . ALA B 1 428 ? -24.719 -15.953 -20.844 1 71.88 428 ALA B O 1
ATOM 7233 N N . PHE B 1 429 ? -23 -15.047 -19.828 1 72.19 429 PHE B N 1
ATOM 7234 C CA . PHE B 1 429 ? -22.031 -15.742 -20.672 1 72.19 429 PHE B CA 1
ATOM 7235 C C . PHE B 1 429 ? -22.016 -17.234 -20.359 1 72.19 429 PHE B C 1
ATOM 7237 O O . PHE B 1 429 ? -21.891 -18.062 -21.266 1 72.19 429 PHE B O 1
ATOM 7244 N N . ALA B 1 430 ? -22.109 -17.531 -19.094 1 65.5 430 ALA B N 1
ATOM 7245 C CA . ALA B 1 430 ? -22.156 -18.938 -18.672 1 65.5 430 ALA B CA 1
ATOM 7246 C C . ALA B 1 430 ? -23.344 -19.656 -19.297 1 65.5 430 ALA B C 1
ATOM 7248 O O . ALA B 1 430 ? -23.234 -20.797 -19.734 1 65.5 430 ALA B O 1
ATOM 7249 N N . ASP B 1 431 ? -24.344 -18.953 -19.359 1 69.38 431 ASP B N 1
ATOM 7250 C CA . ASP B 1 431 ? -25.562 -19.516 -19.922 1 69.38 431 ASP B CA 1
ATOM 7251 C C . ASP B 1 431 ? -25.406 -19.781 -21.422 1 69.38 431 ASP B C 1
ATOM 7253 O O . ASP B 1 431 ? -25.875 -20.797 -21.938 1 69.38 431 ASP B O 1
ATOM 7257 N N . ILE B 1 432 ? -24.75 -18.922 -22.047 1 71 432 ILE B N 1
ATOM 7258 C CA . ILE B 1 432 ? -24.531 -19.062 -23.484 1 71 432 ILE B CA 1
ATOM 7259 C C . ILE B 1 432 ? -23.641 -20.266 -23.75 1 71 432 ILE B C 1
ATOM 7261 O O . ILE B 1 432 ? -23.906 -21.062 -24.656 1 71 432 ILE B O 1
ATOM 7265 N N . VAL B 1 433 ? -22.641 -20.438 -22.969 1 69.75 433 VAL B N 1
ATOM 7266 C CA . VAL B 1 433 ? -21.703 -21.531 -23.156 1 69.75 433 VAL B CA 1
ATOM 7267 C C . VAL B 1 433 ? -22.359 -22.844 -22.781 1 69.75 433 VAL B C 1
ATOM 7269 O O . VAL B 1 433 ? -22.156 -23.859 -23.453 1 69.75 433 VAL B O 1
ATOM 7272 N N . ALA B 1 434 ? -23.062 -22.75 -21.75 1 69.44 434 ALA B N 1
ATOM 7273 C CA . ALA B 1 434 ? -23.781 -23.953 -21.328 1 69.44 434 ALA B CA 1
ATOM 7274 C C . ALA B 1 434 ? -24.688 -24.469 -22.438 1 69.44 434 ALA B C 1
ATOM 7276 O O . ALA B 1 434 ? -24.781 -25.672 -22.672 1 69.44 434 ALA B O 1
ATOM 7277 N N . LYS B 1 435 ? -25.266 -23.562 -23 1 72.56 435 LYS B N 1
ATOM 7278 C CA . LYS B 1 435 ? -26.172 -23.938 -24.078 1 72.56 435 LYS B CA 1
ATOM 7279 C C . LYS B 1 435 ? -25.406 -24.531 -25.25 1 72.56 435 LYS B C 1
ATOM 7281 O O . LYS B 1 435 ? -25.859 -25.5 -25.875 1 72.56 435 LYS B O 1
ATOM 7286 N N . GLN B 1 436 ? -24.328 -23.938 -25.469 1 74 436 GLN B N 1
ATOM 7287 C CA . GLN B 1 436 ? -23.5 -24.453 -26.562 1 74 436 GLN B CA 1
ATOM 7288 C C . GLN B 1 436 ? -22.938 -25.828 -26.234 1 74 436 GLN B C 1
ATOM 7290 O O . GLN B 1 436 ? -22.875 -26.703 -27.109 1 74 436 GLN B O 1
ATOM 7295 N N . LEU B 1 437 ? -22.531 -26.031 -25.062 1 72.38 437 LEU B N 1
ATOM 7296 C CA . LEU B 1 437 ? -21.984 -27.312 -24.641 1 72.38 437 LEU B CA 1
ATOM 7297 C C . LEU B 1 437 ? -23.078 -28.375 -24.578 1 72.38 437 LEU B C 1
ATOM 7299 O O . LEU B 1 437 ? -22.828 -29.547 -24.906 1 72.38 437 LEU B O 1
ATOM 7303 N N . ALA B 1 438 ? -24.172 -27.984 -24.141 1 69.81 438 ALA B N 1
ATOM 7304 C CA . ALA B 1 438 ? -25.328 -28.891 -24.141 1 69.81 438 ALA B CA 1
ATOM 7305 C C . ALA B 1 438 ? -25.656 -29.375 -25.547 1 69.81 438 ALA B C 1
ATOM 7307 O O . ALA B 1 438 ? -26.031 -30.531 -25.75 1 69.81 438 ALA B O 1
ATOM 7308 N N . SER B 1 439 ? -25.422 -28.469 -26.391 1 74 439 SER B N 1
ATOM 7309 C CA . SER B 1 439 ? -25.719 -28.828 -27.766 1 74 439 SER B CA 1
ATOM 7310 C C . SER B 1 439 ? -24.734 -29.875 -28.281 1 74 439 SER B C 1
ATOM 7312 O O . SER B 1 439 ? -25.047 -30.641 -29.203 1 74 439 SER B O 1
ATOM 7314 N N . LEU B 1 440 ? -23.656 -29.859 -27.672 1 77.38 440 LEU B N 1
ATOM 7315 C CA . LEU B 1 440 ? -22.641 -30.812 -28.094 1 77.38 440 LEU B CA 1
ATOM 7316 C C . LEU B 1 440 ? -22.859 -32.156 -27.422 1 77.38 440 LEU B C 1
ATOM 7318 O O . LEU B 1 440 ? -22.203 -33.156 -27.781 1 77.38 440 LEU B O 1
ATOM 7322 N N . ASN B 1 441 ? -23.797 -32.344 -26.703 1 77.19 441 ASN B N 1
ATOM 7323 C CA . ASN B 1 441 ? -24.188 -33.562 -26 1 77.19 441 ASN B CA 1
ATOM 7324 C C . ASN B 1 441 ? -23 -34.188 -25.266 1 77.19 441 ASN B C 1
ATOM 7326 O O . ASN B 1 441 ? -22.828 -35.406 -25.281 1 77.19 441 ASN B O 1
ATOM 7330 N N . MET B 1 442 ? -22.141 -33.312 -24.859 1 81.12 442 MET B N 1
ATOM 7331 C CA . MET B 1 442 ? -21 -33.844 -24.109 1 81.12 442 MET B CA 1
ATOM 7332 C C . MET B 1 442 ? -21.25 -33.75 -22.609 1 81.12 442 MET B C 1
ATOM 7334 O O . MET B 1 442 ? -21.844 -32.781 -22.141 1 81.12 442 MET B O 1
ATOM 7338 N N . GLY B 1 443 ? -20.969 -34.844 -21.938 1 84.25 443 GLY B N 1
ATOM 7339 C CA . GLY B 1 443 ? -21 -34.781 -20.484 1 84.25 443 GLY B CA 1
ATOM 7340 C C . GLY B 1 443 ? -19.984 -33.844 -19.906 1 84.25 443 GLY B C 1
ATOM 7341 O O . GLY B 1 443 ? -19.094 -33.344 -20.625 1 84.25 443 GLY B O 1
ATOM 7342 N N . TRP B 1 444 ? -20.109 -33.5 -18.594 1 89.56 444 TRP B N 1
ATOM 7343 C CA . TRP B 1 444 ? -19.234 -32.5 -17.969 1 89.56 444 TRP B CA 1
ATOM 7344 C C . TRP B 1 444 ? -17.812 -33 -17.875 1 89.56 444 TRP B C 1
ATOM 7346 O O . TRP B 1 444 ? -16.859 -32.219 -17.844 1 89.56 444 TRP B O 1
ATOM 7356 N N . GLN B 1 445 ? -17.609 -34.312 -17.953 1 92.19 445 GLN B N 1
ATOM 7357 C CA . GLN B 1 445 ? -16.281 -34.875 -17.75 1 92.19 445 GLN B CA 1
ATOM 7358 C C . GLN B 1 445 ? -15.375 -34.562 -18.938 1 92.19 445 GLN B C 1
ATOM 7360 O O . GLN B 1 445 ? -14.266 -34.062 -18.766 1 92.19 445 GLN B O 1
ATOM 7365 N N . PRO B 1 446 ? -15.828 -34.875 -20.156 1 90.62 446 PRO B N 1
ATOM 7366 C CA . PRO B 1 446 ? -14.977 -34.5 -21.281 1 90.62 446 PRO B CA 1
ATOM 7367 C C . PRO B 1 446 ? -14.758 -32.969 -21.344 1 90.62 446 PRO B C 1
ATOM 7369 O O . PRO B 1 446 ? -13.656 -32.531 -21.703 1 90.62 446 PRO B O 1
ATOM 7372 N N . VAL B 1 447 ? -15.797 -32.281 -21.047 1 89.62 447 VAL B N 1
ATOM 7373 C CA . VAL B 1 447 ? -15.703 -30.812 -21.047 1 89.62 447 VAL B CA 1
ATOM 7374 C C . VAL B 1 447 ? -14.641 -30.359 -20.047 1 89.62 447 VAL B C 1
ATOM 7376 O O . VAL B 1 447 ? -13.875 -29.438 -20.312 1 89.62 447 VAL B O 1
ATOM 7379 N N . PHE B 1 448 ? -14.609 -30.969 -18.922 1 94.5 448 PHE B N 1
ATOM 7380 C CA . PHE B 1 448 ? -13.641 -30.688 -17.875 1 94.5 448 PHE B CA 1
ATOM 7381 C C . PHE B 1 448 ? -12.219 -30.797 -18.406 1 94.5 448 PHE B C 1
ATOM 7383 O O . PHE B 1 448 ? -11.43 -29.859 -18.25 1 94.5 448 PHE B O 1
ATOM 7390 N N . PHE B 1 449 ? -11.906 -31.812 -19.156 1 94.31 449 PHE B N 1
ATOM 7391 C CA . PHE B 1 449 ? -10.547 -32.031 -19.641 1 94.31 449 PHE B CA 1
ATOM 7392 C C . PHE B 1 449 ? -10.234 -31.125 -20.812 1 94.31 449 PHE B C 1
ATOM 7394 O O . PHE B 1 449 ? -9.109 -30.641 -20.938 1 94.31 449 PHE B O 1
ATOM 7401 N N . ILE B 1 450 ? -11.18 -30.906 -21.625 1 90.88 450 ILE B N 1
ATOM 7402 C CA . ILE B 1 450 ? -10.984 -30.031 -22.766 1 90.88 450 ILE B CA 1
ATOM 7403 C C . ILE B 1 450 ? -10.695 -28.594 -22.297 1 90.88 450 ILE B C 1
ATOM 7405 O O . ILE B 1 450 ? -9.789 -27.938 -22.797 1 90.88 450 ILE B O 1
ATOM 7409 N N . LEU B 1 451 ? -11.453 -28.203 -21.281 1 91.94 451 LEU B N 1
ATOM 7410 C CA . LEU B 1 451 ? -11.289 -26.844 -20.781 1 91.94 451 LEU B CA 1
ATOM 7411 C C . LEU B 1 451 ? -9.953 -26.703 -20.047 1 91.94 451 LEU B C 1
ATOM 7413 O O . LEU B 1 451 ? -9.312 -25.641 -20.125 1 91.94 451 LEU B O 1
ATOM 7417 N N . HIS B 1 452 ? -9.547 -27.672 -19.375 1 96.19 452 HIS B N 1
ATOM 7418 C CA . HIS B 1 452 ? -8.227 -27.625 -18.75 1 96.19 452 HIS B CA 1
ATOM 7419 C C . HIS B 1 452 ? -7.125 -27.531 -19.797 1 96.19 452 HIS B C 1
ATOM 7421 O O . HIS B 1 452 ? -6.152 -26.797 -19.609 1 96.19 452 HIS B O 1
ATOM 7427 N N . GLY B 1 453 ? -7.25 -28.328 -20.844 1 94.44 453 GLY B N 1
ATOM 7428 C CA . GLY B 1 453 ? -6.289 -28.25 -21.938 1 94.44 453 GLY B CA 1
ATOM 7429 C C . GLY B 1 453 ? -6.25 -26.875 -22.578 1 94.44 453 GLY B C 1
ATOM 7430 O O . GLY B 1 453 ? -5.172 -26.312 -22.781 1 94.44 453 GLY B O 1
ATOM 7431 N N . ALA B 1 454 ? -7.371 -26.375 -22.844 1 89.88 454 ALA B N 1
ATOM 7432 C CA . ALA B 1 454 ? -7.465 -25.047 -23.469 1 89.88 454 ALA B CA 1
ATOM 7433 C C . ALA B 1 454 ? -6.883 -23.969 -22.547 1 89.88 454 ALA B C 1
ATOM 7435 O O . ALA B 1 454 ? -6.129 -23.109 -23 1 89.88 454 ALA B O 1
ATOM 7436 N N . PHE B 1 455 ? -7.328 -24.078 -21.297 1 93.38 455 PHE B N 1
ATOM 7437 C CA . PHE B 1 455 ? -6.84 -23.125 -20.312 1 93.38 455 PHE B CA 1
ATOM 7438 C C . PHE B 1 455 ? -5.32 -23.141 -20.25 1 93.38 455 PHE B C 1
ATOM 7440 O O . PHE B 1 455 ? -4.684 -22.078 -20.219 1 93.38 455 PHE B O 1
ATOM 7447 N N . PHE B 1 456 ? -4.777 -24.266 -20.281 1 95.75 456 PHE B N 1
ATOM 7448 C CA . PHE B 1 456 ? -3.336 -24.469 -20.188 1 95.75 456 PHE B CA 1
ATOM 7449 C C . PHE B 1 456 ? -2.633 -23.922 -21.438 1 95.75 456 PHE B C 1
ATOM 7451 O O . PHE B 1 456 ? -1.721 -23.109 -21.328 1 95.75 456 PHE B O 1
ATOM 7458 N N . PHE B 1 457 ? -3.004 -24.25 -22.594 1 91.62 457 PHE B N 1
ATOM 7459 C CA . PHE B 1 457 ? -2.273 -23.969 -23.828 1 91.62 457 PHE B CA 1
ATOM 7460 C C . PHE B 1 457 ? -2.471 -22.516 -24.234 1 91.62 457 PHE B C 1
ATOM 7462 O O . PHE B 1 457 ? -1.637 -21.953 -24.953 1 91.62 457 PHE B O 1
ATOM 7469 N N . LEU B 1 458 ? -3.443 -21.922 -23.75 1 88 458 LEU B N 1
ATOM 7470 C CA . LEU B 1 458 ? -3.656 -20.5 -24.031 1 88 458 LEU B CA 1
ATOM 7471 C C . LEU B 1 458 ? -2.562 -19.656 -23.391 1 88 458 LEU B C 1
ATOM 7473 O O . LEU B 1 458 ? -2.326 -18.516 -23.812 1 88 458 LEU B O 1
ATOM 7477 N N . HIS B 1 459 ? -1.914 -20.203 -22.453 1 91.25 459 HIS B N 1
ATOM 7478 C CA . HIS B 1 459 ? -0.908 -19.438 -21.734 1 91.25 459 HIS B CA 1
ATOM 7479 C C . HIS B 1 459 ? 0.303 -19.141 -22.609 1 91.25 459 HIS B C 1
ATOM 7481 O O . HIS B 1 459 ? 1.132 -18.297 -22.281 1 91.25 459 HIS B O 1
ATOM 7487 N N . TYR B 1 460 ? 0.481 -19.844 -23.766 1 85.25 460 TYR B N 1
ATOM 7488 C CA . TYR B 1 460 ? 1.541 -19.5 -24.703 1 85.25 460 TYR B CA 1
ATOM 7489 C C . TYR B 1 460 ? 1.387 -18.078 -25.219 1 85.25 460 TYR B C 1
ATOM 7491 O O . TYR B 1 460 ? 2.355 -17.469 -25.672 1 85.25 460 TYR B O 1
ATOM 7499 N N . LEU B 1 461 ? 0.226 -17.578 -24.953 1 76.38 461 LEU B N 1
ATOM 7500 C CA . LEU B 1 461 ? -0.056 -16.219 -25.422 1 76.38 461 LEU B CA 1
ATOM 7501 C C . LEU B 1 461 ? 0.035 -15.219 -24.281 1 76.38 461 LEU B C 1
ATOM 7503 O O . LEU B 1 461 ? -0.192 -14.023 -24.484 1 76.38 461 LEU B O 1
ATOM 7507 N N . PHE B 1 462 ? 0.277 -15.695 -23.156 1 79.56 462 PHE B N 1
ATOM 7508 C CA . PHE B 1 462 ? 0.272 -14.836 -21.984 1 79.56 462 PHE B CA 1
ATOM 7509 C C . PHE B 1 462 ? 1.659 -14.773 -21.344 1 79.56 462 PHE B C 1
ATOM 7511 O O . PHE B 1 462 ? 2.396 -15.758 -21.359 1 79.56 462 PHE B O 1
ATOM 7518 N N . ALA B 1 463 ? 1.949 -13.523 -20.922 1 75.38 463 ALA B N 1
ATOM 7519 C CA . ALA B 1 463 ? 3.139 -13.344 -20.094 1 75.38 463 ALA B CA 1
ATOM 7520 C C . ALA B 1 463 ? 2.758 -13.125 -18.641 1 75.38 463 ALA B C 1
ATOM 7522 O O . ALA B 1 463 ? 2.266 -12.055 -18.266 1 75.38 463 ALA B O 1
ATOM 7523 N N . GLY B 1 464 ? 2.924 -14.219 -17.906 1 84.38 464 GLY B N 1
ATOM 7524 C CA . GLY B 1 464 ? 2.602 -14.102 -16.484 1 84.38 464 GLY B CA 1
ATOM 7525 C C . GLY B 1 464 ? 1.393 -14.93 -16.094 1 84.38 464 GLY B C 1
ATOM 7526 O O . GLY B 1 464 ? 0.355 -14.883 -16.75 1 84.38 464 GLY B O 1
ATOM 7527 N N . GLN B 1 465 ? 1.467 -15.523 -15.031 1 90.06 465 GLN B N 1
ATOM 7528 C CA . GLN B 1 465 ? 0.417 -16.406 -14.531 1 90.06 465 GLN B CA 1
ATOM 7529 C C . GLN B 1 465 ? -0.756 -15.602 -13.977 1 90.06 465 GLN B C 1
ATOM 7531 O O . GLN B 1 465 ? -1.916 -15.93 -14.234 1 90.06 465 GLN B O 1
ATOM 7536 N N . THR B 1 466 ? -0.396 -14.578 -13.305 1 83.44 466 THR B N 1
ATOM 7537 C CA . THR B 1 466 ? -1.441 -13.758 -12.703 1 83.44 466 THR B CA 1
ATOM 7538 C C . THR B 1 466 ? -2.275 -13.07 -13.773 1 83.44 466 THR B C 1
ATOM 7540 O O . THR B 1 466 ? -3.492 -12.922 -13.625 1 83.44 466 THR B O 1
ATOM 7543 N N . ALA B 1 467 ? -1.559 -12.625 -14.766 1 77.12 467 ALA B N 1
ATOM 7544 C CA . ALA B 1 467 ? -2.271 -12.023 -15.898 1 77.12 467 ALA B CA 1
ATOM 7545 C C . ALA B 1 467 ? -3.232 -13.023 -16.531 1 77.12 467 ALA B C 1
ATOM 7547 O O . ALA B 1 467 ? -4.352 -12.664 -16.906 1 77.12 467 ALA B O 1
ATOM 7548 N N . HIS B 1 468 ? -2.863 -14.188 -16.625 1 86.69 468 HIS B N 1
ATOM 7549 C CA . HIS B 1 468 ? -3.693 -15.25 -17.188 1 86.69 468 HIS B CA 1
ATOM 7550 C C . HIS B 1 468 ? -4.93 -15.492 -16.312 1 86.69 468 HIS B C 1
ATOM 7552 O O . HIS B 1 468 ? -6.039 -15.617 -16.828 1 86.69 468 HIS B O 1
ATOM 7558 N N . VAL B 1 469 ? -4.742 -15.531 -15.094 1 90.81 469 VAL B N 1
ATOM 7559 C CA . VAL B 1 469 ? -5.84 -15.758 -14.164 1 90.81 469 VAL B CA 1
ATOM 7560 C C . VAL B 1 469 ? -6.832 -14.602 -14.234 1 90.81 469 VAL B C 1
ATOM 7562 O O . VAL B 1 469 ? -8.039 -14.812 -14.328 1 90.81 469 VAL B O 1
ATOM 7565 N N . GLY B 1 470 ? -6.254 -13.461 -14.234 1 81.44 470 GLY B N 1
ATOM 7566 C CA . GLY B 1 470 ? -7.125 -12.297 -14.32 1 81.44 470 GLY B CA 1
ATOM 7567 C C . GLY B 1 470 ? -7.965 -12.281 -15.586 1 81.44 470 GLY B C 1
ATOM 7568 O O . GLY B 1 470 ? -9.117 -11.844 -15.57 1 81.44 470 GLY B O 1
ATOM 7569 N N . ALA B 1 471 ? -7.398 -12.852 -16.625 1 76.88 471 ALA B N 1
ATOM 7570 C CA . ALA B 1 471 ? -8.031 -12.773 -17.938 1 76.88 471 ALA B CA 1
ATOM 7571 C C . ALA B 1 471 ? -9.023 -13.914 -18.141 1 76.88 471 ALA B C 1
ATOM 7573 O O . ALA B 1 471 ? -10.078 -13.727 -18.734 1 76.88 471 ALA B O 1
ATOM 7574 N N . LEU B 1 472 ? -8.68 -15.062 -17.641 1 82.88 472 LEU B N 1
ATOM 7575 C CA . LEU B 1 472 ? -9.375 -16.219 -18.188 1 82.88 472 LEU B CA 1
ATOM 7576 C C . LEU B 1 472 ? -10.023 -17.047 -17.078 1 82.88 472 LEU B C 1
ATOM 7578 O O . LEU B 1 472 ? -10.945 -17.812 -17.344 1 82.88 472 LEU B O 1
ATOM 7582 N N . PHE B 1 473 ? -9.625 -16.953 -15.906 1 91.88 473 PHE B N 1
ATOM 7583 C CA . PHE B 1 473 ? -10.031 -17.891 -14.852 1 91.88 473 PHE B CA 1
ATOM 7584 C C . PHE B 1 473 ? -11.547 -17.875 -14.664 1 91.88 473 PHE B C 1
ATOM 7586 O O . PHE B 1 473 ? -12.188 -18.922 -14.672 1 91.88 473 PHE B O 1
ATOM 7593 N N . THR B 1 474 ? -12.055 -16.656 -14.484 1 88.25 474 THR B N 1
ATOM 7594 C CA . THR B 1 474 ? -13.484 -16.531 -14.203 1 88.25 474 THR B CA 1
ATOM 7595 C C . THR B 1 474 ? -14.305 -17.094 -15.367 1 88.25 474 THR B C 1
ATOM 7597 O O . THR B 1 474 ? -15.32 -17.75 -15.148 1 88.25 474 THR B O 1
ATOM 7600 N N . ALA B 1 475 ? -13.867 -16.844 -16.578 1 82.94 475 ALA B N 1
ATOM 7601 C CA . ALA B 1 475 ? -14.578 -17.344 -17.75 1 82.94 475 ALA B CA 1
ATOM 7602 C C . ALA B 1 475 ? -14.555 -18.859 -17.797 1 82.94 475 ALA B C 1
ATOM 7604 O O . ALA B 1 475 ? -15.578 -19.5 -18.047 1 82.94 475 ALA B O 1
ATOM 7605 N N . PHE B 1 476 ? -13.469 -19.438 -17.562 1 89.88 476 PHE B N 1
ATOM 7606 C CA . PHE B 1 476 ? -13.336 -20.891 -17.609 1 89.88 476 PHE B CA 1
ATOM 7607 C C . PHE B 1 476 ? -14.078 -21.547 -16.453 1 89.88 476 PHE B C 1
ATOM 7609 O O . PHE B 1 476 ? -14.68 -22.609 -16.625 1 89.88 476 PHE B O 1
ATOM 7616 N N . LEU B 1 477 ? -13.984 -20.906 -15.312 1 93.44 477 LEU B N 1
ATOM 7617 C CA . LEU B 1 477 ? -14.727 -21.406 -14.164 1 93.44 477 LEU B CA 1
ATOM 7618 C C . LEU B 1 477 ? -16.234 -21.406 -14.453 1 93.44 477 LEU B C 1
ATOM 7620 O O . LEU B 1 477 ? -16.922 -22.375 -14.156 1 93.44 477 LEU B O 1
ATOM 7624 N N . ALA B 1 478 ? -16.672 -20.375 -15.031 1 87.75 478 ALA B N 1
ATOM 7625 C CA . ALA B 1 478 ? -18.078 -20.266 -15.375 1 87.75 478 ALA B CA 1
ATOM 7626 C C . ALA B 1 478 ? -18.484 -21.359 -16.359 1 87.75 478 ALA B C 1
ATOM 7628 O O . ALA B 1 478 ? -19.562 -21.953 -16.219 1 87.75 478 ALA B O 1
ATOM 7629 N N . MET B 1 479 ? -17.688 -21.625 -17.359 1 85.69 479 MET B N 1
ATOM 7630 C CA . MET B 1 479 ? -17.969 -22.656 -18.344 1 85.69 479 MET B CA 1
ATOM 7631 C C . MET B 1 479 ? -18.016 -24.031 -17.672 1 85.69 479 MET B C 1
ATOM 7633 O O . MET B 1 479 ? -18.875 -24.859 -18 1 85.69 479 MET B O 1
ATOM 7637 N N . MET B 1 480 ? -17.109 -24.234 -16.734 1 91.56 480 MET B N 1
ATOM 7638 C CA . MET B 1 480 ? -17.094 -25.5 -16.031 1 91.56 480 MET B CA 1
ATOM 7639 C C . MET B 1 480 ? -18.344 -25.672 -15.172 1 91.56 480 MET B C 1
ATOM 7641 O O . MET B 1 480 ? -18.984 -26.719 -15.195 1 91.56 480 MET B O 1
ATOM 7645 N N . LEU B 1 481 ? -18.688 -24.672 -14.516 1 90.38 481 LEU B N 1
ATOM 7646 C CA . LEU B 1 481 ? -19.859 -24.719 -13.664 1 90.38 481 LEU B CA 1
ATOM 7647 C C . LEU B 1 481 ? -21.125 -24.922 -14.492 1 90.38 481 LEU B C 1
ATOM 7649 O O . LEU B 1 481 ? -22 -25.719 -14.125 1 90.38 481 LEU B O 1
ATOM 7653 N N . ALA B 1 482 ? -21.188 -24.25 -15.547 1 85.12 482 ALA B N 1
ATOM 7654 C CA . ALA B 1 482 ? -22.344 -24.359 -16.438 1 85.12 482 ALA B CA 1
ATOM 7655 C C . ALA B 1 482 ? -22.469 -25.75 -17.031 1 85.12 482 ALA B C 1
ATOM 7657 O O . ALA B 1 482 ? -23.562 -26.219 -17.328 1 85.12 482 ALA B O 1
ATOM 7658 N N . SER B 1 483 ? -21.391 -26.438 -17.203 1 86.75 483 SER B N 1
ATOM 7659 C CA . SER B 1 483 ? -21.375 -27.766 -17.781 1 86.75 483 SER B CA 1
ATOM 7660 C C . SER B 1 483 ? -21.703 -28.828 -16.734 1 86.75 483 SER B C 1
ATOM 7662 O O . SER B 1 483 ? -21.906 -30 -17.062 1 86.75 483 SER B O 1
ATOM 7664 N N . GLY B 1 484 ? -21.656 -28.391 -15.484 1 88.94 484 GLY B N 1
ATOM 7665 C CA . GLY B 1 484 ? -22.047 -29.312 -14.43 1 88.94 484 GLY B CA 1
ATOM 7666 C C . GLY B 1 484 ? -20.875 -29.766 -13.586 1 88.94 484 GLY B C 1
ATOM 7667 O O . GLY B 1 484 ? -21.031 -30.609 -12.703 1 88.94 484 GLY B O 1
ATOM 7668 N N . VAL B 1 485 ? -19.719 -29.266 -13.828 1 93.12 485 VAL B N 1
ATOM 7669 C CA . VAL B 1 485 ? -18.578 -29.609 -12.992 1 93.12 485 VAL B CA 1
ATOM 7670 C C . VAL B 1 485 ? -18.812 -29.141 -11.562 1 93.12 485 VAL B C 1
ATOM 7672 O O . VAL B 1 485 ? -19.234 -28 -11.344 1 93.12 485 VAL B O 1
ATOM 7675 N N . PRO B 1 486 ? -18.578 -30.031 -10.594 1 95.12 486 PRO B N 1
ATOM 7676 C CA . PRO B 1 486 ? -18.719 -29.578 -9.211 1 95.12 486 PRO B CA 1
ATOM 7677 C C . PRO B 1 486 ? -17.859 -28.359 -8.891 1 95.12 486 PRO B C 1
ATOM 7679 O O . PRO B 1 486 ? -16.703 -28.297 -9.312 1 95.12 486 PRO B O 1
ATOM 7682 N N . PRO B 1 487 ? -18.359 -27.422 -8.125 1 95 487 PRO B N 1
ATOM 7683 C CA . PRO B 1 487 ? -17.688 -26.141 -7.902 1 95 487 PRO B CA 1
ATOM 7684 C C . PRO B 1 487 ? -16.312 -26.297 -7.262 1 95 487 PRO B C 1
ATOM 7686 O O . PRO B 1 487 ? -15.352 -25.656 -7.691 1 95 487 PRO B O 1
ATOM 7689 N N . THR B 1 488 ? -16.203 -27.125 -6.25 1 96 488 THR B N 1
ATOM 7690 C CA . THR B 1 488 ? -14.93 -27.328 -5.566 1 96 488 THR B CA 1
ATOM 7691 C C . THR B 1 488 ? -13.883 -27.875 -6.527 1 96 488 THR B C 1
ATOM 7693 O O . THR B 1 488 ? -12.742 -27.391 -6.551 1 96 488 THR B O 1
ATOM 7696 N N . LEU B 1 489 ? -14.32 -28.859 -7.309 1 96.75 489 LEU B N 1
ATOM 7697 C CA . LEU B 1 489 ? -13.422 -29.469 -8.297 1 96.75 489 LEU B CA 1
ATOM 7698 C C . LEU B 1 489 ? -13.008 -28.438 -9.344 1 96.75 489 LEU B C 1
ATOM 7700 O O . LEU B 1 489 ? -11.828 -28.328 -9.68 1 96.75 489 LEU B O 1
ATOM 7704 N N . ALA B 1 490 ? -13.969 -27.703 -9.828 1 96.12 490 ALA B N 1
ATOM 7705 C CA . ALA B 1 490 ? -13.703 -26.719 -10.867 1 96.12 490 ALA B CA 1
ATOM 7706 C C . ALA B 1 490 ? -12.727 -25.656 -10.375 1 96.12 490 ALA B C 1
ATOM 7708 O O . ALA B 1 490 ? -11.719 -25.375 -11.031 1 96.12 490 ALA B O 1
ATOM 7709 N N . THR B 1 491 ? -12.969 -25.125 -9.18 1 97.12 491 THR B N 1
ATOM 7710 C CA . THR B 1 491 ? -12.188 -24.031 -8.625 1 97.12 491 THR B CA 1
ATOM 7711 C C . THR B 1 491 ? -10.758 -24.484 -8.328 1 97.12 491 THR B C 1
ATOM 7713 O O . THR B 1 491 ? -9.797 -23.828 -8.758 1 97.12 491 THR B O 1
ATOM 7716 N N . LEU B 1 492 ? -10.609 -25.609 -7.688 1 97.75 492 LEU B N 1
ATOM 7717 C CA . LEU B 1 492 ? -9.297 -26.031 -7.215 1 97.75 492 LEU B CA 1
ATOM 7718 C C . LEU B 1 492 ? -8.461 -26.594 -8.359 1 97.75 492 LEU B C 1
ATOM 7720 O O . LEU B 1 492 ? -7.262 -26.312 -8.461 1 97.75 492 LEU B O 1
ATOM 7724 N N . SER B 1 493 ? -9.078 -27.344 -9.25 1 97.69 493 SER B N 1
ATOM 7725 C CA . SER B 1 493 ? -8.32 -27.906 -10.367 1 97.69 493 SER B CA 1
ATOM 7726 C C . SER B 1 493 ? -7.828 -26.812 -11.312 1 97.69 493 SER B C 1
ATOM 7728 O O . SER B 1 493 ? -6.688 -26.844 -11.773 1 97.69 493 SER B O 1
ATOM 7730 N N . LEU B 1 494 ? -8.695 -25.859 -11.57 1 96.81 494 LEU B N 1
ATOM 7731 C CA . LEU B 1 494 ? -8.258 -24.719 -12.375 1 96.81 494 LEU B CA 1
ATOM 7732 C C . LEU B 1 494 ? -7.156 -23.938 -11.664 1 96.81 494 LEU B C 1
ATOM 7734 O O . LEU B 1 494 ? -6.234 -23.438 -12.312 1 96.81 494 LEU B O 1
ATOM 7738 N N . GLY B 1 495 ? -7.32 -23.797 -10.367 1 97.44 495 GLY B N 1
ATOM 7739 C CA . GLY B 1 495 ? -6.281 -23.156 -9.578 1 97.44 495 GLY B CA 1
ATOM 7740 C C . GLY B 1 495 ? -4.93 -23.844 -9.703 1 97.44 495 GLY B C 1
ATOM 7741 O O . GLY B 1 495 ? -3.908 -23.188 -9.883 1 97.44 495 GLY B O 1
ATOM 7742 N N . TYR B 1 496 ? -4.938 -25.172 -9.641 1 98 496 TYR B N 1
ATOM 7743 C CA . TYR B 1 496 ? -3.699 -25.922 -9.805 1 98 496 TYR B CA 1
ATOM 7744 C C . TYR B 1 496 ? -3.109 -25.703 -11.195 1 98 496 TYR B C 1
ATOM 7746 O O . TYR B 1 496 ? -1.892 -25.578 -11.344 1 98 496 TYR B O 1
ATOM 7754 N N . ASN B 1 497 ? -3.971 -25.656 -12.141 1 97.25 497 ASN B N 1
ATOM 7755 C CA . ASN B 1 497 ? -3.568 -25.531 -13.539 1 97.25 497 ASN B CA 1
ATOM 7756 C C . ASN B 1 497 ? -2.795 -24.234 -13.773 1 97.25 497 ASN B C 1
ATOM 7758 O O . ASN B 1 497 ? -1.897 -24.188 -14.617 1 97.25 497 ASN B O 1
ATOM 7762 N N . THR B 1 498 ? -3.074 -23.203 -12.961 1 96.19 498 THR B N 1
ATOM 7763 C CA . THR B 1 498 ? -2.451 -21.906 -13.148 1 96.19 498 THR B CA 1
ATOM 7764 C C . THR B 1 498 ? -0.96 -21.969 -12.836 1 96.19 498 THR B C 1
ATOM 7766 O O . THR B 1 498 ? -0.199 -21.078 -13.227 1 96.19 498 THR B O 1
ATOM 7769 N N . ASN B 1 499 ? -0.56 -22.953 -12.141 1 96.81 499 ASN B N 1
ATOM 7770 C CA . ASN B 1 499 ? 0.848 -23.125 -11.797 1 96.81 499 ASN B CA 1
ATOM 7771 C C . ASN B 1 499 ? 1.585 -23.969 -12.836 1 96.81 499 ASN B C 1
ATOM 7773 O O . ASN B 1 499 ? 2.789 -23.797 -13.031 1 96.81 499 ASN B O 1
ATOM 7777 N N . LEU B 1 500 ? 0.877 -24.781 -13.617 1 96.88 500 LEU B N 1
ATOM 7778 C CA . LEU B 1 500 ? 1.474 -25.797 -14.477 1 96.88 500 LEU B CA 1
ATOM 7779 C C . LEU B 1 500 ? 2.035 -25.172 -15.75 1 96.88 500 LEU B C 1
ATOM 7781 O O . LEU B 1 500 ? 2.963 -25.703 -16.359 1 96.88 500 LEU B O 1
ATOM 7785 N N . PHE B 1 501 ? 1.521 -24.016 -16.078 1 94.38 501 PHE B N 1
ATOM 7786 C CA . PHE B 1 501 ? 1.975 -23.422 -17.328 1 94.38 501 PHE B CA 1
ATOM 7787 C C . PHE B 1 501 ? 2.98 -22.312 -17.062 1 94.38 501 PHE B C 1
ATOM 7789 O O . PHE B 1 501 ? 3.35 -21.578 -17.984 1 94.38 501 PHE B O 1
ATOM 7796 N N . GLY B 1 502 ? 3.438 -22.156 -15.844 1 93.12 502 GLY B N 1
ATOM 7797 C CA . GLY B 1 502 ? 4.398 -21.125 -15.5 1 93.12 502 GLY B CA 1
ATOM 7798 C C . GLY B 1 502 ? 5.797 -21.406 -16.016 1 93.12 502 GLY B C 1
ATOM 7799 O O . GLY B 1 502 ? 6.668 -20.547 -15.969 1 93.12 502 GLY B O 1
ATOM 7800 N N . ASN B 1 503 ? 6.012 -22.578 -16.641 1 94.69 503 ASN B N 1
ATOM 7801 C CA . ASN B 1 503 ? 7.352 -23.016 -17.016 1 94.69 503 ASN B CA 1
ATOM 7802 C C . ASN B 1 503 ? 7.449 -23.281 -18.516 1 94.69 503 ASN B C 1
ATOM 7804 O O . ASN B 1 503 ? 8.469 -23.781 -19 1 94.69 503 ASN B O 1
ATOM 7808 N N . ILE B 1 504 ? 6.527 -22.906 -19.312 1 94.31 504 ILE B N 1
ATOM 7809 C CA . ILE B 1 504 ? 6.445 -23.422 -20.672 1 94.31 504 ILE B CA 1
ATOM 7810 C C . ILE B 1 504 ? 7.18 -22.469 -21.625 1 94.31 504 ILE B C 1
ATOM 7812 O O . ILE B 1 504 ? 7.633 -22.875 -22.703 1 94.31 504 ILE B O 1
ATOM 7816 N N . THR B 1 505 ? 7.27 -21.188 -21.234 1 90.69 505 THR B N 1
ATOM 7817 C CA . THR B 1 505 ? 8.023 -20.219 -22 1 90.69 505 THR B CA 1
ATOM 7818 C C . THR B 1 505 ? 8.898 -19.359 -21.078 1 90.69 505 THR B C 1
ATOM 7820 O O . THR B 1 505 ? 8.766 -19.422 -19.859 1 90.69 505 THR B O 1
ATOM 7823 N N . HIS B 1 506 ? 9.844 -18.609 -21.703 1 85.81 506 HIS B N 1
ATOM 7824 C CA . HIS B 1 506 ? 10.742 -17.766 -20.922 1 85.81 506 HIS B CA 1
ATOM 7825 C C . HIS B 1 506 ? 10.008 -16.547 -20.359 1 85.81 506 HIS B C 1
ATOM 7827 O O . HIS B 1 506 ? 10.492 -15.898 -19.438 1 85.81 506 HIS B O 1
ATOM 7833 N N . TYR B 1 507 ? 8.789 -16.359 -20.812 1 81.5 507 TYR B N 1
ATOM 7834 C CA . TYR B 1 507 ? 7.996 -15.234 -20.328 1 81.5 507 TYR B CA 1
ATOM 7835 C C . TYR B 1 507 ? 6.746 -15.719 -19.609 1 81.5 507 TYR B C 1
ATOM 7837 O O . TYR B 1 507 ? 5.887 -14.914 -19.234 1 81.5 507 TYR B O 1
ATOM 7845 N N . ALA B 1 508 ? 6.586 -16.969 -19.359 1 89.5 508 ALA B N 1
ATOM 7846 C CA . ALA B 1 508 ? 5.359 -17.547 -18.812 1 89.5 508 ALA B CA 1
ATOM 7847 C C . ALA B 1 508 ? 5.152 -17.125 -17.375 1 89.5 508 ALA B C 1
ATOM 7849 O O . ALA B 1 508 ? 4.02 -17.109 -16.875 1 89.5 508 ALA B O 1
ATOM 7850 N N . SER B 1 509 ? 6.223 -16.812 -16.703 1 90.38 509 SER B N 1
ATOM 7851 C CA . SER B 1 509 ? 6.188 -16.406 -15.289 1 90.38 509 SER B CA 1
ATOM 7852 C C . SER B 1 509 ? 7.395 -15.547 -14.938 1 90.38 509 SER B C 1
ATOM 7854 O O . SER B 1 509 ? 8.352 -15.461 -15.703 1 90.38 509 SER B O 1
ATOM 7856 N N . GLY B 1 510 ? 7.293 -14.906 -13.805 1 86.44 510 GLY B N 1
ATOM 7857 C CA . GLY B 1 510 ? 8.438 -14.141 -13.328 1 86.44 510 GLY B CA 1
ATOM 7858 C C . GLY B 1 510 ? 9.664 -14.992 -13.086 1 86.44 510 GLY B C 1
ATOM 7859 O O . GLY B 1 510 ? 10.789 -14.578 -13.391 1 86.44 510 GLY B O 1
ATOM 7860 N N . GLN B 1 511 ? 9.461 -16.141 -12.516 1 92.88 511 GLN B N 1
ATOM 7861 C CA . GLN B 1 511 ? 10.602 -17.016 -12.273 1 92.88 511 GLN B CA 1
ATOM 7862 C C . GLN B 1 511 ? 11.25 -17.453 -13.578 1 92.88 511 GLN B C 1
ATOM 7864 O O . GLN B 1 511 ? 12.477 -17.562 -13.664 1 92.88 511 GLN B O 1
ATOM 7869 N N . ALA B 1 512 ? 10.438 -17.719 -14.578 1 93.12 512 ALA B N 1
ATOM 7870 C CA . ALA B 1 512 ? 10.969 -18.109 -15.883 1 93.12 512 ALA B CA 1
ATOM 7871 C C . ALA B 1 512 ? 11.844 -17 -16.469 1 93.12 512 ALA B C 1
ATOM 7873 O O . ALA B 1 512 ? 12.914 -17.281 -17.031 1 93.12 512 ALA B O 1
ATOM 7874 N N . ALA B 1 513 ? 11.398 -15.852 -16.312 1 87.38 513 ALA B N 1
ATOM 7875 C CA . ALA B 1 513 ? 12.156 -14.711 -16.828 1 87.38 513 ALA B CA 1
ATOM 7876 C C . ALA B 1 513 ? 13.5 -14.586 -16.109 1 87.38 513 ALA B C 1
ATOM 7878 O O . ALA B 1 513 ? 14.523 -14.289 -16.734 1 87.38 513 ALA B O 1
ATOM 7879 N N . ILE B 1 514 ? 13.477 -14.789 -14.836 1 86.75 514 ILE B N 1
ATOM 7880 C CA . ILE B 1 514 ? 14.695 -14.695 -14.039 1 86.75 514 ILE B CA 1
ATOM 7881 C C . ILE B 1 514 ? 15.688 -15.773 -14.477 1 86.75 514 ILE B C 1
ATOM 7883 O O . ILE B 1 514 ? 16.859 -15.477 -14.758 1 86.75 514 ILE B O 1
ATOM 7887 N N . TYR B 1 515 ? 15.289 -16.953 -14.547 1 93.31 515 TYR B N 1
ATOM 7888 C CA . TYR B 1 515 ? 16.172 -18.062 -14.906 1 93.31 515 TYR B CA 1
ATOM 7889 C C . TYR B 1 515 ? 16.688 -17.906 -16.328 1 93.31 515 TYR B C 1
ATOM 7891 O O . TYR B 1 515 ? 17.875 -18.125 -16.594 1 93.31 515 TYR B O 1
ATOM 7899 N N . PHE B 1 516 ? 15.844 -17.5 -17.203 1 90.38 516 PHE B N 1
ATOM 7900 C CA . PHE B 1 516 ? 16.266 -17.312 -18.578 1 90.38 516 PHE B CA 1
ATOM 7901 C C . PHE B 1 516 ? 17.281 -16.188 -18.703 1 90.38 516 PHE B C 1
ATOM 7903 O O . PHE B 1 516 ? 18.203 -16.25 -19.516 1 90.38 516 PHE B O 1
ATOM 7910 N N . GLY B 1 517 ? 17.094 -15.203 -17.969 1 86.75 517 GLY B N 1
ATOM 7911 C CA . GLY B 1 517 ? 17.938 -14.023 -18.016 1 86.75 517 GLY B CA 1
ATOM 7912 C C . GLY B 1 517 ? 19.375 -14.289 -17.609 1 86.75 517 GLY B C 1
ATOM 7913 O O . GLY B 1 517 ? 20.25 -13.453 -17.828 1 86.75 517 GLY B O 1
ATOM 7914 N N . ASN B 1 518 ? 19.625 -15.383 -17.125 1 89.12 518 ASN B N 1
ATOM 7915 C CA . ASN B 1 518 ? 20.984 -15.703 -16.672 1 89.12 518 ASN B CA 1
ATOM 7916 C C . ASN B 1 518 ? 21.719 -16.547 -17.703 1 89.12 518 ASN B C 1
ATOM 7918 O O . ASN B 1 518 ? 22.812 -17.062 -17.422 1 89.12 518 ASN B O 1
ATOM 7922 N N . ASP B 1 519 ? 21.172 -16.828 -18.828 1 87.56 519 ASP B N 1
ATOM 7923 C CA . ASP B 1 519 ? 21.797 -17.266 -20.078 1 87.56 519 ASP B CA 1
ATOM 7924 C C . ASP B 1 519 ? 22.297 -18.703 -19.969 1 87.56 519 ASP B C 1
ATOM 7926 O O . ASP B 1 519 ? 23.203 -19.109 -20.703 1 87.56 519 ASP B O 1
ATOM 7930 N N . TYR B 1 520 ? 21.781 -19.469 -19.062 1 93.94 520 TYR B N 1
ATOM 7931 C CA . TYR B 1 520 ? 22.203 -20.859 -18.953 1 93.94 520 TYR B CA 1
ATOM 7932 C C . TYR B 1 520 ? 21.484 -21.734 -19.969 1 93.94 520 TYR B C 1
ATOM 7934 O O . TYR B 1 520 ? 21.969 -22.812 -20.328 1 93.94 520 TYR B O 1
ATOM 7942 N N . VAL B 1 521 ? 20.375 -21.344 -20.375 1 94.75 521 VAL B N 1
ATOM 7943 C CA . VAL B 1 521 ? 19.547 -22.156 -21.25 1 94.75 521 VAL B CA 1
ATOM 7944 C C . VAL B 1 521 ? 19.172 -21.359 -22.5 1 94.75 521 VAL B C 1
ATOM 7946 O O . VAL B 1 521 ? 18.766 -20.203 -22.406 1 94.75 521 VAL B O 1
ATOM 7949 N N . SER B 1 522 ? 19.344 -22.062 -23.625 1 90.75 522 SER B N 1
ATOM 7950 C CA . SER B 1 522 ? 19 -21.406 -24.875 1 90.75 522 SER B CA 1
ATOM 7951 C C . SER B 1 522 ? 17.484 -21.375 -25.094 1 90.75 522 SER B C 1
ATOM 7953 O O . SER B 1 522 ? 16.75 -22.141 -24.469 1 90.75 522 SER B O 1
ATOM 7955 N N . LEU B 1 523 ? 17.078 -20.516 -25.984 1 86.44 523 LEU B N 1
ATOM 7956 C CA . LEU B 1 523 ? 15.648 -20.312 -26.234 1 86.44 523 LEU B CA 1
ATOM 7957 C C . LEU B 1 523 ? 15.008 -21.562 -26.797 1 86.44 523 LEU B C 1
ATOM 7959 O O . LEU B 1 523 ? 13.953 -22 -26.328 1 86.44 523 LEU B O 1
ATOM 7963 N N . PRO B 1 524 ? 15.594 -22.234 -27.844 1 87.19 524 PRO B N 1
ATOM 7964 C CA . PRO B 1 524 ? 14.984 -23.469 -28.344 1 87.19 524 PRO B CA 1
ATOM 7965 C C . PRO B 1 524 ? 14.906 -24.562 -27.281 1 87.19 524 PRO B C 1
ATOM 7967 O O . PRO B 1 524 ? 13.914 -25.297 -27.219 1 87.19 524 PRO B O 1
ATOM 7970 N N . GLU B 1 525 ? 15.906 -24.625 -26.453 1 92.81 525 GLU B N 1
ATOM 7971 C CA . GLU B 1 525 ? 15.875 -25.594 -25.359 1 92.81 525 GLU B CA 1
ATOM 7972 C C . GLU B 1 525 ? 14.742 -25.297 -24.391 1 92.81 525 GLU B C 1
ATOM 7974 O O . GLU B 1 525 ? 14.078 -26.203 -23.891 1 92.81 525 GLU B O 1
ATOM 7979 N N . TRP B 1 526 ? 14.562 -24 -24.188 1 93.75 526 TRP B N 1
ATOM 7980 C CA . TRP B 1 526 ? 13.531 -23.562 -23.25 1 93.75 526 TRP B CA 1
ATOM 7981 C C . TRP B 1 526 ? 12.148 -23.984 -23.734 1 93.75 526 TRP B C 1
ATOM 7983 O O . TRP B 1 526 ? 11.359 -24.531 -22.969 1 93.75 526 TRP B O 1
ATOM 7993 N N . PHE B 1 527 ? 11.852 -23.766 -24.969 1 90.94 527 PHE B N 1
ATOM 7994 C CA . PHE B 1 527 ? 10.539 -24.078 -25.531 1 90.94 527 PHE B CA 1
ATOM 7995 C C . PHE B 1 527 ? 10.328 -25.578 -25.609 1 90.94 527 PHE B C 1
ATOM 7997 O O . PHE B 1 527 ? 9.227 -26.078 -25.344 1 90.94 527 PHE B O 1
ATOM 8004 N N . SER B 1 528 ? 11.344 -26.266 -25.984 1 93.75 528 SER B N 1
ATOM 8005 C CA . SER B 1 528 ? 11.234 -27.703 -26.078 1 93.75 528 SER B CA 1
ATOM 8006 C C . SER B 1 528 ? 10.984 -28.344 -24.719 1 93.75 528 SER B C 1
ATOM 8008 O O . SER B 1 528 ? 10.023 -29.109 -24.562 1 93.75 528 SER B O 1
ATOM 8010 N N . LEU B 1 529 ? 11.812 -28.016 -23.766 1 96.19 529 LEU B N 1
ATOM 8011 C CA . LEU B 1 529 ? 11.656 -28.578 -22.438 1 96.19 529 LEU B CA 1
ATOM 8012 C C . LEU B 1 529 ? 10.383 -28.062 -21.766 1 96.19 529 LEU B C 1
ATOM 8014 O O . LEU B 1 529 ? 9.719 -28.812 -21.047 1 96.19 529 LEU B O 1
ATOM 8018 N N . GLY B 1 530 ? 10.078 -26.797 -22.016 1 96.69 530 GLY B N 1
ATOM 8019 C CA . GLY B 1 530 ? 8.844 -26.25 -21.5 1 96.69 530 GLY B CA 1
ATOM 8020 C C . GLY B 1 530 ? 7.609 -27 -21.953 1 96.69 530 GLY B C 1
ATOM 8021 O O . GLY B 1 530 ? 6.699 -27.25 -21.156 1 96.69 530 GLY B O 1
ATOM 8022 N N . PHE B 1 531 ? 7.59 -27.328 -23.188 1 95 531 PHE B N 1
ATOM 8023 C CA . PHE B 1 531 ? 6.457 -28.078 -23.719 1 95 531 PHE B CA 1
ATOM 8024 C C . PHE B 1 531 ? 6.383 -29.469 -23.109 1 95 531 PHE B C 1
ATOM 8026 O O . PHE B 1 531 ? 5.324 -29.891 -22.641 1 95 531 PHE B O 1
ATOM 8033 N N . ILE B 1 532 ? 7.426 -30.172 -23.094 1 96.94 532 ILE B N 1
ATOM 8034 C CA . ILE B 1 532 ? 7.477 -31.562 -22.625 1 96.94 532 ILE B CA 1
ATOM 8035 C C . ILE B 1 532 ? 7.078 -31.609 -21.156 1 96.94 532 ILE B C 1
ATOM 8037 O O . ILE B 1 532 ? 6.203 -32.406 -20.766 1 96.94 532 ILE B O 1
ATOM 8041 N N . TYR B 1 533 ? 7.668 -30.766 -20.406 1 97.69 533 TYR B N 1
ATOM 8042 C CA . TYR B 1 533 ? 7.441 -30.844 -18.969 1 97.69 533 TYR B CA 1
ATOM 8043 C C . TYR B 1 533 ? 6.152 -30.125 -18.578 1 97.69 533 TYR B C 1
ATOM 8045 O O . TYR B 1 533 ? 5.578 -30.391 -17.516 1 97.69 533 TYR B O 1
ATOM 8053 N N . GLY B 1 534 ? 5.734 -29.156 -19.406 1 97.56 534 GLY B N 1
ATOM 8054 C CA . GLY B 1 534 ? 4.391 -28.625 -19.25 1 97.56 534 GLY B CA 1
ATOM 8055 C C . GLY B 1 534 ? 3.309 -29.672 -19.391 1 97.56 534 GLY B C 1
ATOM 8056 O O . GLY B 1 534 ? 2.424 -29.797 -18.547 1 97.56 534 GLY B O 1
ATOM 8057 N N . VAL B 1 535 ? 3.436 -30.438 -20.438 1 96.62 535 VAL B N 1
ATOM 8058 C CA . VAL B 1 535 ? 2.475 -31.516 -20.688 1 96.62 535 VAL B CA 1
ATOM 8059 C C . VAL B 1 535 ? 2.578 -32.562 -19.578 1 96.62 535 VAL B C 1
ATOM 8061 O O . VAL B 1 535 ? 1.562 -33.094 -19.125 1 96.62 535 VAL B O 1
ATOM 8064 N N . LEU B 1 536 ? 3.799 -32.844 -19.188 1 97.44 536 LEU B N 1
ATOM 8065 C CA . LEU B 1 536 ? 3.988 -33.812 -18.109 1 97.44 536 LEU B CA 1
ATOM 8066 C C . LEU B 1 536 ? 3.26 -33.344 -16.844 1 97.44 536 LEU B C 1
ATOM 8068 O O . LEU B 1 536 ? 2.562 -34.156 -16.203 1 97.44 536 LEU B O 1
ATOM 8072 N N . SER B 1 537 ? 3.479 -32.125 -16.484 1 97.88 537 SER B N 1
ATOM 8073 C CA . SER B 1 537 ? 2.84 -31.609 -15.273 1 97.88 537 SER B CA 1
ATOM 8074 C C . SER B 1 537 ? 1.321 -31.609 -15.406 1 97.88 537 SER B C 1
ATOM 8076 O O . SER B 1 537 ? 0.608 -31.875 -14.43 1 97.88 537 SER B O 1
ATOM 8078 N N . LEU B 1 538 ? 0.808 -31.266 -16.578 1 96.94 538 LEU B N 1
ATOM 8079 C CA . LEU B 1 538 ? -0.627 -31.297 -16.844 1 96.94 538 LEU B CA 1
ATOM 8080 C C . LEU B 1 538 ? -1.185 -32.719 -16.656 1 96.94 538 LEU B C 1
ATOM 8082 O O . LEU B 1 538 ? -2.229 -32.875 -16.016 1 96.94 538 LEU B O 1
ATOM 8086 N N . VAL B 1 539 ? -0.495 -33.688 -17.172 1 97.06 539 VAL B N 1
ATOM 8087 C CA . VAL B 1 539 ? -0.925 -35.062 -17.078 1 97.06 539 VAL B CA 1
ATOM 8088 C C . VAL B 1 539 ? -0.871 -35.531 -15.617 1 97.06 539 VAL B C 1
ATOM 8090 O O . VAL B 1 539 ? -1.776 -36.219 -15.141 1 97.06 539 VAL B O 1
ATOM 8093 N N . ILE B 1 540 ? 0.159 -35.156 -14.961 1 97.62 540 ILE B N 1
ATOM 8094 C CA . ILE B 1 540 ? 0.331 -35.594 -13.578 1 97.62 540 ILE B CA 1
ATOM 8095 C C . ILE B 1 540 ? -0.73 -34.969 -12.695 1 97.62 540 ILE B C 1
ATOM 8097 O O . ILE B 1 540 ? -1.426 -35.656 -11.945 1 97.62 540 ILE B O 1
ATOM 8101 N N . VAL B 1 541 ? -0.886 -33.625 -12.789 1 97.69 541 VAL B N 1
ATOM 810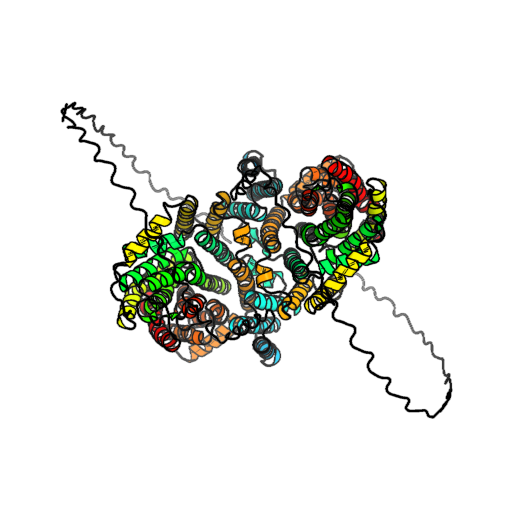2 C CA . VAL B 1 541 ? -1.725 -32.906 -11.836 1 97.69 541 VAL B CA 1
ATOM 8103 C C . VAL B 1 541 ? -3.195 -33.062 -12.219 1 97.69 541 VAL B C 1
ATOM 8105 O O . VAL B 1 541 ? -4.039 -33.344 -11.367 1 97.69 541 VAL B O 1
ATOM 8108 N N . ILE B 1 542 ? -3.525 -32.938 -13.477 1 96.31 542 ILE B N 1
ATOM 8109 C CA . ILE B 1 542 ? -4.922 -33.031 -13.898 1 96.31 542 ILE B CA 1
ATOM 8110 C C . ILE B 1 542 ? -5.281 -34.469 -14.195 1 96.31 542 ILE B C 1
ATOM 8112 O O . ILE B 1 542 ? -6.355 -34.938 -13.82 1 96.31 542 ILE B O 1
ATOM 8116 N N . GLY B 1 543 ? -4.426 -35.219 -14.852 1 94.75 543 GLY B N 1
ATOM 8117 C CA . GLY B 1 543 ? -4.691 -36.625 -15.188 1 94.75 543 GLY B CA 1
ATOM 8118 C C . GLY B 1 543 ? -4.75 -37.531 -13.977 1 94.75 543 GLY B C 1
ATOM 8119 O O . GLY B 1 543 ? -5.777 -38.156 -13.719 1 94.75 543 GLY B O 1
ATOM 8120 N N . LEU B 1 544 ? -3.637 -37.5 -13.242 1 94.44 544 LEU B N 1
ATOM 8121 C CA . LEU B 1 544 ? -3.6 -38.312 -12.039 1 94.44 544 LEU B CA 1
ATOM 8122 C C . LEU B 1 544 ? -4.469 -37.719 -10.945 1 94.44 544 LEU B C 1
ATOM 8124 O O . LEU B 1 544 ? -4.84 -38.406 -9.992 1 94.44 544 LEU B O 1
ATOM 8128 N N . GLY B 1 545 ? -4.734 -36.469 -11.055 1 95.56 545 GLY B N 1
ATOM 8129 C CA . GLY B 1 545 ? -5.629 -35.812 -10.109 1 95.56 545 GLY B CA 1
ATOM 8130 C C . GLY B 1 545 ? -7.047 -36.344 -10.164 1 95.56 545 GLY B C 1
ATOM 8131 O O . GLY B 1 545 ? -7.738 -36.406 -9.141 1 95.56 545 GLY B O 1
ATOM 8132 N N . TRP B 1 546 ? -7.438 -36.812 -11.281 1 92.69 546 TRP B N 1
ATOM 8133 C CA . TRP B 1 546 ? -8.805 -37.25 -11.5 1 92.69 546 TRP B CA 1
ATOM 8134 C C . TRP B 1 546 ? -9.18 -38.375 -10.539 1 92.69 546 TRP B C 1
ATOM 8136 O O . TRP B 1 546 ? -10.156 -38.25 -9.789 1 92.69 546 TRP B O 1
ATOM 8146 N N . PRO B 1 547 ? -8.445 -39.469 -10.508 1 95.12 547 PRO B N 1
ATOM 8147 C CA . PRO B 1 547 ? -8.797 -40.531 -9.539 1 95.12 547 PRO B CA 1
ATOM 8148 C C . PRO B 1 547 ? -8.656 -40.062 -8.094 1 95.12 547 PRO B C 1
ATOM 8150 O O . PRO B 1 547 ? -9.414 -40.5 -7.223 1 95.12 547 PRO B O 1
ATOM 8153 N N . TRP B 1 548 ? -7.773 -39.188 -7.809 1 97.12 548 TRP B N 1
ATOM 8154 C CA . TRP B 1 548 ? -7.559 -38.656 -6.457 1 97.12 548 TRP B CA 1
ATOM 8155 C C . TRP B 1 548 ? -8.742 -37.812 -6.008 1 97.12 548 TRP B C 1
ATOM 8157 O O . TRP B 1 548 ? -9.219 -37.938 -4.879 1 97.12 548 TRP B O 1
ATOM 8167 N N . TRP B 1 549 ? -9.203 -36.969 -6.891 1 97.5 549 TRP B N 1
ATOM 8168 C CA . TRP B 1 549 ? -10.312 -36.062 -6.551 1 97.5 549 TRP B CA 1
ATOM 8169 C C . TRP B 1 549 ? -11.609 -36.875 -6.398 1 97.5 549 TRP B C 1
ATOM 8171 O O . TRP B 1 549 ? -12.469 -36.5 -5.586 1 97.5 549 TRP B O 1
ATOM 8181 N N . ARG B 1 550 ? -11.75 -37.938 -7.141 1 95.19 550 ARG B N 1
ATOM 8182 C CA . ARG B 1 550 ? -12.867 -38.875 -6.941 1 95.19 550 ARG B CA 1
ATOM 8183 C C . ARG B 1 550 ? -12.797 -39.531 -5.574 1 95.19 550 ARG B C 1
ATOM 8185 O O . ARG B 1 550 ? -13.812 -39.688 -4.902 1 95.19 550 ARG B O 1
ATOM 8192 N N . PHE B 1 551 ? -11.625 -39.875 -5.254 1 96.38 551 PHE B N 1
ATOM 8193 C CA . PHE B 1 551 ? -11.406 -40.469 -3.951 1 96.38 551 PHE B CA 1
ATOM 8194 C C . PHE B 1 551 ? -11.758 -39.5 -2.828 1 96.38 551 PHE B C 1
ATOM 8196 O O . PHE B 1 551 ? -12.297 -39.938 -1.795 1 96.38 551 PHE B O 1
ATOM 8203 N N . LEU B 1 552 ? -11.484 -38.188 -3.043 1 96.19 552 LEU B N 1
ATOM 8204 C CA . LEU B 1 552 ? -11.758 -37.156 -2.045 1 96.19 552 LEU B CA 1
ATOM 8205 C C . LEU B 1 552 ? -13.242 -36.812 -2.018 1 96.19 552 LEU B C 1
ATOM 8207 O O . LEU B 1 552 ? -13.695 -36.094 -1.127 1 96.19 552 LEU B O 1
ATOM 8211 N N . GLY B 1 553 ? -14.008 -37.25 -3.051 1 94.75 553 GLY B N 1
ATOM 8212 C CA . GLY B 1 553 ? -15.438 -37 -3.1 1 94.75 553 GLY B CA 1
ATOM 8213 C C . GLY B 1 553 ? -15.789 -35.688 -3.77 1 94.75 553 GLY B C 1
ATOM 8214 O O . GLY B 1 553 ? -16.859 -35.125 -3.533 1 94.75 553 GLY B O 1
ATOM 8215 N N . TRP B 1 554 ? -14.766 -35.188 -4.484 1 94.69 554 TRP B N 1
ATOM 8216 C CA . TRP B 1 554 ? -15.039 -33.938 -5.156 1 94.69 554 TRP B CA 1
ATOM 8217 C C . TRP B 1 554 ? -15.922 -34.125 -6.379 1 94.69 554 TRP B C 1
ATOM 8219 O O . TRP B 1 554 ? -16.484 -33.188 -6.918 1 94.69 554 TRP B O 1
ATOM 8229 N N . CYS B 1 555 ? -16.031 -35.344 -6.824 1 86.75 555 CYS B N 1
ATOM 8230 C CA . CYS B 1 555 ? -16.891 -35.688 -7.941 1 86.75 555 CYS B CA 1
ATOM 8231 C C . CYS B 1 555 ? -17.297 -37.156 -7.867 1 86.75 555 CYS B C 1
ATOM 8233 O O . CYS B 1 555 ? -16.672 -37.938 -7.16 1 86.75 555 CYS B O 1
#

Foldseek 3Di:
DDDDDDDDDDDDDDDDDDDDDDDDDDDDDPDDDDDDDDDDPDDDDDDDDDDDDPDPDPPDPPPPPPPPPDDPPPPDPDPDDPPQAFDPPLLCVLLVQLCCQLPVNDDDPPFDNLLSNLVSLLSSLLSCCFSVRDPNLVSLVVSLVVCCVVVSDPNCLLLVCLPPLLLLLQLLLQLLLLLCLLQVLLQLQLLVLCLVQVQWLLSNLLSNLVSLLVCQQSHAAPLSSLQRHQVVLLVVLCVVVPQAVVSVNLQQRSLLNLLSNLLLNLLSNQQFCSRHPLSSLLQLLLVLLVLHDPLCGQLSNLLQPVLSVVLSVVVSVVSCVVRNHNGTGDNCRSVVSVVVSVVVPDRDPSSVLSVVLSVQLVVCSNCVVVVVHDSSNSSVVSSVSCCVVVSDDVVSSVPSPVSVSSSNSSSSLSSSSSVSSVSCNLVVLLQVLLVVVVVVVDALVVVLLVLLVVLQVCLVSGQALNSSCSNPSSNSLSNSVSRPQQSSCSSSLSSSSSSLLCQQACRSHSSSVSSVVSPSDDRVRSNVSSVVSSVVSCCSRVVVSVVVCVVVVSD/DDDDDPDDDDDDDDDDDDDDDDDDDDDDDDDDDDDDDDDDDDDPPDDPDDPDDPDPPPPDPPPPPPPPPDDPPPPDPDPPDPPQAFDPPLLCVLLVQLCCQLPVNDDDPPFDSLLSNLVSLLSSLLSCCFSVRDPNLVSLVVSLVVCCVVVSDPNCLLLVCLPPLLLLLQLLLQLLLLLCLLQVLLQLQLLVLCLVQVQWLLSNLLSNLVSLLVCQQSHAAPLSSLQRHQVVLLVVLCVVVPQAVVSVNLQQRSLLNLLSNLLLNLLSNQQFQSRHPLSSLLQLLLVLLVLHDPLCGQLSNLLQPVLSVVLSVVVSVVSCVVRNRNGTGDNCRSVVSVVVSVVVPDRDPSSVLSVVLSVQLVVCSNCVVVVVHDSSNSSVVSSVSCCVVVSDDPVSSVPSPVSVSSSNSSSSLSSSSSVSSVSCNLVVLLQVLLVVVVVVVDALVVVLLVLLVVLQVCLVSGQALNSSCSNPSSNSLSNSVSRPQQSSCSSSLSSSSSSLLCQQACRSHSSSVSSVVSPSDDRVRSNVSSVVSSVVSCCSRVVVSVVVCVVVVSD

Solvent-accessible surface area (backbone atoms only — not comparable to full-atom values): 58318 Å² total; per-residue (Å²): 136,93,80,85,71,88,86,78,86,72,83,87,79,81,85,77,88,79,90,87,78,82,76,82,86,80,87,88,77,89,70,87,81,88,82,87,90,79,87,81,86,77,82,81,79,80,82,78,78,80,77,80,78,76,73,79,77,79,75,75,77,74,77,73,79,75,70,72,80,74,80,73,72,70,72,71,74,69,75,75,76,78,78,54,31,52,39,62,65,39,39,49,52,15,51,45,51,16,47,41,46,52,70,70,42,80,75,56,90,90,49,48,70,55,46,43,44,47,48,13,49,49,49,17,34,42,43,24,45,47,61,47,19,40,61,54,39,50,42,35,48,44,38,50,41,48,36,41,74,70,62,59,38,59,62,44,56,42,30,46,34,56,34,35,59,57,57,51,33,48,33,50,27,39,48,42,38,49,47,31,64,75,54,41,43,50,52,51,49,37,32,53,27,25,35,72,30,13,51,23,43,66,33,30,43,52,17,47,45,51,33,47,48,69,46,22,55,52,22,32,34,54,37,55,47,35,60,70,38,49,46,59,49,44,50,51,59,12,50,74,68,58,8,36,48,90,74,70,20,14,52,30,39,29,27,33,46,52,50,40,47,50,63,43,44,30,33,40,37,36,25,27,47,48,9,24,55,48,39,39,48,42,53,50,52,30,36,58,70,71,40,59,61,76,61,45,53,46,51,42,27,66,70,29,41,71,35,27,52,52,46,58,58,47,47,55,57,51,42,50,70,76,49,52,37,69,43,53,68,29,73,58,44,18,55,52,26,48,48,52,46,56,71,65,47,72,85,46,72,51,34,48,51,50,50,51,35,51,54,49,30,51,51,35,42,64,43,7,70,84,70,70,39,53,58,38,55,30,42,42,53,31,51,44,51,34,36,49,68,26,68,35,42,63,63,60,54,37,60,36,44,71,30,58,37,46,50,51,27,49,15,33,52,48,12,49,51,37,51,38,42,73,56,41,50,54,57,52,53,18,50,54,46,25,51,53,44,54,70,63,70,55,59,36,64,65,49,51,54,51,50,51,50,50,60,45,62,52,43,82,78,32,45,24,42,48,42,43,44,73,63,41,43,67,60,52,44,35,41,36,46,51,48,60,36,43,50,64,44,43,50,50,52,53,36,38,46,54,28,38,45,27,46,30,36,57,49,12,18,62,34,27,36,51,55,45,70,66,54,37,54,53,67,71,57,42,43,52,50,10,48,56,52,26,51,49,43,43,44,38,48,57,55,57,26,47,65,51,39,41,72,72,61,49,94,144,79,87,90,74,92,77,86,85,77,84,90,80,89,75,92,80,82,87,88,81,87,74,81,88,78,89,73,85,86,77,87,76,83,86,84,85,84,87,85,80,79,80,80,79,77,80,80,77,81,77,78,80,75,74,78,78,76,73,76,74,73,74,72,77,73,68,73,77,75,80,72,70,68,72,70,74,70,75,75,76,77,80,52,31,51,40,64,65,40,38,48,54,15,50,46,52,16,48,41,46,51,71,70,42,79,74,55,89,92,49,49,70,54,47,43,45,46,48,13,48,48,51,17,36,43,44,24,47,48,60,47,20,40,61,56,38,49,42,33,49,42,40,49,41,50,36,40,73,71,63,59,38,58,62,41,55,42,29,47,33,56,32,36,58,56,56,50,34,47,33,50,28,40,46,42,37,50,48,31,63,74,52,40,44,50,53,50,50,36,32,54,27,26,36,73,30,13,50,23,43,66,31,30,42,52,16,46,45,50,34,47,47,69,46,22,55,52,23,32,34,57,36,55,46,34,61,72,40,48,47,58,51,44,50,52,58,13,51,73,68,59,8,36,48,91,75,70,20,14,54,30,38,28,27,34,46,51,51,41,49,51,62,42,44,30,32,38,36,35,24,27,50,48,8,25,57,48,40,40,49,43,52,51,52,29,38,57,70,73,40,61,62,74,61,45,52,47,50,42,28,65,69,29,41,70,35,26,53,52,46,57,58,48,49,55,57,50,41,50,69,77,48,51,36,70,44,55,67,28,73,59,44,19,56,53,26,47,49,52,47,58,70,65,48,73,84,46,71,51,33,49,50,51,50,52,35,50,53,50,28,51,51,33,42,66,43,9,68,83,70,69,40,53,59,36,53,31,44,41,52,32,52,45,50,34,36,50,67,26,66,35,43,62,63,59,53,40,60,35,44,70,29,57,38,47,52,51,28,50,14,33,51,47,14,48,52,39,48,38,44,73,57,40,50,54,57,54,51,20,50,53,45,26,52,54,44,57,69,62,71,56,58,36,65,64,51,52,54,53,48,51,50,50,60,44,62,53,41,82,78,32,45,23,43,50,43,42,44,74,61,40,44,66,60,53,46,36,42,36,45,48,47,60,37,44,50,64,43,44,49,51,52,52,37,38,48,54,28,38,44,29,45,31,38,57,50,12,18,64,34,26,37,49,56,46,71,63,55,37,52,54,70,71,58,41,43,54,52,11,48,56,51,25,52,47,44,44,43,38,46,57,53,55,27,47,65,50,38,42,72,74,61,49,95

Radius of gyration: 37.01 Å; Cα contacts (8 Å, |Δi|>4): 1585; chains: 2; bounding box: 120×111×96 Å